Protein AF-A0A7T5E808-F1 (afdb_monomer)

Solvent-accessible surface area (backbone atoms only — not comparable to full-atom values): 53190 Å² total; per-residue (Å²): 128,90,38,62,65,48,68,71,53,53,55,59,55,55,70,43,50,83,54,50,70,68,56,53,50,50,35,25,73,70,58,35,32,24,46,40,63,23,59,43,74,46,88,93,51,64,72,50,43,72,31,28,31,64,84,29,23,30,52,68,62,69,35,42,29,35,49,25,24,27,88,87,67,47,79,54,44,43,39,34,50,39,94,92,62,68,68,47,63,38,38,25,56,96,50,70,17,33,63,58,52,55,97,85,23,62,58,54,21,48,28,76,54,60,57,93,26,35,36,36,37,24,61,24,54,63,41,14,50,51,40,22,71,74,73,51,39,21,17,39,11,24,64,84,46,44,55,60,69,23,52,67,65,53,47,52,47,34,68,76,57,62,46,52,33,38,37,34,47,64,50,28,20,32,60,73,33,71,69,55,44,56,31,49,50,48,33,49,56,53,33,51,77,68,73,29,50,56,29,31,54,42,77,76,37,60,42,58,90,62,35,39,81,56,45,45,51,70,69,53,63,75,66,34,44,76,33,48,52,65,64,55,56,69,70,32,72,88,68,88,60,78,75,78,66,48,72,66,50,50,46,45,53,55,64,65,59,51,58,44,77,64,46,46,47,48,50,44,38,65,68,68,45,75,52,72,73,90,48,51,74,39,58,85,90,40,62,68,57,54,55,28,52,41,47,74,72,66,44,39,36,33,39,38,40,32,52,63,81,74,42,67,58,38,54,59,34,69,60,57,28,71,67,67,75,27,67,25,34,40,39,29,21,82,57,46,67,50,61,86,26,76,50,36,60,72,41,52,67,44,68,65,85,32,77,14,27,18,78,42,79,42,83,67,73,50,73,32,51,42,80,42,59,94,89,52,70,62,76,36,66,17,32,25,33,54,50,63,34,35,52,41,32,50,71,29,46,42,86,57,37,85,36,56,79,66,54,44,71,44,35,87,54,39,71,54,13,53,77,42,72,50,81,31,30,13,41,55,26,51,39,56,58,39,68,68,46,49,46,30,29,23,36,56,91,65,53,76,65,88,92,46,70,30,67,42,20,37,40,35,33,45,42,45,91,80,57,59,57,52,49,44,76,49,79,42,38,65,67,44,52,53,42,44,52,53,49,29,62,74,74,37,57,70,62,33,65,62,45,43,66,51,54,52,37,54,56,49,57,64,71,48,91,63,54,100,82,24,43,52,43,66,63,50,56,74,61,45,66,84,83,69,93,70,65,59,66,64,52,44,61,68,52,65,56,82,55,65,78,64,48,36,70,50,53,58,97,87,38,49,50,77,72,48,72,79,55,88,75,82,78,78,79,92,66,85,92,70,79,95,75,90,73,82,79,59,64,80,69,57,77,44,63,42,68,64,49,28,49,50,50,64,75,71,53,49,51,50,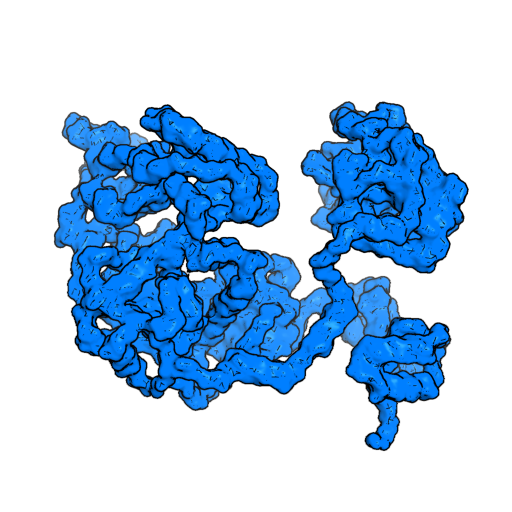52,63,63,57,47,57,46,26,73,75,54,48,34,40,48,37,38,44,82,69,38,37,36,39,33,32,59,31,61,68,57,43,53,49,54,64,46,21,52,22,30,42,36,44,32,55,58,65,49,64,62,60,50,16,51,68,61,72,52,60,54,85,58,48,47,41,31,30,52,55,80,72,91,61,45,26,53,72,46,42,35,31,27,56,74,69,40,52,50,48,100,71,72,54,74,67,46,51,53,24,48,51,42,44,51,52,49,39,35,72,76,59,62,36,44,32,34,22,53,68,94,50,48,94,80,28,79,34,24,60,75,68,45,32,37,94,47,68,53,42,49,88,48,50,27,40,36,40,50,25,55,71,69,74,63,61,71,57,54,51,39,46,47,22,29,64,68,63,47,58,61,94,80,34,87,62,44,62,58,53,54,49,50,56,35,50,31,51,51,53,39,38,63,33,30,40,29,46,78,80,34,57,79,39,73,32,39,38,40,36,38,24,51,69,89,66,99,61,91,58,49,78,46,50,53,37,81,79,34,69,74,23,37,52,74,66,55,51,49,52,50,32,39,54,50,26,46,52,52,25,59,75,68,72,43,82,85,38,66,63,57,30,14,64,67,40,73,46,56,47,72,52,46,51,74,77,37,42,68,60,50,51,59,68,45,67,82,74,59,98,80,83,86,88,76,97,71,86,75,81,60,77,67,57,59,54,53,51,52,55,44,59,78,71,35,92,43,76,64,54,32,51,51,52,51,53,66,75,41,72,88,77,68,66,76,80,58,55,57,57,60,71,70,65,58,84,80,93,69,93,128

Structure (mmCIF, N/CA/C/O backbone):
data_AF-A0A7T5E808-F1
#
_entry.id   AF-A0A7T5E808-F1
#
loop_
_atom_site.group_PDB
_atom_site.id
_atom_site.type_symbol
_atom_site.label_atom_id
_atom_site.label_alt_id
_atom_site.label_comp_id
_atom_site.label_asym_id
_atom_site.label_entity_id
_atom_site.label_seq_id
_atom_site.pdbx_PDB_ins_code
_atom_site.Cartn_x
_atom_site.Cartn_y
_atom_site.Cartn_z
_atom_site.occupancy
_atom_site.B_iso_or_equiv
_atom_site.auth_seq_id
_atom_site.auth_comp_id
_atom_site.auth_asym_id
_atom_site.auth_atom_id
_atom_site.pdbx_PDB_model_num
ATOM 1 N N . MET A 1 1 ? 12.758 42.820 34.401 1.00 36.62 1 MET A N 1
ATOM 2 C CA . MET A 1 1 ? 13.654 43.143 33.270 1.00 36.62 1 MET A CA 1
ATOM 3 C C . MET A 1 1 ? 12.849 43.964 32.279 1.00 36.62 1 MET A C 1
ATOM 5 O O . MET A 1 1 ? 11.942 43.401 31.688 1.00 36.62 1 MET A O 1
ATOM 9 N N . ALA A 1 2 ? 13.115 45.265 32.131 1.00 34.31 2 ALA A N 1
ATOM 10 C CA . ALA A 1 2 ? 12.576 46.026 31.000 1.00 34.31 2 ALA A CA 1
ATOM 11 C C . ALA A 1 2 ? 13.166 45.409 29.719 1.00 34.31 2 ALA A C 1
ATOM 13 O O . ALA A 1 2 ? 14.388 45.409 29.536 1.00 34.31 2 ALA A O 1
ATOM 14 N N . GLY A 1 3 ? 12.326 44.727 28.940 1.00 54.50 3 GLY A N 1
ATOM 15 C CA . GLY A 1 3 ? 12.750 43.812 27.885 1.00 54.50 3 GLY A CA 1
ATOM 16 C C . GLY A 1 3 ? 13.364 44.566 26.715 1.00 54.50 3 GLY A C 1
ATOM 17 O O . GLY A 1 3 ? 12.663 45.222 25.964 1.00 54.50 3 GLY A O 1
ATOM 18 N N . LYS A 1 4 ? 14.682 44.471 26.528 1.00 79.19 4 LYS A N 1
ATOM 19 C CA . LYS A 1 4 ? 15.322 45.008 25.323 1.00 79.19 4 LYS A CA 1
ATOM 20 C C . LYS A 1 4 ? 14.908 44.166 24.112 1.00 79.19 4 LYS A C 1
ATOM 22 O O . LYS A 1 4 ? 14.900 42.935 24.180 1.00 79.19 4 LYS A O 1
ATOM 27 N N . LEU A 1 5 ? 14.606 44.817 22.993 1.00 90.25 5 LEU A N 1
ATOM 28 C CA . LEU A 1 5 ? 14.452 44.156 21.699 1.00 90.25 5 LEU A CA 1
ATOM 29 C C . LEU A 1 5 ? 15.797 44.179 20.961 1.00 90.25 5 LEU A C 1
ATOM 31 O O . LEU A 1 5 ? 16.353 45.249 20.717 1.00 90.25 5 LEU A O 1
ATOM 35 N N . ALA A 1 6 ? 16.345 43.010 20.626 1.00 89.00 6 ALA A N 1
ATOM 36 C CA . ALA A 1 6 ? 17.591 42.905 19.878 1.00 89.00 6 ALA A CA 1
ATOM 37 C C . ALA A 1 6 ? 17.448 43.512 18.471 1.00 89.00 6 ALA A C 1
ATOM 39 O O . ALA A 1 6 ? 16.391 43.404 17.844 1.00 89.00 6 ALA A O 1
ATOM 40 N N . LEU A 1 7 ? 18.532 44.094 17.945 1.00 86.81 7 LEU A N 1
ATOM 41 C CA . LEU A 1 7 ? 18.531 44.766 16.640 1.00 86.81 7 LEU A CA 1
ATOM 42 C C . LEU A 1 7 ? 18.045 43.848 15.506 1.00 86.81 7 LEU A C 1
ATOM 44 O O . LEU A 1 7 ? 17.235 44.269 14.688 1.00 86.81 7 LEU A O 1
ATOM 48 N N . ALA A 1 8 ? 18.469 42.580 15.494 1.00 86.88 8 ALA A N 1
ATOM 49 C CA . ALA A 1 8 ? 18.034 41.603 14.494 1.00 86.88 8 ALA A CA 1
ATOM 50 C C . ALA A 1 8 ? 16.511 41.361 14.520 1.00 86.88 8 ALA A C 1
ATOM 52 O O . ALA A 1 8 ? 15.880 41.258 13.471 1.00 86.88 8 ALA A O 1
ATOM 53 N N . HIS A 1 9 ? 15.901 41.335 15.709 1.00 91.44 9 HIS A N 1
ATOM 54 C CA . HIS A 1 9 ? 14.453 41.175 15.857 1.00 91.44 9 HIS A CA 1
ATOM 55 C C . HIS A 1 9 ? 13.693 42.433 15.429 1.00 91.44 9 HIS A C 1
ATOM 57 O O . HIS A 1 9 ? 12.656 42.326 14.779 1.00 91.44 9 HIS A O 1
ATOM 63 N N . ARG A 1 10 ? 14.239 43.623 15.715 1.00 91.06 10 ARG A N 1
ATOM 64 C CA . ARG A 1 10 ? 13.693 44.885 15.195 1.00 91.06 10 ARG A CA 1
ATOM 65 C C . ARG A 1 10 ? 13.716 44.912 13.665 1.00 91.06 10 ARG A C 1
ATOM 67 O O . ARG A 1 10 ? 12.719 45.280 13.056 1.00 91.06 10 ARG A O 1
ATOM 74 N N . LEU A 1 11 ? 14.819 44.492 13.044 1.00 86.94 11 LEU A N 1
ATOM 75 C CA . LEU A 1 11 ? 14.922 44.413 11.583 1.00 86.94 11 LEU A CA 1
ATOM 76 C C . LEU A 1 11 ? 13.916 43.419 10.989 1.00 86.94 11 LEU A C 1
ATOM 78 O O . LEU A 1 11 ? 13.325 43.719 9.959 1.00 86.94 11 LEU A O 1
ATOM 82 N N . ASN A 1 12 ? 13.671 42.280 11.647 1.00 88.81 12 ASN A N 1
ATOM 83 C CA . ASN A 1 12 ? 12.642 41.331 11.217 1.00 88.81 12 ASN A CA 1
ATOM 84 C C . ASN A 1 12 ? 11.226 41.929 11.275 1.00 88.81 12 ASN A C 1
ATOM 86 O O . ASN A 1 12 ? 10.453 41.741 10.344 1.00 88.81 12 ASN A O 1
ATOM 90 N N . LEU A 1 13 ? 10.889 42.677 12.328 1.00 89.12 13 LEU A N 1
ATOM 91 C CA . LEU A 1 13 ? 9.583 43.338 12.439 1.00 89.12 13 LEU A CA 1
ATOM 92 C C . LEU A 1 13 ? 9.395 44.450 11.401 1.00 89.12 13 LEU A C 1
ATOM 94 O O . LEU A 1 13 ? 8.304 44.590 10.860 1.00 89.12 13 LEU A O 1
ATOM 98 N N . ARG A 1 14 ? 10.467 45.175 11.059 1.00 85.50 14 ARG A N 1
ATOM 99 C CA . ARG A 1 14 ? 10.471 46.205 10.004 1.00 85.50 14 ARG A CA 1
ATOM 100 C C . ARG A 1 14 ? 10.237 45.678 8.590 1.00 85.50 14 ARG A C 1
ATOM 102 O O . ARG A 1 14 ? 9.987 46.472 7.693 1.00 85.50 14 ARG A O 1
ATOM 109 N N . GLN A 1 15 ? 10.342 44.368 8.373 1.00 85.94 15 GLN A N 1
ATOM 110 C CA . GLN A 1 15 ? 9.991 43.770 7.084 1.00 85.94 15 GLN A CA 1
ATOM 111 C C . GLN A 1 15 ? 8.474 43.777 6.842 1.00 85.94 15 GLN A C 1
ATOM 113 O O . GLN A 1 15 ? 8.056 43.614 5.700 1.00 85.94 15 GLN A O 1
ATOM 118 N N . ARG A 1 16 ? 7.653 43.961 7.889 1.00 85.25 16 ARG A N 1
ATOM 119 C CA . ARG A 1 16 ? 6.200 44.094 7.751 1.00 85.25 16 ARG A CA 1
ATOM 120 C C . ARG A 1 16 ? 5.839 45.470 7.171 1.00 85.25 16 ARG A C 1
ATOM 122 O O . ARG A 1 16 ? 6.374 46.474 7.654 1.00 85.25 16 ARG A O 1
ATOM 129 N N . PRO A 1 17 ? 4.932 45.545 6.181 1.00 84.69 17 PRO A N 1
ATOM 130 C CA . PRO A 1 17 ? 4.474 46.816 5.630 1.00 84.69 17 PRO A CA 1
ATOM 131 C C . PRO A 1 17 ? 3.919 47.752 6.712 1.00 84.69 17 PRO A C 1
ATOM 133 O O . PRO A 1 17 ? 3.258 47.314 7.647 1.00 84.69 17 PRO A O 1
ATOM 136 N N . HIS A 1 18 ? 4.190 49.052 6.576 1.00 85.94 18 HIS A N 1
ATOM 137 C CA . HIS A 1 18 ? 3.649 50.132 7.417 1.00 85.94 18 HIS A CA 1
ATOM 138 C C . HIS A 1 18 ? 3.986 50.101 8.923 1.00 85.94 18 HIS A C 1
ATOM 140 O O . HIS A 1 18 ? 3.555 50.998 9.641 1.00 85.94 18 HIS A O 1
ATOM 146 N N . VAL A 1 19 ? 4.795 49.153 9.413 1.00 89.31 19 VAL A N 1
ATOM 147 C CA . VAL A 1 19 ? 5.253 49.128 10.815 1.00 89.31 19 VAL A CA 1
ATOM 148 C C . VAL A 1 19 ? 6.364 50.154 11.052 1.00 89.31 19 VAL A C 1
ATOM 150 O O . VAL A 1 19 ? 7.408 50.127 10.393 1.00 89.31 19 VAL A O 1
ATOM 153 N N . THR A 1 20 ? 6.169 51.047 12.024 1.00 90.00 20 THR A N 1
ATOM 154 C CA . THR A 1 20 ? 7.122 52.122 12.349 1.00 90.00 20 THR A CA 1
ATOM 155 C C . THR A 1 20 ? 7.992 51.797 13.567 1.00 90.00 20 THR A C 1
ATOM 157 O O . THR A 1 20 ? 7.629 51.003 14.433 1.00 90.00 20 THR A O 1
ATOM 160 N N . ASP A 1 21 ? 9.160 52.445 13.668 1.00 88.88 21 ASP A N 1
ATOM 161 C CA . ASP A 1 21 ? 10.013 52.321 14.862 1.00 88.88 21 ASP A CA 1
ATOM 162 C C . ASP A 1 21 ? 9.300 52.818 16.123 1.00 88.88 21 ASP A C 1
ATOM 164 O O . ASP A 1 21 ? 9.438 52.192 17.166 1.00 88.88 21 ASP A O 1
ATOM 168 N N . ALA A 1 22 ? 8.507 53.889 16.016 1.00 91.00 22 ALA A N 1
ATOM 169 C CA . ALA A 1 22 ? 7.772 54.456 17.142 1.00 91.00 22 ALA A CA 1
ATOM 170 C C . ALA A 1 22 ? 6.754 53.463 17.729 1.00 91.00 22 ALA A C 1
ATOM 172 O O . ALA A 1 22 ? 6.642 53.352 18.947 1.00 91.00 22 ALA A O 1
ATOM 173 N N . GLU A 1 23 ? 6.064 52.696 16.879 1.00 92.69 23 GLU A N 1
ATOM 174 C CA . GLU A 1 23 ? 5.142 51.636 17.309 1.00 92.69 23 GLU A CA 1
ATOM 175 C C . GLU A 1 23 ? 5.884 50.488 18.003 1.00 92.69 23 GLU A C 1
ATOM 177 O O . GLU A 1 23 ? 5.478 50.028 19.071 1.00 92.69 23 GLU A O 1
ATOM 182 N N . ILE A 1 24 ? 7.014 50.052 17.435 1.00 93.19 24 ILE A N 1
ATOM 183 C CA . ILE A 1 24 ? 7.871 49.031 18.054 1.00 93.19 24 ILE A CA 1
ATOM 184 C C . ILE A 1 24 ? 8.372 49.525 19.418 1.00 93.19 24 ILE A C 1
ATOM 186 O O . ILE A 1 24 ? 8.341 48.774 20.392 1.00 93.19 24 ILE A O 1
ATOM 190 N N . ASP A 1 25 ? 8.817 50.778 19.505 1.00 92.06 25 ASP A N 1
ATOM 191 C CA . ASP A 1 25 ? 9.308 51.396 20.735 1.00 92.06 25 ASP A CA 1
ATOM 192 C C . ASP A 1 25 ? 8.217 51.518 21.800 1.00 92.06 25 ASP A C 1
ATOM 194 O O . ASP A 1 25 ? 8.480 51.233 22.972 1.00 92.06 25 ASP A O 1
ATOM 198 N N . ALA A 1 26 ? 6.989 51.857 21.409 1.00 91.94 26 ALA A N 1
ATOM 199 C CA . ALA A 1 26 ? 5.842 51.880 22.310 1.00 91.94 26 ALA A CA 1
ATOM 200 C C . ALA A 1 26 ? 5.548 50.482 22.882 1.00 91.94 26 ALA A C 1
ATOM 202 O O . ALA A 1 26 ? 5.461 50.325 24.101 1.00 91.94 26 ALA A O 1
ATOM 203 N N . LEU A 1 27 ? 5.500 49.450 22.032 1.00 93.38 27 LEU A N 1
ATOM 204 C CA . LEU A 1 27 ? 5.259 48.064 22.457 1.00 93.38 27 LEU A CA 1
ATOM 205 C C . LEU A 1 27 ? 6.371 47.507 23.355 1.00 93.38 27 LEU A C 1
ATOM 207 O O . LEU A 1 27 ? 6.099 46.761 24.301 1.00 93.38 27 LEU A O 1
ATOM 211 N N . VAL A 1 28 ? 7.625 47.866 23.072 1.00 92.94 28 VAL A N 1
ATOM 212 C CA . VAL A 1 28 ? 8.781 47.499 23.901 1.00 92.94 28 VAL A CA 1
ATOM 213 C C . VAL A 1 28 ? 8.727 48.209 25.251 1.00 92.94 28 VAL A C 1
ATOM 215 O O . VAL A 1 28 ? 8.935 47.578 26.289 1.00 92.94 28 VAL A O 1
ATOM 218 N N . THR A 1 29 ? 8.398 49.502 25.257 1.00 90.44 29 THR A N 1
ATOM 219 C CA . THR A 1 29 ? 8.257 50.305 26.483 1.00 90.44 29 THR A CA 1
ATOM 220 C C . THR A 1 29 ? 7.118 49.788 27.362 1.00 90.44 29 THR A C 1
ATOM 222 O O . THR A 1 29 ? 7.276 49.701 28.578 1.00 90.44 29 THR A O 1
ATOM 225 N N . ALA A 1 30 ? 6.011 49.363 26.749 1.00 86.88 30 ALA A N 1
ATOM 226 C CA . ALA A 1 30 ? 4.873 48.744 27.425 1.00 86.88 30 ALA A CA 1
ATOM 227 C C . ALA A 1 30 ? 5.157 47.316 27.937 1.00 86.88 30 ALA A C 1
ATOM 229 O O . ALA A 1 30 ? 4.326 46.729 28.623 1.00 86.88 30 ALA A O 1
ATOM 230 N N . GLY A 1 31 ? 6.313 46.730 27.605 1.00 89.19 31 GLY A N 1
ATOM 231 C CA . GLY A 1 31 ? 6.663 45.358 27.983 1.00 89.19 31 GLY A CA 1
ATOM 232 C C . GLY A 1 31 ? 5.870 44.278 27.239 1.00 89.19 31 GLY A C 1
ATOM 233 O O . GLY A 1 31 ? 5.968 43.103 27.588 1.00 89.19 31 GLY A O 1
ATOM 234 N N . VAL A 1 32 ? 5.114 44.655 26.204 1.00 91.81 32 VAL A N 1
ATOM 235 C CA . VAL A 1 32 ? 4.327 43.736 25.372 1.00 91.81 32 VAL A CA 1
ATOM 236 C C . VAL A 1 32 ? 5.220 43.023 24.362 1.00 91.81 32 VAL A C 1
ATOM 238 O O . VAL A 1 32 ? 5.015 41.845 24.088 1.00 91.81 32 VAL A O 1
ATOM 241 N N . LEU A 1 33 ? 6.243 43.700 23.838 1.00 94.38 33 LEU A N 1
ATOM 242 C CA . LEU A 1 33 ? 7.172 43.151 22.852 1.00 94.38 33 LEU A CA 1
ATOM 243 C C . LEU A 1 33 ? 8.598 43.122 23.407 1.00 94.38 33 LEU A C 1
ATOM 245 O O . LEU A 1 33 ? 9.119 44.134 23.865 1.00 94.38 33 LEU A O 1
ATOM 249 N N . PHE A 1 34 ? 9.268 41.974 23.343 1.00 94.06 34 PHE A N 1
ATOM 250 C CA . PHE A 1 34 ? 10.625 41.845 23.882 1.00 94.06 34 PHE A CA 1
ATOM 251 C C . PHE A 1 34 ? 11.406 40.695 23.239 1.00 94.06 34 PHE A C 1
ATOM 253 O O . PHE A 1 34 ? 10.854 39.838 22.550 1.00 94.06 34 PHE A O 1
ATOM 260 N N . THR A 1 35 ? 12.725 40.667 23.455 1.00 93.06 35 THR A N 1
ATOM 261 C CA . THR A 1 35 ? 13.546 39.505 23.084 1.00 93.06 35 THR A CA 1
ATOM 262 C C . THR A 1 35 ? 13.448 38.419 24.144 1.00 93.06 35 THR A C 1
ATOM 264 O O . THR A 1 35 ? 13.801 38.636 25.301 1.00 93.06 35 THR A O 1
ATOM 267 N N . TRP A 1 36 ? 12.997 37.244 23.721 1.00 91.88 36 TRP A N 1
ATOM 268 C CA . TRP A 1 36 ? 12.980 36.017 24.494 1.00 91.88 36 TRP A CA 1
ATOM 269 C C . TRP A 1 36 ? 14.371 35.367 24.488 1.00 91.88 36 TRP A C 1
ATOM 271 O O . TRP A 1 36 ? 14.845 34.970 23.421 1.00 91.88 36 TRP A O 1
ATOM 281 N N . PRO A 1 37 ? 15.045 35.220 25.641 1.00 89.12 37 PRO A N 1
ATOM 282 C CA . PRO A 1 37 ? 16.377 34.629 25.718 1.00 89.12 37 PRO A CA 1
ATOM 283 C C . PRO A 1 37 ? 16.303 33.098 25.864 1.00 89.12 37 PRO A C 1
ATOM 285 O O . PRO A 1 37 ? 16.783 32.524 26.843 1.00 89.12 37 PRO A O 1
ATOM 288 N N . GLY A 1 38 ? 15.665 32.431 24.897 1.00 88.56 38 GLY A N 1
ATOM 289 C CA . GLY A 1 38 ? 15.468 30.977 24.911 1.00 88.56 38 GLY A CA 1
ATOM 290 C C . GLY A 1 38 ? 16.778 30.206 25.113 1.00 88.56 38 GLY A C 1
ATOM 291 O O . GLY A 1 38 ? 17.818 30.572 24.566 1.00 88.56 38 GLY A O 1
ATOM 292 N N . GLY A 1 39 ? 16.739 29.161 25.938 1.00 86.06 39 GLY A N 1
ATOM 293 C CA . GLY A 1 39 ? 17.894 28.327 26.276 1.00 86.06 39 GLY A CA 1
ATOM 294 C C . GLY A 1 39 ? 18.776 28.843 27.419 1.00 86.06 39 GLY A C 1
ATOM 295 O O . GLY A 1 39 ? 19.624 28.084 27.891 1.00 86.06 39 GLY A O 1
ATOM 296 N N . GLN A 1 40 ? 18.584 30.075 27.908 1.00 88.19 40 GLN A N 1
ATOM 297 C CA . GLN A 1 40 ? 19.328 30.584 29.068 1.00 88.19 40 GLN A CA 1
ATOM 298 C C . GLN A 1 40 ? 18.822 29.986 30.388 1.00 88.19 40 GLN A C 1
ATOM 300 O O . GLN A 1 40 ? 17.623 29.762 30.564 1.00 88.19 40 GLN A O 1
ATOM 305 N N . THR A 1 41 ? 19.742 29.742 31.324 1.00 84.81 41 THR A N 1
ATOM 306 C CA . THR A 1 41 ? 19.439 29.242 32.672 1.00 84.81 41 THR A CA 1
ATOM 307 C C . THR A 1 41 ? 18.865 30.353 33.545 1.00 84.81 41 THR A C 1
ATOM 309 O O . THR A 1 41 ? 19.443 31.438 33.631 1.00 84.81 41 THR A O 1
ATOM 312 N N . VAL A 1 42 ? 17.762 30.073 34.240 1.00 80.19 42 VAL A N 1
ATOM 313 C CA . VAL A 1 42 ? 17.143 31.010 35.183 1.00 80.19 42 VAL A CA 1
ATOM 314 C C . VAL A 1 42 ? 17.586 30.664 36.604 1.00 80.19 42 VAL A C 1
ATOM 316 O O . VAL A 1 42 ? 17.235 29.616 37.144 1.00 80.19 42 VAL A O 1
ATOM 319 N N . ALA A 1 43 ? 18.376 31.543 37.222 1.00 72.00 43 ALA A N 1
ATOM 320 C CA . ALA A 1 43 ? 18.851 31.349 38.590 1.00 72.00 43 ALA A CA 1
ATOM 321 C C . ALA A 1 43 ? 17.674 31.328 39.585 1.00 72.00 43 ALA A C 1
ATOM 323 O O . ALA A 1 43 ? 16.872 32.258 39.621 1.00 72.00 43 ALA A O 1
ATOM 324 N N . GLY A 1 44 ? 17.578 30.270 40.397 1.00 66.31 44 GLY A N 1
ATOM 325 C CA . GLY A 1 44 ? 16.546 30.127 41.434 1.00 66.31 44 GLY A CA 1
ATOM 326 C C . GLY A 1 44 ? 15.167 29.663 40.944 1.00 66.31 44 GLY A C 1
ATOM 327 O O . GLY A 1 44 ? 14.244 29.584 41.752 1.00 66.31 44 GLY A O 1
ATOM 328 N N . ALA A 1 45 ? 15.004 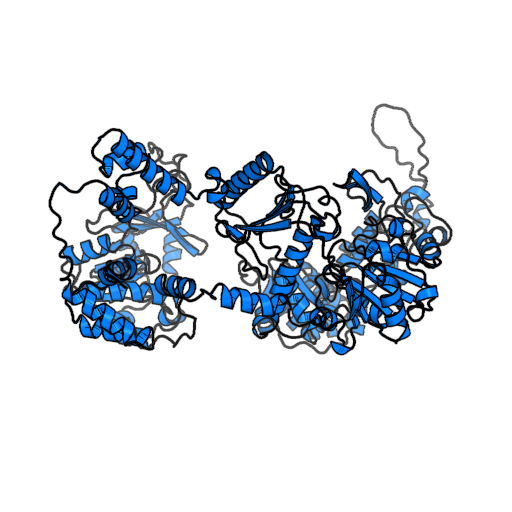29.333 39.659 1.00 62.84 45 ALA A N 1
ATOM 329 C CA . ALA A 1 45 ? 13.747 28.814 39.121 1.00 62.84 45 ALA A CA 1
ATOM 330 C C . ALA A 1 45 ? 13.630 27.293 39.326 1.00 62.84 45 ALA A C 1
ATOM 332 O O . ALA A 1 45 ? 14.400 26.517 38.761 1.00 62.84 45 ALA A O 1
ATOM 333 N N . GLY A 1 46 ? 12.654 26.865 40.132 1.00 57.06 46 GLY A N 1
ATOM 334 C CA . GLY A 1 46 ? 12.262 25.459 40.261 1.00 57.06 46 GLY A CA 1
ATOM 335 C C . GLY A 1 46 ? 11.407 24.970 39.084 1.00 57.06 46 GLY A C 1
ATOM 336 O O . GLY A 1 46 ? 10.822 25.761 38.341 1.00 57.06 46 GLY A O 1
ATOM 337 N N . VAL A 1 47 ? 11.315 23.647 38.934 1.00 59.00 47 VAL A N 1
ATOM 338 C CA . VAL A 1 47 ? 10.429 22.973 37.971 1.00 59.00 47 VAL A CA 1
ATOM 339 C C . VAL A 1 47 ? 8.982 23.422 38.213 1.00 59.00 47 VAL A C 1
ATOM 341 O O . VAL A 1 47 ? 8.471 23.253 39.317 1.00 59.00 47 VAL A O 1
ATOM 344 N N . GLY A 1 48 ? 8.325 23.994 37.197 1.00 62.81 48 GLY A N 1
ATOM 345 C CA . GLY A 1 48 ? 6.899 24.354 37.251 1.00 62.81 48 GLY A CA 1
ATOM 346 C C . GLY A 1 48 ? 6.544 25.795 36.867 1.00 62.81 48 GLY A C 1
ATOM 347 O O . GLY A 1 48 ? 5.362 26.084 36.702 1.00 62.81 48 GLY A O 1
ATOM 348 N N . LEU A 1 49 ? 7.521 26.691 36.673 1.00 72.50 49 LEU A N 1
ATOM 349 C CA . LEU A 1 49 ? 7.246 28.049 36.183 1.00 72.50 49 LEU A CA 1
ATOM 350 C C . LEU A 1 49 ? 6.886 28.052 34.679 1.00 72.50 49 LEU A C 1
ATOM 352 O O . LEU A 1 49 ? 7.591 27.416 33.888 1.00 72.50 49 LEU A O 1
ATOM 356 N N . PRO A 1 50 ? 5.836 28.784 34.245 1.00 72.12 50 PRO A N 1
ATOM 357 C CA . PRO A 1 50 ? 5.547 28.989 32.824 1.00 72.12 50 PRO A CA 1
ATOM 358 C C . PRO A 1 50 ? 6.762 29.584 32.098 1.00 72.12 50 PRO A C 1
ATOM 360 O O . PRO A 1 50 ? 7.372 30.530 32.589 1.00 72.12 50 PRO A O 1
ATOM 363 N N . GLY A 1 51 ? 7.148 29.036 30.941 1.00 77.94 51 GLY A N 1
ATOM 364 C CA . GLY A 1 51 ? 8.358 29.478 30.230 1.00 77.94 51 GLY A CA 1
ATOM 365 C C . GLY A 1 51 ? 9.638 28.722 30.583 1.00 77.94 51 GLY A C 1
ATOM 366 O O . GLY A 1 51 ? 10.597 28.798 29.813 1.00 77.94 51 GLY A O 1
ATOM 367 N N . VAL A 1 52 ? 9.668 27.976 31.694 1.00 81.94 52 VAL A N 1
ATOM 368 C CA . VAL A 1 52 ? 10.862 27.274 32.193 1.00 81.94 52 VAL A CA 1
ATOM 369 C C . VAL A 1 52 ? 10.722 25.764 31.972 1.00 81.94 52 VAL A C 1
ATOM 371 O O . VAL A 1 52 ? 9.683 25.154 32.234 1.00 81.94 52 VAL A O 1
ATOM 374 N N . MET A 1 53 ? 11.766 25.146 31.427 1.00 78.12 53 MET A N 1
ATOM 375 C CA . MET A 1 53 ? 11.866 23.699 31.241 1.00 78.12 53 MET A CA 1
ATOM 376 C C . MET A 1 53 ? 12.279 23.012 32.551 1.00 78.12 53 MET A C 1
ATOM 378 O O . MET A 1 53 ? 12.808 23.647 33.461 1.00 78.12 53 MET A O 1
ATOM 382 N N . GLY A 1 54 ? 12.071 21.696 32.655 1.00 73.06 54 GLY A N 1
ATOM 383 C CA . GLY A 1 54 ? 12.406 20.930 33.866 1.00 73.06 54 GLY A CA 1
ATOM 384 C C . GLY A 1 54 ? 13.889 20.946 34.275 1.00 73.06 54 GLY A C 1
ATOM 385 O O . GLY A 1 54 ? 14.216 20.540 35.382 1.00 73.06 54 GLY A O 1
ATOM 386 N N . ASP A 1 55 ? 14.780 21.432 33.412 1.00 76.62 55 ASP A N 1
ATOM 387 C CA . ASP A 1 55 ? 16.212 21.613 33.673 1.00 76.62 55 ASP A CA 1
ATOM 388 C C . ASP A 1 55 ? 16.592 23.055 34.080 1.00 76.62 55 ASP A C 1
ATOM 390 O O . ASP A 1 55 ? 17.776 23.380 34.161 1.00 76.62 55 ASP A O 1
ATOM 394 N N . GLY A 1 56 ? 15.605 23.929 34.315 1.00 78.88 56 GLY A N 1
ATOM 395 C CA . GLY A 1 56 ? 15.813 25.318 34.739 1.00 78.88 56 GLY A CA 1
ATOM 396 C C . GLY A 1 56 ? 16.162 26.297 33.610 1.00 78.88 56 GLY A C 1
ATOM 397 O O . GLY A 1 56 ? 16.462 27.462 33.886 1.00 78.88 56 GLY A O 1
ATOM 398 N N . ARG A 1 57 ? 16.128 25.865 32.340 1.00 85.62 57 ARG A N 1
ATOM 399 C CA . ARG A 1 57 ? 16.356 26.734 31.170 1.00 85.62 57 ARG A CA 1
ATOM 400 C C . ARG A 1 57 ? 15.052 27.277 30.585 1.00 85.62 57 ARG A C 1
ATOM 402 O O . ARG A 1 57 ? 14.019 26.612 30.626 1.00 85.62 57 ARG A O 1
ATOM 409 N N . LEU A 1 58 ? 15.098 28.468 29.987 1.00 86.75 58 LEU A N 1
ATOM 410 C CA . LEU A 1 58 ? 13.965 29.032 29.245 1.00 86.75 58 LEU A CA 1
ATOM 411 C C . LEU A 1 58 ? 13.670 28.227 27.978 1.00 86.75 58 LEU A C 1
ATOM 413 O O . LEU A 1 58 ? 14.581 27.777 27.281 1.00 86.75 58 LEU A O 1
ATOM 417 N N . MET A 1 59 ? 12.388 28.063 27.665 1.00 85.25 59 MET A N 1
ATOM 418 C CA . MET A 1 59 ? 11.939 27.257 26.534 1.00 85.25 59 MET A CA 1
ATOM 419 C C . MET A 1 59 ? 12.351 27.859 25.181 1.00 85.25 59 MET A C 1
ATOM 421 O O . MET A 1 59 ? 12.291 29.066 24.984 1.00 85.25 59 MET A O 1
ATOM 425 N N . GLY A 1 60 ? 12.726 27.011 24.222 1.00 84.62 60 GLY A N 1
ATOM 426 C CA . GLY A 1 60 ? 12.966 27.426 22.838 1.00 84.62 60 GLY A CA 1
ATOM 427 C C . GLY A 1 60 ? 14.334 28.072 22.615 1.00 84.62 60 GLY A C 1
ATOM 428 O O . GLY A 1 60 ? 15.247 27.926 23.424 1.00 84.62 60 GLY A O 1
ATOM 429 N N . GLN A 1 61 ? 14.480 28.748 21.478 1.00 86.50 61 GLN A N 1
ATOM 430 C CA . GLN A 1 61 ? 15.701 29.454 21.078 1.00 86.50 61 GLN A CA 1
ATOM 431 C C . GLN A 1 61 ? 15.528 30.974 21.244 1.00 86.50 61 GLN A C 1
ATOM 433 O O . GLN A 1 61 ? 14.390 31.438 21.374 1.00 86.50 61 GLN A O 1
ATOM 438 N N . PRO A 1 62 ? 16.620 31.762 21.239 1.00 89.25 62 PRO A N 1
ATOM 439 C CA . PRO A 1 62 ? 16.524 33.214 21.231 1.00 89.25 62 PRO A CA 1
ATOM 440 C C . PRO A 1 62 ? 15.696 33.722 20.043 1.00 89.25 62 PRO A C 1
ATOM 442 O O . PRO A 1 62 ? 16.019 33.439 18.894 1.00 89.25 62 PRO A O 1
ATOM 445 N N . SER A 1 63 ? 14.619 34.452 20.325 1.00 92.25 63 SER A N 1
ATOM 446 C CA . SER A 1 63 ? 13.711 35.035 19.325 1.00 92.25 63 SER A CA 1
ATOM 447 C C . SER A 1 63 ? 12.983 36.235 19.938 1.00 92.25 63 SER A C 1
ATOM 449 O O . SER A 1 63 ? 13.232 36.578 21.093 1.00 92.25 63 SER A O 1
ATOM 451 N N . TRP A 1 64 ? 12.092 36.905 19.213 1.00 93.12 64 TRP A N 1
ATOM 452 C CA . TRP A 1 64 ? 11.182 37.879 19.820 1.00 93.12 64 TRP A CA 1
ATOM 453 C C . TRP A 1 64 ? 9.873 37.222 20.254 1.00 93.12 64 TRP A C 1
ATOM 455 O O . TRP A 1 64 ? 9.445 36.206 19.701 1.00 93.12 64 TRP A O 1
ATOM 465 N N . ALA A 1 65 ? 9.254 37.793 21.280 1.00 93.75 65 ALA A N 1
ATOM 466 C CA . ALA A 1 65 ? 8.032 37.284 21.875 1.00 93.75 65 ALA A CA 1
ATOM 467 C C . ALA A 1 65 ? 7.052 38.412 22.190 1.00 93.75 65 ALA A C 1
ATOM 469 O O . ALA A 1 65 ? 7.449 39.569 22.350 1.00 93.75 65 ALA A O 1
ATOM 470 N N . VAL A 1 66 ? 5.779 38.037 22.273 1.00 94.19 66 VAL A N 1
ATOM 471 C CA . VAL A 1 66 ? 4.653 38.919 22.574 1.00 94.19 66 VAL A CA 1
ATOM 472 C C . VAL A 1 66 ? 4.000 38.465 23.871 1.00 94.19 66 VAL A C 1
ATOM 474 O O . VAL A 1 66 ? 3.654 37.289 24.020 1.00 94.19 66 VAL A O 1
ATOM 477 N N . ALA A 1 67 ? 3.861 39.399 24.805 1.00 93.06 67 ALA A N 1
ATOM 478 C CA . ALA A 1 67 ? 3.146 39.223 26.056 1.00 93.06 67 ALA A CA 1
ATOM 479 C C . ALA A 1 67 ? 1.630 39.313 25.825 1.00 93.06 67 ALA A C 1
ATOM 481 O O . ALA A 1 67 ? 1.154 40.084 24.988 1.00 93.06 67 ALA A O 1
ATOM 482 N N . ILE A 1 68 ? 0.878 38.520 26.582 1.00 94.12 68 ILE A N 1
ATOM 483 C CA . ILE A 1 68 ? -0.574 38.390 26.461 1.00 94.12 68 ILE A CA 1
ATOM 484 C C . ILE A 1 68 ? -1.183 38.846 27.791 1.00 94.12 68 ILE A C 1
ATOM 486 O O . ILE A 1 68 ? -1.251 38.040 28.724 1.00 94.12 68 ILE A O 1
ATOM 490 N N . PRO A 1 69 ? -1.524 40.139 27.925 1.00 93.00 69 PRO A N 1
ATOM 491 C CA . PRO A 1 69 ? -2.205 40.663 29.104 1.00 93.00 69 PRO A CA 1
ATOM 492 C C . PRO A 1 69 ? -3.674 40.218 29.139 1.00 93.00 69 PRO A C 1
ATOM 494 O O . PRO A 1 69 ? -4.326 40.154 28.096 1.00 93.00 69 PRO A O 1
ATOM 497 N N . ASN A 1 70 ? -4.181 39.914 30.335 1.00 90.75 70 ASN A N 1
ATOM 498 C CA . ASN A 1 70 ? -5.600 39.680 30.593 1.00 90.75 70 ASN A CA 1
ATOM 499 C C . ASN A 1 70 ? -6.351 41.011 30.831 1.00 90.75 70 ASN A C 1
ATOM 501 O O . ASN A 1 70 ? -5.773 42.090 30.710 1.00 90.75 70 ASN A O 1
ATOM 505 N N . VAL A 1 71 ? -7.630 40.928 31.214 1.00 86.19 71 VAL A N 1
ATOM 506 C CA . VAL A 1 71 ? -8.505 42.094 31.448 1.00 86.19 71 VAL A CA 1
ATOM 507 C C . VAL A 1 71 ? -7.999 43.015 32.562 1.00 86.19 71 VAL A C 1
ATOM 509 O O . VAL A 1 71 ? -8.181 44.225 32.497 1.00 86.19 71 VAL A O 1
ATOM 512 N N . ASP A 1 72 ? -7.282 42.460 33.540 1.00 84.69 72 ASP A N 1
ATOM 513 C CA . ASP A 1 72 ? -6.684 43.205 34.652 1.00 84.69 72 ASP A CA 1
ATOM 514 C C . ASP A 1 72 ? -5.306 43.799 34.299 1.00 84.69 72 ASP A C 1
ATOM 516 O O . ASP A 1 72 ? -4.628 44.374 35.153 1.00 84.69 72 ASP A O 1
ATOM 520 N N . GLY A 1 73 ? -4.836 43.613 33.060 1.00 84.56 73 GLY A N 1
ATOM 521 C CA . GLY A 1 73 ? -3.493 43.999 32.621 1.00 84.56 73 GLY A CA 1
ATOM 522 C C . GLY A 1 73 ? -2.372 43.084 33.136 1.00 84.56 73 GLY A C 1
ATOM 523 O O . GLY A 1 73 ? -1.191 43.404 32.980 1.00 84.56 73 GLY A O 1
ATOM 524 N N . LEU A 1 74 ? -2.705 41.938 33.740 1.00 88.56 74 LEU A N 1
ATOM 525 C CA . LEU A 1 74 ? -1.743 40.937 34.202 1.00 88.56 74 LEU A CA 1
ATOM 526 C C . LEU A 1 74 ? -1.333 40.010 33.055 1.00 88.56 74 LEU A C 1
ATOM 528 O O . LEU A 1 74 ? -2.155 39.600 32.241 1.00 88.56 74 LEU A O 1
ATOM 532 N N . LEU A 1 75 ? -0.057 39.623 32.998 1.00 88.06 75 LEU A N 1
ATOM 533 C CA . LEU A 1 75 ? 0.436 38.718 31.957 1.00 88.06 75 LEU A CA 1
ATOM 534 C C . LEU A 1 75 ? -0.105 37.294 32.156 1.00 88.06 75 LEU A C 1
ATOM 536 O O . LEU A 1 75 ? 0.343 36.572 33.046 1.00 88.06 75 LEU A O 1
ATOM 540 N N . ALA A 1 76 ? -1.023 36.882 31.283 1.00 88.38 76 ALA A N 1
ATOM 541 C CA . ALA A 1 76 ? -1.626 35.550 31.257 1.00 88.38 76 ALA A CA 1
ATOM 542 C C . ALA A 1 76 ? -0.869 34.562 30.354 1.00 88.38 76 ALA A C 1
ATOM 544 O O . ALA A 1 76 ? -0.997 33.348 30.503 1.00 88.38 76 ALA A O 1
ATOM 545 N N . GLY A 1 77 ? -0.050 35.056 29.423 1.00 89.75 77 GLY A N 1
ATOM 546 C CA . GLY A 1 77 ? 0.734 34.200 28.541 1.00 89.75 77 GLY A CA 1
ATOM 547 C C . GLY A 1 77 ? 1.810 34.935 27.753 1.00 89.75 77 GLY A C 1
ATOM 548 O O . GLY A 1 77 ? 1.903 36.160 27.766 1.00 89.75 77 GLY A O 1
ATOM 549 N N . VAL A 1 78 ? 2.639 34.158 27.055 1.00 90.69 78 VAL A N 1
ATOM 550 C CA . VAL A 1 78 ? 3.654 34.659 26.121 1.00 90.69 78 VAL A CA 1
ATOM 551 C C . VAL A 1 78 ? 3.690 33.747 24.896 1.00 90.69 78 VAL A C 1
ATOM 553 O O . VAL A 1 78 ? 3.777 32.520 25.037 1.00 90.69 78 VAL A O 1
ATOM 556 N N . GLN A 1 79 ? 3.672 34.337 23.700 1.00 92.31 79 GLN A N 1
ATOM 557 C CA . GLN A 1 79 ? 3.950 33.639 22.445 1.00 92.31 79 GLN A CA 1
ATOM 558 C C . GLN A 1 79 ? 5.294 34.068 21.865 1.00 92.31 79 GLN A C 1
ATOM 560 O O . GLN A 1 79 ? 5.592 35.254 21.754 1.00 92.31 79 GLN A O 1
ATOM 565 N N . ILE A 1 80 ? 6.100 33.086 21.473 1.00 92.25 80 ILE A N 1
ATOM 566 C CA . ILE A 1 80 ? 7.448 33.269 20.937 1.00 92.25 80 ILE A CA 1
ATOM 567 C C . ILE A 1 80 ? 7.398 33.016 19.429 1.00 92.25 80 ILE A C 1
ATOM 569 O O . ILE A 1 80 ? 6.815 32.026 18.971 1.00 92.25 80 ILE A O 1
ATOM 573 N N . ARG A 1 81 ? 7.996 33.911 18.639 1.00 91.50 81 ARG A N 1
ATOM 574 C CA . ARG A 1 81 ? 8.053 33.777 17.180 1.00 91.50 81 ARG A CA 1
ATOM 575 C C . ARG A 1 81 ? 8.966 32.612 16.799 1.00 91.50 81 ARG A C 1
ATOM 577 O O . ARG A 1 81 ? 10.130 32.583 17.197 1.00 91.50 81 ARG A O 1
ATOM 584 N N . ASN A 1 82 ? 8.467 31.692 15.975 1.00 87.25 82 ASN A N 1
ATOM 585 C CA . ASN A 1 82 ? 9.295 30.654 15.363 1.00 87.25 82 ASN A CA 1
ATOM 586 C C . ASN A 1 82 ? 10.036 31.219 14.132 1.00 87.25 82 ASN A C 1
ATOM 588 O O . ASN A 1 82 ? 9.354 31.700 13.217 1.00 87.25 82 ASN A O 1
ATOM 592 N N . PRO A 1 83 ? 11.378 31.133 14.052 1.00 77.50 83 PRO A N 1
ATOM 593 C CA . PRO A 1 83 ? 12.131 31.527 12.859 1.00 77.50 83 PRO A CA 1
ATOM 594 C C . PRO A 1 83 ? 11.642 30.860 11.561 1.00 77.50 83 PRO A C 1
ATOM 596 O O . PRO A 1 83 ? 11.680 31.488 10.509 1.00 77.50 83 PRO A O 1
ATOM 599 N N . GLU A 1 84 ? 11.109 29.635 11.637 1.00 74.56 84 GLU A N 1
ATOM 600 C CA . GLU A 1 84 ? 10.612 28.867 10.480 1.00 74.56 84 GLU A CA 1
ATOM 601 C C . GLU A 1 84 ? 9.175 29.234 10.047 1.00 74.56 84 GLU A C 1
ATOM 603 O O . GLU A 1 84 ? 8.699 28.768 9.014 1.00 74.56 84 GLU A O 1
ATOM 608 N N . GLY A 1 85 ? 8.465 30.069 10.819 1.00 77.38 85 GLY A N 1
ATOM 609 C CA . GLY A 1 85 ? 7.065 30.442 10.555 1.00 77.38 85 GLY A CA 1
ATOM 610 C C . GLY A 1 85 ? 6.108 30.122 11.712 1.00 77.38 85 GLY A C 1
ATOM 611 O O . GLY A 1 85 ? 6.245 29.105 12.388 1.00 77.38 85 GLY A O 1
ATOM 612 N N . GLY A 1 86 ? 5.135 31.008 11.958 1.00 85.75 86 GLY A N 1
ATOM 613 C CA . GLY A 1 86 ? 4.180 30.915 13.071 1.00 85.75 86 GLY A CA 1
ATOM 614 C C . GLY A 1 86 ? 4.731 31.301 14.456 1.00 85.75 86 GLY A C 1
ATOM 615 O O . GLY A 1 86 ? 5.789 31.929 14.588 1.00 85.75 86 GLY A O 1
ATOM 616 N N . TYR A 1 87 ? 3.987 30.923 15.496 1.00 88.88 87 TYR A N 1
ATOM 617 C CA . TYR A 1 87 ? 4.292 31.184 16.906 1.00 88.88 87 TYR A CA 1
ATOM 618 C C . TYR A 1 87 ? 4.112 29.914 17.734 1.00 88.88 87 TYR A C 1
ATOM 620 O O . TYR A 1 87 ? 3.296 29.056 17.399 1.00 88.88 87 TYR A O 1
ATOM 628 N N . PHE A 1 88 ? 4.842 29.814 18.841 1.00 88.25 88 PHE A N 1
ATOM 629 C CA . PHE A 1 88 ? 4.625 28.781 19.849 1.00 88.25 88 PHE A CA 1
ATOM 630 C C . PHE A 1 88 ? 4.475 29.403 21.239 1.00 88.25 88 PHE A C 1
ATOM 632 O O . PHE A 1 88 ? 5.048 30.447 21.546 1.00 88.25 88 PHE A O 1
ATOM 639 N N . TRP A 1 89 ? 3.684 28.759 22.091 1.00 89.12 89 TRP A N 1
ATOM 640 C CA . TRP A 1 89 ? 3.458 29.189 23.470 1.00 89.12 89 TRP A CA 1
ATOM 641 C C . TRP A 1 89 ? 4.693 28.965 24.327 1.00 89.12 89 TRP A C 1
ATOM 643 O O . TRP A 1 89 ? 5.235 27.871 24.279 1.00 89.12 89 TRP A O 1
ATOM 653 N N . ALA A 1 90 ? 5.057 29.913 25.197 1.00 84.31 90 ALA A N 1
ATOM 654 C CA . ALA A 1 90 ? 6.127 29.739 26.189 1.00 84.31 90 ALA A CA 1
ATOM 655 C C . ALA A 1 90 ? 5.862 28.596 27.206 1.00 84.31 90 ALA A C 1
ATOM 657 O O . ALA A 1 90 ? 6.752 28.190 27.944 1.00 84.31 90 ALA A O 1
ATOM 658 N N . SER A 1 91 ? 4.654 28.031 27.241 1.00 81.06 91 SER A N 1
ATOM 659 C CA . SER A 1 91 ? 4.279 26.879 28.073 1.00 81.06 91 SER A CA 1
ATOM 660 C C . SER A 1 91 ? 5.044 25.588 27.729 1.00 81.06 91 SER A C 1
ATOM 662 O O . SER A 1 91 ? 5.377 25.345 26.568 1.00 81.06 91 SER A O 1
ATOM 664 N N . THR A 1 92 ? 5.241 24.701 28.708 1.00 65.31 92 THR A N 1
ATOM 665 C CA . THR A 1 92 ? 6.028 23.455 28.574 1.00 65.31 92 THR A CA 1
ATOM 666 C C . THR A 1 92 ? 5.265 22.180 28.998 1.00 65.31 92 THR A C 1
ATOM 668 O O . THR A 1 92 ? 5.859 21.313 29.642 1.00 65.31 92 THR A O 1
ATOM 671 N N . PRO A 1 93 ? 3.988 21.965 28.603 1.00 66.00 93 PRO A N 1
ATOM 672 C CA . PRO A 1 93 ? 3.193 20.826 29.087 1.00 66.00 93 PRO A CA 1
ATOM 673 C C . PRO A 1 93 ? 3.809 19.460 28.745 1.00 66.00 93 PRO A C 1
ATOM 675 O O . PRO A 1 93 ? 3.824 18.551 29.569 1.00 66.00 93 PRO A O 1
ATOM 678 N N . ASN A 1 94 ? 4.419 19.334 27.563 1.00 65.88 94 ASN A N 1
ATOM 679 C CA . ASN A 1 94 ? 5.100 18.108 27.124 1.00 65.88 94 ASN A CA 1
ATOM 680 C C . ASN A 1 94 ? 6.541 17.977 27.655 1.00 65.88 94 ASN A C 1
ATOM 682 O O . ASN A 1 94 ? 7.237 17.025 27.316 1.00 65.88 94 ASN A O 1
ATOM 686 N N . ARG A 1 95 ? 7.016 18.952 28.441 1.00 63.56 95 ARG A N 1
ATOM 687 C CA . ARG A 1 95 ? 8.374 19.005 29.014 1.00 63.56 95 ARG A CA 1
ATOM 688 C C . ARG A 1 95 ? 8.354 19.241 30.532 1.00 63.56 95 ARG A C 1
ATOM 690 O O . ARG A 1 95 ? 9.325 19.749 31.087 1.00 63.56 95 ARG A O 1
ATOM 697 N N . GLY A 1 96 ? 7.250 18.868 31.185 1.00 60.47 96 GLY A N 1
ATOM 698 C CA . GLY A 1 96 ? 7.108 18.866 32.643 1.00 60.47 96 GLY A CA 1
ATOM 699 C C . GLY A 1 96 ? 6.736 20.205 33.289 1.00 60.47 96 GLY A C 1
ATOM 700 O O . GLY A 1 96 ? 6.807 20.297 34.510 1.00 60.47 96 GLY A O 1
ATOM 701 N N . GLY A 1 97 ? 6.351 21.228 32.518 1.00 66.69 97 GLY A N 1
ATOM 702 C CA . GLY A 1 97 ? 5.873 22.511 33.052 1.00 66.69 97 GLY A CA 1
ATOM 703 C C . GLY A 1 97 ? 4.401 22.803 32.745 1.00 66.69 97 GLY A C 1
ATOM 704 O O . GLY A 1 97 ? 3.670 21.948 32.245 1.00 66.69 97 GLY A O 1
ATOM 705 N N . ALA A 1 98 ? 3.948 24.012 33.083 1.00 71.06 98 ALA A N 1
ATOM 706 C CA . ALA A 1 98 ? 2.539 24.400 33.001 1.00 71.06 98 ALA A CA 1
ATOM 707 C C . ALA A 1 98 ? 2.020 24.481 31.551 1.00 71.06 98 ALA A C 1
ATOM 709 O O . ALA A 1 98 ? 2.771 24.794 30.621 1.00 71.06 98 ALA A O 1
ATOM 710 N N . THR A 1 99 ? 0.722 24.209 31.365 1.00 79.75 99 THR A N 1
ATOM 711 C CA . THR A 1 99 ? 0.011 24.458 30.096 1.00 79.75 99 THR A CA 1
ATOM 712 C C . THR A 1 99 ? -0.220 25.965 29.907 1.00 79.75 99 THR A C 1
ATOM 714 O O . THR A 1 99 ? -0.152 26.694 30.894 1.00 79.75 99 THR A O 1
ATOM 717 N N . PRO A 1 100 ? -0.519 26.452 28.688 1.00 79.38 100 PRO A N 1
ATOM 718 C CA . PRO A 1 100 ? -0.807 27.870 28.488 1.00 79.38 100 PRO A CA 1
ATOM 719 C C . PRO A 1 100 ? -2.192 28.280 29.009 1.00 79.38 100 PRO A C 1
ATOM 721 O O . PRO A 1 100 ? -2.472 29.467 29.032 1.00 79.38 100 PRO A O 1
ATOM 724 N N . HIS A 1 101 ? -3.058 27.335 29.393 1.00 85.25 101 HIS A N 1
ATOM 725 C CA . HIS A 1 101 ? -4.430 27.638 29.794 1.00 85.25 101 HIS A CA 1
ATOM 726 C C . HIS A 1 101 ? -4.480 28.343 31.149 1.00 85.25 101 HIS A C 1
ATOM 728 O O . HIS A 1 101 ? -3.852 27.891 32.110 1.00 85.25 101 HIS A O 1
ATOM 734 N N . VAL A 1 102 ? -5.307 29.381 31.218 1.00 77.38 102 VAL A N 1
ATOM 735 C CA . VAL A 1 102 ? -5.699 30.077 32.444 1.00 77.38 102 VAL A CA 1
ATOM 736 C C . VAL A 1 102 ? -7.161 29.720 32.692 1.00 77.38 102 VAL A C 1
ATOM 738 O O . VAL A 1 102 ? -7.986 29.821 31.789 1.00 77.38 102 VAL A O 1
ATOM 741 N N . ASP A 1 103 ? -7.448 29.157 33.866 1.00 77.56 103 ASP A N 1
ATOM 742 C CA . ASP A 1 103 ? -8.781 28.669 34.258 1.00 77.56 103 ASP A CA 1
ATOM 743 C C . ASP A 1 103 ? -9.446 27.695 33.263 1.00 77.56 103 ASP A C 1
ATOM 745 O O . ASP A 1 103 ? -10.661 27.543 33.198 1.00 77.56 103 ASP A O 1
ATOM 749 N N . GLY A 1 104 ? -8.626 26.946 32.519 1.00 80.75 104 GLY A N 1
ATOM 750 C CA . GLY A 1 104 ? -9.082 25.939 31.555 1.00 80.75 104 GLY A CA 1
ATOM 751 C C . GLY A 1 104 ? -9.357 26.473 30.149 1.00 80.75 104 GLY A C 1
ATOM 752 O O . GLY A 1 104 ? -9.614 25.668 29.255 1.00 80.75 104 GLY A O 1
ATOM 753 N N . GLU A 1 105 ? -9.221 27.780 29.931 1.00 88.31 105 GLU A N 1
ATOM 754 C CA . GLU A 1 105 ? -9.352 28.443 28.634 1.00 88.31 105 GLU A CA 1
ATOM 755 C C . GLU A 1 105 ? -7.988 28.946 28.137 1.00 88.31 105 GLU A C 1
ATOM 757 O O . GLU A 1 105 ? -7.057 29.172 28.914 1.00 88.31 105 GLU A O 1
ATOM 762 N N . LEU A 1 106 ? -7.828 29.097 26.821 1.00 89.44 106 LEU A N 1
ATOM 763 C CA . LEU A 1 106 ? -6.616 29.712 26.278 1.00 89.44 106 LEU A CA 1
ATOM 764 C C . LEU A 1 106 ? -6.627 31.222 26.585 1.00 89.44 106 LEU A C 1
ATOM 766 O O . LEU A 1 106 ? -7.697 31.827 26.492 1.00 89.44 106 LEU A O 1
ATOM 770 N N . PRO A 1 107 ? -5.476 31.834 26.927 1.00 89.75 107 PRO A N 1
ATOM 771 C CA . PRO A 1 107 ? -5.404 33.250 27.267 1.00 89.75 107 PRO A CA 1
ATOM 772 C C . PRO A 1 107 ? -5.912 34.145 26.142 1.00 89.75 107 PRO A C 1
ATOM 774 O O . PRO A 1 107 ? -5.472 34.018 24.992 1.00 89.75 107 PRO A O 1
ATOM 777 N N . LEU A 1 108 ? -6.791 35.073 26.502 1.00 92.00 108 LEU A N 1
ATOM 778 C CA . LEU A 1 108 ? -7.254 36.142 25.632 1.00 92.00 108 LEU A CA 1
ATOM 779 C C . LEU A 1 108 ? -6.345 37.367 25.799 1.00 92.00 108 LEU A C 1
ATOM 781 O O . LEU A 1 108 ? -6.085 37.788 26.923 1.00 92.00 108 LEU A O 1
ATOM 785 N N . GLY A 1 109 ? -5.825 37.913 24.697 1.00 93.88 109 GLY A N 1
ATOM 786 C CA . GLY A 1 109 ? -4.952 39.088 24.742 1.00 93.88 109 GLY A CA 1
ATOM 787 C C . GLY A 1 109 ? -5.768 40.364 24.687 1.00 93.88 109 GLY A C 1
ATOM 788 O O . GLY A 1 109 ? -6.434 40.596 23.686 1.00 93.88 109 GLY A O 1
ATOM 789 N N . ILE A 1 110 ? -5.728 41.176 25.737 1.00 94.38 110 ILE A N 1
ATOM 790 C CA . ILE A 1 110 ? -6.585 42.358 25.865 1.00 94.38 110 ILE A CA 1
ATOM 791 C C . ILE A 1 110 ? -5.714 43.608 25.856 1.00 94.38 110 ILE A C 1
ATOM 793 O O . ILE A 1 110 ? -4.932 43.850 26.774 1.00 94.38 110 ILE A O 1
ATOM 797 N N . TYR A 1 111 ? -5.827 44.391 24.788 1.00 94.12 111 TYR A N 1
ATOM 798 C CA . TYR A 1 111 ? -4.972 45.544 24.540 1.00 94.12 111 TYR A CA 1
ATOM 799 C C . TYR A 1 111 ? -5.825 46.813 24.492 1.00 94.12 111 TYR A C 1
ATOM 801 O O . TYR A 1 111 ? -6.729 46.925 23.668 1.00 94.12 111 TYR A O 1
ATOM 809 N N . GLY A 1 112 ? -5.507 47.792 25.342 1.00 91.06 112 GLY A N 1
ATOM 810 C CA . GLY A 1 112 ? -6.184 49.093 25.373 1.00 91.06 112 GLY A CA 1
ATOM 811 C C . GLY A 1 112 ? -7.523 49.092 26.118 1.00 91.06 112 GLY A C 1
ATOM 812 O O . GLY A 1 112 ? -7.796 48.215 26.933 1.00 91.06 112 GLY A O 1
ATOM 813 N N . THR A 1 113 ? -8.337 50.118 25.877 1.00 87.50 113 THR A N 1
ATOM 814 C CA . THR A 1 113 ? -9.653 50.329 26.504 1.00 87.50 113 THR A CA 1
ATOM 815 C C . THR A 1 113 ? -10.658 50.779 25.448 1.00 87.50 113 THR A C 1
ATOM 817 O O . THR A 1 113 ? -10.265 51.423 24.473 1.00 87.50 113 THR A O 1
ATOM 820 N N . PRO A 1 114 ? -11.950 50.432 25.576 1.00 88.19 114 PRO A N 1
ATOM 821 C CA . PRO A 1 114 ? -12.891 50.636 24.482 1.00 88.19 114 PRO A CA 1
ATOM 822 C C . PRO A 1 114 ? -13.228 52.113 24.296 1.00 88.19 114 PRO A C 1
ATOM 824 O O . PRO A 1 114 ? -13.223 52.912 25.237 1.00 88.19 114 PRO A O 1
ATOM 827 N N . HIS A 1 115 ? -13.624 52.454 23.075 1.00 81.31 115 HIS A N 1
ATOM 828 C CA . HIS A 1 115 ? -14.255 53.729 22.763 1.00 81.31 115 HIS A CA 1
ATOM 829 C C . HIS A 1 115 ? -15.702 53.466 22.343 1.00 81.31 115 HIS A C 1
ATOM 831 O O . HIS A 1 115 ? -15.950 52.709 21.411 1.00 81.31 115 HIS A O 1
ATOM 837 N N . GLY A 1 116 ? -16.663 54.063 23.055 1.00 81.06 116 GLY A N 1
ATOM 838 C CA . GLY A 1 116 ? -18.086 53.966 22.705 1.00 81.06 116 GLY A CA 1
ATOM 839 C C . GLY A 1 116 ? -18.696 52.562 22.815 1.00 81.06 116 GLY A C 1
ATOM 840 O O . GLY A 1 116 ? -19.638 52.276 22.088 1.00 81.06 116 GLY A O 1
ATOM 841 N N . GLY A 1 117 ? -18.167 51.689 23.682 1.00 88.94 117 GLY A N 1
ATOM 842 C CA . GLY A 1 117 ? -18.678 50.320 23.861 1.00 88.94 117 GLY A CA 1
ATOM 843 C C . GLY A 1 117 ? -18.335 49.359 22.715 1.00 88.94 117 GLY A C 1
ATOM 844 O O . GLY A 1 117 ? -18.985 48.322 22.582 1.00 88.94 117 GLY A O 1
ATOM 845 N N . VAL A 1 118 ? -17.337 49.700 21.889 1.00 93.25 118 VAL A N 1
ATOM 846 C CA . VAL A 1 118 ? -16.874 48.883 20.759 1.00 93.25 118 VAL A CA 1
ATOM 847 C C . VAL A 1 118 ? -15.578 48.150 21.112 1.00 93.25 118 VAL A C 1
ATOM 849 O O . VAL A 1 118 ? -14.634 48.765 21.619 1.00 93.25 118 VAL A O 1
ATOM 852 N N . ALA A 1 119 ? -15.524 46.852 20.804 1.00 95.88 119 ALA A N 1
ATOM 853 C CA . ALA A 1 119 ? -14.315 46.030 20.864 1.00 95.88 119 ALA A CA 1
ATOM 854 C C . ALA A 1 119 ? -13.906 45.536 19.467 1.00 95.88 119 ALA A C 1
ATOM 856 O O . ALA A 1 119 ? -14.734 45.030 18.712 1.00 95.88 119 ALA A O 1
ATOM 857 N N . GLU A 1 120 ? -12.624 45.635 19.135 1.00 95.75 120 GLU A N 1
ATOM 858 C CA . GLU A 1 120 ? -12.042 45.143 17.883 1.00 95.75 120 GLU A CA 1
ATOM 859 C C . GLU A 1 120 ? -11.438 43.747 18.111 1.00 95.75 120 GLU A C 1
ATOM 861 O O . GLU A 1 120 ? -10.761 43.510 19.112 1.00 95.75 120 GLU A O 1
ATOM 866 N N . LEU A 1 121 ? -11.679 42.800 17.205 1.00 96.31 121 LEU A N 1
ATOM 867 C CA . LEU A 1 121 ? -11.216 41.414 17.301 1.00 96.31 121 LEU A CA 1
ATOM 868 C C . LEU A 1 121 ? -10.195 41.134 16.192 1.00 96.31 121 LEU A C 1
ATOM 870 O O . LEU A 1 121 ? -10.555 41.122 15.014 1.00 96.31 121 LEU A O 1
ATOM 874 N N . ASP A 1 122 ? -8.944 40.858 16.575 1.00 94.25 122 ASP A N 1
ATOM 875 C CA . ASP A 1 122 ? -7.827 40.624 15.646 1.00 94.25 122 ASP A CA 1
ATOM 876 C C . ASP A 1 122 ? -7.197 39.236 15.851 1.00 94.25 122 ASP A C 1
ATOM 878 O O . ASP A 1 122 ? -6.892 38.827 16.975 1.00 94.25 122 ASP A O 1
ATOM 882 N N . GLU A 1 123 ? -6.949 38.493 14.771 1.00 91.69 123 GLU A N 1
ATOM 883 C CA . GLU A 1 123 ? -6.389 37.143 14.880 1.00 91.69 123 GLU A CA 1
ATOM 884 C C . GLU A 1 123 ? -4.912 37.146 15.335 1.00 91.69 123 GLU A C 1
ATOM 886 O O . GLU A 1 123 ? -4.038 37.798 14.764 1.00 91.69 123 GLU A O 1
ATOM 891 N N . GLY A 1 124 ? -4.600 36.350 16.359 1.00 91.44 124 GLY A N 1
ATOM 892 C CA . GLY A 1 124 ? -3.282 36.299 16.995 1.00 91.44 124 GLY A CA 1
ATOM 893 C C . GLY A 1 124 ? -3.132 37.304 18.140 1.00 91.44 124 GLY A C 1
ATOM 894 O O . GLY A 1 124 ? -4.109 37.785 18.693 1.00 91.44 124 GLY A O 1
ATOM 895 N N . TYR A 1 125 ? -1.888 37.579 18.542 1.00 93.50 125 TYR A N 1
ATOM 896 C CA . TYR A 1 125 ? -1.588 38.460 19.687 1.00 93.50 125 TYR A CA 1
ATOM 897 C C . TYR A 1 125 ? -0.681 39.639 19.320 1.00 93.50 125 TYR A C 1
ATOM 899 O O . TYR A 1 125 ? -0.760 40.700 19.925 1.00 93.50 125 TYR A O 1
ATOM 907 N N . PHE A 1 126 ? 0.169 39.483 18.299 1.00 93.06 126 PHE A N 1
ATOM 908 C CA . PHE A 1 126 ? 0.998 40.586 17.811 1.00 93.06 126 PHE A CA 1
ATOM 909 C C . PHE A 1 126 ? 0.169 41.645 17.076 1.00 93.06 126 PHE A C 1
ATOM 911 O O . PHE A 1 126 ? 0.346 42.831 17.334 1.00 93.06 126 PHE A O 1
ATOM 918 N N . LYS A 1 127 ? -0.742 41.204 16.194 1.00 92.62 127 LYS A N 1
ATOM 919 C CA . LYS A 1 127 ? -1.631 42.087 15.429 1.00 92.62 127 LYS A CA 1
ATOM 920 C C . LYS A 1 127 ? -2.423 43.032 16.345 1.00 92.62 127 LYS A C 1
ATOM 922 O O . LYS A 1 127 ? -2.199 44.226 16.208 1.00 92.62 127 LYS A O 1
ATOM 927 N N . PRO A 1 128 ? -3.206 42.542 17.331 1.00 94.06 128 PRO A N 1
ATOM 928 C CA . PRO A 1 128 ? -3.989 43.402 18.225 1.00 94.06 128 PRO A CA 1
ATOM 929 C C . PRO A 1 128 ? -3.149 44.361 19.066 1.00 94.06 128 PRO A C 1
ATOM 931 O O . PRO A 1 128 ? -3.561 45.486 19.321 1.00 94.06 128 PRO A O 1
ATOM 934 N N . ALA A 1 129 ? -1.945 43.958 19.481 1.00 94.12 129 ALA A N 1
ATOM 935 C CA . ALA A 1 129 ? -1.044 44.860 20.192 1.00 94.12 129 ALA A CA 1
ATOM 936 C C . ALA A 1 129 ? -0.597 46.034 19.299 1.00 94.12 129 ALA A C 1
ATOM 938 O O . ALA A 1 129 ? -0.574 47.192 19.724 1.00 94.12 129 ALA A O 1
ATOM 939 N N . LEU A 1 130 ? -0.238 45.733 18.048 1.00 94.00 130 LEU A N 1
ATOM 940 C CA . LEU A 1 130 ? 0.222 46.722 17.081 1.00 94.00 130 LEU A CA 1
ATOM 941 C C . LEU A 1 130 ? -0.919 47.624 16.594 1.00 94.00 130 LEU A C 1
ATOM 943 O O . LEU A 1 130 ? -0.749 48.841 16.557 1.00 94.00 130 LEU A O 1
ATOM 947 N N . THR A 1 131 ? -2.079 47.055 16.262 1.00 93.00 131 THR A N 1
ATOM 948 C CA . THR A 1 131 ? -3.267 47.812 15.841 1.00 93.00 131 THR A CA 1
ATOM 949 C C . THR A 1 131 ? -3.773 48.711 16.957 1.00 93.00 131 THR A C 1
ATOM 951 O O . THR A 1 131 ? -4.031 49.878 16.688 1.00 93.00 131 THR A O 1
ATOM 954 N N . GLN A 1 132 ? -3.787 48.254 18.213 1.00 94.25 132 GLN A N 1
ATOM 955 C CA . GLN A 1 132 ? -4.117 49.112 19.354 1.00 94.25 132 GLN A CA 1
ATOM 956 C C . GLN A 1 132 ? -3.145 50.285 19.496 1.00 94.25 132 GLN A C 1
ATOM 958 O O . GLN A 1 132 ? -3.570 51.415 19.732 1.00 94.25 132 GLN A O 1
ATOM 963 N N . THR A 1 133 ? -1.842 50.041 19.326 1.00 93.19 133 THR A N 1
ATOM 964 C CA . THR A 1 133 ? -0.826 51.104 19.383 1.00 93.19 133 THR A CA 1
ATOM 965 C C . THR A 1 133 ? -1.029 52.130 18.264 1.00 93.19 133 THR A C 1
ATOM 967 O O . THR A 1 133 ? -0.813 53.323 18.472 1.00 93.19 133 THR A O 1
ATOM 970 N N . ARG A 1 134 ? -1.449 51.670 17.081 1.00 92.44 134 ARG A N 1
ATOM 971 C CA . ARG A 1 134 ? -1.628 52.497 15.882 1.00 92.44 134 ARG A CA 1
ATOM 972 C C . ARG A 1 134 ? -2.954 53.263 15.868 1.00 92.44 134 ARG A C 1
ATOM 974 O O . ARG A 1 134 ? -2.973 54.427 15.478 1.00 92.44 134 ARG A O 1
ATOM 981 N N . TYR A 1 135 ? -4.048 52.617 16.262 1.00 91.38 135 TYR A N 1
ATOM 982 C CA . TYR A 1 135 ? -5.416 53.103 16.060 1.00 91.38 135 TYR A CA 1
ATOM 983 C C . TYR A 1 135 ? -6.151 53.457 17.363 1.00 91.38 135 TYR A C 1
ATOM 985 O O . TYR A 1 135 ? -7.177 54.134 17.309 1.00 91.38 135 TYR A O 1
ATOM 993 N N . GLY A 1 136 ? -5.626 53.062 18.528 1.00 90.44 136 GLY A N 1
ATOM 994 C CA . GLY A 1 136 ? -6.302 53.225 19.818 1.00 90.44 136 GLY A CA 1
ATOM 995 C C . GLY A 1 136 ? -7.473 52.252 20.008 1.00 90.44 136 GLY A C 1
ATOM 996 O O . GLY A 1 136 ? -7.653 51.328 19.226 1.00 90.44 136 GLY A O 1
ATOM 997 N N . GLY A 1 137 ? -8.278 52.445 21.057 1.00 92.81 137 GLY A N 1
ATOM 998 C CA . GLY A 1 137 ? -9.406 51.559 21.371 1.00 92.81 137 GLY A CA 1
ATOM 999 C C . GLY A 1 137 ? -9.023 50.241 22.054 1.00 92.81 137 GLY A C 1
ATOM 1000 O O . GLY A 1 137 ? -7.897 50.070 22.531 1.00 92.81 137 GLY A O 1
ATOM 1001 N N . LEU A 1 138 ? -9.999 49.329 22.134 1.00 95.25 138 LEU A N 1
ATOM 1002 C CA . LEU A 1 138 ? -9.858 47.996 22.721 1.00 95.25 138 LEU A CA 1
ATOM 1003 C C . LEU A 1 138 ? -9.709 46.963 21.611 1.00 95.25 138 LEU A C 1
ATOM 1005 O O . LEU A 1 138 ? -10.657 46.738 20.862 1.00 95.25 138 LEU A O 1
ATOM 1009 N N . HIS A 1 139 ? -8.558 46.300 21.564 1.00 95.94 139 HIS A N 1
ATOM 1010 C CA . HIS A 1 139 ? -8.286 45.198 20.649 1.00 95.94 139 HIS A CA 1
ATOM 1011 C C . HIS A 1 139 ? -8.120 43.891 21.423 1.00 95.94 139 HIS A C 1
ATOM 1013 O O . HIS A 1 139 ? -7.355 43.807 22.388 1.00 95.94 139 HIS A O 1
ATOM 1019 N N . ILE A 1 140 ? -8.831 42.858 20.984 1.00 96.50 140 ILE A N 1
ATOM 1020 C CA . ILE A 1 140 ? -8.893 41.556 21.637 1.00 96.50 140 ILE A CA 1
ATOM 1021 C C . ILE A 1 140 ? -8.320 40.493 20.701 1.00 96.50 140 ILE A C 1
ATOM 1023 O O . ILE A 1 140 ? -8.898 40.135 19.673 1.00 96.50 140 ILE A O 1
ATOM 1027 N N . GLY A 1 141 ? -7.182 39.951 21.111 1.00 94.31 141 GLY A N 1
ATOM 1028 C CA . GLY A 1 141 ? -6.408 38.959 20.390 1.00 94.31 141 GLY A CA 1
ATOM 1029 C C . GLY A 1 141 ? -6.689 37.524 20.773 1.00 94.31 141 GLY A C 1
ATOM 1030 O O . GLY A 1 141 ? -6.684 37.179 21.958 1.00 94.31 141 GLY A O 1
ATOM 1031 N N . MET A 1 142 ? -6.825 36.664 19.764 1.00 91.19 142 MET A N 1
ATOM 1032 C CA . MET A 1 142 ? -6.861 35.217 19.958 1.00 91.19 142 MET A CA 1
ATOM 1033 C C . MET A 1 142 ? -6.209 34.467 18.800 1.00 91.19 142 MET A C 1
ATOM 1035 O O . MET A 1 142 ? -6.514 34.698 17.631 1.00 91.19 142 MET A O 1
ATOM 1039 N N . ALA A 1 143 ? -5.331 33.510 19.107 1.00 85.94 143 ALA A N 1
ATOM 1040 C CA . ALA A 1 143 ? -4.699 32.692 18.074 1.00 85.94 143 ALA A CA 1
ATOM 1041 C C . ALA A 1 143 ? -5.720 31.831 17.305 1.00 85.94 143 ALA A C 1
ATOM 1043 O O . ALA A 1 143 ? -6.537 31.132 17.907 1.00 85.94 143 ALA A O 1
ATOM 1044 N N . GLY A 1 144 ? -5.631 31.839 15.970 1.00 81.44 144 GLY A N 1
ATOM 1045 C CA . GLY A 1 144 ? -6.439 30.981 15.095 1.00 81.44 144 GLY A CA 1
ATOM 1046 C C . GLY A 1 144 ? -7.932 31.322 15.062 1.00 81.44 144 GLY A C 1
ATOM 1047 O O . GLY A 1 144 ? -8.745 30.429 14.810 1.00 81.44 144 GLY A O 1
ATOM 1048 N N . GLY A 1 145 ? -8.310 32.545 15.446 1.00 83.00 145 GLY A N 1
ATOM 1049 C CA . GLY A 1 145 ? -9.702 32.992 15.509 1.00 83.00 145 GLY A CA 1
ATOM 1050 C C . GLY A 1 145 ? -10.562 32.252 16.540 1.00 83.00 145 GLY A C 1
ATOM 1051 O O . GLY A 1 145 ? -11.780 32.172 16.403 1.00 83.00 145 GLY A O 1
ATOM 1052 N N . GLN A 1 146 ? -9.946 31.651 17.563 1.00 86.00 146 GLN A N 1
ATOM 1053 C CA . GLN A 1 146 ? -10.609 30.727 18.494 1.00 86.00 146 GLN A CA 1
ATOM 1054 C C . GLN A 1 146 ? -11.321 31.418 19.675 1.00 86.00 146 GLN A C 1
ATOM 1056 O O . GLN A 1 146 ? -11.428 30.819 20.743 1.00 86.00 146 GLN A O 1
ATOM 1061 N N . TRP A 1 147 ? -11.822 32.649 19.521 1.00 93.38 147 TRP A N 1
ATOM 1062 C CA . TRP A 1 147 ? -12.508 33.384 20.602 1.00 93.38 147 TRP A CA 1
ATOM 1063 C C . TRP A 1 147 ? -13.660 32.586 21.228 1.00 93.38 147 TRP A C 1
ATOM 1065 O O . TRP A 1 147 ? -13.800 32.551 22.446 1.00 93.38 147 TRP A O 1
ATOM 1075 N N . ALA A 1 148 ? -14.420 31.852 20.409 1.00 89.62 148 ALA A N 1
ATOM 1076 C CA . ALA A 1 148 ? -15.529 31.018 20.872 1.00 89.62 148 ALA A CA 1
ATOM 1077 C C . ALA A 1 148 ? -15.110 29.827 21.763 1.00 89.62 148 ALA A C 1
ATOM 1079 O O . ALA A 1 148 ? -15.968 29.200 22.380 1.00 89.62 148 ALA A O 1
ATOM 1080 N N . ASN A 1 149 ? -13.812 29.508 21.846 1.00 85.94 149 ASN A N 1
ATOM 1081 C CA . ASN A 1 149 ? -13.281 28.492 22.762 1.00 85.94 149 ASN A CA 1
ATOM 1082 C C . ASN A 1 149 ? -12.793 29.075 24.101 1.00 85.94 149 ASN A C 1
ATOM 1084 O O . ASN A 1 149 ? -12.407 28.295 24.970 1.00 85.94 149 ASN A O 1
ATOM 1088 N N . SER A 1 150 ? -12.809 30.402 24.264 1.00 90.00 150 SER A N 1
ATOM 1089 C CA . SER A 1 150 ? -12.573 31.080 25.546 1.00 90.00 150 SER A CA 1
ATOM 1090 C C . SER A 1 150 ? -13.766 31.980 25.926 1.00 90.00 150 SER A C 1
ATOM 1092 O O . SER A 1 150 ? -13.590 33.189 26.115 1.00 90.00 150 SER A O 1
ATOM 1094 N N . PRO A 1 151 ? -15.007 31.442 25.964 1.00 92.25 151 PRO A N 1
ATOM 1095 C CA . PRO A 1 151 ? -16.210 32.242 26.171 1.00 92.25 151 PRO A CA 1
ATOM 1096 C C . PRO A 1 151 ? -16.261 32.908 27.548 1.00 92.25 151 PRO A C 1
ATOM 1098 O O . PRO A 1 151 ? -16.837 33.985 27.652 1.00 92.25 151 PRO A O 1
ATOM 1101 N N . GLN A 1 152 ? -15.672 32.319 28.595 1.00 90.88 152 GLN A N 1
ATOM 1102 C CA . GLN A 1 152 ? -15.701 32.903 29.941 1.00 90.88 152 GLN A CA 1
ATOM 1103 C C . GLN A 1 152 ? -14.807 34.139 30.007 1.00 90.88 152 GLN A C 1
ATOM 1105 O O . GLN A 1 152 ? -15.254 35.188 30.467 1.00 90.88 152 GLN A O 1
ATOM 1110 N N . GLN A 1 153 ? -13.579 34.048 29.485 1.00 91.56 153 GLN A N 1
ATOM 1111 C CA . GLN A 1 153 ? -12.684 35.202 29.386 1.00 91.56 153 GLN A CA 1
ATOM 1112 C C . GLN A 1 153 ? -13.262 36.288 28.478 1.00 91.56 153 GLN A C 1
ATOM 1114 O O . GLN A 1 153 ? -13.232 37.461 28.840 1.00 91.56 153 GLN A O 1
ATOM 1119 N N . LEU A 1 154 ? -13.821 35.917 27.321 1.00 93.81 154 LEU A N 1
ATOM 1120 C CA . LEU A 1 154 ? -14.417 36.887 26.402 1.00 93.81 154 LEU A CA 1
ATOM 1121 C C . LEU A 1 154 ? -15.616 37.600 27.040 1.00 93.81 154 LEU A C 1
ATOM 1123 O O . LEU A 1 154 ? -15.712 38.822 26.966 1.00 93.81 154 LEU A O 1
ATOM 1127 N N . ARG A 1 155 ? -16.494 36.850 27.715 1.00 92.69 155 ARG A N 1
ATOM 1128 C CA . ARG A 1 155 ? -17.651 37.413 28.412 1.00 92.69 155 ARG A CA 1
ATOM 1129 C C . ARG A 1 155 ? -17.230 38.353 29.536 1.00 92.69 155 ARG A C 1
ATOM 1131 O O . ARG A 1 155 ? -17.769 39.448 29.628 1.00 92.69 155 ARG A O 1
ATOM 1138 N N . ALA A 1 156 ? -16.233 37.960 30.330 1.00 90.44 156 ALA A N 1
ATOM 1139 C CA . ALA A 1 156 ? -15.709 38.787 31.412 1.00 90.44 156 ALA A CA 1
ATOM 1140 C C . ALA A 1 156 ? -15.215 40.152 30.911 1.00 90.44 156 ALA A C 1
ATOM 1142 O O . ALA A 1 156 ? -15.506 41.161 31.542 1.00 90.44 156 ALA A O 1
ATOM 1143 N N . VAL A 1 157 ? -14.534 40.192 29.760 1.00 91.69 157 VAL A N 1
ATOM 1144 C CA . VAL A 1 157 ? -14.084 41.446 29.128 1.00 91.69 157 VAL A CA 1
ATOM 1145 C C . VAL A 1 157 ? -15.258 42.290 28.654 1.00 91.69 157 VAL A C 1
ATOM 1147 O O . VAL A 1 157 ? -15.250 43.504 28.826 1.00 91.69 157 VAL A O 1
ATOM 1150 N N . PHE A 1 158 ? -16.259 41.667 28.033 1.00 93.94 158 PHE A N 1
ATOM 1151 C CA . PHE A 1 158 ? -17.400 42.396 27.484 1.00 93.94 158 PHE A CA 1
ATOM 1152 C C . PHE A 1 158 ? -18.243 43.007 28.605 1.00 93.94 158 PHE A C 1
ATOM 1154 O O . PHE A 1 158 ? -18.618 44.173 28.511 1.00 93.94 158 PHE A O 1
ATOM 1161 N N . ASP A 1 159 ? -18.452 42.256 29.688 1.00 89.75 159 ASP A N 1
ATOM 1162 C CA . ASP A 1 159 ? -19.165 42.730 30.872 1.00 89.75 159 ASP A CA 1
ATOM 1163 C C . ASP A 1 159 ? -18.346 43.785 31.648 1.00 89.75 159 ASP A C 1
ATOM 1165 O O . ASP A 1 159 ? -18.914 44.759 32.131 1.00 89.75 159 ASP A O 1
ATOM 1169 N N . SER A 1 160 ? -17.014 43.653 31.757 1.00 87.44 160 SER A N 1
ATOM 1170 C CA . SER A 1 160 ? -16.176 44.620 32.495 1.00 87.44 160 SER A CA 1
ATOM 1171 C C . SER A 1 160 ? -16.016 45.970 31.797 1.00 87.44 160 SER A C 1
ATOM 1173 O O . SER A 1 160 ? -15.589 46.946 32.416 1.00 87.44 160 SER A O 1
ATOM 1175 N N . HIS A 1 161 ? -16.279 46.012 30.494 1.00 88.19 161 HIS A N 1
ATOM 1176 C CA . HIS A 1 161 ? -16.058 47.171 29.638 1.00 88.19 161 HIS A CA 1
ATOM 1177 C C . HIS A 1 161 ? -17.335 47.677 28.956 1.00 88.19 161 HIS A C 1
ATOM 1179 O O . HIS A 1 161 ? -17.237 48.520 28.062 1.00 88.19 161 HIS A O 1
ATOM 1185 N N . ASP A 1 162 ? -18.507 47.182 29.374 1.00 89.25 162 ASP A N 1
ATOM 1186 C CA . ASP A 1 162 ? -19.823 47.533 28.825 1.00 89.25 162 ASP A CA 1
ATOM 1187 C C . ASP A 1 162 ? -19.854 47.475 27.283 1.00 89.25 162 ASP A C 1
ATOM 1189 O O . ASP A 1 162 ? -20.355 48.373 26.596 1.00 89.25 162 ASP A O 1
ATOM 1193 N N . ILE A 1 163 ? -19.258 46.422 26.718 1.00 93.62 163 ILE A N 1
ATOM 1194 C CA . ILE A 1 163 ? -19.173 46.238 25.269 1.00 93.62 163 ILE A CA 1
ATOM 1195 C C . ILE A 1 163 ? -20.553 45.872 24.736 1.00 93.62 163 ILE A C 1
ATOM 1197 O O . ILE A 1 163 ? -21.180 44.928 25.203 1.00 93.62 163 ILE A O 1
ATOM 1201 N N . THR A 1 164 ? -21.006 46.607 23.724 1.00 90.50 164 THR A N 1
ATOM 1202 C CA . THR A 1 164 ? -22.302 46.403 23.051 1.00 90.50 164 THR A CA 1
ATOM 1203 C C . THR A 1 164 ? -22.138 46.049 21.573 1.00 90.50 164 THR A C 1
ATOM 1205 O O . THR A 1 164 ? -23.064 45.528 20.945 1.00 90.50 164 THR A O 1
ATOM 1208 N N . GLN A 1 165 ? -20.941 46.268 21.022 1.00 94.75 165 GLN A N 1
ATOM 1209 C CA . GLN A 1 165 ? -20.611 46.013 19.626 1.00 94.75 165 GLN A CA 1
ATOM 1210 C C . GLN A 1 165 ? -19.195 45.444 19.495 1.00 94.75 165 GLN A C 1
ATOM 1212 O O . GLN A 1 165 ? -18.254 45.919 20.130 1.00 94.75 165 GLN A O 1
ATOM 1217 N N . ALA A 1 166 ? -19.039 44.443 18.634 1.00 96.44 166 ALA A N 1
ATOM 1218 C CA . ALA A 1 166 ? -17.755 43.866 18.270 1.00 96.44 166 ALA A CA 1
ATOM 1219 C C . ALA A 1 166 ? -17.490 44.050 16.770 1.00 96.44 166 ALA A C 1
ATOM 1221 O O . ALA A 1 166 ? -18.384 43.852 15.944 1.00 96.44 166 ALA A O 1
ATOM 1222 N N . VAL A 1 167 ? -16.254 44.392 16.415 1.00 96.44 167 VAL A N 1
ATOM 1223 C CA . VAL A 1 167 ? -15.798 44.531 15.029 1.00 96.44 167 VAL A CA 1
ATOM 1224 C C . VAL A 1 167 ? -14.687 43.519 14.779 1.00 96.44 167 VAL A C 1
ATOM 1226 O O . VAL A 1 167 ? -13.634 43.568 15.401 1.00 96.44 167 VAL A O 1
ATOM 1229 N N . LEU A 1 168 ? -14.926 42.567 13.884 1.00 96.12 168 LEU A N 1
ATOM 1230 C CA . LEU A 1 168 ? -13.946 41.571 13.471 1.00 96.12 168 LEU A CA 1
ATOM 1231 C C . LEU A 1 168 ? -13.078 42.128 12.343 1.00 96.12 168 LEU A C 1
ATOM 1233 O O . LEU A 1 168 ? -13.568 42.389 11.241 1.00 96.12 168 LEU A O 1
ATOM 1237 N N . ASN A 1 169 ? -11.773 42.228 12.581 1.00 94.75 169 ASN A N 1
ATOM 1238 C CA . ASN A 1 169 ? -10.794 42.499 11.534 1.00 94.75 169 ASN A CA 1
ATOM 1239 C C . ASN A 1 169 ? -10.331 41.163 10.945 1.00 94.75 169 ASN A C 1
ATOM 1241 O O . ASN A 1 169 ? -9.297 40.610 11.318 1.00 94.75 169 ASN A O 1
ATOM 1245 N N . ALA A 1 170 ? -11.159 40.610 10.055 1.00 89.62 170 ALA A N 1
ATOM 1246 C CA . ALA A 1 170 ? -10.911 39.316 9.431 1.00 89.62 170 ALA A CA 1
ATOM 1247 C C . ALA A 1 170 ? -9.592 39.311 8.639 1.00 89.62 170 ALA A C 1
ATOM 1249 O O . ALA A 1 170 ? -9.312 40.247 7.885 1.00 89.62 170 ALA A O 1
ATOM 1250 N N . ASP A 1 171 ? -8.827 38.225 8.773 1.00 87.81 171 ASP A N 1
ATOM 1251 C CA . ASP A 1 171 ? -7.574 38.014 8.044 1.00 87.81 171 ASP A CA 1
ATOM 1252 C C . ASP A 1 171 ? -7.781 38.083 6.522 1.00 87.81 171 ASP A C 1
ATOM 1254 O O . ASP A 1 171 ? -8.805 37.632 5.990 1.00 87.81 171 ASP A O 1
ATOM 1258 N N . GLY A 1 172 ? -6.771 38.562 5.789 1.00 85.56 172 GLY A N 1
ATOM 1259 C CA . GLY A 1 172 ? -6.820 38.574 4.328 1.00 85.56 172 GLY A CA 1
ATOM 1260 C C . GLY A 1 172 ? -7.023 37.157 3.790 1.00 85.56 172 GLY A C 1
ATOM 1261 O O . GLY A 1 172 ? -6.357 36.217 4.229 1.00 85.56 172 GLY A O 1
ATOM 1262 N N . GLY A 1 173 ? -7.974 36.953 2.879 1.00 84.62 173 GLY A N 1
ATOM 1263 C CA . GLY A 1 173 ? -8.302 35.620 2.362 1.00 84.62 173 GLY A CA 1
ATOM 1264 C C . GLY A 1 173 ? -9.123 34.724 3.296 1.00 84.62 173 GLY A C 1
ATOM 1265 O O . GLY A 1 173 ? -9.359 33.564 2.953 1.00 84.62 173 GLY A O 1
ATOM 1266 N N . ALA A 1 174 ? -9.578 35.214 4.458 1.00 84.25 174 ALA A N 1
ATOM 1267 C CA . ALA A 1 174 ? -10.394 34.425 5.388 1.00 84.25 174 ALA A CA 1
ATOM 1268 C C . ALA A 1 174 ? -11.683 33.899 4.742 1.00 84.25 174 ALA A C 1
ATOM 1270 O O . ALA A 1 174 ? -12.101 32.774 5.013 1.00 84.25 174 ALA A O 1
ATOM 1271 N N . ILE A 1 175 ? -12.268 34.684 3.838 1.00 83.62 175 ILE A N 1
ATOM 1272 C CA . ILE A 1 175 ? -13.519 34.354 3.157 1.00 83.62 175 ILE A CA 1
ATOM 1273 C C . ILE A 1 175 ? -13.408 33.132 2.230 1.00 83.62 175 ILE A C 1
ATOM 1275 O O . ILE A 1 175 ? -14.376 32.403 2.030 1.00 83.62 175 ILE A O 1
ATOM 1279 N N . GLN A 1 176 ? -12.204 32.857 1.718 1.00 80.69 176 GLN A N 1
ATOM 1280 C CA . GLN A 1 176 ? -11.904 31.685 0.893 1.00 80.69 176 GLN A CA 1
ATOM 1281 C C . GLN A 1 176 ? -11.477 30.465 1.728 1.00 80.69 176 GLN A C 1
ATOM 1283 O O . GLN A 1 176 ? -11.335 29.373 1.182 1.00 80.69 176 GLN A O 1
ATOM 1288 N N . ASN A 1 177 ? -11.253 30.619 3.042 1.00 80.50 177 ASN A N 1
ATOM 1289 C CA . ASN A 1 177 ? -10.759 29.557 3.918 1.00 80.50 177 ASN A CA 1
ATOM 1290 C C . ASN A 1 177 ? -11.884 28.994 4.815 1.00 80.50 177 ASN A C 1
ATOM 1292 O O . ASN A 1 177 ? -12.216 29.600 5.840 1.00 80.50 177 ASN A O 1
ATOM 1296 N N . PRO A 1 178 ? -12.419 27.787 4.528 1.00 77.19 178 PRO A N 1
ATOM 1297 C CA . PRO A 1 178 ? -13.561 27.233 5.260 1.00 77.19 178 PRO A CA 1
ATOM 1298 C C . PRO A 1 178 ? -13.311 27.014 6.757 1.00 77.19 178 PRO A C 1
ATOM 1300 O O . PRO A 1 178 ? -14.249 27.055 7.552 1.00 77.19 178 PRO A O 1
ATOM 1303 N N . ASN A 1 179 ? -12.059 26.765 7.161 1.00 74.12 179 ASN A N 1
ATOM 1304 C CA . ASN A 1 179 ? -11.726 26.535 8.568 1.00 74.12 179 ASN A CA 1
ATOM 1305 C C . ASN A 1 179 ? -11.744 27.840 9.372 1.00 74.12 179 ASN A C 1
ATOM 1307 O O . ASN A 1 179 ? -12.254 27.848 10.491 1.00 74.12 179 ASN A O 1
ATOM 1311 N N . VAL A 1 180 ? -11.214 28.925 8.796 1.00 80.94 180 VAL A N 1
ATOM 1312 C CA . VAL A 1 180 ? -11.203 30.260 9.417 1.00 80.94 180 VAL A CA 1
ATOM 1313 C C . VAL A 1 180 ? -12.629 30.801 9.490 1.00 80.94 180 VAL A C 1
ATOM 1315 O O . VAL A 1 180 ? -13.097 31.163 10.568 1.00 80.94 180 VAL A O 1
ATOM 1318 N N . LEU A 1 181 ? -13.378 30.709 8.386 1.00 85.69 181 LEU A N 1
ATOM 1319 C CA . LEU A 1 181 ? -14.786 31.105 8.351 1.00 85.69 181 LEU A CA 1
ATOM 1320 C C . LEU A 1 181 ? -15.638 30.291 9.341 1.00 85.69 181 LEU A C 1
ATOM 1322 O O . LEU A 1 181 ? -16.514 30.832 10.009 1.00 85.69 181 LEU A O 1
ATOM 1326 N N . GLY A 1 182 ? -15.346 28.996 9.503 1.00 82.56 182 GLY A N 1
ATOM 1327 C CA . GLY A 1 182 ? -15.992 28.147 10.506 1.00 82.56 182 GLY A CA 1
ATOM 1328 C C . GLY A 1 182 ? -15.731 28.575 11.956 1.00 82.56 182 GLY A C 1
ATOM 1329 O O . GLY A 1 182 ? -16.598 28.375 12.805 1.00 82.56 182 GLY A O 1
ATOM 1330 N N . ALA A 1 183 ? -14.570 29.161 12.259 1.00 84.88 183 ALA A N 1
ATOM 1331 C CA . ALA A 1 183 ? -14.286 29.727 13.578 1.00 84.88 183 ALA A CA 1
ATOM 1332 C C . ALA A 1 183 ? -15.048 31.044 13.794 1.00 84.88 183 ALA A C 1
ATOM 1334 O O . ALA A 1 183 ? -15.665 31.226 14.843 1.00 84.88 183 ALA A O 1
ATOM 1335 N N . TYR A 1 184 ? -15.086 31.911 12.778 1.00 92.00 184 TYR A N 1
ATOM 1336 C CA . TYR A 1 184 ? -15.815 33.179 12.833 1.00 92.00 184 TYR A CA 1
ATOM 1337 C C . TYR A 1 184 ? -17.333 32.978 12.959 1.00 92.00 184 TYR A C 1
ATOM 1339 O O . TYR A 1 184 ? -17.961 33.661 13.758 1.00 92.00 184 TYR A O 1
ATOM 1347 N N . ARG A 1 185 ? -17.910 31.960 12.301 1.00 90.81 185 ARG A N 1
ATOM 1348 C CA . ARG A 1 185 ? -19.319 31.557 12.499 1.00 90.81 185 ARG A CA 1
ATOM 1349 C C . ARG A 1 185 ? -19.646 31.246 13.955 1.00 90.81 185 ARG A C 1
ATOM 1351 O O . ARG A 1 185 ? -20.661 31.688 14.471 1.00 90.81 185 ARG A O 1
ATOM 1358 N N . LYS A 1 186 ? -18.773 30.497 14.638 1.00 91.00 186 LYS A N 1
ATOM 1359 C CA . LYS A 1 186 ? -18.971 30.168 16.059 1.00 91.00 186 LYS A CA 1
ATOM 1360 C C . LYS A 1 186 ? -18.916 31.408 16.943 1.00 91.00 186 LYS A C 1
ATOM 1362 O O . LYS A 1 186 ? -19.663 31.485 17.909 1.00 91.00 186 LYS A O 1
ATOM 1367 N N . LEU A 1 187 ? -18.029 32.349 16.622 1.00 93.12 187 LEU A N 1
ATOM 1368 C CA . LEU A 1 187 ? -17.962 33.638 17.301 1.00 93.12 187 LEU A CA 1
ATOM 1369 C C . LEU A 1 187 ? -19.242 34.451 17.060 1.00 93.12 187 LEU A C 1
ATOM 1371 O O . LEU A 1 187 ? -19.806 34.958 18.022 1.00 93.12 187 LEU A O 1
ATOM 1375 N N . ALA A 1 188 ? -19.725 34.522 15.817 1.00 91.75 188 ALA A N 1
ATOM 1376 C CA . ALA A 1 188 ? -20.963 35.215 15.472 1.00 91.75 188 ALA A CA 1
ATOM 1377 C C . ALA A 1 188 ? -22.156 34.671 16.268 1.00 91.75 188 ALA A C 1
ATOM 1379 O O . ALA A 1 188 ? -22.815 35.439 16.962 1.00 91.75 188 ALA A O 1
ATOM 1380 N N . SER A 1 189 ? -22.358 33.347 16.277 1.00 90.06 189 SER A N 1
ATOM 1381 C CA . SER A 1 189 ? -23.428 32.715 17.064 1.00 90.06 189 SER A CA 1
ATOM 1382 C C . SER A 1 189 ? -23.274 32.937 18.572 1.00 90.06 189 SER A C 1
ATOM 1384 O O . SER A 1 189 ? -24.267 33.086 19.280 1.00 90.06 189 SER A O 1
ATOM 1386 N N . LEU A 1 190 ? -22.039 32.958 19.087 1.00 93.38 190 LEU A N 1
ATOM 1387 C CA . LEU A 1 190 ? -21.785 33.214 20.506 1.00 93.38 190 LEU A CA 1
ATOM 1388 C C . LEU A 1 190 ? -22.173 34.646 20.899 1.00 93.38 190 LEU A C 1
ATOM 1390 O O . LEU A 1 190 ? -22.835 34.838 21.915 1.00 93.38 190 LEU A O 1
ATOM 1394 N N . LEU A 1 191 ? -21.773 35.636 20.097 1.00 93.62 191 LEU A N 1
ATOM 1395 C CA . LEU A 1 191 ? -22.069 37.048 20.346 1.00 93.62 191 LEU A CA 1
ATOM 1396 C C . LEU A 1 191 ? -23.551 37.371 20.140 1.00 93.62 191 LEU A C 1
ATOM 1398 O O . LEU A 1 191 ? -24.125 38.109 20.939 1.00 93.62 191 LEU A O 1
ATOM 1402 N N . GLU A 1 192 ? -24.184 36.760 19.138 1.00 90.50 192 GLU A N 1
ATOM 1403 C CA . GLU A 1 192 ? -25.631 36.834 18.925 1.00 90.50 192 GLU A CA 1
ATOM 1404 C C . GLU A 1 192 ? -26.393 36.327 20.156 1.00 90.50 192 GLU A C 1
ATOM 1406 O O . GLU A 1 192 ? -27.274 37.020 20.666 1.00 90.50 192 GLU A O 1
ATOM 1411 N N . GLY A 1 193 ? -25.979 35.184 20.720 1.00 87.38 193 GLY A N 1
ATOM 1412 C CA . GLY A 1 193 ? -26.535 34.653 21.969 1.00 87.38 193 GLY A CA 1
ATOM 1413 C C . GLY A 1 193 ? -26.340 35.565 23.189 1.00 87.38 193 GLY A C 1
ATOM 1414 O O . GLY A 1 193 ? -27.019 35.394 24.201 1.00 87.38 193 GLY A O 1
ATOM 1415 N N . TRP A 1 194 ? -25.436 36.543 23.116 1.00 91.62 194 TRP A N 1
ATOM 1416 C CA . TRP A 1 194 ? -25.216 37.556 24.153 1.00 91.62 194 TRP A CA 1
ATOM 1417 C C . TRP A 1 194 ? -25.890 38.898 23.853 1.00 91.62 194 TRP A C 1
ATOM 1419 O O . TRP A 1 194 ? -25.794 39.805 24.678 1.00 91.62 194 TRP A O 1
ATOM 1429 N N . GLY A 1 195 ? -26.563 39.036 22.707 1.00 89.50 195 GLY A N 1
ATOM 1430 C CA . GLY A 1 195 ? -27.139 40.302 22.254 1.00 89.50 195 GLY A CA 1
ATOM 1431 C C . GLY A 1 195 ? -26.094 41.334 21.816 1.00 89.50 195 GLY A C 1
ATOM 1432 O O . GLY A 1 195 ? -26.390 42.527 21.803 1.00 89.50 195 GLY A O 1
ATOM 1433 N N . ILE A 1 196 ? -24.877 40.898 21.475 1.00 92.50 196 ILE A N 1
ATOM 1434 C CA . ILE A 1 196 ? -23.793 41.772 21.021 1.00 92.50 196 ILE A CA 1
ATOM 1435 C C . ILE A 1 196 ? -23.761 41.805 19.498 1.00 92.50 196 ILE A C 1
ATOM 1437 O O . ILE A 1 196 ? -23.694 40.768 18.840 1.00 92.50 196 ILE A O 1
ATOM 1441 N N . THR A 1 197 ? -23.760 43.009 18.927 1.00 92.25 197 THR A N 1
ATOM 1442 C CA . THR A 1 197 ? -23.732 43.168 17.468 1.00 92.25 197 THR A CA 1
ATOM 1443 C C . THR A 1 197 ? -22.329 42.895 16.932 1.00 92.25 197 THR A C 1
ATOM 1445 O O . THR A 1 197 ? -21.391 43.600 17.301 1.00 92.25 197 THR A O 1
ATOM 1448 N N . LEU A 1 198 ? -22.185 41.911 16.038 1.00 96.12 198 LEU A N 1
ATOM 1449 C CA . LEU A 1 198 ? -20.935 41.633 15.324 1.00 96.12 198 LEU A CA 1
ATOM 1450 C C . LEU A 1 198 ? -20.952 42.251 13.919 1.00 96.12 198 LEU A C 1
ATOM 1452 O O . LEU A 1 198 ? -21.832 41.960 13.105 1.00 96.12 198 LEU A O 1
ATOM 1456 N N . GLN A 1 199 ? -19.933 43.050 13.620 1.00 96.19 199 GLN A N 1
ATOM 1457 C CA . GLN A 1 199 ? -19.633 43.548 12.279 1.00 96.19 199 GLN A CA 1
ATOM 1458 C C . GLN A 1 199 ? -18.237 43.112 11.837 1.00 96.19 199 GLN A C 1
ATOM 1460 O O . GLN A 1 199 ? -17.412 42.720 12.657 1.00 96.19 199 GLN A O 1
ATOM 1465 N N . VAL A 1 200 ? -17.965 43.174 10.537 1.00 95.06 200 VAL A N 1
ATOM 1466 C CA . VAL A 1 200 ? -16.671 42.823 9.949 1.00 95.06 200 VAL A CA 1
ATOM 1467 C C . VAL A 1 200 ? -16.098 44.037 9.234 1.00 95.06 200 VAL A C 1
ATOM 1469 O O . VAL A 1 200 ? -16.753 44.626 8.371 1.00 95.06 200 VAL A O 1
ATOM 1472 N N . ARG A 1 201 ? -14.861 44.411 9.572 1.00 94.62 201 ARG A N 1
ATOM 1473 C CA . ARG A 1 201 ? -14.145 45.473 8.863 1.00 94.62 201 ARG A CA 1
ATOM 1474 C C . ARG A 1 201 ? -13.663 44.941 7.516 1.00 94.62 201 ARG A C 1
ATOM 1476 O O . ARG A 1 201 ? -12.906 43.975 7.451 1.00 94.62 201 ARG A O 1
ATOM 1483 N N . TRP A 1 202 ? -14.085 45.588 6.437 1.00 93.25 202 TRP A N 1
ATOM 1484 C CA . TRP A 1 202 ? -13.838 45.151 5.070 1.00 93.25 202 TRP A CA 1
ATOM 1485 C C . TRP A 1 202 ? -13.179 46.249 4.234 1.00 93.25 202 TRP A C 1
ATOM 1487 O O . TRP A 1 202 ? -13.771 47.298 3.964 1.00 93.25 202 TRP A O 1
ATOM 1497 N N . TRP A 1 203 ? -11.957 45.978 3.782 1.00 92.88 203 TRP A N 1
ATOM 1498 C CA . TRP A 1 203 ? -11.193 46.806 2.841 1.00 92.88 203 TRP A CA 1
ATOM 1499 C C . TRP A 1 203 ? -10.965 46.102 1.493 1.00 92.88 203 TRP A C 1
ATOM 1501 O O . TRP A 1 203 ? -10.142 46.545 0.695 1.00 92.88 203 TRP A O 1
ATOM 1511 N N . GLY A 1 204 ? -11.711 45.025 1.213 1.00 87.12 204 GLY A N 1
ATOM 1512 C CA . GLY A 1 204 ? -11.601 44.250 -0.029 1.00 87.12 204 GLY A CA 1
ATOM 1513 C C . GLY A 1 204 ? -10.738 42.992 0.088 1.00 87.12 204 GLY A C 1
ATOM 1514 O O . GLY A 1 204 ? -10.334 42.438 -0.931 1.00 87.12 204 GLY A O 1
ATOM 1515 N N . GLN A 1 205 ? -10.460 42.523 1.306 1.00 90.25 205 GLN A N 1
ATOM 1516 C CA . GLN A 1 205 ? -9.475 41.481 1.602 1.00 90.25 205 GLN A CA 1
ATOM 1517 C C . GLN A 1 205 ? -9.921 40.038 1.285 1.00 90.25 205 GLN A C 1
ATOM 1519 O O . GLN A 1 205 ? -9.745 39.114 2.080 1.00 90.25 205 GLN A O 1
ATOM 1524 N N . ALA A 1 206 ? -10.472 39.811 0.089 1.00 83.75 206 ALA A N 1
ATOM 1525 C CA . ALA A 1 206 ? -10.946 38.497 -0.358 1.00 83.75 206 ALA A CA 1
ATOM 1526 C C . ALA A 1 206 ? -9.823 37.466 -0.559 1.00 83.75 206 ALA A C 1
ATOM 1528 O O . ALA A 1 206 ? -10.062 36.268 -0.440 1.00 83.75 206 ALA A O 1
ATOM 1529 N N . GLU A 1 207 ? -8.600 37.927 -0.819 1.00 82.69 207 GLU A N 1
ATOM 1530 C CA . GLU A 1 207 ? -7.397 37.110 -1.010 1.00 82.69 207 GLU A CA 1
ATOM 1531 C C . GLU A 1 207 ? -6.273 37.557 -0.072 1.00 82.69 207 GLU A C 1
ATOM 1533 O O . GLU A 1 207 ? -6.213 38.726 0.318 1.00 82.69 207 GLU A O 1
ATOM 1538 N N . LYS A 1 208 ? -5.329 36.651 0.225 1.00 80.75 208 LYS A N 1
ATOM 1539 C CA . LYS A 1 208 ? -4.173 36.907 1.108 1.00 80.75 208 LYS A CA 1
ATOM 1540 C C . LYS A 1 208 ? -3.273 38.065 0.650 1.00 80.75 208 LYS A C 1
ATOM 1542 O O . LYS A 1 208 ? -2.570 38.631 1.476 1.00 80.75 208 LYS A O 1
ATOM 1547 N N . VAL A 1 209 ? -3.303 38.439 -0.633 1.00 81.94 209 VAL A N 1
ATOM 1548 C CA . VAL A 1 209 ? -2.485 39.532 -1.197 1.00 81.94 209 VAL A CA 1
ATOM 1549 C C . VAL A 1 209 ? -2.855 40.923 -0.671 1.00 81.94 209 VAL A C 1
ATOM 1551 O O . VAL A 1 209 ? -2.045 41.837 -0.767 1.00 81.94 209 VAL A O 1
ATOM 1554 N N . HIS A 1 210 ? -4.052 41.086 -0.100 1.00 82.12 210 HIS A N 1
ATOM 1555 C CA . HIS A 1 210 ? -4.533 42.366 0.432 1.00 82.12 210 HIS A CA 1
ATOM 1556 C C . HIS A 1 210 ? -4.034 42.667 1.856 1.00 82.12 210 HIS A C 1
ATOM 1558 O O . HIS A 1 210 ? -4.369 43.718 2.403 1.00 82.12 210 HIS A O 1
ATOM 1564 N N . GLY A 1 211 ? -3.240 41.759 2.437 1.00 84.44 211 GLY A N 1
ATOM 1565 C CA . GLY A 1 211 ? -2.653 41.901 3.767 1.00 84.44 211 GLY A CA 1
ATOM 1566 C C . GLY A 1 211 ? -3.650 41.715 4.912 1.00 84.44 211 GLY A C 1
ATOM 1567 O O . GLY A 1 211 ? -4.867 41.654 4.719 1.00 84.44 211 GLY A O 1
ATOM 1568 N N . ASP A 1 212 ? -3.101 41.613 6.119 1.00 89.75 212 ASP A N 1
ATOM 1569 C CA . ASP A 1 212 ? -3.861 41.592 7.370 1.00 89.75 212 ASP A CA 1
ATOM 1570 C C . ASP A 1 212 ? -3.955 43.012 7.975 1.00 89.75 212 ASP A C 1
ATOM 1572 O O . ASP A 1 212 ? -3.304 43.948 7.509 1.00 89.75 212 ASP A O 1
ATOM 1576 N N . VAL A 1 213 ? -4.759 43.202 9.028 1.00 90.94 213 VAL A N 1
ATOM 1577 C CA . VAL A 1 213 ? -5.030 44.531 9.624 1.00 90.94 213 VAL A CA 1
ATOM 1578 C C . VAL A 1 213 ? -3.775 45.276 10.118 1.00 90.94 213 VAL A C 1
ATOM 1580 O O . VAL A 1 213 ? -3.744 46.509 10.140 1.00 90.94 213 VAL A O 1
ATOM 1583 N N . ASP A 1 214 ? -2.712 44.555 10.482 1.00 89.25 214 ASP A N 1
ATOM 1584 C CA . ASP A 1 214 ? -1.435 45.147 10.889 1.00 89.25 214 ASP A CA 1
ATOM 1585 C C . ASP A 1 214 ? -0.561 45.603 9.705 1.00 89.25 214 ASP A C 1
ATOM 1587 O O . ASP A 1 214 ? 0.349 46.418 9.886 1.00 89.25 214 ASP A O 1
ATOM 1591 N N . GLU A 1 215 ? -0.870 45.129 8.497 1.00 88.69 215 GLU A N 1
ATOM 1592 C CA . GLU A 1 215 ? -0.097 45.326 7.265 1.00 88.69 215 GLU A CA 1
ATOM 1593 C C . GLU A 1 215 ? -0.732 46.347 6.306 1.00 88.69 215 GLU A C 1
ATOM 1595 O O . GLU A 1 215 ? -0.190 46.588 5.229 1.00 88.69 215 GLU A O 1
ATOM 1600 N N . ILE A 1 216 ? -1.855 46.971 6.679 1.00 89.88 216 ILE A N 1
ATOM 1601 C CA . ILE A 1 216 ? -2.524 48.013 5.883 1.00 89.88 216 ILE A CA 1
ATOM 1602 C C . ILE A 1 216 ? -2.186 49.431 6.362 1.00 89.88 216 ILE A C 1
ATOM 1604 O O . ILE A 1 216 ? -1.803 49.654 7.514 1.00 89.88 216 ILE A O 1
ATOM 1608 N N . SER A 1 217 ? -2.343 50.414 5.468 1.00 89.12 217 SER A N 1
ATOM 1609 C CA . SER A 1 217 ? -2.145 51.828 5.799 1.00 89.12 217 SER A CA 1
ATOM 1610 C C . SER A 1 217 ? -3.278 52.381 6.682 1.00 89.12 217 SER A C 1
ATOM 1612 O O . SER A 1 217 ? -4.417 51.913 6.571 1.00 89.12 217 SER A O 1
ATOM 1614 N N . PRO A 1 218 ? -3.022 53.428 7.495 1.00 88.00 218 PRO A N 1
ATOM 1615 C CA . PRO A 1 218 ? -4.071 54.088 8.275 1.00 88.00 218 PRO A CA 1
ATOM 1616 C C . PRO A 1 218 ? -5.249 54.584 7.431 1.00 88.00 218 PRO A C 1
ATOM 1618 O O . PRO A 1 218 ? -6.399 54.419 7.830 1.00 88.00 218 PRO A O 1
ATOM 1621 N N . ASP A 1 219 ? -4.985 55.106 6.230 1.00 89.25 219 ASP A N 1
ATOM 1622 C CA . ASP A 1 219 ? -6.037 55.546 5.305 1.00 89.25 219 ASP A CA 1
ATOM 1623 C C . ASP A 1 219 ? -6.942 54.381 4.874 1.00 89.25 219 ASP A C 1
ATOM 1625 O O . ASP A 1 219 ? -8.161 54.532 4.805 1.00 89.25 219 ASP A O 1
ATOM 1629 N N . THR A 1 220 ? -6.362 53.197 4.643 1.00 90.75 220 THR A N 1
ATOM 1630 C CA . THR A 1 220 ? -7.120 51.981 4.305 1.00 90.75 220 THR A CA 1
ATOM 1631 C C . THR A 1 220 ? -7.953 51.511 5.494 1.00 90.75 220 THR A C 1
ATOM 1633 O O . THR A 1 220 ? -9.117 51.158 5.326 1.00 90.75 220 THR A O 1
ATOM 1636 N N . TYR A 1 221 ? -7.388 51.551 6.703 1.00 92.50 221 TYR A N 1
ATOM 1637 C CA . TYR A 1 221 ? -8.089 51.164 7.927 1.00 92.50 221 TYR A CA 1
ATOM 1638 C C . TYR A 1 221 ? -9.293 52.067 8.216 1.00 92.50 221 TYR A C 1
ATOM 1640 O O . TYR A 1 221 ? -10.384 51.562 8.485 1.00 92.50 221 TYR A O 1
ATOM 1648 N N . HIS A 1 222 ? -9.116 53.390 8.134 1.00 89.75 222 HIS A N 1
ATOM 1649 C CA . HIS A 1 222 ? -10.186 54.364 8.367 1.00 89.75 222 HIS A CA 1
ATOM 1650 C C . HIS A 1 222 ? -11.195 54.443 7.210 1.00 89.75 222 HIS A C 1
ATOM 1652 O O . HIS A 1 222 ? -12.351 54.789 7.441 1.00 89.75 222 HIS A O 1
ATOM 1658 N N . GLY A 1 223 ? -10.781 54.104 5.986 1.00 88.38 223 GLY A N 1
ATOM 1659 C CA . GLY A 1 223 ? -11.653 54.022 4.811 1.00 88.38 223 GLY A CA 1
ATOM 1660 C C . GLY A 1 223 ? -12.405 52.693 4.654 1.00 88.38 223 GLY A C 1
ATOM 1661 O O . GLY A 1 223 ? -13.255 52.582 3.766 1.00 88.38 223 GLY A O 1
ATOM 1662 N N . ALA A 1 224 ? -12.106 51.685 5.479 1.00 92.44 224 ALA A N 1
ATOM 1663 C CA . ALA A 1 224 ? -12.746 50.375 5.423 1.00 92.44 224 ALA A CA 1
ATOM 1664 C C . ALA A 1 224 ? -14.230 50.446 5.817 1.00 92.44 224 ALA A C 1
ATOM 1666 O O . ALA A 1 224 ? -14.622 51.168 6.734 1.00 92.44 224 ALA A O 1
ATOM 1667 N N . LYS A 1 225 ? -15.065 49.650 5.145 1.00 92.81 225 LYS A N 1
ATOM 1668 C CA . LYS A 1 225 ? -16.496 49.549 5.459 1.00 92.81 225 LYS A CA 1
ATOM 1669 C C . LYS A 1 225 ? -16.721 48.570 6.605 1.00 92.81 225 LYS A C 1
ATOM 1671 O O . LYS A 1 225 ? -15.985 47.597 6.736 1.00 92.81 225 LYS A O 1
ATOM 1676 N N . TRP A 1 226 ? -17.758 48.795 7.402 1.00 92.94 226 TRP A N 1
ATOM 1677 C CA . TRP A 1 226 ? -18.236 47.816 8.376 1.00 92.94 226 TRP A CA 1
ATOM 1678 C C . TRP A 1 226 ? -19.419 47.071 7.774 1.00 92.94 226 TRP A C 1
ATOM 1680 O O . TRP A 1 226 ? -20.469 47.663 7.532 1.00 92.94 226 TRP A O 1
ATOM 1690 N N . LEU A 1 227 ? -19.214 45.792 7.485 1.00 93.38 227 LEU A N 1
ATOM 1691 C CA . LEU A 1 227 ? -20.254 44.892 7.006 1.00 93.38 227 LEU A CA 1
ATOM 1692 C C . LEU A 1 227 ? -20.940 44.243 8.203 1.00 93.38 227 LEU A C 1
ATOM 1694 O O . LEU A 1 227 ? -20.297 43.945 9.211 1.00 93.38 227 LEU A O 1
ATOM 1698 N N . THR A 1 228 ? -22.235 43.985 8.098 1.00 92.62 228 THR A N 1
ATOM 1699 C CA . THR A 1 228 ? -22.894 43.044 9.008 1.00 92.62 228 THR A CA 1
ATOM 1700 C C . THR A 1 228 ? -22.307 41.645 8.824 1.00 92.62 228 THR A C 1
ATOM 1702 O O . THR A 1 228 ? -21.761 41.316 7.767 1.00 92.62 228 THR A O 1
ATOM 1705 N N . TRP A 1 229 ? -22.424 40.798 9.851 1.00 91.06 229 TRP A N 1
ATOM 1706 C CA . TRP A 1 229 ? -22.005 39.402 9.734 1.00 91.06 229 TRP A CA 1
ATOM 1707 C C . TRP A 1 229 ? -22.652 38.699 8.525 1.00 91.06 229 TRP A C 1
ATOM 1709 O O . TRP A 1 229 ? -21.952 38.023 7.778 1.00 91.06 229 TRP A O 1
ATOM 1719 N N . ALA A 1 230 ? -23.951 38.919 8.293 1.00 86.75 230 ALA A N 1
ATOM 1720 C CA . ALA A 1 230 ? -24.680 38.335 7.166 1.00 86.75 230 ALA A CA 1
ATOM 1721 C C . ALA A 1 230 ? -24.121 38.786 5.805 1.00 86.75 230 ALA A C 1
ATOM 1723 O O . ALA A 1 230 ? -23.836 37.946 4.959 1.00 86.75 230 ALA A O 1
ATOM 1724 N N . GLU A 1 231 ? -23.871 40.087 5.618 1.00 88.88 231 GLU A N 1
ATOM 1725 C CA . GLU A 1 231 ? -23.277 40.609 4.375 1.00 88.88 231 GLU A CA 1
ATOM 1726 C C . GLU A 1 231 ? -21.881 40.032 4.111 1.00 88.88 231 GLU A C 1
ATOM 1728 O O . GLU A 1 231 ? -21.542 39.725 2.971 1.00 88.88 231 GLU A O 1
ATOM 1733 N N . PHE A 1 232 ? -21.063 39.871 5.154 1.00 88.44 232 PHE A N 1
ATOM 1734 C CA . PHE A 1 232 ? -19.742 39.257 5.028 1.00 88.44 232 PHE A CA 1
ATOM 1735 C C . PHE A 1 232 ? -19.825 37.754 4.723 1.00 88.44 232 PHE A C 1
ATOM 1737 O O . PHE A 1 232 ? -19.040 37.239 3.927 1.00 88.44 232 PHE A O 1
ATOM 1744 N N . GLU A 1 233 ? -20.766 37.041 5.343 1.00 84.56 233 GLU A N 1
ATOM 1745 C CA . GLU A 1 233 ? -20.970 35.611 5.113 1.00 84.56 233 GLU A CA 1
ATOM 1746 C C . GLU A 1 233 ? -21.499 35.320 3.701 1.00 84.56 233 GLU A C 1
ATOM 1748 O O . GLU A 1 233 ? -21.024 34.375 3.067 1.00 84.56 233 GLU A O 1
ATOM 1753 N N . ASP A 1 234 ? -22.389 36.163 3.173 1.00 85.12 234 ASP A N 1
ATOM 1754 C CA . ASP A 1 234 ? -22.922 36.063 1.806 1.00 85.12 234 ASP A CA 1
ATOM 1755 C C . ASP A 1 234 ? -21.844 36.247 0.727 1.00 85.12 234 ASP A C 1
ATOM 1757 O O . ASP A 1 234 ? -21.974 35.747 -0.392 1.00 85.12 234 ASP A O 1
ATOM 1761 N N . MET A 1 235 ? -20.749 36.940 1.051 1.00 83.31 235 MET A N 1
ATOM 1762 C CA . MET A 1 235 ? -19.608 37.095 0.148 1.00 83.31 235 MET A CA 1
ATOM 1763 C C . MET A 1 235 ? -18.745 35.822 0.054 1.00 83.31 235 MET A C 1
ATOM 1765 O O . MET A 1 235 ? -17.868 35.742 -0.814 1.00 83.31 235 MET A O 1
ATOM 1769 N N . ALA A 1 236 ? -18.948 34.829 0.929 1.00 76.25 236 ALA A N 1
ATOM 1770 C CA . ALA A 1 236 ? -18.214 33.575 0.863 1.00 76.25 236 ALA A CA 1
ATOM 1771 C C . ALA A 1 236 ? -18.650 32.748 -0.350 1.00 76.25 236 ALA A C 1
ATOM 1773 O O . ALA A 1 236 ? -19.849 32.585 -0.582 1.00 76.25 236 ALA A O 1
ATOM 1774 N N . PRO A 1 237 ? -17.704 32.187 -1.133 1.00 65.69 237 PRO A N 1
ATOM 1775 C CA . PRO A 1 237 ? -18.069 31.301 -2.227 1.00 65.69 237 PRO A CA 1
ATOM 1776 C C . PRO A 1 237 ? -18.949 30.181 -1.673 1.00 65.69 237 PRO A C 1
ATOM 1778 O O . PRO A 1 237 ? -18.662 29.646 -0.600 1.00 65.69 237 PRO A O 1
ATOM 1781 N N . VAL A 1 238 ? -20.018 29.829 -2.397 1.00 47.38 238 VAL A N 1
ATOM 1782 C CA . VAL A 1 238 ? -20.871 28.679 -2.072 1.00 47.38 238 VAL A CA 1
ATOM 1783 C C . VAL A 1 238 ? -20.004 27.433 -2.188 1.00 47.38 238 VAL A C 1
ATOM 1785 O O . VAL A 1 238 ? -19.889 26.816 -3.245 1.00 47.38 238 VAL A O 1
ATOM 1788 N N . VAL A 1 239 ? -19.310 27.097 -1.106 1.00 40.78 239 VAL A N 1
ATOM 1789 C CA . VAL A 1 239 ? -18.454 25.930 -1.080 1.00 40.78 239 VAL A CA 1
ATOM 1790 C C . VAL A 1 239 ? -19.386 24.731 -0.989 1.00 40.78 239 VAL A C 1
ATOM 1792 O O . VAL A 1 239 ? -19.904 24.408 0.080 1.00 40.78 239 VAL A O 1
ATOM 1795 N N . THR A 1 240 ? -19.550 24.018 -2.102 1.00 33.75 240 THR A N 1
ATOM 1796 C CA . THR A 1 240 ? -20.023 22.626 -2.146 1.00 33.75 240 THR A CA 1
ATOM 1797 C C . THR A 1 240 ? -18.971 21.678 -1.555 1.00 33.75 240 THR A C 1
ATOM 1799 O O . THR A 1 240 ? -18.701 20.595 -2.060 1.00 33.75 240 THR A O 1
ATOM 1802 N N . THR A 1 241 ? -18.351 22.070 -0.443 1.00 30.11 241 THR A N 1
ATOM 1803 C CA . THR A 1 241 ? -17.677 21.130 0.444 1.00 30.11 241 THR A CA 1
ATOM 1804 C C . THR A 1 241 ? -18.748 20.467 1.292 1.00 30.11 241 THR A C 1
ATOM 1806 O O . THR A 1 241 ? -19.605 21.176 1.828 1.00 30.11 241 THR A O 1
ATOM 1809 N N . PRO A 1 242 ? -18.705 19.137 1.475 1.00 28.30 242 PRO A N 1
ATOM 1810 C CA . PRO A 1 242 ? -19.655 18.455 2.334 1.00 28.30 242 PRO A CA 1
ATOM 1811 C C . PRO A 1 242 ? -19.600 19.116 3.710 1.00 28.30 242 PRO A C 1
ATOM 1813 O O . PRO A 1 242 ? -18.516 19.222 4.299 1.00 28.30 242 PRO A O 1
ATOM 1816 N N . ARG A 1 243 ? -20.750 19.578 4.220 1.00 31.31 243 ARG A N 1
ATOM 1817 C CA . ARG A 1 243 ? -20.882 19.942 5.633 1.00 31.31 243 ARG A CA 1
ATOM 1818 C C . ARG A 1 243 ? -20.226 18.818 6.432 1.00 31.31 243 ARG A C 1
ATOM 1820 O O . ARG A 1 243 ? -20.576 17.653 6.272 1.00 31.31 243 ARG A O 1
ATOM 1827 N N . ARG A 1 244 ? -19.223 19.133 7.258 1.00 35.94 244 ARG A N 1
ATOM 1828 C CA . ARG A 1 244 ? -18.721 18.165 8.238 1.00 35.94 244 ARG A CA 1
ATOM 1829 C C . ARG A 1 244 ? -19.895 17.856 9.154 1.00 35.94 244 ARG A C 1
ATOM 1831 O O . ARG A 1 244 ? -20.196 18.676 10.013 1.00 35.94 244 ARG A O 1
ATOM 1838 N N . ASN A 1 245 ? -20.511 16.693 8.939 1.00 36.53 245 ASN A N 1
ATOM 1839 C CA . ASN A 1 245 ? -21.673 16.196 9.670 1.00 36.53 245 ASN A CA 1
ATOM 1840 C C . ASN A 1 245 ? -21.545 16.561 11.152 1.00 36.53 245 ASN A C 1
ATOM 1842 O O . ASN A 1 245 ? -20.556 16.165 11.797 1.00 36.53 245 ASN A O 1
ATOM 1846 N N . SER A 1 246 ? -22.513 17.325 11.661 1.00 42.00 246 SER A N 1
ATOM 1847 C CA . SER A 1 246 ? -22.678 17.597 13.086 1.00 42.00 246 SER A CA 1
ATOM 1848 C C . SER A 1 246 ? -22.676 16.276 13.858 1.00 42.00 246 SER A C 1
ATOM 1850 O O . SER A 1 246 ? -22.957 15.211 13.306 1.00 42.00 246 SER A O 1
ATOM 1852 N N . TRP A 1 247 ? -22.324 16.295 15.144 1.00 34.59 247 TRP A N 1
ATOM 1853 C CA . TRP A 1 247 ? -22.410 15.080 15.965 1.00 34.59 247 TRP A CA 1
ATOM 1854 C C . TRP A 1 247 ? -23.819 14.461 15.898 1.00 34.59 247 TRP A C 1
ATOM 1856 O O . TRP A 1 247 ? -23.928 13.242 15.787 1.00 34.59 247 TRP A O 1
ATOM 1866 N N . ALA A 1 248 ? -24.858 15.299 15.829 1.00 33.12 248 ALA A N 1
ATOM 1867 C CA . ALA A 1 248 ? -26.242 14.896 15.620 1.00 33.12 248 ALA A CA 1
ATOM 1868 C C . ALA A 1 248 ? -26.489 14.290 14.227 1.00 33.12 248 ALA A C 1
ATOM 1870 O O . ALA A 1 248 ? -27.161 13.275 14.143 1.00 33.12 248 ALA A O 1
ATOM 1871 N N . GLU A 1 249 ? -25.887 14.799 13.147 1.00 38.50 249 GLU A N 1
ATOM 1872 C CA . GLU A 1 249 ? -25.961 14.186 11.805 1.00 38.50 249 GLU A CA 1
ATOM 1873 C C . GLU A 1 249 ? -25.126 12.903 11.691 1.00 38.50 249 GLU A C 1
ATOM 1875 O O . GLU A 1 249 ? -25.489 12.002 10.945 1.00 38.50 249 GLU A O 1
ATOM 1880 N N . ARG A 1 250 ? -24.024 12.766 12.442 1.00 38.22 250 ARG A N 1
ATOM 1881 C CA . ARG A 1 250 ? -23.253 11.510 12.537 1.00 38.22 250 ARG A CA 1
ATOM 1882 C C . ARG A 1 250 ? -23.991 10.461 13.351 1.00 38.22 250 ARG A C 1
ATOM 1884 O O . ARG A 1 250 ? -23.865 9.275 13.059 1.00 38.22 250 ARG A O 1
ATOM 1891 N N . LEU A 1 251 ? -24.719 10.894 14.376 1.00 36.06 251 LEU A N 1
ATOM 1892 C CA . LEU A 1 251 ? -25.583 10.044 15.177 1.00 36.06 251 LEU A CA 1
ATOM 1893 C C . LEU A 1 251 ? -26.831 9.672 14.375 1.00 36.06 251 LEU A C 1
ATOM 1895 O O . LEU A 1 251 ? -27.141 8.496 14.310 1.00 36.06 251 LEU A O 1
ATOM 1899 N N . ALA A 1 252 ? -27.449 10.613 13.660 1.00 38.09 252 ALA A N 1
ATOM 1900 C CA . ALA A 1 252 ? -28.543 10.366 12.730 1.00 38.09 252 ALA A CA 1
ATOM 1901 C C . ALA A 1 252 ? -28.097 9.429 11.609 1.00 38.09 252 ALA A C 1
ATOM 1903 O O . ALA A 1 252 ? -28.748 8.424 11.426 1.00 38.09 252 ALA A O 1
ATOM 1904 N N . GLN A 1 253 ? -26.947 9.631 10.958 1.00 40.72 253 GLN A N 1
ATOM 1905 C CA . GLN A 1 253 ? -26.397 8.677 9.981 1.00 40.72 253 GLN A CA 1
ATOM 1906 C C . GLN A 1 253 ? -26.034 7.320 10.598 1.00 40.72 253 GLN A C 1
ATOM 1908 O O . GLN A 1 253 ? -26.145 6.307 9.921 1.00 40.72 253 GLN A O 1
ATOM 1913 N N . ARG A 1 254 ? -25.616 7.250 11.870 1.00 36.16 254 ARG A N 1
ATOM 1914 C CA . ARG A 1 254 ? -25.396 5.970 12.577 1.00 36.16 254 ARG A CA 1
ATOM 1915 C C . ARG A 1 254 ? -26.693 5.280 12.997 1.00 36.16 254 ARG A C 1
ATOM 1917 O O . ARG A 1 254 ? -26.709 4.057 13.080 1.00 36.16 254 ARG A O 1
ATOM 1924 N N . LEU A 1 255 ? -27.745 6.042 13.278 1.00 36.09 255 LEU A N 1
ATOM 1925 C CA . LEU A 1 255 ? -29.054 5.552 13.710 1.00 36.09 255 LEU A CA 1
ATOM 1926 C C . LEU A 1 255 ? -29.963 5.227 12.512 1.00 36.09 255 LEU A C 1
ATOM 1928 O O . LEU A 1 255 ? -30.718 4.262 12.586 1.00 36.09 255 LEU A O 1
ATOM 1932 N N . THR A 1 256 ? -29.845 5.957 11.397 1.00 37.59 256 THR A N 1
ATOM 1933 C CA . THR A 1 256 ? -30.511 5.687 10.109 1.00 37.59 256 THR A CA 1
ATOM 1934 C C . THR A 1 256 ? -29.759 4.659 9.279 1.00 37.59 256 THR A C 1
ATOM 1936 O O . THR A 1 256 ? -30.379 3.934 8.511 1.00 37.59 256 THR A O 1
ATOM 1939 N N . ARG A 1 257 ? -28.451 4.468 9.505 1.00 35.91 257 ARG A N 1
ATOM 1940 C CA . ARG A 1 257 ? -27.731 3.267 9.058 1.00 35.91 257 ARG A CA 1
ATOM 1941 C C . ARG A 1 257 ? -27.922 2.115 10.044 1.00 35.91 257 ARG A C 1
ATOM 1943 O O . ARG A 1 257 ? -26.986 1.414 10.409 1.00 35.91 257 ARG A O 1
ATOM 1950 N N . LYS A 1 258 ? -29.173 1.866 10.416 1.00 34.00 258 LYS A N 1
ATOM 1951 C CA . LYS A 1 258 ? -29.648 0.492 10.477 1.00 34.00 258 LYS A CA 1
ATOM 1952 C C . LYS A 1 258 ? -30.139 0.165 9.075 1.00 34.00 258 LYS A C 1
ATOM 1954 O O . LYS A 1 258 ? -31.313 0.329 8.771 1.00 34.00 258 LYS A O 1
ATOM 1959 N N . LEU A 1 259 ? -29.254 -0.390 8.247 1.00 35.56 259 LEU A N 1
ATOM 1960 C CA . LEU A 1 259 ? -29.748 -1.501 7.446 1.00 35.56 259 LEU A CA 1
ATOM 1961 C C . LEU A 1 259 ? -30.335 -2.444 8.492 1.00 35.56 259 LEU A C 1
ATOM 1963 O O . LEU A 1 259 ? -29.606 -2.910 9.378 1.00 35.56 259 LEU A O 1
ATOM 1967 N N . THR A 1 260 ? -31.656 -2.612 8.487 1.00 39.00 260 THR A N 1
ATOM 1968 C CA . THR A 1 260 ? -32.307 -3.539 9.410 1.00 39.00 260 THR A CA 1
ATOM 1969 C C . THR A 1 260 ? -31.554 -4.875 9.343 1.00 39.00 260 THR A C 1
ATOM 1971 O O . THR A 1 260 ? -30.907 -5.154 8.333 1.00 39.00 260 THR A O 1
ATOM 1974 N N . PRO A 1 261 ? -31.574 -5.745 10.363 1.00 44.06 261 PRO A N 1
ATOM 1975 C CA . PRO A 1 261 ? -31.017 -7.090 10.209 1.00 44.06 261 PRO A CA 1
ATOM 1976 C C . PRO A 1 261 ? -31.500 -7.767 8.915 1.00 44.06 261 PRO A C 1
ATOM 1978 O O . PRO A 1 261 ? -30.749 -8.521 8.312 1.00 44.06 261 PRO A O 1
ATOM 1981 N N . GLN A 1 262 ? -32.695 -7.395 8.437 1.00 36.94 262 GLN A N 1
ATOM 1982 C CA . GLN A 1 262 ? -33.245 -7.736 7.132 1.00 36.94 262 GLN A CA 1
ATOM 1983 C C . GLN A 1 262 ? -32.506 -7.093 5.947 1.00 36.94 262 GLN A C 1
ATOM 1985 O O . GLN A 1 262 ? -32.146 -7.814 5.029 1.00 36.94 262 GLN A O 1
ATOM 1990 N N . ASP A 1 263 ? -32.239 -5.786 5.945 1.00 35.41 263 ASP A N 1
ATOM 1991 C CA . ASP A 1 263 ? -31.535 -5.106 4.848 1.00 35.41 263 ASP A CA 1
ATOM 1992 C C . ASP A 1 263 ? -30.030 -5.371 4.859 1.00 35.41 263 ASP A C 1
ATOM 1994 O O . ASP A 1 263 ? -29.422 -5.454 3.801 1.00 35.41 263 ASP A O 1
ATOM 1998 N N . SER A 1 264 ? -29.435 -5.587 6.034 1.00 39.19 264 SER A N 1
ATOM 1999 C CA . SER A 1 264 ? -28.068 -6.089 6.178 1.00 39.19 264 SER A CA 1
ATOM 2000 C C . SER A 1 264 ? -28.016 -7.533 5.706 1.00 39.19 264 SER A C 1
ATOM 2002 O O . SER A 1 264 ? -27.090 -7.878 4.997 1.00 39.19 264 SER A O 1
ATOM 2004 N N . ALA A 1 265 ? -29.025 -8.365 5.998 1.00 38.03 265 ALA A N 1
ATOM 2005 C CA . ALA A 1 265 ? -29.140 -9.710 5.434 1.00 38.03 265 ALA A CA 1
ATOM 2006 C C . ALA A 1 265 ? -29.482 -9.712 3.935 1.00 38.03 265 ALA A C 1
ATOM 2008 O O . ALA A 1 265 ? -29.105 -10.653 3.250 1.00 38.03 265 ALA A O 1
ATOM 2009 N N . ASN A 1 266 ? -30.172 -8.701 3.403 1.00 39.16 266 ASN A N 1
ATOM 2010 C CA . ASN A 1 266 ? -30.497 -8.576 1.979 1.00 39.16 266 ASN A CA 1
ATOM 2011 C C . ASN A 1 266 ? -29.307 -8.022 1.189 1.00 39.16 266 ASN A C 1
ATOM 2013 O O . ASN A 1 266 ? -29.014 -8.533 0.114 1.00 39.16 266 ASN A O 1
ATOM 2017 N N . ALA A 1 267 ? -28.576 -7.053 1.743 1.00 37.81 267 ALA A N 1
ATOM 2018 C CA . ALA A 1 267 ? -27.282 -6.600 1.249 1.00 37.81 267 ALA A CA 1
ATOM 2019 C C . ALA A 1 267 ? -26.253 -7.729 1.345 1.00 37.81 267 ALA A C 1
ATOM 2021 O O . ALA A 1 267 ? -25.579 -7.992 0.366 1.00 37.81 267 ALA A O 1
ATOM 2022 N N . LEU A 1 268 ? -26.232 -8.488 2.444 1.00 37.91 268 LEU A N 1
ATOM 2023 C CA . LEU A 1 268 ? -25.428 -9.697 2.608 1.00 37.91 268 LEU A CA 1
ATOM 2024 C C . LEU A 1 268 ? -25.899 -10.828 1.678 1.00 37.91 268 LEU A C 1
ATOM 2026 O O . LEU A 1 268 ? -25.067 -11.562 1.195 1.00 37.91 268 LEU A O 1
ATOM 2030 N N . LYS A 1 269 ? -27.183 -10.985 1.334 1.00 36.78 269 LYS A N 1
ATOM 2031 C CA . LYS A 1 269 ? -27.633 -11.936 0.288 1.00 36.78 269 LYS A CA 1
ATOM 2032 C C . LYS A 1 269 ? -27.209 -11.490 -1.113 1.00 36.78 269 LYS A C 1
ATOM 2034 O O . LYS A 1 269 ? -26.877 -12.335 -1.943 1.00 36.78 269 LYS A O 1
ATOM 2039 N N . LYS A 1 270 ? -27.216 -10.178 -1.354 1.00 33.47 270 LYS A N 1
ATOM 2040 C CA . LYS A 1 270 ? -26.764 -9.539 -2.595 1.00 33.47 270 LYS A CA 1
ATOM 2041 C C . LYS A 1 270 ? -25.234 -9.572 -2.727 1.00 33.47 270 LYS A C 1
ATOM 2043 O O . LYS A 1 270 ? -24.737 -9.699 -3.836 1.00 33.47 270 LYS A O 1
ATOM 2048 N N . ALA A 1 271 ? -24.507 -9.528 -1.612 1.00 34.22 271 ALA A N 1
ATOM 2049 C CA . ALA A 1 271 ? -23.050 -9.473 -1.549 1.00 34.22 271 ALA A CA 1
ATOM 2050 C C . ALA A 1 271 ? -22.377 -10.840 -1.297 1.00 34.22 271 ALA A C 1
ATOM 2052 O O . ALA A 1 271 ? -21.330 -11.128 -1.864 1.00 34.22 271 ALA A O 1
ATOM 2053 N N . LEU A 1 272 ? -23.031 -11.762 -0.575 1.00 33.09 272 LEU A N 1
ATOM 2054 C CA . LEU A 1 272 ? -22.643 -13.181 -0.486 1.00 33.09 272 LEU A CA 1
ATOM 2055 C C . LEU A 1 272 ? -22.898 -13.956 -1.781 1.00 33.09 272 LEU A C 1
ATOM 2057 O O . LEU A 1 272 ? -22.594 -15.148 -1.818 1.00 33.09 272 LEU A O 1
ATOM 2061 N N . GLY A 1 273 ? -23.475 -13.344 -2.818 1.00 33.19 273 GLY A N 1
ATOM 2062 C CA . GLY A 1 273 ? -23.812 -14.074 -4.032 1.00 33.19 273 GLY A CA 1
ATOM 2063 C C . GLY A 1 273 ? -24.738 -15.254 -3.724 1.00 33.19 273 GLY A C 1
ATOM 2064 O O . GLY A 1 273 ? -24.374 -16.416 -3.889 1.00 33.19 273 GLY A O 1
ATOM 2065 N N . HIS A 1 274 ? -25.962 -14.958 -3.280 1.00 33.22 274 HIS A N 1
ATOM 2066 C CA . HIS A 1 274 ? -27.088 -15.765 -3.757 1.00 33.22 274 HIS A CA 1
ATOM 2067 C C . HIS A 1 274 ? -27.519 -15.340 -5.174 1.00 33.22 274 HIS A C 1
ATOM 2069 O O . HIS A 1 274 ? -28.509 -15.844 -5.689 1.00 33.22 274 HIS A O 1
ATOM 2075 N N . GLU A 1 275 ? -26.755 -14.467 -5.835 1.00 38.81 275 GLU A N 1
ATOM 2076 C CA . GLU A 1 275 ? -26.498 -14.650 -7.261 1.00 38.81 275 GLU A CA 1
ATOM 2077 C C . GLU A 1 275 ? -25.842 -16.035 -7.419 1.00 38.81 275 GLU A C 1
ATOM 2079 O O . GLU A 1 275 ? -24.814 -16.287 -6.780 1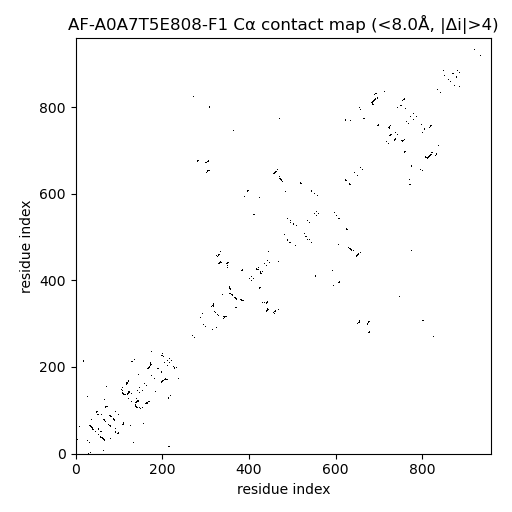.00 38.81 275 GLU A O 1
ATOM 2084 N N . PRO A 1 276 ? -26.423 -16.973 -8.185 1.00 49.38 276 PRO A N 1
ATOM 2085 C CA . PRO A 1 276 ? -25.733 -18.213 -8.499 1.00 49.38 276 PRO A CA 1
ATOM 2086 C C . PRO A 1 276 ? -24.353 -17.854 -9.044 1.00 49.38 276 PRO A C 1
ATOM 2088 O O . PRO A 1 276 ? -24.218 -16.923 -9.834 1.00 49.38 276 PRO A O 1
ATOM 2091 N N . TYR A 1 277 ? -23.322 -18.557 -8.578 1.00 63.38 277 TYR A N 1
ATOM 2092 C CA . TYR A 1 277 ? -21.982 -18.378 -9.115 1.00 63.38 277 TYR A CA 1
ATOM 2093 C C . TYR A 1 277 ? -22.041 -18.384 -10.633 1.00 63.38 277 TYR A C 1
ATOM 2095 O O . TYR A 1 277 ? -22.458 -19.376 -11.221 1.00 63.38 277 TYR A O 1
ATOM 2103 N N . ALA A 1 278 ? -21.659 -17.261 -11.238 1.00 69.06 278 ALA A N 1
ATOM 2104 C CA . ALA A 1 278 ? -21.801 -17.065 -12.673 1.00 69.06 278 ALA A CA 1
ATOM 2105 C C . ALA A 1 278 ? -20.856 -17.969 -13.491 1.00 69.06 278 ALA A C 1
ATOM 2107 O O . ALA A 1 278 ? -21.000 -18.070 -14.704 1.00 69.06 278 ALA A O 1
ATOM 2108 N N . GLY A 1 279 ? -19.888 -18.620 -12.835 1.00 84.00 279 GLY A N 1
ATOM 2109 C CA . GLY A 1 279 ? -18.978 -19.584 -13.448 1.00 84.00 279 GLY A CA 1
ATOM 2110 C C . GLY A 1 279 ? -19.411 -21.044 -13.280 1.00 84.00 279 GLY A C 1
ATOM 2111 O O . GLY A 1 279 ? -20.473 -21.373 -12.756 1.00 84.00 279 GLY A O 1
ATOM 2112 N N . HIS A 1 280 ? -18.533 -21.955 -13.689 1.00 92.19 280 HIS A N 1
ATOM 2113 C CA . HIS A 1 280 ? -18.757 -23.393 -13.589 1.00 92.19 280 HIS A CA 1
ATOM 2114 C C . HIS A 1 280 ? -18.397 -23.946 -12.198 1.00 92.19 280 HIS A C 1
ATOM 2116 O O . HIS A 1 280 ? -17.237 -23.880 -11.775 1.00 92.19 280 HIS A O 1
ATOM 2122 N N . GLU A 1 281 ? -19.362 -24.542 -11.496 1.00 93.06 281 GLU A N 1
ATOM 2123 C CA . GLU A 1 281 ? -19.102 -25.301 -10.266 1.00 93.06 281 GLU A CA 1
ATOM 2124 C C . GLU A 1 281 ? -18.830 -26.783 -10.545 1.00 93.06 281 GLU A C 1
ATOM 2126 O O . GLU A 1 281 ? -19.557 -27.411 -11.312 1.00 93.06 281 GLU A O 1
ATOM 2131 N N . TYR A 1 282 ? -17.849 -27.357 -9.845 1.00 92.94 282 TYR A N 1
ATOM 2132 C CA . TYR A 1 282 ? -17.538 -28.791 -9.886 1.00 92.94 282 TYR A CA 1
ATOM 2133 C C . TYR A 1 282 ? -17.464 -29.416 -8.486 1.00 92.94 282 TYR A C 1
ATOM 2135 O O . TYR A 1 282 ? -17.222 -28.726 -7.489 1.00 92.94 282 TYR A O 1
ATOM 2143 N N . GLU A 1 283 ? -17.639 -30.736 -8.396 1.00 91.50 283 GLU A N 1
ATOM 2144 C CA . GLU A 1 283 ? -17.575 -31.469 -7.126 1.00 91.50 283 GLU A CA 1
ATOM 2145 C C . GLU A 1 283 ? -16.120 -31.768 -6.700 1.00 91.50 283 GLU A C 1
ATOM 2147 O O . GLU A 1 283 ? -15.220 -31.873 -7.543 1.00 91.50 283 GLU A O 1
ATOM 2152 N N . PRO A 1 284 ? -15.834 -31.924 -5.390 1.00 88.31 284 PRO A N 1
ATOM 2153 C CA . PRO A 1 284 ? -14.501 -32.295 -4.917 1.00 88.31 284 PRO A CA 1
ATOM 2154 C C . PRO A 1 284 ? -13.928 -33.517 -5.656 1.00 88.31 284 PRO A C 1
ATOM 2156 O O . PRO A 1 284 ? -14.579 -34.550 -5.771 1.00 88.31 284 PRO A O 1
ATOM 2159 N N . GLY A 1 285 ? -12.689 -33.400 -6.146 1.00 89.88 285 GLY A N 1
ATOM 2160 C CA . GLY A 1 285 ? -12.016 -34.442 -6.934 1.00 89.88 285 GLY A CA 1
ATOM 2161 C C . GLY A 1 285 ? -12.150 -34.302 -8.457 1.00 89.88 285 GLY A C 1
ATOM 2162 O O . GLY A 1 285 ? -11.433 -34.986 -9.178 1.00 89.88 285 GLY A O 1
ATOM 2163 N N . GLN A 1 286 ? -12.991 -33.391 -8.961 1.00 94.94 286 GLN A N 1
ATOM 2164 C CA . GLN A 1 286 ? -13.182 -33.178 -10.407 1.00 94.94 286 GLN A CA 1
ATOM 2165 C C . GLN A 1 286 ? -12.316 -32.052 -11.005 1.00 94.94 286 GLN A C 1
ATOM 2167 O O . GLN A 1 286 ? -12.307 -31.879 -12.219 1.00 94.94 286 GLN A O 1
ATOM 2172 N N . ARG A 1 287 ? -11.539 -31.322 -10.187 1.00 95.31 287 ARG A N 1
ATOM 2173 C CA . ARG A 1 287 ? -10.768 -30.126 -10.595 1.00 95.31 287 ARG A CA 1
ATOM 2174 C C . ARG A 1 287 ? -9.934 -30.322 -11.864 1.00 95.31 287 ARG A C 1
ATOM 2176 O O . ARG A 1 287 ? -10.017 -29.511 -12.779 1.00 95.31 287 ARG A O 1
ATOM 2183 N N . LEU A 1 288 ? -9.131 -31.388 -11.917 1.00 96.62 288 LEU A N 1
ATOM 2184 C CA . LEU A 1 288 ? -8.256 -31.658 -13.063 1.00 96.62 288 LEU A CA 1
ATOM 2185 C C . LEU A 1 288 ? -9.049 -31.912 -14.347 1.00 96.62 288 LEU A C 1
ATOM 2187 O O . LEU A 1 288 ? -8.665 -31.409 -15.398 1.00 96.62 288 LEU A O 1
ATOM 2191 N N . ALA A 1 289 ? -10.164 -32.641 -14.251 1.00 96.88 289 ALA A N 1
ATOM 2192 C CA . ALA A 1 289 ? -11.054 -32.870 -15.385 1.00 96.88 289 ALA A CA 1
ATOM 2193 C C . ALA A 1 289 ? -11.663 -31.547 -15.869 1.00 96.88 289 ALA A C 1
ATOM 2195 O O . ALA A 1 289 ? -11.604 -31.253 -17.055 1.00 96.88 289 ALA A O 1
ATOM 2196 N N . THR A 1 290 ? -12.124 -30.692 -14.953 1.00 97.31 290 THR A N 1
ATOM 2197 C CA . THR A 1 290 ? -12.647 -29.363 -15.297 1.00 97.31 290 THR A CA 1
ATOM 2198 C C . THR A 1 290 ? -11.614 -28.491 -16.012 1.00 97.31 290 THR A C 1
ATOM 2200 O O . THR A 1 290 ? -11.941 -27.847 -17.007 1.00 97.31 290 THR A O 1
ATOM 2203 N N . TRP A 1 291 ? -10.363 -28.455 -15.537 1.00 97.81 291 TRP A N 1
ATOM 2204 C CA . TRP A 1 291 ? -9.301 -27.696 -16.208 1.00 97.81 291 TRP A CA 1
ATOM 2205 C C . TRP A 1 291 ? -8.989 -28.259 -17.596 1.00 97.81 291 TRP A C 1
ATOM 2207 O O . TRP A 1 291 ? -8.838 -27.495 -18.548 1.00 97.81 291 TRP A O 1
ATOM 2217 N N . LYS A 1 292 ? -8.913 -29.588 -17.713 1.00 97.19 292 LYS A N 1
ATOM 2218 C CA . LYS A 1 292 ? -8.698 -30.295 -18.978 1.00 97.19 292 LYS A CA 1
ATOM 2219 C C . LYS A 1 292 ? -9.794 -29.985 -19.990 1.00 97.19 292 LYS A C 1
ATOM 2221 O O . LYS A 1 292 ? -9.487 -29.588 -21.111 1.00 97.19 292 LYS A O 1
ATOM 2226 N N . ASP A 1 293 ? -11.051 -30.105 -19.580 1.00 97.12 293 ASP A N 1
ATOM 2227 C CA . ASP A 1 293 ? -12.205 -29.837 -20.432 1.00 97.12 293 ASP A CA 1
ATOM 2228 C C . ASP A 1 293 ? -12.236 -28.367 -20.861 1.00 97.12 293 ASP A C 1
ATOM 2230 O O . ASP A 1 293 ? -12.506 -28.074 -22.023 1.00 97.12 293 ASP A O 1
ATOM 2234 N N . ALA A 1 294 ? -11.897 -27.428 -19.972 1.00 96.56 294 ALA A N 1
ATOM 2235 C CA . ALA A 1 294 ? -11.831 -26.013 -20.326 1.00 96.56 294 ALA A CA 1
ATOM 2236 C C . ALA A 1 294 ? -10.780 -25.741 -21.420 1.00 96.56 294 ALA A C 1
ATOM 2238 O O . ALA A 1 294 ? -11.086 -25.114 -22.435 1.00 96.56 294 ALA A O 1
ATOM 2239 N N . VAL A 1 295 ? -9.563 -26.274 -21.268 1.00 97.31 295 VAL A N 1
ATOM 2240 C CA . VAL A 1 295 ? -8.511 -26.122 -22.289 1.00 97.31 295 VAL A CA 1
ATOM 2241 C C . VAL A 1 295 ? -8.898 -26.825 -23.596 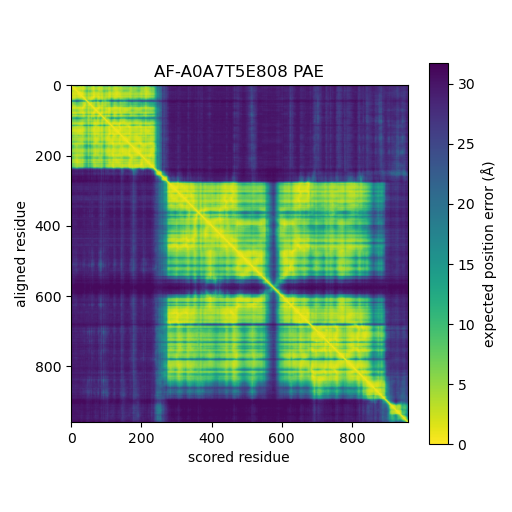1.00 97.31 295 VAL A C 1
ATOM 2243 O O . VAL A 1 295 ? -8.677 -26.275 -24.674 1.00 97.31 295 VAL A O 1
ATOM 2246 N N . ALA A 1 296 ? -9.517 -28.007 -23.527 1.00 96.44 296 ALA A N 1
ATOM 2247 C CA . ALA A 1 296 ? -9.985 -28.740 -24.705 1.00 96.44 296 ALA A CA 1
ATOM 2248 C C . ALA A 1 296 ? -11.096 -27.997 -25.471 1.00 96.44 296 ALA A C 1
ATOM 2250 O O . ALA A 1 296 ? -11.146 -28.076 -26.697 1.00 96.44 296 ALA A O 1
ATOM 2251 N N . ASN A 1 297 ? -11.939 -27.234 -24.769 1.00 95.62 297 ASN A N 1
ATOM 2252 C CA . ASN A 1 297 ? -12.959 -26.362 -25.361 1.00 95.62 297 ASN A CA 1
ATOM 2253 C C . ASN A 1 297 ? -12.400 -25.019 -25.877 1.00 95.62 297 ASN A C 1
ATOM 2255 O O . ASN A 1 297 ? -13.163 -24.179 -26.347 1.00 95.62 297 ASN A O 1
ATOM 2259 N N . GLY A 1 298 ? -11.081 -24.809 -25.819 1.00 94.69 298 GLY A N 1
ATOM 2260 C CA . GLY A 1 298 ? -10.420 -23.627 -26.372 1.00 94.69 298 GLY A CA 1
ATOM 2261 C C . GLY A 1 298 ? -10.362 -22.421 -25.433 1.00 94.69 298 GLY A C 1
ATOM 2262 O O . GLY A 1 298 ? -9.958 -21.343 -25.870 1.00 94.69 298 GLY A O 1
ATOM 2263 N N . TYR A 1 299 ? -10.718 -22.570 -24.152 1.00 95.75 299 TYR A N 1
ATOM 2264 C CA . TYR A 1 299 ? -10.554 -21.486 -23.184 1.00 95.75 299 TYR A CA 1
ATOM 2265 C C . TYR A 1 299 ? -9.070 -21.240 -22.896 1.00 95.75 299 TYR A C 1
ATOM 2267 O O . TYR A 1 299 ? -8.354 -22.117 -22.407 1.00 95.75 299 TYR A O 1
ATOM 2275 N N . ARG A 1 300 ? -8.616 -20.014 -23.169 1.00 95.94 300 ARG A N 1
ATOM 2276 C CA . ARG A 1 300 ? -7.225 -19.592 -22.950 1.00 95.94 300 ARG A CA 1
ATOM 2277 C C . ARG A 1 300 ? -6.978 -19.081 -21.537 1.00 95.94 300 ARG A C 1
ATOM 2279 O O . ARG A 1 300 ? -5.890 -19.291 -21.010 1.00 95.94 300 ARG A O 1
ATOM 2286 N N . TYR A 1 301 ? -7.960 -18.429 -20.915 1.00 98.00 301 TYR A N 1
ATOM 2287 C CA . TYR A 1 301 ? -7.842 -17.886 -19.561 1.00 98.00 301 TYR A CA 1
ATOM 2288 C C . TYR A 1 301 ? -8.832 -18.590 -18.642 1.00 98.00 301 TYR A C 1
ATOM 2290 O O . TYR A 1 301 ? -10.043 -18.496 -18.832 1.00 98.00 301 TYR A O 1
ATOM 2298 N N . ILE A 1 302 ? -8.317 -19.314 -17.652 1.00 98.19 302 ILE A N 1
ATOM 2299 C CA . ILE A 1 302 ? -9.130 -20.111 -16.733 1.00 98.19 302 ILE A CA 1
ATOM 2300 C C . ILE A 1 302 ? -8.837 -19.644 -15.315 1.00 98.19 302 ILE A C 1
ATOM 2302 O O . ILE A 1 302 ? -7.706 -19.758 -14.853 1.00 98.19 302 ILE A O 1
ATOM 2306 N N . LEU A 1 303 ? -9.841 -19.126 -14.614 1.00 97.69 303 LEU A N 1
ATOM 2307 C CA . LEU A 1 303 ? -9.717 -18.648 -13.240 1.00 97.69 303 LEU A CA 1
ATOM 2308 C C . LEU A 1 303 ? -10.376 -19.638 -12.273 1.00 97.69 303 LEU A C 1
ATOM 2310 O O . LEU A 1 303 ? -11.601 -19.751 -12.232 1.00 97.69 303 LEU A O 1
ATOM 2314 N N . ASP A 1 304 ? -9.563 -20.336 -11.475 1.00 96.44 304 ASP A N 1
ATOM 2315 C CA . ASP A 1 304 ? -10.028 -21.239 -10.419 1.00 96.44 304 ASP A CA 1
ATOM 2316 C C . ASP A 1 304 ? -10.148 -20.507 -9.068 1.00 96.44 304 ASP A C 1
ATOM 2318 O O . ASP A 1 304 ? -9.175 -20.328 -8.319 1.00 96.44 304 ASP A O 1
ATOM 2322 N N . GLN A 1 305 ? -11.390 -20.154 -8.734 1.00 93.19 305 GLN A N 1
ATOM 2323 C CA . GLN A 1 305 ? -11.785 -19.458 -7.506 1.00 93.19 305 GLN A CA 1
ATOM 2324 C C . GLN A 1 305 ? -12.146 -20.412 -6.365 1.00 93.19 305 GLN A C 1
ATOM 2326 O O . GLN A 1 305 ? -12.819 -20.028 -5.405 1.00 93.19 305 GLN A O 1
ATOM 2331 N N . SER A 1 306 ? -11.699 -21.671 -6.420 1.00 90.44 306 SER A N 1
ATOM 2332 C CA . SER A 1 306 ? -11.892 -22.603 -5.306 1.00 90.44 306 SER A CA 1
ATOM 2333 C C . SER A 1 306 ? -11.331 -22.030 -4.012 1.00 90.44 306 SER A C 1
ATOM 2335 O O . SER A 1 306 ? -10.214 -21.496 -3.981 1.00 90.44 306 SER A O 1
ATOM 2337 N N . GLY A 1 307 ? -12.085 -22.213 -2.926 1.00 83.88 307 GLY A N 1
ATOM 2338 C CA . GLY A 1 307 ? -11.766 -21.658 -1.615 1.00 83.88 307 GLY A CA 1
ATOM 2339 C C . GLY A 1 307 ? -10.349 -21.976 -1.127 1.00 83.88 307 GLY A C 1
ATOM 2340 O O . GLY A 1 307 ? -9.714 -22.965 -1.510 1.00 83.88 307 GLY A O 1
ATOM 2341 N N . THR A 1 308 ? -9.833 -21.126 -0.243 1.00 81.81 308 THR A N 1
ATOM 2342 C CA . THR A 1 308 ? -8.492 -21.294 0.326 1.00 81.81 308 THR A CA 1
ATOM 2343 C C . THR A 1 308 ? -8.332 -22.676 0.973 1.00 81.81 308 THR A C 1
ATOM 2345 O O . THR A 1 308 ? -9.193 -23.177 1.697 1.00 81.81 308 THR A O 1
ATOM 2348 N N . GLY A 1 309 ? -7.227 -23.355 0.659 1.00 78.12 309 GLY A N 1
ATOM 2349 C CA . GLY A 1 309 ? -6.982 -24.711 1.149 1.00 78.12 309 GLY A CA 1
ATOM 2350 C C . GLY A 1 309 ? -7.784 -25.829 0.471 1.00 78.12 309 GLY A C 1
ATOM 2351 O O . GLY A 1 309 ? -7.648 -26.967 0.906 1.00 78.12 309 GLY A O 1
ATOM 2352 N N . ALA A 1 310 ? -8.553 -25.562 -0.593 1.00 84.81 310 ALA A N 1
ATOM 2353 C CA . ALA A 1 310 ? -9.290 -26.590 -1.348 1.00 84.81 310 ALA A CA 1
ATOM 2354 C C . ALA A 1 310 ? -8.400 -27.566 -2.154 1.00 84.81 310 ALA A C 1
ATOM 2356 O O . ALA A 1 310 ? -8.916 -28.453 -2.828 1.00 84.81 310 ALA A O 1
ATOM 2357 N N . GLY A 1 311 ? -7.072 -27.417 -2.096 1.00 87.44 311 GLY A N 1
ATOM 2358 C CA . GLY A 1 311 ? -6.124 -28.339 -2.729 1.00 87.44 311 GLY A CA 1
ATOM 2359 C C . GLY A 1 311 ? -5.613 -27.919 -4.109 1.00 87.44 311 GLY A C 1
ATOM 2360 O O . GLY A 1 311 ? -5.023 -28.751 -4.780 1.00 87.44 311 GLY A O 1
ATOM 2361 N N . LYS A 1 312 ? -5.768 -26.652 -4.526 1.00 91.62 312 LYS A N 1
ATOM 2362 C CA . LYS A 1 312 ? -5.316 -26.176 -5.852 1.00 91.62 312 LYS A CA 1
ATOM 2363 C C . LYS A 1 312 ? -3.865 -26.563 -6.166 1.00 91.62 312 LYS A C 1
ATOM 2365 O O . LYS A 1 312 ? -3.633 -27.309 -7.105 1.00 91.62 312 LYS A O 1
ATOM 2370 N N . SER A 1 313 ? -2.911 -26.178 -5.312 1.00 91.50 313 SER A N 1
ATOM 2371 C CA . SER A 1 313 ? -1.492 -26.530 -5.491 1.00 91.50 313 SER A CA 1
ATOM 2372 C C . SER A 1 313 ? -1.223 -28.040 -5.411 1.00 91.50 313 SER A C 1
ATOM 2374 O O . SER A 1 313 ? -0.238 -28.516 -5.968 1.00 91.50 313 SER A O 1
ATOM 2376 N N . HIS A 1 314 ? -2.074 -28.802 -4.710 1.00 92.81 314 HIS A N 1
ATOM 2377 C CA . HIS A 1 314 ? -1.960 -30.259 -4.665 1.00 92.81 314 HIS A CA 1
ATOM 2378 C C . HIS A 1 314 ? -2.298 -30.867 -6.028 1.00 92.81 314 HIS A C 1
ATOM 2380 O O . HIS A 1 314 ? -1.498 -31.637 -6.559 1.00 92.81 314 HIS A O 1
ATOM 2386 N N . ASP A 1 315 ? -3.430 -30.469 -6.605 1.00 94.94 315 ASP A N 1
ATOM 2387 C CA . ASP A 1 315 ? -3.897 -30.981 -7.892 1.00 94.94 315 ASP A CA 1
ATOM 2388 C C . ASP A 1 315 ? -3.014 -30.490 -9.037 1.00 94.94 315 ASP A C 1
ATOM 2390 O O . ASP A 1 315 ? -2.678 -31.272 -9.919 1.00 94.94 315 ASP A O 1
ATOM 2394 N N . THR A 1 316 ? -2.504 -29.257 -8.965 1.00 95.38 316 THR A N 1
ATOM 2395 C CA . THR A 1 316 ? -1.447 -28.794 -9.870 1.00 95.38 316 THR A CA 1
ATOM 2396 C C . THR A 1 316 ? -0.257 -29.750 -9.894 1.00 95.38 316 THR A C 1
ATOM 2398 O O . THR A 1 316 ? 0.218 -30.087 -10.969 1.00 95.38 316 THR A O 1
ATOM 2401 N N . GLY A 1 317 ? 0.208 -30.235 -8.738 1.00 95.19 317 GLY A N 1
ATOM 2402 C CA . GLY A 1 317 ? 1.322 -31.187 -8.684 1.00 95.19 317 GLY A CA 1
ATOM 2403 C C . GLY A 1 317 ? 1.028 -32.544 -9.342 1.00 95.19 317 GLY A C 1
ATOM 2404 O O . GLY A 1 317 ? 1.966 -33.233 -9.746 1.00 95.19 317 GLY A O 1
ATOM 2405 N N . LEU A 1 318 ? -0.252 -32.915 -9.467 1.00 95.69 318 LEU A N 1
ATOM 2406 C CA . LEU A 1 318 ? -0.714 -34.141 -10.127 1.00 95.69 318 LEU A CA 1
ATOM 2407 C C . LEU A 1 318 ? -0.933 -33.970 -11.637 1.00 95.69 318 LEU A C 1
ATOM 2409 O O . LEU A 1 318 ? -0.965 -34.968 -12.350 1.00 95.69 318 LEU A O 1
ATOM 2413 N N . ALA A 1 319 ? -1.062 -32.734 -12.119 1.00 95.94 319 ALA A N 1
ATOM 2414 C CA . ALA A 1 319 ? -1.268 -32.434 -13.528 1.00 95.94 319 ALA A CA 1
ATOM 2415 C C . ALA A 1 319 ? -0.098 -32.928 -14.403 1.00 95.94 319 ALA A C 1
ATOM 2417 O O . ALA A 1 319 ? 1.078 -32.874 -14.007 1.00 95.94 319 ALA A O 1
ATOM 2418 N N . ILE A 1 320 ? -0.425 -33.382 -15.615 1.00 96.12 320 ILE A N 1
ATOM 2419 C CA . ILE A 1 320 ? 0.538 -33.823 -16.631 1.00 96.12 320 ILE A CA 1
ATOM 2420 C C . ILE A 1 320 ? 0.287 -33.098 -17.967 1.00 96.12 320 ILE A C 1
ATOM 2422 O O . ILE A 1 320 ? -0.863 -32.764 -18.254 1.00 96.12 320 ILE A O 1
ATOM 2426 N N . PRO A 1 321 ? 1.325 -32.802 -18.773 1.00 97.38 321 PRO A N 1
ATOM 2427 C CA . PRO A 1 321 ? 1.161 -32.062 -20.031 1.00 97.38 321 PRO A CA 1
ATOM 2428 C C . PRO A 1 321 ? 0.173 -32.704 -21.017 1.00 97.38 321 PRO A C 1
ATOM 2430 O O . PRO A 1 321 ? -0.586 -32.001 -21.689 1.00 97.38 321 PRO A O 1
ATOM 2433 N N . GLU A 1 322 ? 0.129 -34.038 -21.054 1.00 96.88 322 GLU A N 1
ATOM 2434 C CA . GLU A 1 322 ? -0.721 -34.819 -21.953 1.00 96.88 322 GLU A CA 1
ATOM 2435 C C . GLU A 1 322 ? -2.209 -34.525 -21.737 1.00 96.88 322 GLU A C 1
ATOM 2437 O O . GLU A 1 322 ? -2.976 -34.517 -22.699 1.00 96.88 322 GLU A O 1
ATOM 2442 N N . ASP A 1 323 ? -2.616 -34.217 -20.500 1.00 92.81 323 ASP A N 1
ATOM 2443 C CA . ASP A 1 323 ? -4.004 -33.874 -20.187 1.00 92.81 323 ASP A CA 1
ATOM 2444 C C . ASP A 1 323 ? -4.466 -32.589 -20.874 1.00 92.81 323 ASP A C 1
ATOM 2446 O O . ASP A 1 323 ? -5.649 -32.455 -21.167 1.00 92.81 323 ASP A O 1
ATOM 2450 N N . PHE A 1 324 ? -3.546 -31.680 -21.187 1.00 97.19 324 PHE A N 1
ATOM 2451 C CA . PHE A 1 324 ? -3.843 -30.405 -21.843 1.00 97.19 324 PHE A CA 1
ATOM 2452 C C . PHE A 1 324 ? -3.411 -30.391 -23.316 1.00 97.19 324 PHE A C 1
ATOM 2454 O O . PHE A 1 324 ? -3.511 -29.358 -23.988 1.00 97.19 324 PHE A O 1
ATOM 2461 N N . GLY A 1 325 ? -2.916 -31.523 -23.831 1.00 96.06 325 GLY A N 1
ATOM 2462 C CA . GLY A 1 325 ? -2.366 -31.643 -25.180 1.00 96.06 325 GLY A CA 1
ATOM 2463 C C . GLY A 1 325 ? -1.224 -30.657 -25.430 1.00 96.06 325 GLY A C 1
ATOM 2464 O O . GLY A 1 325 ? -1.249 -29.963 -26.447 1.00 96.06 325 GLY A O 1
ATOM 2465 N N . VAL A 1 326 ? -0.308 -30.524 -24.467 1.00 97.50 326 VAL A N 1
ATOM 2466 C CA . VAL A 1 326 ? 0.888 -29.672 -24.556 1.00 97.50 326 VAL A CA 1
ATOM 2467 C C . VAL A 1 326 ? 2.150 -30.452 -24.233 1.00 97.50 326 VAL A C 1
ATOM 2469 O O . VAL A 1 326 ? 2.082 -31.484 -23.568 1.00 97.50 326 VAL A O 1
ATOM 2472 N N . ALA A 1 327 ? 3.312 -29.936 -24.627 1.00 96.94 327 ALA A N 1
ATOM 2473 C CA . ALA A 1 327 ? 4.592 -30.502 -24.209 1.00 96.94 327 ALA A CA 1
ATOM 2474 C C . ALA A 1 327 ? 4.980 -30.139 -22.766 1.00 96.94 327 ALA A C 1
ATOM 2476 O O . ALA A 1 327 ? 5.743 -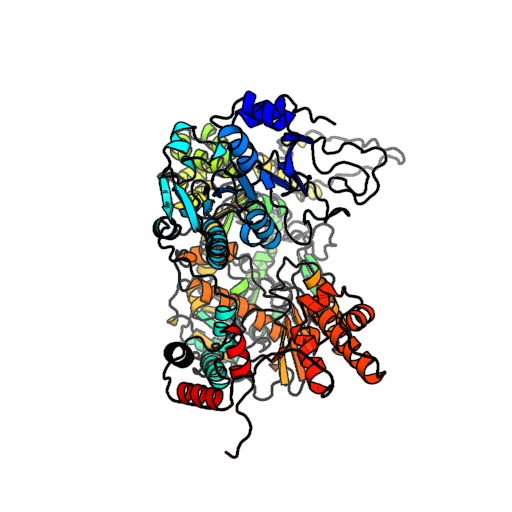30.882 -22.137 1.00 96.94 327 ALA A O 1
ATOM 2477 N N . LYS A 1 328 ? 4.528 -28.985 -22.241 1.00 96.94 328 LYS A N 1
ATOM 2478 C CA . LYS A 1 328 ? 5.022 -28.451 -20.957 1.00 96.94 328 LYS A CA 1
ATOM 2479 C C . LYS A 1 328 ? 3.956 -27.829 -20.055 1.00 96.94 328 LYS A C 1
ATOM 2481 O O . LYS A 1 328 ? 3.048 -27.145 -20.521 1.00 96.94 328 LYS A O 1
ATOM 2486 N N . LEU A 1 329 ? 4.151 -27.997 -18.743 1.00 98.06 329 LEU A N 1
ATOM 2487 C CA . LEU A 1 329 ? 3.444 -27.280 -17.676 1.00 98.06 329 LEU A CA 1
ATOM 2488 C C . LEU A 1 329 ? 4.420 -26.444 -16.839 1.00 98.06 329 LEU A C 1
ATOM 2490 O O . LEU A 1 329 ? 5.393 -26.972 -16.291 1.00 98.06 329 LEU A O 1
ATOM 2494 N N . LEU A 1 330 ? 4.140 -25.148 -16.700 1.00 97.38 330 LEU A N 1
ATOM 2495 C CA . LEU A 1 330 ? 4.957 -24.214 -15.917 1.00 97.38 330 LEU A CA 1
ATOM 2496 C C . LEU A 1 330 ? 4.150 -23.668 -14.739 1.00 97.38 330 LEU A C 1
ATOM 2498 O O . LEU A 1 330 ? 3.198 -22.922 -14.939 1.00 97.38 330 LEU A O 1
ATOM 2502 N N . TYR A 1 331 ? 4.554 -23.992 -13.511 1.00 97.12 331 TYR A N 1
ATOM 2503 C CA . TYR A 1 331 ? 3.976 -23.411 -12.299 1.00 97.12 331 TYR A CA 1
ATOM 2504 C C . TYR A 1 331 ? 4.700 -22.121 -11.909 1.00 97.12 331 TYR A C 1
ATOM 2506 O O . TYR A 1 331 ? 5.833 -22.151 -11.416 1.00 97.12 331 TYR A O 1
ATOM 2514 N N . LEU A 1 332 ? 4.031 -20.993 -12.120 1.00 95.94 332 LEU A N 1
ATOM 2515 C CA . LEU A 1 332 ? 4.520 -19.644 -11.873 1.00 95.94 332 LEU A CA 1
ATOM 2516 C C . LEU A 1 332 ? 4.086 -19.200 -10.473 1.00 95.94 332 LEU A C 1
ATOM 2518 O O . LEU A 1 332 ? 2.898 -19.029 -10.207 1.00 95.94 332 LEU A O 1
ATOM 2522 N N . SER A 1 333 ? 5.046 -19.025 -9.564 1.00 92.25 333 SER A N 1
ATOM 2523 C CA . SER A 1 333 ? 4.774 -18.590 -8.189 1.00 92.25 333 SER A CA 1
ATOM 2524 C C . SER A 1 333 ? 5.934 -17.784 -7.614 1.00 92.25 333 SER A C 1
ATOM 2526 O O . SER A 1 333 ? 7.098 -18.177 -7.720 1.00 92.25 333 SER A O 1
ATOM 2528 N N . ALA A 1 334 ? 5.630 -16.679 -6.928 1.00 88.06 334 ALA A N 1
ATOM 2529 C CA . ALA A 1 334 ? 6.638 -15.917 -6.186 1.00 88.06 334 ALA A CA 1
ATOM 2530 C C . ALA A 1 334 ? 7.312 -16.771 -5.088 1.00 88.06 334 ALA A C 1
ATOM 2532 O O . ALA A 1 334 ? 8.499 -16.615 -4.801 1.00 88.06 334 ALA A O 1
ATOM 2533 N N . GLY A 1 335 ? 6.571 -17.730 -4.520 1.00 83.44 335 GLY A N 1
ATOM 2534 C CA . GLY A 1 335 ? 7.030 -18.668 -3.493 1.00 83.44 335 GLY A CA 1
ATOM 2535 C C . GLY A 1 335 ? 7.586 -19.988 -4.035 1.00 83.44 335 GLY A C 1
ATOM 2536 O O . GLY A 1 335 ? 7.566 -20.983 -3.312 1.00 83.44 335 GLY A O 1
ATOM 2537 N N . HIS A 1 336 ? 8.057 -20.042 -5.287 1.00 88.50 336 HIS A N 1
ATOM 2538 C CA . HIS A 1 336 ? 8.443 -21.297 -5.946 1.00 88.50 336 HIS A CA 1
ATOM 2539 C C . HIS A 1 336 ? 9.523 -22.111 -5.198 1.00 88.50 336 HIS A C 1
ATOM 2541 O O . HIS A 1 336 ? 9.438 -23.333 -5.174 1.00 88.50 336 HIS A O 1
ATOM 2547 N N . TYR A 1 337 ? 10.465 -21.499 -4.473 1.00 84.44 337 TYR A N 1
ATOM 2548 C CA . TYR A 1 337 ? 11.425 -22.254 -3.642 1.00 84.44 337 TYR A CA 1
ATOM 2549 C C . TYR A 1 337 ? 10.791 -22.987 -2.444 1.00 84.44 337 TYR A C 1
ATOM 2551 O O . TYR A 1 337 ? 11.401 -23.883 -1.856 1.00 84.44 337 TYR A O 1
ATOM 2559 N N . ALA A 1 338 ? 9.565 -22.613 -2.078 1.00 79.12 338 ALA A N 1
ATOM 2560 C CA . ALA A 1 338 ? 8.879 -23.041 -0.871 1.00 79.12 338 ALA A CA 1
ATOM 2561 C C . ALA A 1 338 ? 7.459 -23.568 -1.174 1.00 79.12 338 ALA A C 1
ATOM 2563 O O . ALA A 1 338 ? 6.490 -23.048 -0.613 1.00 79.12 338 ALA A O 1
ATOM 2564 N N . PRO A 1 339 ? 7.303 -24.617 -2.008 1.00 82.88 339 PRO A N 1
ATOM 2565 C CA . PRO A 1 339 ? 5.990 -25.138 -2.384 1.00 82.88 339 PRO A CA 1
ATOM 2566 C C . PRO A 1 339 ? 5.213 -25.614 -1.152 1.00 82.88 339 PRO A C 1
ATOM 2568 O O . PRO A 1 339 ? 5.762 -26.235 -0.242 1.00 82.88 339 PRO A O 1
ATOM 2571 N N . THR A 1 340 ? 3.912 -25.331 -1.121 1.00 77.88 340 THR A N 1
ATOM 2572 C CA . THR A 1 340 ? 3.034 -25.665 0.014 1.00 77.88 340 THR A CA 1
ATOM 2573 C C . THR A 1 340 ? 2.452 -27.075 -0.055 1.00 77.88 340 THR A C 1
ATOM 2575 O O . THR A 1 340 ? 1.960 -27.572 0.960 1.00 77.88 340 THR A O 1
ATOM 2578 N N . ALA A 1 341 ? 2.500 -27.714 -1.228 1.00 86.12 341 ALA A N 1
ATOM 2579 C CA . ALA A 1 341 ? 1.963 -29.045 -1.483 1.00 86.12 341 ALA A CA 1
ATOM 2580 C C . ALA A 1 341 ? 3.086 -30.056 -1.798 1.00 86.12 341 ALA A C 1
ATOM 2582 O O . ALA A 1 341 ? 3.923 -29.775 -2.661 1.00 86.12 341 ALA A O 1
ATOM 2583 N N . PRO A 1 342 ? 3.094 -31.249 -1.166 1.00 87.25 342 PRO A N 1
ATOM 2584 C CA . PRO A 1 342 ? 4.094 -32.284 -1.438 1.00 87.25 342 PRO A CA 1
ATOM 2585 C C . PRO A 1 342 ? 4.121 -32.780 -2.890 1.00 87.25 342 PRO A C 1
ATOM 2587 O O . PRO A 1 342 ? 5.197 -33.050 -3.409 1.00 87.25 342 PRO A O 1
ATOM 2590 N N . THR A 1 343 ? 2.965 -32.873 -3.558 1.00 92.38 343 THR A N 1
ATOM 2591 C CA . THR A 1 343 ? 2.872 -33.278 -4.975 1.00 92.38 343 THR A CA 1
ATOM 2592 C C . THR A 1 343 ? 3.625 -32.309 -5.884 1.00 92.38 343 THR A C 1
ATOM 2594 O O . THR A 1 343 ? 4.367 -32.721 -6.768 1.00 92.38 343 THR A O 1
ATOM 2597 N N . LEU A 1 344 ? 3.503 -31.012 -5.609 1.00 90.38 344 LEU A N 1
ATOM 2598 C CA . LEU A 1 344 ? 4.170 -29.957 -6.357 1.00 90.38 344 LEU A CA 1
ATOM 2599 C C . LEU A 1 344 ? 5.673 -29.885 -6.053 1.00 90.38 344 LEU A C 1
ATOM 2601 O O . LEU A 1 344 ? 6.463 -29.560 -6.933 1.00 90.38 344 LEU A O 1
ATOM 2605 N N . ALA A 1 345 ? 6.099 -30.233 -4.835 1.00 87.31 345 ALA A N 1
ATOM 2606 C CA . ALA A 1 345 ? 7.516 -30.256 -4.463 1.00 87.31 345 ALA A CA 1
ATOM 2607 C C . ALA A 1 345 ? 8.362 -31.233 -5.304 1.00 87.31 345 ALA A C 1
ATOM 2609 O O . ALA A 1 345 ? 9.578 -31.074 -5.371 1.00 87.31 345 ALA A O 1
ATOM 2610 N N . GLN A 1 346 ? 7.725 -32.208 -5.961 1.00 87.12 346 GLN A N 1
ATOM 2611 C CA . GLN A 1 346 ? 8.377 -33.158 -6.867 1.00 87.12 346 GLN A CA 1
ATOM 2612 C C . GLN A 1 346 ? 8.745 -32.541 -8.224 1.00 87.12 346 GLN A C 1
ATOM 2614 O O . GLN A 1 346 ? 9.561 -33.106 -8.949 1.00 87.12 346 GLN A O 1
ATOM 2619 N N . TRP A 1 347 ? 8.147 -31.405 -8.593 1.00 93.06 347 TRP A N 1
ATOM 2620 C CA . TRP A 1 347 ? 8.472 -30.728 -9.844 1.00 93.06 347 TRP A CA 1
ATOM 2621 C C . TRP A 1 347 ? 9.815 -29.992 -9.703 1.00 93.06 347 TRP A C 1
ATOM 2623 O O . TRP A 1 347 ? 10.012 -29.285 -8.700 1.00 93.06 347 TRP A O 1
ATOM 2633 N N . PRO A 1 348 ? 10.723 -30.107 -10.690 1.00 92.44 348 PRO A N 1
ATOM 2634 C CA . PRO A 1 348 ? 12.002 -29.410 -10.669 1.00 92.44 348 PRO A CA 1
ATOM 2635 C C . PRO A 1 348 ? 11.801 -27.893 -10.624 1.00 92.44 348 PRO A C 1
ATOM 2637 O O . PRO A 1 348 ? 10.866 -27.347 -11.216 1.00 92.44 348 PRO A O 1
ATOM 2640 N N . ASP A 1 349 ? 12.682 -27.217 -9.893 1.00 91.06 349 ASP A N 1
ATOM 2641 C CA . ASP A 1 349 ? 12.698 -25.761 -9.790 1.00 91.06 349 ASP A CA 1
ATOM 2642 C C . ASP A 1 349 ? 13.635 -25.178 -10.851 1.00 91.06 349 ASP A C 1
ATOM 2644 O O . ASP A 1 349 ? 14.778 -25.615 -10.985 1.00 91.06 349 ASP A O 1
ATOM 2648 N N . LEU A 1 350 ? 13.165 -24.188 -11.606 1.00 91.88 350 LEU A N 1
ATOM 2649 C CA . LEU A 1 350 ? 14.011 -23.421 -12.507 1.00 91.88 350 LEU A CA 1
ATOM 2650 C C . LEU A 1 350 ? 14.595 -22.234 -11.746 1.00 91.88 350 LEU A C 1
ATOM 2652 O O . LEU A 1 350 ? 13.953 -21.197 -11.551 1.00 91.88 350 LEU A O 1
ATOM 2656 N N . HIS A 1 351 ? 15.849 -22.383 -11.345 1.00 86.81 351 HIS A N 1
ATOM 2657 C CA . HIS A 1 351 ? 16.547 -21.362 -10.587 1.00 86.81 351 HIS A CA 1
ATOM 2658 C C . HIS A 1 351 ? 16.818 -20.109 -11.430 1.00 86.81 351 HIS A C 1
ATOM 2660 O O . HIS A 1 351 ? 17.418 -20.146 -12.507 1.00 86.81 351 HIS A O 1
ATOM 2666 N N . GLY A 1 352 ? 16.411 -18.953 -10.905 1.00 88.94 352 GLY A N 1
ATOM 2667 C CA . GLY A 1 352 ? 16.942 -17.667 -11.352 1.00 88.94 352 GLY A CA 1
ATOM 2668 C C . GLY A 1 352 ? 18.415 -17.499 -10.953 1.00 88.94 352 GLY A C 1
ATOM 2669 O O . GLY A 1 352 ? 18.960 -18.281 -10.174 1.00 88.94 352 GLY A O 1
ATOM 2670 N N . ARG A 1 353 ? 19.062 -16.432 -11.432 1.00 88.81 353 ARG A N 1
ATOM 2671 C CA . ARG A 1 353 ? 20.403 -16.057 -10.954 1.00 88.81 353 ARG A CA 1
ATOM 2672 C C . ARG A 1 353 ? 20.349 -15.724 -9.455 1.00 88.81 353 ARG A C 1
ATOM 2674 O O . ARG A 1 353 ? 19.509 -14.919 -9.028 1.00 88.81 353 ARG A O 1
ATOM 2681 N N . HIS A 1 354 ? 21.229 -16.332 -8.660 1.00 89.62 354 HIS A N 1
ATOM 2682 C CA . HIS A 1 354 ? 21.317 -16.138 -7.214 1.00 89.62 354 HIS A CA 1
ATOM 2683 C C . HIS A 1 354 ? 22.760 -16.183 -6.695 1.00 89.62 354 HIS A C 1
ATOM 2685 O O . HIS A 1 354 ? 23.590 -16.974 -7.141 1.00 89.62 354 HIS A O 1
ATOM 2691 N N . ASN A 1 355 ? 23.018 -15.398 -5.645 1.00 88.69 355 ASN A N 1
ATOM 2692 C CA . ASN A 1 355 ? 24.292 -15.388 -4.919 1.00 88.69 355 ASN A CA 1
ATOM 2693 C C . ASN A 1 355 ? 24.339 -16.450 -3.794 1.00 88.69 355 ASN A C 1
ATOM 2695 O O . ASN A 1 355 ? 25.081 -16.330 -2.822 1.00 88.69 355 ASN A O 1
ATOM 2699 N N . GLY A 1 356 ? 23.509 -17.486 -3.910 1.00 90.50 356 GLY A N 1
ATOM 2700 C CA . GLY A 1 356 ? 23.412 -18.613 -2.983 1.00 90.50 356 GLY A CA 1
ATOM 2701 C C . GLY A 1 356 ? 22.039 -18.706 -2.329 1.00 90.50 356 GLY A C 1
ATOM 2702 O O . GLY A 1 356 ? 21.288 -17.726 -2.285 1.00 90.50 356 GLY A O 1
ATOM 2703 N N . LEU A 1 357 ? 21.710 -19.899 -1.840 1.00 90.50 357 LEU A N 1
ATOM 2704 C CA . LEU A 1 357 ? 20.460 -20.172 -1.134 1.00 90.50 357 LEU A CA 1
ATOM 2705 C C . LEU A 1 357 ? 20.760 -20.640 0.285 1.00 90.50 357 LEU A C 1
ATOM 2707 O O . LEU A 1 357 ? 21.744 -21.338 0.531 1.00 90.50 357 LEU A O 1
ATOM 2711 N N . THR A 1 358 ? 19.888 -20.272 1.212 1.00 90.88 358 THR A N 1
ATOM 2712 C CA . THR A 1 358 ? 19.931 -20.717 2.602 1.00 90.88 358 THR A CA 1
ATOM 2713 C C . THR A 1 358 ? 18.641 -21.441 2.970 1.00 90.88 358 THR A C 1
ATOM 2715 O O . THR A 1 358 ? 17.667 -21.456 2.212 1.00 90.88 358 THR A O 1
ATOM 2718 N N . ARG A 1 359 ? 18.655 -22.077 4.136 1.00 86.44 359 ARG A N 1
ATOM 2719 C CA . ARG A 1 359 ? 17.535 -22.812 4.708 1.00 86.44 359 ARG A CA 1
ATOM 2720 C C . ARG A 1 359 ? 16.792 -21.908 5.686 1.00 86.44 359 ARG A C 1
ATOM 2722 O O . ARG A 1 359 ? 17.377 -21.402 6.634 1.00 86.44 359 ARG A O 1
ATOM 2729 N N . GLU A 1 360 ? 15.497 -21.727 5.470 1.00 78.75 360 GLU A N 1
ATOM 2730 C CA . GLU A 1 360 ? 14.620 -21.011 6.392 1.00 78.75 360 GLU A CA 1
ATOM 2731 C C . GLU A 1 360 ? 13.663 -21.985 7.069 1.00 78.75 360 GLU A C 1
ATOM 2733 O O . GLU A 1 360 ? 12.906 -22.696 6.397 1.00 78.75 360 GLU A O 1
ATOM 2738 N N . ALA A 1 361 ? 13.694 -22.000 8.402 1.00 74.94 361 ALA A N 1
ATOM 2739 C CA . ALA A 1 361 ? 12.682 -22.670 9.199 1.00 74.94 361 ALA A CA 1
ATOM 2740 C C . ALA A 1 361 ? 11.350 -21.932 9.034 1.00 74.94 361 ALA A C 1
ATOM 2742 O O . ALA A 1 361 ? 11.250 -20.730 9.278 1.00 74.94 361 ALA A O 1
ATOM 2743 N N . GLN A 1 362 ? 10.333 -22.660 8.598 1.00 64.88 362 GLN A N 1
ATOM 2744 C CA . GLN A 1 362 ? 8.971 -22.169 8.490 1.00 64.88 362 GLN A CA 1
ATOM 2745 C C . GLN A 1 362 ? 8.225 -22.455 9.795 1.00 64.88 362 GLN A C 1
ATOM 2747 O O . GLN A 1 362 ? 8.573 -23.359 10.557 1.00 64.88 362 GLN A O 1
ATOM 2752 N N . ALA A 1 363 ? 7.148 -21.713 10.044 1.00 55.59 363 ALA A N 1
ATOM 2753 C CA . ALA A 1 363 ? 6.322 -21.913 11.233 1.00 55.59 363 ALA A CA 1
ATOM 2754 C C . ALA A 1 363 ? 5.551 -23.256 11.238 1.00 55.59 363 ALA A C 1
ATOM 2756 O O . ALA A 1 363 ? 5.004 -23.637 12.267 1.00 55.59 363 ALA A O 1
ATOM 2757 N N . ASP A 1 364 ? 5.547 -24.004 10.125 1.00 58.06 364 ASP A N 1
ATOM 2758 C CA . ASP A 1 364 ? 5.061 -25.393 10.054 1.00 58.06 364 ASP A CA 1
ATOM 2759 C C . ASP A 1 364 ? 6.119 -26.442 10.473 1.00 58.06 364 ASP A C 1
ATOM 2761 O O . ASP A 1 364 ? 5.846 -27.641 10.430 1.00 58.06 364 ASP A O 1
ATOM 2765 N N . GLY A 1 365 ? 7.317 -26.004 10.884 1.00 63.50 365 GLY A N 1
ATOM 2766 C CA . GLY A 1 365 ? 8.433 -26.860 11.295 1.00 63.50 365 GLY A CA 1
ATOM 2767 C C . GLY A 1 365 ? 9.267 -27.416 10.136 1.00 63.50 365 GLY A C 1
ATOM 2768 O O . GLY A 1 365 ? 10.308 -28.028 10.375 1.00 63.50 365 GLY A O 1
ATOM 2769 N N . LEU A 1 366 ? 8.859 -27.194 8.881 1.00 67.50 366 LEU A N 1
ATOM 2770 C CA . LEU A 1 366 ? 9.643 -27.578 7.712 1.00 67.50 366 LEU A CA 1
ATOM 2771 C C . LEU A 1 366 ? 10.732 -26.542 7.434 1.00 67.50 366 LEU A C 1
ATOM 2773 O O . LEU A 1 366 ? 10.612 -25.362 7.751 1.00 67.50 366 LEU A O 1
ATOM 2777 N N . THR A 1 367 ? 11.810 -26.982 6.793 1.00 73.50 367 THR A N 1
ATOM 2778 C CA . THR A 1 367 ? 12.868 -26.088 6.321 1.00 73.50 367 THR A CA 1
ATOM 2779 C C . THR A 1 367 ? 12.807 -25.982 4.807 1.00 73.50 367 THR A C 1
ATOM 2781 O O . THR A 1 367 ? 12.862 -27.002 4.118 1.00 73.50 367 THR A O 1
ATOM 2784 N N . ARG A 1 368 ? 12.702 -24.761 4.279 1.00 76.50 368 ARG A N 1
ATOM 2785 C CA . ARG A 1 368 ? 12.588 -24.503 2.835 1.00 76.50 368 ARG A CA 1
ATOM 2786 C C . ARG A 1 368 ? 13.731 -23.617 2.352 1.00 76.50 368 ARG A C 1
ATOM 2788 O O . ARG A 1 368 ? 14.357 -22.923 3.152 1.00 76.50 368 ARG A O 1
ATOM 2795 N N . LEU A 1 369 ? 14.042 -23.683 1.059 1.00 83.12 369 LEU A N 1
ATOM 2796 C CA . LEU A 1 369 ? 15.085 -22.842 0.479 1.00 83.12 369 LEU A CA 1
ATOM 2797 C C . LEU A 1 369 ? 14.579 -21.406 0.326 1.00 83.12 369 LEU A C 1
ATOM 2799 O O . LEU A 1 369 ? 13.428 -21.174 -0.038 1.00 83.12 369 LEU A O 1
ATOM 2803 N N . LYS A 1 370 ? 15.466 -20.446 0.567 1.00 85.38 370 LYS A N 1
ATOM 2804 C CA . LYS A 1 370 ? 15.284 -19.039 0.202 1.00 85.38 370 LYS A CA 1
ATOM 2805 C C . LYS A 1 370 ? 16.597 -18.459 -0.304 1.00 85.38 370 LYS A C 1
ATOM 2807 O O . LYS A 1 370 ? 17.664 -19.025 -0.068 1.00 85.38 370 LYS A O 1
ATOM 2812 N N . ARG A 1 371 ? 16.538 -17.302 -0.963 1.00 86.94 371 ARG A N 1
ATOM 2813 C CA . ARG A 1 371 ? 17.748 -16.547 -1.323 1.00 86.94 371 ARG A CA 1
ATOM 2814 C C . ARG A 1 371 ? 18.506 -16.146 -0.052 1.00 86.94 371 ARG A C 1
ATOM 2816 O O . ARG A 1 371 ? 17.890 -15.642 0.885 1.00 86.94 371 ARG A O 1
ATOM 2823 N N . ALA A 1 372 ? 19.816 -16.381 -0.028 1.00 86.62 372 ALA A N 1
ATOM 2824 C CA . ALA A 1 372 ? 20.669 -16.017 1.100 1.00 86.62 372 ALA A CA 1
ATOM 2825 C C . ALA A 1 372 ? 20.861 -14.491 1.177 1.00 86.62 372 ALA A C 1
ATOM 2827 O O . ALA A 1 372 ? 21.144 -13.844 0.165 1.00 86.62 372 ALA A O 1
ATOM 2828 N N . GLY A 1 373 ? 20.706 -13.926 2.373 1.00 83.06 373 GLY A N 1
ATOM 2829 C CA . GLY A 1 373 ? 21.025 -12.539 2.693 1.00 83.06 373 GLY A CA 1
ATOM 2830 C C . GLY A 1 373 ? 22.504 -12.326 3.027 1.00 83.06 373 GLY A C 1
ATOM 2831 O O . GLY A 1 373 ? 23.328 -13.244 3.006 1.00 83.06 373 GLY A O 1
ATOM 2832 N N . ARG A 1 374 ? 22.863 -11.078 3.350 1.00 78.00 374 ARG A N 1
ATOM 2833 C CA . ARG A 1 374 ? 24.231 -10.728 3.755 1.00 78.00 374 ARG A CA 1
ATOM 2834 C C . ARG A 1 374 ? 24.537 -11.338 5.126 1.00 78.00 374 ARG A C 1
ATOM 2836 O O . ARG A 1 374 ? 23.927 -10.948 6.112 1.00 78.00 374 ARG A O 1
ATOM 2843 N N . GLY A 1 375 ? 25.520 -12.235 5.173 1.00 78.50 375 GLY A N 1
ATOM 2844 C CA . GLY A 1 375 ? 25.939 -12.922 6.399 1.00 78.50 375 GLY A CA 1
ATOM 2845 C C . GLY A 1 375 ? 25.241 -14.262 6.649 1.00 78.50 375 GLY A C 1
ATOM 2846 O O . GLY A 1 375 ? 25.633 -14.957 7.581 1.00 78.50 375 GLY A O 1
ATOM 2847 N N . ASP A 1 376 ? 24.272 -14.651 5.815 1.00 84.06 376 ASP A N 1
ATOM 2848 C CA . ASP A 1 376 ? 23.627 -15.962 5.916 1.00 84.06 376 ASP A CA 1
ATOM 2849 C C . ASP A 1 376 ? 24.589 -17.084 5.494 1.00 84.06 376 ASP A C 1
ATOM 2851 O O . ASP A 1 376 ? 25.340 -16.957 4.519 1.00 84.06 376 ASP A O 1
ATOM 2855 N N . GLU A 1 377 ? 24.512 -18.225 6.180 1.00 87.12 377 GLU A N 1
ATOM 2856 C CA . GLU A 1 377 ? 25.185 -19.446 5.744 1.00 87.12 377 GLU A CA 1
ATOM 2857 C C . GLU A 1 377 ? 24.530 -19.970 4.456 1.00 87.12 377 GLU A C 1
ATOM 2859 O O . GLU A 1 377 ? 23.315 -20.198 4.388 1.00 87.12 377 GLU A O 1
ATOM 2864 N N . LYS A 1 378 ? 25.340 -20.145 3.407 1.00 89.12 378 LYS A N 1
ATOM 2865 C CA . LYS A 1 378 ? 24.883 -20.601 2.090 1.00 89.12 378 LYS A CA 1
ATOM 2866 C C . LYS A 1 378 ? 24.892 -22.127 2.049 1.00 89.12 378 LYS A C 1
ATOM 2868 O O . LYS A 1 378 ? 25.952 -22.741 2.003 1.00 89.12 378 LYS A O 1
ATOM 2873 N N . VAL A 1 379 ? 23.705 -22.724 2.014 1.00 89.75 379 VAL A N 1
ATOM 2874 C CA . VAL A 1 379 ? 23.512 -24.175 1.859 1.00 89.75 379 VAL A CA 1
ATOM 2875 C C . VAL A 1 379 ? 23.662 -24.592 0.397 1.00 89.75 379 VAL A C 1
ATOM 2877 O O . VAL A 1 379 ? 24.174 -25.669 0.108 1.00 89.75 379 VAL A O 1
ATOM 2880 N N . VAL A 1 380 ? 23.226 -23.734 -0.528 1.00 88.38 380 VAL A N 1
ATOM 2881 C CA . VAL A 1 380 ? 23.465 -23.889 -1.967 1.00 88.38 380 VAL A CA 1
ATOM 2882 C C . VAL A 1 380 ? 24.418 -22.776 -2.403 1.00 88.38 380 VAL A C 1
ATOM 2884 O O . VAL A 1 380 ? 24.139 -21.606 -2.104 1.00 88.38 380 VAL A O 1
ATOM 2887 N N . PRO A 1 381 ? 25.530 -23.099 -3.091 1.00 88.69 381 PRO A N 1
ATOM 2888 C CA . PRO A 1 381 ? 26.470 -22.094 -3.577 1.00 88.69 381 PRO A CA 1
ATOM 2889 C C . PRO A 1 381 ? 25.814 -21.155 -4.599 1.00 88.69 381 PRO A C 1
ATOM 2891 O O . PRO A 1 381 ? 24.722 -21.407 -5.108 1.00 88.69 381 PRO A O 1
ATOM 2894 N N . ALA A 1 382 ? 26.462 -20.027 -4.890 1.00 89.88 382 ALA A N 1
ATOM 2895 C CA . ALA A 1 382 ? 25.970 -19.110 -5.914 1.00 89.88 382 ALA A CA 1
ATOM 2896 C C . ALA A 1 382 ? 25.988 -19.790 -7.291 1.00 89.88 382 ALA A C 1
ATOM 2898 O O . ALA A 1 382 ? 27.002 -20.379 -7.647 1.00 89.88 382 ALA A O 1
ATOM 2899 N N . ASN A 1 383 ? 24.921 -19.668 -8.087 1.00 91.44 383 ASN A N 1
ATOM 2900 C CA . ASN A 1 383 ? 24.920 -20.143 -9.481 1.00 91.44 383 ASN A CA 1
ATOM 2901 C C . ASN A 1 383 ? 25.349 -19.048 -10.478 1.00 91.44 383 ASN A C 1
ATOM 2903 O O . ASN A 1 383 ? 25.514 -19.304 -11.673 1.00 91.44 383 ASN A O 1
ATOM 2907 N N . CYS A 1 384 ? 25.520 -17.811 -9.997 1.00 89.44 384 CYS A N 1
ATOM 2908 C CA . CYS A 1 384 ? 25.997 -16.675 -10.773 1.00 89.44 384 CYS A CA 1
ATOM 2909 C C . CYS A 1 384 ? 26.722 -15.668 -9.863 1.00 89.44 384 CYS A C 1
ATOM 2911 O O . CYS A 1 384 ? 26.120 -15.127 -8.940 1.00 89.44 384 CYS A O 1
ATOM 2913 N N . GLY A 1 385 ? 27.996 -15.382 -10.144 1.00 82.06 385 GLY A N 1
ATOM 2914 C CA . GLY A 1 385 ? 28.807 -14.383 -9.432 1.00 82.06 385 GLY A CA 1
ATOM 2915 C C . GLY A 1 385 ? 28.557 -12.937 -9.880 1.00 82.06 385 GLY A C 1
ATOM 2916 O O . GLY A 1 385 ? 29.062 -12.001 -9.271 1.00 82.06 385 GLY A O 1
ATOM 2917 N N . ARG A 1 386 ? 27.750 -12.737 -10.931 1.00 80.88 386 ARG A N 1
ATOM 2918 C CA . ARG A 1 386 ? 27.424 -11.418 -11.506 1.00 80.88 386 ARG A CA 1
ATOM 2919 C C . ARG A 1 386 ? 26.123 -10.812 -10.979 1.00 80.88 386 ARG A C 1
ATOM 2921 O O . ARG A 1 386 ? 25.609 -9.866 -11.566 1.00 80.88 386 ARG A O 1
ATOM 2928 N N . THR A 1 387 ? 25.567 -11.335 -9.887 1.00 85.00 387 THR A N 1
ATOM 2929 C CA . THR A 1 387 ? 24.326 -10.794 -9.307 1.00 85.00 387 THR A CA 1
ATOM 2930 C C . THR A 1 387 ? 24.459 -9.331 -8.912 1.00 85.00 387 THR A C 1
ATOM 2932 O O . THR A 1 387 ? 23.533 -8.565 -9.148 1.00 85.00 387 THR A O 1
ATOM 2935 N N . ASP A 1 388 ? 25.608 -8.924 -8.373 1.00 79.69 388 ASP A N 1
ATOM 2936 C CA . ASP A 1 388 ? 25.825 -7.543 -7.930 1.00 79.69 388 ASP A CA 1
ATOM 2937 C C . ASP A 1 388 ? 25.867 -6.582 -9.125 1.00 79.69 388 ASP A C 1
ATOM 2939 O O . ASP A 1 388 ? 25.194 -5.555 -9.108 1.00 79.69 388 ASP A O 1
ATOM 2943 N N . LEU A 1 389 ? 26.552 -6.963 -10.210 1.00 81.62 389 LEU A N 1
ATOM 2944 C CA . LEU A 1 389 ? 26.532 -6.227 -11.477 1.00 81.62 389 LEU A CA 1
ATOM 2945 C C . LEU A 1 389 ? 25.106 -6.081 -12.025 1.00 81.62 389 LEU A C 1
ATOM 2947 O O . LEU A 1 389 ? 24.695 -4.978 -12.369 1.00 81.62 389 LEU A O 1
ATOM 2951 N N . ILE A 1 390 ? 24.328 -7.169 -12.054 1.00 85.38 390 ILE A N 1
ATOM 2952 C CA . ILE A 1 390 ? 22.920 -7.141 -12.483 1.00 85.38 390 ILE A CA 1
ATOM 2953 C C . ILE A 1 390 ? 22.106 -6.166 -11.627 1.00 85.38 390 ILE A C 1
ATOM 2955 O O . ILE A 1 390 ? 21.303 -5.398 -12.155 1.00 85.38 390 ILE A O 1
ATOM 2959 N N . HIS A 1 391 ? 22.306 -6.173 -10.306 1.00 85.81 391 HIS A N 1
ATOM 2960 C CA . HIS A 1 391 ? 21.629 -5.242 -9.408 1.00 85.81 391 HIS A CA 1
ATOM 2961 C C . HIS A 1 391 ? 21.960 -3.784 -9.739 1.00 85.81 391 HIS A C 1
ATOM 2963 O O . HIS A 1 391 ? 21.048 -2.958 -9.757 1.00 85.81 391 HIS A O 1
ATOM 2969 N N . VAL A 1 392 ? 23.221 -3.472 -10.057 1.00 84.31 392 VAL A N 1
ATOM 2970 C CA . VAL A 1 392 ? 23.618 -2.123 -10.488 1.00 84.31 392 VAL A CA 1
ATOM 2971 C C . VAL A 1 392 ? 23.004 -1.768 -11.845 1.00 84.31 392 VAL A C 1
ATOM 2973 O O . VAL A 1 392 ? 22.433 -0.687 -11.972 1.00 84.31 392 VAL A O 1
ATOM 2976 N N . LEU A 1 393 ? 23.047 -2.667 -12.835 1.00 86.19 393 LEU A N 1
ATOM 2977 C CA . LEU A 1 393 ? 22.435 -2.447 -14.155 1.00 86.19 393 LEU A CA 1
ATOM 2978 C C . LEU A 1 393 ? 20.932 -2.147 -14.031 1.00 86.19 393 LEU A C 1
ATOM 2980 O O . LEU A 1 393 ? 20.437 -1.184 -14.614 1.00 86.19 393 LEU A O 1
ATOM 2984 N N . ARG A 1 394 ? 20.208 -2.913 -13.203 1.00 88.06 394 ARG A N 1
ATOM 2985 C CA . ARG A 1 394 ? 18.794 -2.649 -12.889 1.00 88.06 394 ARG A CA 1
ATOM 2986 C C . ARG A 1 394 ? 18.604 -1.298 -12.202 1.00 88.06 394 ARG A C 1
ATOM 2988 O O . ARG A 1 394 ? 17.699 -0.557 -12.566 1.00 88.06 394 ARG A O 1
ATOM 2995 N N . ALA A 1 395 ? 19.457 -0.955 -11.234 1.00 88.06 395 ALA A N 1
ATOM 2996 C CA . ALA A 1 395 ? 19.388 0.329 -10.536 1.00 88.06 395 ALA A CA 1
ATOM 2997 C C . ALA A 1 395 ? 19.650 1.522 -11.471 1.00 88.06 395 ALA A C 1
ATOM 2999 O O . ALA A 1 395 ? 19.077 2.591 -11.273 1.00 88.06 395 ALA A O 1
ATOM 3000 N N . LYS A 1 396 ? 20.474 1.338 -12.508 1.00 87.94 396 LYS A N 1
ATOM 3001 C CA . LYS A 1 396 ? 20.707 2.310 -13.585 1.00 87.94 396 LYS A CA 1
ATOM 3002 C C . LYS A 1 396 ? 19.644 2.262 -14.691 1.00 87.94 396 LYS A C 1
ATOM 3004 O O . LYS A 1 396 ? 19.743 3.034 -15.637 1.00 87.94 396 LYS A O 1
ATOM 3009 N N . ASN A 1 397 ? 18.613 1.426 -14.547 1.00 90.31 397 ASN A N 1
ATOM 3010 C CA . ASN A 1 397 ? 17.537 1.225 -15.521 1.00 90.31 397 ASN A CA 1
ATOM 3011 C C . ASN A 1 397 ? 18.047 0.847 -16.925 1.00 90.31 397 ASN A C 1
ATOM 3013 O O . ASN A 1 397 ? 17.445 1.234 -17.920 1.00 90.31 397 ASN A O 1
ATOM 3017 N N . ILE A 1 398 ? 19.166 0.117 -17.009 1.00 85.75 398 ILE A N 1
ATOM 3018 C CA . ILE A 1 398 ? 19.748 -0.291 -18.293 1.00 85.75 398 ILE A CA 1
ATOM 3019 C C . ILE A 1 398 ? 18.794 -1.258 -18.999 1.00 85.75 398 ILE A C 1
ATOM 3021 O O . ILE A 1 398 ? 18.382 -2.274 -18.421 1.00 85.75 398 ILE A O 1
ATOM 3025 N N . HIS A 1 399 ? 18.460 -0.969 -20.256 1.00 79.38 399 HIS A N 1
ATOM 3026 C CA . HIS A 1 399 ? 17.618 -1.854 -21.051 1.00 79.38 399 HIS A CA 1
ATOM 3027 C C . HIS A 1 399 ? 18.248 -3.254 -21.168 1.00 79.38 399 HIS A C 1
ATOM 3029 O O . HIS A 1 399 ? 19.432 -3.414 -21.451 1.00 79.38 399 HIS A O 1
ATOM 3035 N N . GLY A 1 400 ? 17.461 -4.301 -20.903 1.00 77.88 400 GLY A N 1
ATOM 3036 C CA . GLY A 1 400 ? 17.958 -5.676 -20.963 1.00 77.88 400 GLY A CA 1
ATOM 3037 C C . GLY A 1 400 ? 18.973 -6.052 -19.871 1.00 77.88 400 GLY A C 1
ATOM 3038 O O . GLY A 1 400 ? 19.693 -7.030 -20.054 1.00 77.88 400 GLY A O 1
ATOM 3039 N N . ALA A 1 401 ? 19.006 -5.356 -18.724 1.00 79.75 401 ALA A N 1
ATOM 3040 C CA . ALA A 1 401 ? 19.923 -5.614 -17.596 1.00 79.75 401 ALA A CA 1
ATOM 3041 C C . ALA A 1 401 ? 20.027 -7.086 -17.134 1.00 79.75 401 ALA A C 1
ATOM 3043 O O . ALA A 1 401 ? 21.017 -7.478 -16.522 1.00 79.75 401 ALA A O 1
ATOM 3044 N N . ASP A 1 402 ? 19.013 -7.909 -17.410 1.00 75.00 402 ASP A N 1
ATOM 3045 C CA . ASP A 1 402 ? 18.959 -9.336 -17.068 1.00 75.00 402 ASP A CA 1
ATOM 3046 C C . ASP A 1 402 ? 19.176 -10.290 -18.248 1.00 75.00 402 ASP A C 1
ATOM 3048 O O . ASP A 1 402 ? 19.210 -11.518 -18.073 1.00 75.00 402 ASP A O 1
ATOM 3052 N N . GLN A 1 403 ? 19.290 -9.755 -19.459 1.00 80.50 403 GLN A N 1
ATOM 3053 C CA . GLN A 1 403 ? 19.415 -10.543 -20.672 1.00 80.50 403 GLN A CA 1
ATOM 3054 C C . GLN A 1 403 ? 20.819 -11.132 -20.802 1.00 80.50 403 GLN A C 1
ATOM 3056 O O . GLN A 1 403 ? 21.822 -10.601 -20.315 1.00 80.50 403 GLN A O 1
ATOM 3061 N N . ALA A 1 404 ? 20.890 -12.281 -21.475 1.00 78.62 404 ALA A N 1
ATOM 3062 C CA . ALA A 1 404 ? 22.157 -12.949 -21.733 1.00 78.62 404 ALA A CA 1
ATOM 3063 C C . ALA A 1 404 ? 23.101 -12.087 -22.592 1.00 78.62 404 ALA A C 1
ATOM 3065 O O . ALA A 1 404 ? 24.311 -12.137 -22.375 1.00 78.62 404 ALA A O 1
ATOM 3066 N N . SER A 1 405 ? 22.547 -11.271 -23.494 1.00 77.44 405 SER A N 1
ATOM 3067 C CA . SER A 1 405 ? 23.271 -10.333 -24.359 1.00 77.44 405 SER A CA 1
ATOM 3068 C C . SER A 1 405 ? 24.148 -9.353 -23.582 1.00 77.44 405 SER A C 1
ATOM 3070 O O . SER A 1 405 ? 25.297 -9.154 -23.956 1.00 77.44 405 SER A O 1
ATOM 3072 N N . VAL A 1 406 ? 23.640 -8.805 -22.476 1.00 77.94 406 VAL A N 1
ATOM 3073 C CA . VAL A 1 406 ? 24.344 -7.802 -21.661 1.00 77.94 406 VAL A CA 1
ATOM 3074 C C . VAL A 1 406 ? 25.268 -8.465 -20.637 1.00 77.94 406 VAL A C 1
ATOM 3076 O O . VAL A 1 406 ? 26.434 -8.104 -20.495 1.00 77.94 406 VAL A O 1
ATOM 3079 N N . VAL A 1 407 ? 24.765 -9.472 -19.915 1.00 81.56 407 VAL A N 1
ATOM 3080 C CA . VAL A 1 407 ? 25.457 -9.989 -18.719 1.00 81.56 407 VAL A CA 1
ATOM 3081 C C . VAL A 1 407 ? 26.243 -11.265 -18.983 1.00 81.56 407 VAL A C 1
ATOM 3083 O O . VAL A 1 407 ? 27.306 -11.474 -18.395 1.00 81.56 407 VAL A O 1
ATOM 3086 N N . CYS A 1 408 ? 25.705 -12.173 -19.797 1.00 82.94 408 CYS A N 1
ATOM 3087 C CA . CYS A 1 408 ? 26.310 -13.491 -19.986 1.00 82.94 408 CYS A CA 1
ATOM 3088 C C . CYS A 1 408 ? 27.382 -13.484 -21.074 1.00 82.94 408 CYS A C 1
ATOM 3090 O O . CYS A 1 408 ? 28.374 -14.183 -20.909 1.00 82.94 408 CYS A O 1
ATOM 3092 N N . ASN A 1 409 ? 27.203 -12.715 -22.149 1.00 80.31 409 ASN A N 1
ATOM 3093 C CA . ASN A 1 409 ? 28.161 -12.652 -23.260 1.00 80.31 409 ASN A CA 1
ATOM 3094 C C . ASN A 1 409 ? 29.479 -11.975 -22.883 1.00 80.31 409 ASN A C 1
ATOM 3096 O O . ASN A 1 409 ? 30.507 -12.261 -23.478 1.00 80.31 409 ASN A O 1
ATOM 3100 N N . THR A 1 410 ? 29.463 -11.128 -21.860 1.00 75.00 410 THR A N 1
ATOM 3101 C CA . THR A 1 410 ? 30.655 -10.449 -21.343 1.00 75.00 410 THR A CA 1
ATOM 3102 C C . THR A 1 410 ? 31.324 -11.240 -20.211 1.00 75.00 410 THR A C 1
ATOM 3104 O O . THR A 1 410 ? 32.207 -10.726 -19.532 1.00 75.00 410 THR A O 1
ATOM 3107 N N . CYS A 1 411 ? 30.859 -12.463 -19.911 1.00 77.88 411 CYS A N 1
ATOM 3108 C CA . CYS A 1 411 ? 31.280 -13.229 -18.736 1.00 77.88 411 CYS A CA 1
ATOM 3109 C C . CYS A 1 411 ? 32.461 -14.156 -19.035 1.00 77.88 411 CYS A C 1
ATOM 3111 O O . CYS A 1 411 ? 32.316 -15.036 -19.879 1.00 77.88 411 CYS A O 1
ATOM 3113 N N . PRO A 1 412 ? 33.573 -14.087 -18.270 1.00 75.38 412 PRO A N 1
ATOM 3114 C CA . PRO A 1 412 ? 34.721 -14.970 -18.501 1.00 75.38 412 PRO A CA 1
ATOM 3115 C C . PRO A 1 412 ? 34.394 -16.437 -18.194 1.00 75.38 412 PRO A C 1
ATOM 3117 O O . PRO A 1 412 ? 35.063 -17.351 -18.662 1.00 75.38 412 PRO A O 1
ATOM 3120 N N . LEU A 1 413 ? 33.343 -16.676 -17.405 1.00 80.88 413 LEU A N 1
ATOM 3121 C CA . LEU A 1 413 ? 32.855 -18.007 -17.064 1.00 80.88 413 LEU A CA 1
ATOM 3122 C C . LEU A 1 413 ? 31.707 -18.461 -17.977 1.00 80.88 413 LEU A C 1
ATOM 3124 O O . LEU A 1 413 ? 31.058 -19.446 -17.640 1.00 80.88 413 LEU A O 1
ATOM 3128 N N . GLN A 1 414 ? 31.409 -17.775 -19.091 1.00 83.81 414 GLN A N 1
ATOM 3129 C CA . GLN A 1 414 ? 30.262 -18.110 -19.948 1.00 83.81 414 GLN A CA 1
ATOM 3130 C C . GLN A 1 414 ? 30.314 -19.562 -20.437 1.00 83.81 414 GLN A C 1
ATOM 3132 O O . GLN A 1 414 ? 29.332 -20.288 -20.270 1.00 83.81 414 GLN A O 1
ATOM 3137 N N . ASP A 1 415 ? 31.447 -19.993 -20.991 1.00 83.06 415 ASP A N 1
ATOM 3138 C CA . ASP A 1 415 ? 31.597 -21.349 -21.525 1.00 83.06 415 ASP A CA 1
ATOM 3139 C C . ASP A 1 415 ? 31.483 -22.408 -20.431 1.00 83.06 415 ASP A C 1
ATOM 3141 O O . ASP A 1 415 ? 30.749 -23.384 -20.590 1.00 83.06 415 ASP A O 1
ATOM 3145 N N . ALA A 1 416 ? 32.123 -22.189 -19.280 1.00 84.31 416 ALA A N 1
ATOM 3146 C CA . ALA A 1 416 ? 31.973 -23.069 -18.123 1.00 84.31 416 ALA A CA 1
ATOM 3147 C C . ALA A 1 416 ? 30.513 -23.105 -17.639 1.00 84.31 416 ALA A C 1
ATOM 3149 O O . ALA A 1 416 ? 29.958 -24.172 -17.413 1.00 84.31 416 ALA A O 1
ATOM 3150 N N . CYS A 1 417 ? 29.851 -21.950 -17.566 1.00 87.38 417 CYS A N 1
ATOM 3151 C CA . CYS A 1 417 ? 28.464 -21.796 -17.131 1.00 87.38 417 CYS A CA 1
ATOM 3152 C C . CYS A 1 417 ? 27.455 -22.491 -18.051 1.00 87.38 417 CYS A C 1
ATOM 3154 O O . CYS A 1 417 ? 26.378 -22.836 -17.575 1.00 87.38 417 CYS A O 1
ATOM 3156 N N . ARG A 1 418 ? 27.767 -22.695 -19.340 1.00 91.00 418 ARG A N 1
ATOM 3157 C CA . ARG A 1 418 ? 26.923 -23.456 -20.281 1.00 91.00 418 ARG A CA 1
ATOM 3158 C C . ARG A 1 418 ? 27.020 -24.970 -20.069 1.00 91.00 418 ARG A C 1
ATOM 3160 O O . ARG A 1 418 ? 26.031 -25.670 -20.266 1.00 91.00 418 ARG A O 1
ATOM 3167 N N . HIS A 1 419 ? 28.187 -25.470 -19.667 1.00 90.62 419 HIS A N 1
ATOM 3168 C CA . HIS A 1 419 ? 28.479 -26.908 -19.666 1.00 90.62 419 HIS A CA 1
ATOM 3169 C C . HIS A 1 419 ? 28.568 -27.535 -18.270 1.00 90.62 419 HIS A C 1
ATOM 3171 O O . HIS A 1 419 ? 28.448 -28.753 -18.157 1.00 90.62 419 HIS A O 1
ATOM 3177 N N . SER A 1 420 ? 28.782 -26.741 -17.220 1.00 88.56 420 SER A N 1
ATOM 3178 C CA . SER A 1 420 ? 28.919 -27.223 -15.846 1.00 88.56 420 SER A CA 1
ATOM 3179 C C . SER A 1 420 ? 28.472 -26.182 -14.815 1.00 88.56 420 SER A C 1
ATOM 3181 O O . SER A 1 420 ? 28.124 -25.046 -15.142 1.00 88.56 420 SER A O 1
ATOM 3183 N N . GLU A 1 421 ? 28.488 -26.573 -13.542 1.00 88.94 421 GLU A N 1
ATOM 3184 C CA . GLU A 1 421 ? 28.136 -25.722 -12.405 1.00 88.94 421 GLU A CA 1
ATOM 3185 C C . GLU A 1 421 ? 29.235 -25.698 -11.334 1.00 88.94 421 GLU A C 1
ATOM 3187 O O . GLU A 1 421 ? 30.020 -26.638 -11.192 1.00 88.94 421 GLU A O 1
ATOM 3192 N N . GLY A 1 422 ? 29.301 -24.601 -10.580 1.00 83.38 422 GLY A N 1
ATOM 3193 C CA . GLY A 1 422 ? 30.232 -24.416 -9.470 1.00 83.38 422 GLY A CA 1
ATOM 3194 C C . GLY A 1 422 ? 29.936 -23.134 -8.691 1.00 83.38 422 GLY A C 1
ATOM 3195 O O . GLY A 1 422 ? 28.981 -22.420 -8.975 1.00 83.38 422 GLY A O 1
ATOM 3196 N N . ASN A 1 423 ? 30.741 -22.808 -7.678 1.00 83.81 423 ASN A N 1
ATOM 3197 C CA . ASN A 1 423 ? 30.491 -21.596 -6.895 1.00 83.81 423 ASN A CA 1
ATOM 3198 C C . ASN A 1 423 ? 30.725 -20.333 -7.745 1.00 83.81 423 ASN A C 1
ATOM 3200 O O . ASN A 1 423 ? 31.855 -20.037 -8.126 1.00 83.81 423 ASN A O 1
ATOM 3204 N N . GLY A 1 424 ? 29.651 -19.598 -8.032 1.00 82.06 424 GLY A N 1
ATOM 3205 C CA . GLY A 1 424 ? 29.656 -18.379 -8.840 1.00 82.06 424 GLY A CA 1
ATOM 3206 C C . GLY A 1 424 ? 29.345 -18.584 -10.328 1.00 82.06 424 GLY A C 1
ATOM 3207 O O . GLY A 1 424 ? 29.336 -17.599 -11.068 1.00 82.06 424 GLY A O 1
ATOM 3208 N N . TYR A 1 425 ? 29.054 -19.804 -10.794 1.00 85.81 425 TYR A N 1
ATOM 3209 C CA . TYR A 1 425 ? 28.684 -20.066 -12.193 1.00 85.81 425 TYR A CA 1
ATOM 3210 C C . TYR A 1 425 ? 27.837 -21.344 -12.347 1.00 85.81 425 TYR A C 1
ATOM 3212 O O . TYR A 1 425 ? 27.805 -22.190 -11.463 1.00 85.81 425 TYR A O 1
ATOM 3220 N N . GLY A 1 426 ? 27.142 -21.497 -13.474 1.00 89.75 426 GLY A N 1
ATOM 3221 C CA . GLY A 1 426 ? 26.276 -22.655 -13.749 1.00 89.75 426 GLY A CA 1
ATOM 3222 C C . GLY A 1 426 ? 24.817 -22.309 -14.027 1.00 89.75 426 GLY A C 1
ATOM 3223 O O . GLY A 1 426 ? 24.049 -23.177 -14.424 1.00 89.75 426 GLY A O 1
ATOM 3224 N N . TYR A 1 427 ? 24.425 -21.038 -13.894 1.00 92.31 427 TYR A N 1
ATOM 3225 C CA . TYR A 1 427 ? 23.077 -20.575 -14.233 1.00 92.31 427 TYR A CA 1
ATOM 3226 C C . TYR A 1 427 ? 22.601 -21.001 -15.636 1.00 92.31 427 TYR A C 1
ATOM 3228 O O . TYR A 1 427 ? 21.459 -21.430 -15.774 1.00 92.31 427 TYR A O 1
ATOM 3236 N N . LEU A 1 428 ? 23.436 -20.888 -16.680 1.00 91.00 428 LEU A N 1
ATOM 3237 C CA . LEU A 1 428 ? 23.024 -21.236 -18.049 1.00 91.00 428 LEU A CA 1
ATOM 3238 C C . LEU A 1 428 ? 22.792 -22.745 -18.197 1.00 91.00 428 LEU A C 1
ATOM 3240 O O . LEU A 1 428 ? 21.778 -23.143 -18.765 1.00 91.00 428 LEU A O 1
ATOM 3244 N N . HIS A 1 429 ? 23.683 -23.562 -17.634 1.00 91.69 429 HIS A N 1
ATOM 3245 C CA . HIS A 1 429 ? 23.573 -25.016 -17.591 1.00 91.69 429 HIS A CA 1
ATOM 3246 C C . HIS A 1 429 ? 22.310 -25.464 -16.845 1.00 91.69 429 HIS A C 1
ATOM 3248 O O . HIS A 1 429 ? 21.485 -26.191 -17.397 1.00 91.69 429 HIS A O 1
ATOM 3254 N N . GLN A 1 430 ? 22.101 -24.945 -15.630 1.00 91.44 430 GLN A N 1
ATOM 3255 C CA . GLN A 1 430 ? 20.911 -25.216 -14.816 1.00 91.44 430 GLN A CA 1
ATOM 3256 C C . GLN A 1 430 ? 19.629 -24.783 -15.532 1.00 91.44 430 GLN A C 1
ATOM 3258 O O . GLN A 1 430 ? 18.637 -25.511 -15.524 1.00 91.44 430 GLN A O 1
ATOM 3263 N N . ARG A 1 431 ? 19.639 -23.613 -16.189 1.00 91.62 431 ARG A N 1
ATOM 3264 C CA . ARG A 1 431 ? 18.488 -23.123 -16.954 1.00 91.62 431 ARG A CA 1
ATOM 3265 C C . ARG A 1 431 ? 18.187 -24.021 -18.149 1.00 91.62 431 ARG A C 1
ATOM 3267 O O . ARG A 1 431 ? 17.025 -24.349 -18.364 1.00 91.62 431 ARG A O 1
ATOM 3274 N N . GLN A 1 432 ? 19.207 -24.432 -18.903 1.00 90.06 432 GLN A N 1
ATOM 3275 C CA . GLN A 1 432 ? 19.047 -25.346 -20.033 1.00 90.06 432 GLN A CA 1
ATOM 3276 C C . GLN A 1 432 ? 18.452 -26.677 -19.567 1.00 90.06 432 GLN A C 1
ATOM 3278 O O . GLN A 1 432 ? 17.439 -27.106 -20.111 1.00 90.06 432 GLN A O 1
ATOM 3283 N N . GLN A 1 433 ? 19.029 -27.289 -18.529 1.00 89.75 433 GLN A N 1
ATOM 3284 C CA . GLN A 1 433 ? 18.541 -28.547 -17.962 1.00 89.75 433 GLN A CA 1
ATOM 3285 C C . GLN A 1 433 ? 17.110 -28.420 -17.438 1.00 89.75 433 GLN A C 1
ATOM 3287 O O . GLN A 1 433 ? 16.253 -29.224 -17.801 1.00 89.75 433 GLN A O 1
ATOM 3292 N N . GLY A 1 434 ? 16.819 -27.388 -16.644 1.00 89.19 434 GLY A N 1
ATOM 3293 C CA . GLY A 1 434 ? 15.492 -27.176 -16.068 1.00 89.19 434 GLY A CA 1
ATOM 3294 C C . GLY A 1 434 ? 14.405 -26.992 -17.129 1.00 89.19 434 GLY A C 1
ATOM 3295 O O . GLY A 1 434 ? 13.321 -27.556 -17.000 1.00 89.19 434 GLY A O 1
ATOM 3296 N N . LEU A 1 435 ? 14.704 -26.278 -18.221 1.00 91.81 435 LEU A N 1
ATOM 3297 C CA . LEU A 1 435 ? 13.757 -26.075 -19.320 1.00 91.81 435 LEU A CA 1
ATOM 3298 C C . LEU A 1 435 ? 13.503 -27.335 -20.156 1.00 91.81 435 LEU A C 1
ATOM 3300 O O . LEU A 1 435 ? 12.507 -27.372 -20.877 1.00 91.81 435 LEU A O 1
ATOM 3304 N N . THR A 1 436 ? 14.325 -28.388 -20.052 1.00 91.19 436 THR A N 1
ATOM 3305 C CA . THR A 1 436 ? 14.016 -29.676 -20.703 1.00 91.19 436 THR A CA 1
ATOM 3306 C C . THR A 1 436 ? 12.865 -30.415 -20.024 1.00 91.19 436 THR A C 1
ATOM 3308 O O . THR A 1 436 ? 12.141 -31.145 -20.701 1.00 91.19 436 THR A O 1
ATOM 3311 N N . ALA A 1 437 ? 12.625 -30.175 -18.731 1.00 94.06 437 ALA A N 1
ATOM 3312 C CA . ALA A 1 437 ? 11.601 -30.881 -17.974 1.00 94.06 437 ALA A CA 1
ATOM 3313 C C . ALA A 1 437 ? 10.186 -30.648 -18.552 1.00 94.06 437 ALA A C 1
ATOM 3315 O O . ALA A 1 437 ? 9.869 -29.536 -18.990 1.00 94.06 437 ALA A O 1
ATOM 3316 N N . PRO A 1 438 ? 9.309 -31.669 -18.550 1.00 95.94 438 PRO A N 1
ATOM 3317 C CA . PRO A 1 438 ? 7.914 -31.521 -18.981 1.00 95.94 438 PRO A CA 1
ATOM 3318 C C . PRO A 1 438 ? 7.082 -30.703 -17.982 1.00 95.94 438 PRO A C 1
ATOM 3320 O O . PRO A 1 438 ? 6.044 -30.148 -18.321 1.00 95.94 438 PRO A O 1
ATOM 3323 N N . ARG A 1 439 ? 7.529 -30.631 -16.727 1.00 96.56 439 ARG A N 1
ATOM 3324 C CA . ARG A 1 439 ? 6.862 -29.923 -15.634 1.00 96.56 439 ARG A CA 1
ATOM 3325 C C . ARG A 1 439 ? 7.921 -29.184 -14.836 1.00 96.56 439 ARG A C 1
ATOM 3327 O O . ARG A 1 439 ? 8.920 -29.806 -14.480 1.00 96.56 439 ARG A O 1
ATOM 3334 N N . LEU A 1 440 ? 7.728 -27.899 -14.560 1.00 95.38 440 LEU A N 1
ATOM 3335 C CA . LEU A 1 440 ? 8.679 -27.112 -13.771 1.00 95.38 440 LEU A CA 1
ATOM 3336 C C . LEU A 1 440 ? 8.002 -26.009 -12.959 1.00 95.38 440 LEU A C 1
ATOM 3338 O O . LEU A 1 440 ? 6.889 -25.582 -13.262 1.00 95.38 440 LEU A O 1
ATOM 3342 N N . ARG A 1 441 ? 8.698 -25.544 -11.924 1.00 95.19 441 ARG A N 1
ATOM 3343 C CA . ARG A 1 441 ? 8.279 -24.441 -11.050 1.00 95.19 441 ARG A CA 1
ATOM 3344 C C . ARG A 1 441 ? 9.264 -23.297 -11.179 1.00 95.19 441 ARG A C 1
ATOM 3346 O O . ARG A 1 441 ? 10.463 -23.539 -11.276 1.00 95.19 441 ARG A O 1
ATOM 3353 N N . LEU A 1 442 ? 8.776 -22.064 -11.189 1.00 94.50 442 LEU A N 1
ATOM 3354 C CA . LEU A 1 442 ? 9.627 -20.890 -11.348 1.00 94.50 442 LEU A CA 1
ATOM 3355 C C . LEU A 1 442 ? 8.950 -19.615 -10.848 1.00 94.50 442 LEU A C 1
ATOM 3357 O O . LEU A 1 442 ? 7.728 -19.536 -10.734 1.00 94.50 442 LEU A O 1
ATOM 3361 N N . HIS A 1 443 ? 9.762 -18.596 -10.583 1.00 93.62 443 HIS A N 1
ATOM 3362 C CA . HIS A 1 443 ? 9.265 -17.240 -10.372 1.00 93.62 443 HIS A CA 1
ATOM 3363 C C . HIS A 1 443 ? 8.698 -16.670 -11.686 1.00 93.62 443 HIS A C 1
ATOM 3365 O O . HIS A 1 443 ? 9.356 -16.852 -12.716 1.00 93.62 443 HIS A O 1
ATOM 3371 N N . PRO A 1 444 ? 7.578 -15.919 -11.672 1.00 93.56 444 PRO A N 1
ATOM 3372 C CA . PRO A 1 444 ? 7.056 -15.228 -12.855 1.00 93.56 444 PRO A CA 1
ATOM 3373 C C . PRO A 1 444 ? 8.111 -14.432 -13.636 1.00 93.56 444 PRO A C 1
ATOM 3375 O O . PRO A 1 444 ? 8.342 -14.695 -14.811 1.00 93.56 444 PRO A O 1
ATOM 3378 N N . ASP A 1 445 ? 8.873 -13.567 -12.958 1.00 90.06 445 ASP A N 1
ATOM 3379 C CA . ASP A 1 445 ? 9.946 -12.795 -13.606 1.00 90.06 445 ASP A CA 1
ATOM 3380 C C . ASP A 1 445 ? 11.047 -13.653 -14.260 1.00 90.06 445 ASP A C 1
ATOM 3382 O O . ASP A 1 445 ? 11.722 -13.192 -15.181 1.00 90.06 445 ASP A O 1
ATOM 3386 N N . ALA A 1 446 ? 11.242 -14.900 -13.812 1.00 89.75 446 ALA A N 1
ATOM 3387 C CA . ALA A 1 446 ? 12.243 -15.820 -14.361 1.00 89.75 446 ALA A CA 1
ATOM 3388 C C . ALA A 1 446 ? 11.743 -16.615 -15.583 1.00 89.75 446 ALA A C 1
ATOM 3390 O O . ALA A 1 446 ? 12.528 -17.374 -16.179 1.00 89.75 446 ALA A O 1
ATOM 3391 N N . ALA A 1 447 ? 10.469 -16.438 -15.951 1.00 91.31 447 ALA A N 1
ATOM 3392 C CA . ALA A 1 447 ? 9.847 -17.082 -17.095 1.00 91.31 447 ALA A CA 1
ATOM 3393 C C . ALA A 1 447 ? 10.619 -16.810 -18.402 1.00 91.31 447 ALA A C 1
ATOM 3395 O O . ALA A 1 447 ? 11.194 -15.724 -18.578 1.00 91.31 447 ALA A O 1
ATOM 3396 N N . PRO A 1 448 ? 10.703 -17.808 -19.302 1.00 90.19 448 PRO A N 1
ATOM 3397 C CA . PRO A 1 448 ? 11.261 -17.624 -20.640 1.00 90.19 448 PRO A CA 1
ATOM 3398 C C . PRO A 1 448 ? 10.565 -16.509 -21.431 1.00 90.19 448 PRO A C 1
ATOM 3400 O O . PRO A 1 448 ? 9.406 -16.199 -21.166 1.00 90.19 448 PRO A O 1
ATOM 3403 N N . GLY A 1 449 ? 11.295 -15.895 -22.366 1.00 85.44 449 GLY A N 1
ATOM 3404 C CA . GLY A 1 449 ? 10.754 -14.868 -23.256 1.00 85.44 449 GLY A CA 1
ATOM 3405 C C . GLY A 1 449 ? 10.052 -15.472 -24.472 1.00 85.44 449 GLY A C 1
ATOM 3406 O O . GLY A 1 449 ? 9.624 -16.626 -24.442 1.00 85.44 449 GLY A O 1
ATOM 3407 N N . ASP A 1 450 ? 9.965 -14.681 -25.536 1.00 81.25 450 ASP A N 1
ATOM 3408 C CA . ASP A 1 450 ? 9.195 -14.987 -26.751 1.00 81.25 450 ASP A CA 1
ATOM 3409 C C . ASP A 1 450 ? 9.810 -16.111 -27.601 1.00 81.25 450 ASP A C 1
ATOM 3411 O O . ASP A 1 450 ? 9.136 -16.718 -28.428 1.00 81.25 450 ASP A O 1
ATOM 3415 N N . ASP A 1 451 ? 11.091 -16.416 -27.385 1.00 83.12 451 ASP A N 1
ATOM 3416 C CA . ASP A 1 451 ? 11.824 -17.509 -28.031 1.00 83.12 451 ASP A CA 1
ATOM 3417 C C . ASP A 1 451 ? 11.440 -18.899 -27.494 1.00 83.12 451 ASP A C 1
ATOM 3419 O O . ASP A 1 451 ? 11.858 -19.928 -28.029 1.00 83.12 451 ASP A O 1
ATOM 3423 N N . PHE A 1 452 ? 10.637 -18.946 -26.431 1.00 91.19 452 PHE A N 1
ATOM 3424 C CA . PHE A 1 452 ? 10.134 -20.176 -25.844 1.00 91.19 452 PHE A CA 1
ATOM 3425 C C . PHE A 1 452 ? 8.822 -20.626 -26.493 1.00 91.19 452 PHE A C 1
ATOM 3427 O O . PHE A 1 452 ? 7.967 -19.816 -26.841 1.00 91.19 452 PHE A O 1
ATOM 3434 N N . GLY A 1 453 ? 8.630 -21.945 -26.606 1.00 93.56 453 GLY A N 1
ATOM 3435 C CA . GLY A 1 453 ? 7.442 -22.577 -27.191 1.00 93.56 453 GLY A CA 1
ATOM 3436 C C . GLY A 1 453 ? 6.178 -22.456 -26.332 1.00 93.56 453 GLY A C 1
ATOM 3437 O O . GLY A 1 453 ? 5.590 -23.466 -25.944 1.00 93.56 453 GLY A O 1
ATOM 3438 N N . TRP A 1 454 ? 5.750 -21.230 -26.024 1.00 96.12 454 TRP A N 1
ATOM 3439 C CA . TRP A 1 454 ? 4.574 -20.949 -25.201 1.00 96.12 454 TRP A CA 1
ATOM 3440 C C . TRP A 1 454 ? 3.271 -21.471 -25.825 1.00 96.12 454 TRP A C 1
ATOM 3442 O O . TRP A 1 454 ? 2.414 -21.978 -25.104 1.00 96.12 454 TRP A O 1
ATOM 3452 N N . ALA A 1 455 ? 3.164 -21.471 -27.156 1.00 95.81 455 ALA A N 1
ATOM 3453 C CA . ALA A 1 455 ? 2.013 -22.025 -27.877 1.00 95.81 455 ALA A CA 1
ATOM 3454 C C . ALA A 1 455 ? 1.786 -23.533 -27.624 1.00 95.81 455 ALA A C 1
ATOM 3456 O O . ALA A 1 455 ? 0.689 -24.037 -27.852 1.00 95.81 455 ALA A O 1
ATOM 3457 N N . ASP A 1 456 ? 2.805 -24.242 -27.127 1.00 96.62 456 ASP A N 1
ATOM 3458 C CA . ASP A 1 456 ? 2.760 -25.654 -26.727 1.00 96.62 456 ASP A CA 1
ATOM 3459 C C . ASP A 1 456 ? 3.026 -25.825 -25.215 1.00 96.62 456 ASP A C 1
ATOM 3461 O O . ASP A 1 456 ? 3.645 -26.785 -24.750 1.00 96.62 456 ASP A O 1
ATOM 3465 N N . THR A 1 457 ? 2.601 -24.836 -24.425 1.00 97.81 457 THR A N 1
ATOM 3466 C CA . THR A 1 457 ? 2.780 -24.788 -22.970 1.00 97.81 457 THR A CA 1
ATOM 3467 C C . THR A 1 457 ? 1.511 -24.289 -22.285 1.00 97.81 457 THR A C 1
ATOM 3469 O O . THR A 1 457 ? 0.899 -23.314 -22.725 1.00 97.81 457 THR A O 1
ATOM 3472 N N . VAL A 1 458 ? 1.148 -24.911 -21.159 1.00 98.31 458 VAL A N 1
ATOM 3473 C CA . VAL A 1 458 ? 0.172 -24.345 -20.216 1.00 98.31 458 VAL A CA 1
ATOM 3474 C C . VAL A 1 458 ? 0.903 -23.710 -19.036 1.00 98.31 458 VAL A C 1
ATOM 3476 O O . VAL A 1 458 ? 1.714 -24.353 -18.358 1.00 98.31 458 VAL A O 1
ATOM 3479 N N . ALA A 1 459 ? 0.598 -22.440 -18.780 1.00 97.81 459 ALA A N 1
ATOM 3480 C CA . ALA A 1 459 ? 1.056 -21.727 -17.596 1.00 97.81 459 ALA A CA 1
ATOM 3481 C C . ALA A 1 459 ? 0.056 -21.925 -16.449 1.00 97.81 459 ALA A C 1
ATOM 3483 O O . ALA A 1 459 ? -1.154 -21.857 -16.639 1.00 97.81 459 ALA A O 1
ATOM 3484 N N . ILE A 1 460 ? 0.550 -22.159 -15.240 1.00 97.94 460 ILE A N 1
ATOM 3485 C CA . ILE A 1 460 ? -0.262 -22.288 -14.030 1.00 97.94 460 ILE A CA 1
ATOM 3486 C C . ILE A 1 460 ? 0.216 -21.216 -13.062 1.00 97.94 460 ILE A C 1
ATOM 3488 O O . ILE A 1 460 ? 1.290 -21.339 -12.477 1.00 97.94 460 ILE A O 1
ATOM 3492 N N . TRP A 1 461 ? -0.559 -20.147 -12.932 1.00 96.88 461 TRP A N 1
ATOM 3493 C CA . TRP A 1 461 ? -0.197 -18.957 -12.179 1.00 96.88 461 TRP A CA 1
ATOM 3494 C C . TRP A 1 461 ? -0.828 -18.973 -10.791 1.00 96.88 461 TRP A C 1
ATOM 3496 O O . TRP A 1 461 ? -2.048 -18.913 -10.644 1.00 96.88 461 TRP A O 1
ATOM 3506 N N . ASP A 1 462 ? 0.010 -19.037 -9.764 1.00 94.19 462 ASP A N 1
ATOM 3507 C CA . ASP A 1 462 ? -0.411 -19.089 -8.367 1.00 94.19 462 ASP A CA 1
ATOM 3508 C C . ASP A 1 462 ? -0.474 -17.689 -7.751 1.00 94.19 462 ASP A C 1
ATOM 3510 O O . ASP A 1 462 ? 0.497 -16.932 -7.820 1.00 94.19 462 ASP A O 1
ATOM 3514 N N . GLU A 1 463 ? -1.616 -17.353 -7.145 1.00 90.56 463 GLU A N 1
ATOM 3515 C CA . GLU A 1 463 ? -1.879 -16.046 -6.520 1.00 90.56 463 GLU A CA 1
ATOM 3516 C C . GLU A 1 463 ? -1.491 -14.858 -7.446 1.00 90.56 463 GLU A C 1
ATOM 3518 O O . GLU A 1 463 ? -0.669 -14.005 -7.078 1.00 90.56 463 GLU A O 1
ATOM 3523 N N . PRO A 1 464 ? -2.032 -14.791 -8.684 1.00 92.19 464 PRO A N 1
ATOM 3524 C CA . PRO A 1 464 ? -1.766 -13.707 -9.633 1.00 92.19 464 PRO A CA 1
ATOM 3525 C C . PRO A 1 464 ? -2.091 -12.317 -9.080 1.00 92.19 464 PRO A C 1
ATOM 3527 O O . PRO A 1 464 ? -1.417 -11.368 -9.461 1.00 92.19 464 PRO A O 1
ATOM 3530 N N . ALA A 1 465 ? -3.046 -12.174 -8.152 1.00 87.81 465 ALA A N 1
ATOM 3531 C CA . ALA A 1 465 ? -3.377 -10.875 -7.558 1.00 87.81 465 ALA A CA 1
ATOM 3532 C C . ALA A 1 465 ? -2.181 -10.183 -6.869 1.00 87.81 465 ALA A C 1
ATOM 3534 O O . ALA A 1 465 ? -2.181 -8.954 -6.759 1.00 87.81 465 ALA A O 1
ATOM 3535 N N . GLU A 1 466 ? -1.188 -10.967 -6.430 1.00 85.25 466 GLU A N 1
ATOM 3536 C CA . GLU A 1 466 ? 0.045 -10.503 -5.782 1.00 85.25 466 GLU A CA 1
ATOM 3537 C C . GLU A 1 466 ? 1.273 -10.598 -6.698 1.00 85.25 466 GLU A C 1
ATOM 3539 O O . GLU A 1 466 ? 2.172 -9.765 -6.628 1.00 85.25 466 GLU A O 1
ATOM 3544 N N . SER A 1 467 ? 1.354 -11.646 -7.524 1.00 89.50 467 SER A N 1
ATOM 3545 C CA . SER A 1 467 ? 2.577 -11.981 -8.266 1.00 89.50 467 SER A CA 1
ATOM 3546 C C . SER A 1 467 ? 2.579 -11.515 -9.725 1.00 89.50 467 SER A C 1
ATOM 3548 O O . SER A 1 467 ? 3.632 -11.503 -10.368 1.00 89.50 467 SER A O 1
ATOM 3550 N N . PHE A 1 468 ? 1.426 -11.118 -10.265 1.00 92.50 468 PHE A N 1
ATOM 3551 C CA . PHE A 1 468 ? 1.307 -10.624 -11.630 1.00 92.50 468 PHE A CA 1
ATOM 3552 C C . PHE A 1 468 ? 1.558 -9.109 -11.679 1.00 92.50 468 PHE A C 1
ATOM 3554 O O . PHE A 1 468 ? 0.679 -8.296 -11.405 1.00 92.50 468 PHE A O 1
ATOM 3561 N N . SER A 1 469 ? 2.782 -8.722 -12.041 1.00 90.75 469 SER A N 1
ATOM 3562 C CA . SER A 1 469 ? 3.136 -7.322 -12.329 1.00 90.75 469 SER A CA 1
ATOM 3563 C C . SER A 1 469 ? 2.450 -6.809 -13.605 1.00 90.75 469 SER A C 1
ATOM 3565 O O . SER A 1 469 ? 2.588 -7.414 -14.667 1.00 90.75 469 SER A O 1
ATOM 3567 N N . THR A 1 470 ? 1.743 -5.679 -13.493 1.00 90.75 470 THR A N 1
ATOM 3568 C CA . THR A 1 470 ? 1.158 -4.915 -14.616 1.00 90.75 470 THR A CA 1
ATOM 3569 C C . THR A 1 470 ? 1.884 -3.594 -14.878 1.00 90.75 470 THR A C 1
ATOM 3571 O O . THR A 1 470 ? 1.657 -2.951 -15.904 1.00 90.75 470 THR A O 1
ATOM 3574 N N . SER A 1 471 ? 2.769 -3.189 -13.967 1.00 91.12 471 SER A N 1
ATOM 3575 C CA . SER A 1 471 ? 3.512 -1.935 -14.015 1.00 91.12 471 SER A CA 1
ATOM 3576 C C . SER A 1 471 ? 4.994 -2.146 -13.676 1.00 91.12 471 SER A C 1
ATOM 3578 O O . SER A 1 471 ? 5.376 -3.114 -13.010 1.00 91.12 471 SER A O 1
ATOM 3580 N N . LYS A 1 472 ? 5.848 -1.237 -14.154 1.00 90.50 472 LYS A N 1
ATOM 3581 C CA . LYS A 1 472 ? 7.253 -1.092 -13.757 1.00 90.50 472 LYS A CA 1
ATOM 3582 C C . LYS A 1 472 ? 7.463 0.287 -13.142 1.00 90.50 472 LYS A C 1
ATOM 3584 O O . LYS A 1 472 ? 6.818 1.252 -13.548 1.00 90.50 472 LYS A O 1
ATOM 3589 N N . THR A 1 473 ? 8.394 0.388 -12.198 1.00 92.12 473 THR A N 1
ATOM 3590 C CA . THR A 1 473 ? 8.732 1.653 -11.537 1.00 92.12 473 THR A CA 1
ATOM 3591 C C . THR A 1 473 ? 10.197 2.016 -11.721 1.00 92.12 473 THR A C 1
ATOM 3593 O O . THR A 1 473 ? 11.064 1.165 -11.517 1.00 92.12 473 THR A O 1
ATOM 3596 N N . VAL A 1 474 ? 10.477 3.287 -12.002 1.00 93.19 474 VAL A N 1
ATOM 3597 C CA . VAL A 1 474 ? 11.828 3.854 -12.075 1.00 93.19 474 VAL A CA 1
ATOM 3598 C C . VAL A 1 474 ? 11.939 4.987 -11.060 1.00 93.19 474 VAL A C 1
ATOM 3600 O O . VAL A 1 474 ? 11.151 5.927 -11.087 1.00 93.19 474 VAL A O 1
ATOM 3603 N N . ALA A 1 475 ? 12.913 4.899 -10.156 1.00 94.31 475 ALA A N 1
ATOM 3604 C CA . ALA A 1 475 ? 13.201 5.947 -9.179 1.00 94.31 475 ALA A CA 1
ATOM 3605 C C . ALA A 1 475 ? 14.317 6.861 -9.700 1.00 94.31 475 ALA A C 1
ATOM 3607 O O . ALA A 1 475 ? 15.389 6.377 -10.074 1.00 94.31 475 ALA A O 1
ATOM 3608 N N . VAL A 1 476 ? 14.082 8.168 -9.699 1.00 95.38 476 VAL A N 1
ATOM 3609 C CA . VAL A 1 476 ? 14.961 9.206 -10.252 1.00 95.38 476 VAL A CA 1
ATOM 3610 C C . VAL A 1 476 ? 15.246 10.247 -9.177 1.00 95.38 476 VAL A C 1
ATOM 3612 O O . VAL A 1 476 ? 14.330 10.736 -8.524 1.00 95.38 476 VAL A O 1
ATOM 3615 N N . THR A 1 477 ? 16.512 10.598 -8.994 1.00 95.12 477 THR A N 1
ATOM 3616 C CA . THR A 1 477 ? 16.958 11.623 -8.039 1.00 95.12 477 THR A CA 1
ATOM 3617 C C . THR A 1 477 ? 17.414 12.886 -8.764 1.00 95.12 477 THR A C 1
ATOM 3619 O O . THR A 1 477 ? 17.680 12.857 -9.966 1.00 95.12 477 THR A O 1
ATOM 3622 N N . ALA A 1 478 ? 17.583 13.992 -8.037 1.00 93.00 478 ALA A N 1
ATOM 3623 C CA . ALA A 1 478 ? 18.164 15.213 -8.603 1.00 93.00 478 ALA A CA 1
ATOM 3624 C C . ALA A 1 478 ? 19.562 14.969 -9.212 1.00 93.00 478 ALA A C 1
ATOM 3626 O O . ALA A 1 478 ? 19.862 15.479 -10.290 1.00 93.00 478 ALA A O 1
ATOM 3627 N N . ALA A 1 479 ? 20.377 14.115 -8.580 1.00 91.88 479 ALA A N 1
ATOM 3628 C CA . ALA A 1 479 ? 21.691 13.733 -9.095 1.00 91.88 479 ALA A CA 1
ATOM 3629 C C . ALA A 1 479 ? 21.599 12.968 -10.429 1.00 91.88 479 ALA A C 1
ATOM 3631 O O . ALA A 1 479 ? 22.438 13.155 -11.309 1.00 91.88 479 ALA A O 1
ATOM 3632 N N . ASP A 1 480 ? 20.562 12.144 -10.620 1.00 93.31 480 ASP A N 1
ATOM 3633 C CA . ASP A 1 480 ? 20.329 11.464 -11.900 1.00 93.31 480 ASP A CA 1
ATOM 3634 C C . ASP A 1 480 ? 19.981 12.467 -13.016 1.00 93.31 480 ASP A C 1
ATOM 3636 O O . ASP A 1 480 ? 20.408 12.289 -14.161 1.00 93.31 480 ASP A O 1
ATOM 3640 N N . VAL A 1 481 ? 19.243 13.539 -12.695 1.00 93.81 481 VAL A N 1
ATOM 3641 C CA . VAL A 1 481 ? 18.930 14.625 -13.643 1.00 93.81 481 VAL A CA 1
ATOM 3642 C C . VAL A 1 481 ? 20.200 15.368 -14.055 1.00 93.81 481 VAL A C 1
ATOM 3644 O O . VAL A 1 481 ? 20.439 15.566 -15.246 1.00 93.81 481 VAL A O 1
ATOM 3647 N N . GLU A 1 482 ? 21.043 15.728 -13.089 1.00 91.19 482 GLU A N 1
ATOM 3648 C CA . GLU A 1 482 ? 22.320 16.415 -13.327 1.00 91.19 482 GLU A CA 1
ATOM 3649 C C . GLU A 1 482 ? 23.284 15.556 -14.159 1.00 91.19 482 GLU A C 1
ATOM 3651 O O . GLU A 1 482 ? 23.867 16.042 -15.131 1.00 91.19 482 GLU A O 1
ATOM 3656 N N . ALA A 1 483 ? 23.384 14.257 -13.858 1.00 89.75 483 ALA A N 1
ATOM 3657 C CA . ALA A 1 483 ? 24.183 13.316 -14.643 1.00 89.75 483 ALA A CA 1
ATOM 3658 C C . ALA A 1 483 ? 23.673 13.180 -16.089 1.00 89.75 483 ALA A C 1
ATOM 3660 O O . ALA A 1 483 ? 24.466 13.098 -17.028 1.00 89.75 483 ALA A O 1
ATOM 3661 N N . THR A 1 484 ? 22.351 13.197 -16.283 1.00 91.81 484 THR A N 1
ATOM 3662 C CA . THR A 1 484 ? 21.735 13.147 -17.619 1.00 91.81 484 THR A CA 1
ATOM 3663 C C . THR A 1 484 ? 22.055 14.411 -18.413 1.00 91.81 484 THR A C 1
ATOM 3665 O O . THR A 1 484 ? 22.491 14.317 -19.557 1.00 91.81 484 THR A O 1
ATOM 3668 N N . LEU A 1 485 ? 21.926 15.592 -17.797 1.00 91.31 485 LEU A N 1
ATOM 3669 C CA . LEU A 1 485 ? 22.303 16.870 -18.411 1.00 91.31 485 LEU A CA 1
ATOM 3670 C C . LEU A 1 485 ? 23.773 16.882 -18.846 1.00 91.31 485 LEU A C 1
ATOM 3672 O O . LEU A 1 485 ? 24.072 17.266 -19.977 1.00 91.31 485 LEU A O 1
ATOM 3676 N N . ALA A 1 486 ? 24.680 16.428 -17.975 1.00 89.12 486 ALA A N 1
ATOM 3677 C CA . ALA A 1 486 ? 26.105 16.346 -18.283 1.00 89.12 486 ALA A CA 1
ATOM 3678 C C . ALA A 1 486 ? 26.383 15.403 -19.465 1.00 89.12 486 ALA A C 1
ATOM 3680 O O . ALA A 1 486 ? 27.136 15.759 -20.372 1.00 89.12 486 ALA A O 1
ATOM 3681 N N . ARG A 1 487 ? 25.734 14.229 -19.503 1.00 88.12 487 ARG A N 1
ATOM 3682 C CA . ARG A 1 487 ? 25.889 13.272 -20.608 1.00 88.12 487 ARG A CA 1
ATOM 3683 C C . ARG A 1 487 ? 25.417 13.851 -21.938 1.00 88.12 487 ARG A C 1
ATOM 3685 O O . ARG A 1 487 ? 26.142 13.742 -22.924 1.00 88.12 487 ARG A O 1
ATOM 3692 N N . LEU A 1 488 ? 24.240 14.476 -21.959 1.00 89.94 488 LEU A N 1
ATOM 3693 C CA . LEU A 1 488 ? 23.695 15.099 -23.165 1.00 89.94 488 LEU A CA 1
ATOM 3694 C C . LEU A 1 488 ? 24.596 16.236 -23.659 1.00 89.94 488 LEU A C 1
ATOM 3696 O O . LEU A 1 488 ? 24.907 16.292 -24.842 1.00 89.94 488 LEU A O 1
ATOM 3700 N N . ALA A 1 489 ? 25.108 17.073 -22.751 1.00 89.38 489 ALA A N 1
ATOM 3701 C CA . ALA A 1 489 ? 26.030 18.155 -23.102 1.00 89.38 489 ALA A CA 1
ATOM 3702 C C . ALA A 1 489 ? 27.317 17.661 -23.783 1.00 89.38 489 ALA A C 1
ATOM 3704 O O . ALA A 1 489 ? 27.862 18.359 -24.636 1.00 89.38 489 ALA A O 1
ATOM 3705 N N . MET A 1 490 ? 27.804 16.474 -23.408 1.00 85.81 490 MET A N 1
ATOM 3706 C CA . MET A 1 490 ? 29.015 15.884 -23.983 1.00 85.81 490 MET A CA 1
ATOM 3707 C C . MET A 1 490 ? 28.771 15.121 -25.288 1.00 85.81 490 MET A C 1
ATOM 3709 O O . MET A 1 490 ? 29.685 15.032 -26.104 1.00 85.81 490 MET A O 1
ATOM 3713 N N . ALA A 1 491 ? 27.592 14.522 -25.458 1.00 85.62 491 ALA A N 1
ATOM 3714 C CA . ALA A 1 491 ? 27.324 13.577 -26.540 1.00 85.62 491 ALA A CA 1
ATOM 3715 C C . ALA A 1 491 ? 26.500 14.171 -27.690 1.00 85.62 491 ALA A C 1
ATOM 3717 O O . ALA A 1 491 ? 26.799 13.889 -28.846 1.00 85.62 491 ALA A O 1
ATOM 3718 N N . ASP A 1 492 ? 25.480 14.978 -27.384 1.00 86.81 492 ASP A N 1
ATOM 3719 C CA . ASP A 1 492 ? 24.568 15.543 -28.381 1.00 86.81 492 ASP A CA 1
ATOM 3720 C C . ASP A 1 492 ? 23.965 16.868 -27.884 1.00 86.81 492 ASP A C 1
ATOM 3722 O O . ASP A 1 492 ? 22.993 16.913 -27.119 1.00 86.81 492 ASP A O 1
ATOM 3726 N N . SER A 1 493 ? 24.553 17.977 -28.338 1.00 86.38 493 SER A N 1
ATOM 3727 C CA . SER A 1 493 ? 24.118 19.322 -27.959 1.00 86.38 493 SER A CA 1
ATOM 3728 C C . SER A 1 493 ? 22.758 1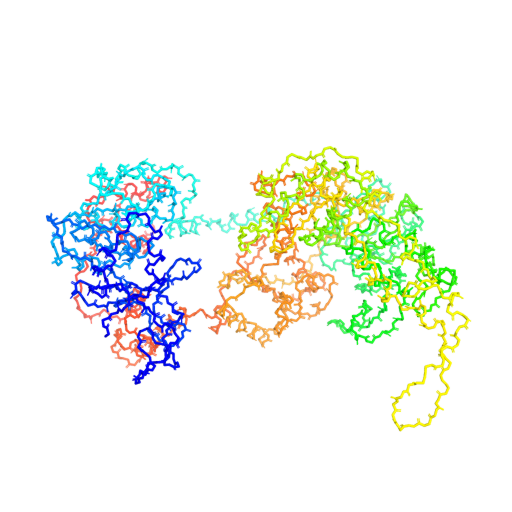9.705 -28.548 1.00 86.38 493 SER A C 1
ATOM 3730 O O . SER A 1 493 ? 22.034 20.474 -27.919 1.00 86.38 493 SER A O 1
ATOM 3732 N N . ALA A 1 494 ? 22.368 19.163 -29.705 1.00 88.44 494 ALA A N 1
ATOM 3733 C CA . ALA A 1 494 ? 21.077 19.461 -30.326 1.00 88.44 494 ALA A CA 1
ATOM 3734 C C . ALA A 1 494 ? 19.927 18.807 -29.546 1.00 88.44 494 ALA A C 1
ATOM 3736 O O . ALA A 1 494 ? 18.888 19.428 -29.285 1.00 88.44 494 ALA A O 1
ATOM 3737 N N . LEU A 1 495 ? 20.143 17.565 -29.114 1.00 88.88 495 LEU A N 1
ATOM 3738 C CA . LEU A 1 495 ? 19.202 16.839 -28.276 1.00 88.88 495 LEU A CA 1
ATOM 3739 C C . LEU A 1 495 ? 19.115 17.461 -26.869 1.00 88.88 495 LEU A C 1
ATOM 3741 O O . LEU A 1 495 ? 18.012 17.589 -26.330 1.00 88.88 495 LEU A O 1
ATOM 3745 N N . LEU A 1 496 ? 20.233 17.954 -26.313 1.00 91.44 496 LEU A N 1
ATOM 3746 C CA . LEU A 1 496 ? 20.213 18.758 -25.085 1.00 91.44 496 LEU A CA 1
ATOM 3747 C C . LEU A 1 496 ? 19.348 20.014 -25.235 1.00 91.44 496 LEU A C 1
ATOM 3749 O O . LEU A 1 496 ? 18.510 20.249 -24.370 1.00 91.44 496 LEU A O 1
ATOM 3753 N N . GLU A 1 497 ? 19.526 20.816 -26.291 1.00 91.44 497 GLU A N 1
ATOM 3754 C CA . GLU A 1 497 ? 18.734 22.045 -26.472 1.00 91.44 497 GLU A CA 1
ATOM 3755 C C . GLU A 1 497 ? 17.228 21.761 -26.514 1.00 91.44 497 GLU A C 1
ATOM 3757 O O . GLU A 1 497 ? 16.441 22.490 -25.908 1.00 91.44 497 GLU A O 1
ATOM 3762 N N . SER A 1 498 ? 16.830 20.652 -27.140 1.00 91.06 498 SER A N 1
ATOM 3763 C CA . SER A 1 498 ? 15.425 20.233 -27.218 1.00 91.06 498 SER A CA 1
ATOM 3764 C C . SER A 1 498 ? 14.855 19.797 -25.859 1.00 91.06 498 SER A C 1
ATOM 3766 O O . SER A 1 498 ? 13.690 20.053 -25.557 1.00 91.06 498 SER A O 1
ATOM 3768 N N . LEU A 1 499 ? 15.668 19.153 -25.015 1.00 93.44 499 LEU A N 1
ATOM 3769 C CA . LEU A 1 499 ? 15.248 18.602 -23.718 1.00 93.44 499 LEU A CA 1
ATOM 3770 C C . LEU A 1 499 ? 15.480 19.550 -22.534 1.00 93.44 499 LEU A C 1
ATOM 3772 O O . LEU A 1 499 ? 14.910 19.342 -21.459 1.00 93.44 499 LEU A O 1
ATOM 3776 N N . ARG A 1 500 ? 16.295 20.596 -22.714 1.00 91.94 500 ARG A N 1
ATOM 3777 C CA . ARG A 1 500 ? 16.693 21.554 -21.674 1.00 91.94 500 ARG A CA 1
ATOM 3778 C C . ARG A 1 500 ? 15.493 22.135 -20.912 1.00 91.94 500 ARG A C 1
ATOM 3780 O O . ARG A 1 500 ? 15.542 22.080 -19.683 1.00 91.94 500 ARG A O 1
ATOM 3787 N N . PRO A 1 501 ? 14.400 22.610 -21.552 1.00 93.94 501 PRO A N 1
ATOM 3788 C CA . PRO A 1 501 ? 13.260 23.166 -20.818 1.00 93.94 501 PRO A CA 1
ATOM 3789 C C . PRO A 1 501 ? 12.628 22.162 -19.845 1.00 93.94 501 PRO A C 1
ATOM 3791 O O . PRO A 1 501 ? 12.345 22.501 -18.696 1.00 93.94 501 PRO A O 1
ATOM 3794 N N . LEU A 1 502 ? 12.456 20.911 -20.287 1.00 94.88 502 LEU A N 1
ATOM 3795 C CA . LEU A 1 502 ? 11.869 19.840 -19.482 1.00 94.88 502 LEU A CA 1
ATOM 3796 C C . LEU A 1 502 ? 12.776 19.464 -18.302 1.00 94.88 502 LEU A C 1
ATOM 3798 O O . LEU A 1 502 ? 12.313 19.386 -17.165 1.00 94.88 502 LEU A O 1
ATOM 3802 N N . LEU A 1 503 ? 14.074 19.266 -18.555 1.00 93.75 503 LEU A N 1
ATOM 3803 C CA . LEU A 1 503 ? 15.044 18.881 -17.524 1.00 93.75 503 LEU A CA 1
ATOM 3804 C C . LEU A 1 503 ? 15.249 19.984 -16.476 1.00 93.75 503 LEU A C 1
ATOM 3806 O O . LEU A 1 503 ? 15.368 19.684 -15.287 1.00 93.75 503 LEU A O 1
ATOM 3810 N N . THR A 1 504 ? 15.236 21.255 -16.886 1.00 92.38 504 THR A N 1
ATOM 3811 C CA . THR A 1 504 ? 15.288 22.389 -15.954 1.00 92.38 504 THR A CA 1
ATOM 3812 C C . THR A 1 504 ? 14.034 22.452 -15.082 1.00 92.38 504 THR A C 1
ATOM 3814 O O . THR A 1 504 ? 14.163 22.580 -13.865 1.00 92.38 504 THR A O 1
ATOM 3817 N N . ALA A 1 505 ? 12.837 22.300 -15.659 1.00 94.00 505 ALA A N 1
ATOM 3818 C CA . ALA A 1 505 ? 11.592 22.279 -14.887 1.00 94.00 505 ALA A CA 1
ATOM 3819 C C . ALA A 1 505 ? 11.573 21.134 -13.859 1.00 94.00 505 ALA A C 1
ATOM 3821 O O . ALA A 1 505 ? 11.255 21.348 -12.690 1.00 94.00 505 ALA A O 1
ATOM 3822 N N . LEU A 1 506 ? 12.013 19.935 -14.257 1.00 93.69 506 LEU A N 1
ATOM 3823 C CA . LEU A 1 506 ? 12.157 18.797 -13.345 1.00 93.69 506 LEU A CA 1
ATOM 3824 C C . LEU A 1 506 ? 13.138 19.082 -12.210 1.00 93.69 506 LEU A C 1
ATOM 3826 O O . LEU A 1 506 ? 12.850 18.765 -11.059 1.00 93.69 506 LEU A O 1
ATOM 3830 N N . ARG A 1 507 ? 14.288 19.698 -12.504 1.00 93.31 507 ARG A N 1
ATOM 3831 C CA . ARG A 1 507 ? 15.285 20.024 -11.477 1.00 93.31 507 ARG A CA 1
ATOM 3832 C C . ARG A 1 507 ? 14.749 21.017 -10.442 1.00 93.31 507 ARG A C 1
ATOM 3834 O O . ARG A 1 507 ? 15.088 20.878 -9.267 1.00 93.31 507 ARG A O 1
ATOM 3841 N N . LEU A 1 508 ? 13.908 21.965 -10.863 1.00 92.56 508 LEU A N 1
ATOM 3842 C CA . LEU A 1 508 ? 13.231 22.917 -9.975 1.00 92.56 508 LEU A CA 1
ATOM 3843 C C . LEU A 1 508 ? 12.157 22.246 -9.108 1.00 92.56 508 LEU A C 1
ATOM 3845 O O . LEU A 1 508 ? 11.973 22.635 -7.957 1.00 92.56 508 LEU A O 1
ATOM 3849 N N . LEU A 1 509 ? 11.487 21.200 -9.606 1.00 93.44 509 LEU A N 1
ATOM 3850 C CA . LEU A 1 509 ? 10.513 20.442 -8.811 1.00 93.44 509 LEU A CA 1
ATOM 3851 C C . LEU A 1 509 ? 11.139 19.776 -7.579 1.00 93.44 509 LEU A C 1
ATOM 3853 O O . LEU A 1 509 ? 10.501 19.736 -6.529 1.00 93.44 509 LEU A O 1
ATOM 3857 N N . PHE A 1 510 ? 12.390 19.312 -7.666 1.00 92.88 510 PHE A N 1
ATOM 3858 C CA . PHE A 1 510 ? 13.113 18.771 -6.504 1.00 92.88 510 PHE A CA 1
ATOM 3859 C C . PHE A 1 510 ? 13.372 19.819 -5.407 1.00 92.88 510 PHE A C 1
ATOM 3861 O O . PHE A 1 510 ? 13.542 19.448 -4.248 1.00 92.88 510 PHE A O 1
ATOM 3868 N N . GLU A 1 511 ? 13.371 21.112 -5.743 1.00 90.00 511 GLU A N 1
ATOM 3869 C CA . GLU A 1 511 ? 13.556 22.224 -4.795 1.00 90.00 511 GLU A CA 1
ATOM 3870 C C . GLU A 1 511 ? 12.230 22.819 -4.304 1.00 90.00 511 GLU A C 1
ATOM 3872 O O . GLU A 1 511 ? 12.206 23.596 -3.346 1.00 90.00 511 GLU A O 1
ATOM 3877 N N . ALA A 1 512 ? 11.117 22.462 -4.947 1.00 88.25 512 ALA A N 1
ATOM 3878 C CA . ALA A 1 512 ? 9.803 22.961 -4.586 1.00 88.25 512 ALA A CA 1
ATOM 3879 C C . ALA A 1 512 ? 9.410 22.515 -3.171 1.00 88.25 512 ALA A C 1
ATOM 3881 O O . ALA A 1 512 ? 9.760 21.432 -2.699 1.00 88.25 512 ALA A O 1
ATOM 3882 N N . LYS A 1 513 ? 8.625 23.348 -2.479 1.00 86.94 513 LYS A N 1
ATOM 3883 C CA . LYS A 1 513 ? 8.094 23.002 -1.159 1.00 86.94 513 LYS A CA 1
ATOM 3884 C C . LYS A 1 513 ? 7.112 21.838 -1.291 1.00 86.94 513 LYS A C 1
ATOM 3886 O O . LYS A 1 513 ? 6.054 21.982 -1.896 1.00 86.94 513 LYS A O 1
ATOM 3891 N N . GLN A 1 514 ? 7.442 20.713 -0.671 1.00 85.25 514 GLN A N 1
ATOM 3892 C CA . GLN A 1 514 ? 6.620 19.506 -0.713 1.00 85.25 514 GLN A CA 1
ATOM 3893 C C . GLN A 1 514 ? 5.739 19.381 0.536 1.00 85.25 514 GLN A C 1
ATOM 3895 O O . GLN A 1 514 ? 6.116 19.794 1.637 1.00 85.25 514 GLN A O 1
ATOM 3900 N N . GLY A 1 515 ? 4.553 18.792 0.370 1.00 83.69 515 GLY A N 1
ATOM 3901 C CA . GLY A 1 515 ? 3.713 18.375 1.490 1.00 83.69 515 GLY A CA 1
ATOM 3902 C C . GLY A 1 515 ? 4.249 17.111 2.170 1.00 83.69 515 GLY A C 1
ATOM 3903 O O . GLY A 1 515 ? 5.205 16.489 1.714 1.00 83.69 515 GLY A O 1
ATOM 3904 N N . LYS A 1 516 ? 3.579 16.664 3.242 1.00 79.25 516 LYS A N 1
ATOM 3905 C CA . LYS A 1 516 ? 3.915 15.412 3.957 1.00 79.25 516 LYS A CA 1
ATOM 3906 C C . LYS A 1 516 ? 3.988 14.184 3.034 1.00 79.25 516 LYS A C 1
ATOM 3908 O O . LYS A 1 516 ? 4.701 13.237 3.349 1.00 79.25 516 LYS A O 1
ATOM 3913 N N . TYR A 1 517 ? 3.220 14.192 1.948 1.00 80.31 517 TYR A N 1
ATOM 3914 C CA . TYR A 1 517 ? 3.118 13.094 0.990 1.00 80.31 517 TYR A CA 1
ATOM 3915 C C . TYR A 1 517 ? 3.795 13.405 -0.349 1.00 80.31 517 TYR A C 1
ATOM 3917 O O . TYR A 1 517 ? 3.544 12.685 -1.300 1.00 80.31 517 TYR A O 1
ATOM 3925 N N . GLY A 1 518 ? 4.624 14.449 -0.447 1.00 89.19 518 GLY A N 1
ATOM 3926 C CA . GLY A 1 518 ? 5.250 14.825 -1.716 1.00 89.19 518 GLY A CA 1
ATOM 3927 C C . GLY A 1 518 ? 4.330 15.620 -2.653 1.00 89.19 518 GLY A C 1
ATOM 3928 O O . GLY A 1 518 ? 3.351 16.220 -2.202 1.00 89.19 518 GLY A O 1
ATOM 3929 N N . LEU A 1 519 ? 4.675 15.642 -3.942 1.00 90.38 519 LEU A N 1
ATOM 3930 C CA . LEU A 1 519 ? 3.875 16.176 -5.046 1.00 90.38 519 LEU A CA 1
ATOM 3931 C C . LEU A 1 519 ? 3.192 15.028 -5.798 1.00 90.38 519 LEU A C 1
ATOM 3933 O O . LEU A 1 519 ? 3.815 14.014 -6.138 1.00 90.38 519 LEU A O 1
ATOM 3937 N N . ASP A 1 520 ? 1.900 15.195 -6.057 1.00 87.19 520 ASP A N 1
ATOM 3938 C CA . ASP A 1 520 ? 1.117 14.263 -6.861 1.00 87.19 520 ASP A CA 1
ATOM 3939 C C . ASP A 1 520 ? 1.349 14.454 -8.369 1.00 87.19 520 ASP A C 1
ATOM 3941 O O . ASP A 1 520 ? 2.032 15.374 -8.827 1.00 87.19 520 ASP A O 1
ATOM 3945 N N . HIS A 1 521 ? 0.781 13.539 -9.149 1.00 87.50 521 HIS A N 1
ATOM 3946 C CA . HIS A 1 521 ? 0.935 13.512 -10.596 1.00 87.50 521 HIS A CA 1
ATOM 3947 C C . HIS A 1 521 ? 0.391 14.776 -11.277 1.00 87.50 521 HIS A C 1
ATOM 3949 O O . HIS A 1 521 ? 1.057 15.318 -12.157 1.00 87.50 521 HIS A O 1
ATOM 3955 N N . ALA A 1 522 ? -0.779 15.270 -10.860 1.00 85.62 522 ALA A N 1
ATOM 3956 C CA . ALA A 1 522 ? -1.409 16.443 -11.463 1.00 85.62 522 ALA A CA 1
ATOM 3957 C C . ALA A 1 522 ? -0.584 17.716 -11.221 1.00 85.62 522 ALA A C 1
ATOM 3959 O O . ALA A 1 522 ? -0.350 18.491 -12.149 1.00 85.62 522 ALA A O 1
ATOM 3960 N N . THR A 1 523 ? -0.078 17.888 -9.999 1.00 89.69 523 THR A N 1
ATOM 3961 C CA . THR A 1 523 ? 0.789 19.008 -9.615 1.00 89.69 523 THR A CA 1
ATOM 3962 C C . THR A 1 523 ? 2.099 18.989 -10.398 1.00 89.69 523 THR A C 1
ATOM 3964 O O . THR A 1 523 ? 2.558 20.035 -10.852 1.00 89.69 523 THR A O 1
ATOM 3967 N N . ILE A 1 524 ? 2.693 17.805 -10.592 1.00 92.44 524 ILE A N 1
ATOM 3968 C CA . ILE A 1 524 ? 3.906 17.654 -11.406 1.00 92.44 524 ILE A CA 1
ATOM 3969 C C . ILE A 1 524 ? 3.617 18.044 -12.855 1.00 92.44 524 ILE A C 1
ATOM 3971 O O . ILE A 1 524 ? 4.324 18.888 -13.394 1.00 92.44 524 ILE A O 1
ATOM 3975 N N . LEU A 1 525 ? 2.572 17.487 -13.477 1.00 90.44 525 LEU A N 1
ATOM 3976 C CA . LEU A 1 525 ? 2.235 17.792 -14.871 1.00 90.44 525 LEU A CA 1
ATOM 3977 C C . LEU A 1 525 ? 1.962 19.283 -15.098 1.00 90.44 525 LEU A C 1
ATOM 3979 O O . LEU A 1 525 ? 2.428 19.832 -16.090 1.00 90.44 525 LEU A O 1
ATOM 3983 N N . ALA A 1 526 ? 1.270 19.949 -14.170 1.00 91.12 526 ALA A N 1
ATOM 3984 C CA . ALA A 1 526 ? 0.986 21.382 -14.259 1.00 91.12 526 ALA A CA 1
ATOM 3985 C C . ALA A 1 526 ? 2.251 22.261 -14.217 1.00 91.12 526 ALA A C 1
ATOM 3987 O O . ALA A 1 526 ? 2.233 23.392 -14.701 1.00 91.12 526 ALA A O 1
ATOM 3988 N N . ALA A 1 527 ? 3.339 21.755 -13.636 1.00 92.38 527 ALA A N 1
ATOM 3989 C CA . ALA A 1 527 ? 4.615 22.454 -13.531 1.00 92.38 527 ALA A CA 1
ATOM 3990 C C . ALA A 1 527 ? 5.600 22.112 -14.663 1.00 92.38 527 ALA A C 1
ATOM 3992 O O . ALA A 1 527 ? 6.626 22.784 -14.800 1.00 92.38 527 ALA A O 1
ATOM 3993 N N . LEU A 1 528 ? 5.327 21.073 -15.458 1.00 93.69 528 LEU A N 1
ATOM 3994 C CA . LEU A 1 528 ? 6.175 20.681 -16.579 1.00 93.69 528 LEU A CA 1
ATOM 3995 C C . LEU A 1 528 ? 5.765 21.415 -17.867 1.00 93.69 528 LEU A C 1
ATOM 3997 O O . LEU A 1 528 ? 4.580 21.642 -18.106 1.00 93.69 528 LEU A O 1
ATOM 4001 N N . PRO A 1 529 ? 6.732 21.782 -18.728 1.00 93.44 529 PRO A N 1
ATOM 4002 C CA . PRO A 1 529 ? 6.427 22.310 -20.051 1.00 93.44 529 PRO A CA 1
ATOM 4003 C C . PRO A 1 529 ? 5.846 21.216 -20.960 1.00 93.44 529 PRO A C 1
ATOM 4005 O O . PRO A 1 529 ? 5.843 20.030 -20.622 1.00 93.44 529 PRO A O 1
ATOM 4008 N N . ALA A 1 530 ? 5.402 21.614 -22.155 1.00 88.88 530 ALA A N 1
ATOM 4009 C CA . ALA A 1 530 ? 5.002 20.670 -23.193 1.00 88.88 530 ALA A CA 1
ATOM 4010 C C . ALA A 1 530 ? 6.113 19.642 -23.477 1.00 88.88 530 ALA A C 1
ATOM 4012 O O . ALA A 1 530 ? 7.301 19.978 -23.496 1.00 88.88 530 ALA A O 1
ATOM 4013 N N . VAL A 1 531 ? 5.712 18.388 -23.702 1.00 89.19 531 VAL A N 1
ATOM 4014 C CA . VAL A 1 531 ? 6.645 17.287 -23.960 1.00 89.19 531 VAL A CA 1
ATOM 4015 C C . VAL A 1 531 ? 7.345 17.527 -25.302 1.00 89.19 531 VAL A C 1
ATOM 4017 O O . VAL A 1 531 ? 6.657 17.669 -26.314 1.00 89.19 531 VAL A O 1
ATOM 4020 N N . PRO A 1 532 ? 8.687 17.576 -25.344 1.00 88.31 532 PRO A N 1
ATOM 4021 C CA . PRO A 1 532 ? 9.407 17.767 -26.594 1.00 88.31 532 PRO A CA 1
ATOM 4022 C C . PRO A 1 532 ? 9.289 16.527 -27.489 1.00 88.31 532 PRO A C 1
ATOM 4024 O O . PRO A 1 532 ? 9.298 15.388 -27.012 1.00 88.31 532 PRO A O 1
ATOM 4027 N N . GLU A 1 533 ? 9.216 16.749 -28.800 1.00 87.50 533 GLU A N 1
ATOM 4028 C CA . GLU A 1 533 ? 9.304 15.675 -29.787 1.00 87.50 533 GLU A CA 1
ATOM 4029 C C . GLU A 1 533 ? 10.768 15.300 -30.014 1.00 87.50 533 GLU A C 1
ATOM 4031 O O . GLU A 1 533 ? 11.558 16.097 -30.516 1.00 87.50 533 GLU A O 1
ATOM 4036 N N . VAL A 1 534 ? 11.132 14.086 -29.602 1.00 87.88 534 VAL A N 1
ATOM 4037 C CA . VAL A 1 534 ? 12.496 13.552 -29.673 1.00 87.88 534 VAL A CA 1
ATOM 4038 C C . VAL A 1 534 ? 12.430 12.098 -30.122 1.00 87.88 534 VAL A C 1
ATOM 4040 O O . VAL A 1 534 ? 11.546 11.353 -29.691 1.00 87.88 534 VAL A O 1
ATOM 4043 N N . ASP A 1 535 ? 13.380 11.690 -30.962 1.00 86.31 535 ASP A N 1
ATOM 4044 C CA . ASP A 1 535 ? 13.576 10.286 -31.310 1.00 86.31 535 ASP A CA 1
ATOM 4045 C C . ASP A 1 535 ? 14.064 9.505 -30.079 1.00 86.31 535 ASP A C 1
ATOM 4047 O O . ASP A 1 535 ? 15.186 9.684 -29.595 1.00 86.31 535 ASP A O 1
ATOM 4051 N N . LEU A 1 536 ? 13.195 8.639 -29.553 1.00 86.25 536 LEU A N 1
ATOM 4052 C CA . LEU A 1 536 ? 13.487 7.831 -28.373 1.00 86.25 536 LEU A CA 1
ATOM 4053 C C . LEU A 1 536 ? 14.596 6.802 -28.621 1.00 86.25 536 LEU A C 1
ATOM 4055 O O . LEU A 1 536 ? 15.263 6.426 -27.658 1.00 86.25 536 LEU A O 1
ATOM 4059 N N . ALA A 1 537 ? 14.796 6.342 -29.860 1.00 84.38 537 ALA A N 1
ATOM 4060 C CA . ALA A 1 537 ? 15.870 5.407 -30.187 1.00 84.38 537 ALA A CA 1
ATOM 4061 C C . ALA A 1 537 ? 17.227 6.118 -30.126 1.00 84.38 537 ALA A C 1
ATOM 4063 O O . ALA A 1 537 ? 18.097 5.701 -29.367 1.00 84.38 537 ALA A O 1
ATOM 4064 N N . ALA A 1 538 ? 17.352 7.266 -30.798 1.00 83.56 538 ALA A N 1
ATOM 4065 C CA . ALA A 1 538 ? 18.561 8.089 -30.733 1.00 83.56 538 ALA A CA 1
ATOM 4066 C C . ALA A 1 538 ? 18.886 8.531 -29.293 1.00 83.56 538 ALA A C 1
ATOM 4068 O O . ALA A 1 538 ? 20.039 8.492 -28.862 1.00 83.56 538 ALA A O 1
ATOM 4069 N N . LEU A 1 539 ? 17.865 8.900 -28.508 1.00 87.00 539 LEU A N 1
ATOM 4070 C CA . LEU A 1 539 ? 18.041 9.235 -27.095 1.00 87.00 539 LEU A CA 1
ATOM 4071 C C . LEU A 1 539 ? 18.586 8.053 -26.278 1.00 87.00 539 LEU A C 1
ATOM 4073 O O . LEU A 1 539 ? 19.435 8.254 -25.408 1.00 87.00 539 LEU A O 1
ATOM 4077 N N . ARG A 1 540 ? 18.086 6.835 -26.521 1.00 85.38 540 ARG A N 1
ATOM 4078 C CA . ARG A 1 540 ? 18.586 5.628 -25.850 1.00 85.38 540 ARG A CA 1
ATOM 4079 C C . ARG A 1 540 ? 20.047 5.390 -26.195 1.00 85.38 540 ARG A C 1
ATOM 4081 O O . ARG A 1 540 ? 20.832 5.268 -25.265 1.00 85.38 540 ARG A O 1
ATOM 4088 N N . ASP A 1 541 ? 20.423 5.463 -27.468 1.00 82.31 541 ASP A N 1
ATOM 4089 C CA . ASP A 1 541 ? 21.812 5.272 -27.908 1.00 82.31 541 ASP A CA 1
ATOM 4090 C C . ASP A 1 541 ? 22.775 6.262 -27.223 1.00 82.31 541 ASP A C 1
ATOM 4092 O O . ASP A 1 541 ? 23.856 5.892 -26.755 1.00 82.31 541 ASP A O 1
ATOM 4096 N N . VAL A 1 542 ? 22.365 7.528 -27.078 1.00 83.94 542 VAL A N 1
ATOM 4097 C CA . VAL A 1 542 ? 23.161 8.553 -26.379 1.00 83.94 542 VAL A CA 1
ATOM 4098 C C . VAL A 1 542 ? 23.353 8.215 -24.893 1.00 83.94 542 VAL A C 1
ATOM 4100 O O . VAL A 1 542 ? 24.453 8.394 -24.345 1.00 83.94 542 VAL A O 1
ATOM 4103 N N . LEU A 1 543 ? 22.297 7.744 -24.227 1.00 82.56 543 LEU A N 1
ATOM 4104 C CA . LEU A 1 543 ? 22.293 7.452 -22.790 1.00 82.56 543 LEU A CA 1
ATOM 4105 C C . LEU A 1 543 ? 22.858 6.069 -22.438 1.00 82.56 543 LEU A C 1
ATOM 4107 O O . LEU A 1 543 ? 23.327 5.895 -21.313 1.00 82.56 543 LEU A O 1
ATOM 4111 N N . GLU A 1 544 ? 22.821 5.108 -23.362 1.00 73.69 544 GLU A N 1
ATOM 4112 C CA . GLU A 1 544 ? 23.285 3.736 -23.143 1.00 73.69 544 GLU A CA 1
ATOM 4113 C C . GLU A 1 544 ? 24.794 3.666 -22.910 1.00 73.69 544 GLU A C 1
ATOM 4115 O O . GLU A 1 544 ? 25.232 2.938 -22.016 1.00 73.69 544 GLU A O 1
ATOM 4120 N N . GLY A 1 545 ? 25.564 4.517 -23.599 1.00 65.19 545 GLY A N 1
ATOM 4121 C CA . GLY A 1 545 ? 27.024 4.528 -23.507 1.00 65.19 545 GLY A CA 1
ATOM 4122 C C . GLY A 1 545 ? 27.649 3.222 -24.012 1.00 65.19 545 GLY A C 1
ATOM 4123 O O . GLY A 1 545 ? 26.966 2.228 -24.244 1.00 65.19 545 GLY A O 1
ATOM 4124 N N . ASP A 1 546 ? 28.968 3.207 -24.206 1.00 64.56 546 ASP A N 1
ATOM 4125 C CA . ASP A 1 546 ? 29.649 1.967 -24.580 1.00 64.56 546 ASP A CA 1
ATOM 4126 C C . ASP A 1 546 ? 29.852 1.088 -23.337 1.00 64.56 546 ASP A C 1
ATOM 4128 O O . ASP A 1 546 ? 30.655 1.392 -22.451 1.00 64.56 546 ASP A O 1
ATOM 4132 N N . LEU A 1 547 ? 29.083 0.001 -23.252 1.00 70.00 547 LEU A N 1
ATOM 4133 C CA . LEU A 1 547 ? 29.200 -0.991 -22.182 1.00 70.00 547 LEU A CA 1
ATOM 4134 C C . LEU A 1 547 ? 30.388 -1.940 -22.387 1.00 70.00 547 LEU A C 1
ATOM 4136 O O . LEU A 1 547 ? 30.737 -2.666 -21.454 1.00 70.00 547 LEU A O 1
ATOM 4140 N N . THR A 1 548 ? 30.995 -1.956 -23.576 1.00 64.19 548 THR A N 1
ATOM 4141 C CA . THR A 1 548 ? 32.026 -2.929 -23.965 1.00 64.19 548 THR A CA 1
ATOM 4142 C C . THR A 1 548 ? 33.255 -2.817 -23.071 1.00 64.19 548 THR A C 1
ATOM 4144 O O . THR A 1 548 ? 33.696 -3.828 -22.532 1.00 64.19 548 THR A O 1
ATOM 4147 N N . ASP A 1 549 ? 33.729 -1.596 -22.814 1.00 58.75 549 ASP A N 1
ATOM 4148 C CA . ASP A 1 549 ? 34.903 -1.342 -21.967 1.00 58.75 549 ASP A CA 1
ATOM 4149 C C . ASP A 1 549 ? 34.618 -1.559 -20.469 1.00 58.75 549 ASP A C 1
ATOM 4151 O O . ASP A 1 549 ? 35.502 -1.928 -19.701 1.00 58.75 549 ASP A O 1
ATOM 4155 N N . ILE A 1 550 ? 33.374 -1.345 -20.025 1.00 62.69 550 ILE A N 1
ATOM 4156 C CA . ILE A 1 550 ? 32.991 -1.459 -18.604 1.00 62.69 550 ILE A CA 1
ATOM 4157 C C . ILE A 1 550 ? 32.733 -2.921 -18.214 1.00 62.69 550 ILE A C 1
ATOM 4159 O O . ILE A 1 550 ? 32.959 -3.327 -17.071 1.00 62.69 550 ILE A O 1
ATOM 4163 N N . LEU A 1 551 ? 32.230 -3.712 -19.163 1.00 67.00 551 LEU A N 1
ATOM 4164 C CA . LEU A 1 551 ? 31.909 -5.124 -18.978 1.00 67.00 551 LEU A CA 1
ATOM 4165 C C . LEU A 1 551 ? 33.039 -6.060 -19.437 1.00 67.00 551 LEU A C 1
ATOM 4167 O O . LEU A 1 551 ? 32.880 -7.278 -19.300 1.00 67.00 551 LEU A O 1
ATOM 4171 N N . ASP A 1 552 ? 34.151 -5.515 -19.946 1.00 60.38 552 ASP A N 1
ATOM 4172 C CA . ASP A 1 552 ? 35.315 -6.275 -20.406 1.00 60.38 552 ASP A CA 1
ATOM 4173 C C . ASP A 1 552 ? 35.845 -7.176 -19.270 1.00 60.38 552 ASP A C 1
ATOM 4175 O O . ASP A 1 552 ? 36.220 -6.691 -18.193 1.00 60.38 552 ASP A O 1
ATOM 4179 N N . PRO A 1 553 ? 35.853 -8.50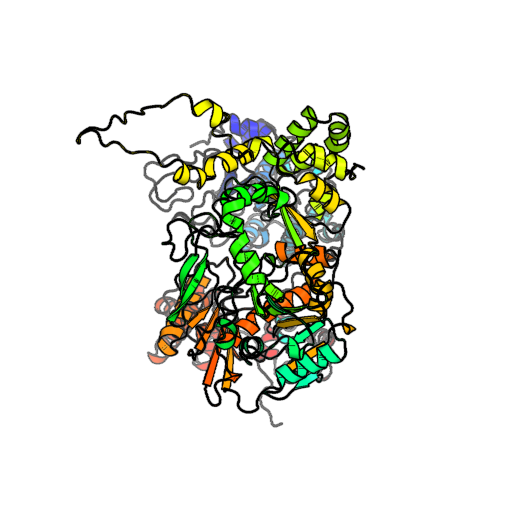6 -19.464 1.00 53.25 553 PRO A N 1
ATOM 4180 C CA . PRO A 1 553 ? 36.341 -9.449 -18.467 1.00 53.25 553 PRO A CA 1
ATOM 4181 C C . PRO A 1 553 ? 37.854 -9.365 -18.209 1.00 53.25 553 PRO A C 1
ATOM 4183 O O . PRO A 1 553 ? 38.308 -9.925 -17.210 1.00 53.25 553 PRO A O 1
ATOM 4186 N N . GLU A 1 554 ? 38.627 -8.710 -19.080 1.00 49.88 554 GLU A N 1
ATOM 4187 C CA . GLU A 1 554 ? 40.074 -8.534 -18.932 1.00 49.88 554 GLU A CA 1
ATOM 4188 C C . GLU A 1 554 ? 40.461 -7.232 -18.220 1.00 49.88 554 GLU A C 1
ATOM 4190 O O . GLU A 1 554 ? 41.646 -7.026 -17.992 1.00 49.88 554 GLU A O 1
ATOM 4195 N N . LEU A 1 555 ? 39.521 -6.360 -17.845 1.00 49.81 555 LEU A N 1
ATOM 4196 C CA . LEU A 1 555 ? 39.813 -5.079 -17.190 1.00 49.81 555 LEU A CA 1
ATOM 4197 C C . LEU A 1 555 ? 39.651 -5.169 -15.658 1.00 49.81 555 LEU A C 1
ATOM 4199 O O . LEU A 1 555 ? 38.543 -5.321 -15.142 1.00 49.81 555 LEU A O 1
ATOM 4203 N N . GLU A 1 556 ? 40.757 -5.024 -14.917 1.00 48.97 556 GLU A N 1
ATOM 4204 C CA . GLU A 1 556 ? 40.776 -4.842 -13.454 1.00 48.97 556 GLU A CA 1
ATOM 4205 C C . GLU A 1 556 ? 41.362 -3.454 -13.139 1.00 48.97 556 GLU A C 1
ATOM 4207 O O . GLU A 1 556 ? 42.480 -3.139 -13.541 1.00 48.97 556 GLU A O 1
ATOM 4212 N N . ASP A 1 557 ? 40.578 -2.587 -12.488 1.00 45.06 557 ASP A N 1
ATOM 4213 C CA . ASP A 1 557 ? 40.936 -1.190 -12.177 1.00 45.06 557 ASP A CA 1
ATOM 4214 C C . ASP A 1 557 ? 41.482 -0.382 -13.382 1.00 45.06 557 ASP A C 1
ATOM 4216 O O . ASP A 1 557 ? 42.379 0.452 -13.248 1.00 45.06 557 ASP A O 1
ATOM 4220 N N . GLY A 1 558 ? 40.938 -0.616 -14.582 1.00 41.19 558 GLY A N 1
ATOM 4221 C CA . GLY A 1 558 ? 41.320 0.115 -15.799 1.00 41.19 558 GLY A CA 1
ATOM 4222 C C . GLY A 1 558 ? 42.606 -0.378 -16.476 1.00 41.19 558 GLY A C 1
ATOM 4223 O O . GLY A 1 558 ? 43.078 0.262 -17.415 1.00 41.19 558 GLY A O 1
ATOM 4224 N N . LEU A 1 559 ? 43.174 -1.502 -16.029 1.00 38.38 559 LEU A N 1
ATOM 4225 C CA . LEU A 1 559 ? 44.324 -2.166 -16.647 1.00 38.38 559 LEU A CA 1
ATOM 4226 C C . LEU A 1 559 ? 43.901 -3.521 -17.218 1.00 38.38 559 LEU A C 1
ATOM 4228 O O . LEU A 1 559 ? 43.181 -4.272 -16.557 1.00 38.38 559 LEU A O 1
ATOM 4232 N N . ARG A 1 560 ? 44.371 -3.862 -18.426 1.00 44.91 560 ARG A N 1
ATOM 4233 C CA . ARG A 1 560 ? 44.151 -5.209 -18.958 1.00 44.91 560 ARG A CA 1
ATOM 4234 C C . ARG A 1 560 ? 44.973 -6.219 -18.162 1.00 44.91 560 ARG A C 1
ATOM 4236 O O . ARG A 1 560 ? 46.167 -6.030 -17.936 1.00 44.91 560 ARG A O 1
ATOM 4243 N N . VAL A 1 561 ? 44.363 -7.329 -17.764 1.00 49.12 561 VAL A N 1
ATOM 4244 C CA . VAL A 1 561 ? 45.007 -8.433 -17.036 1.00 49.12 561 VAL A CA 1
ATOM 4245 C C . VAL A 1 561 ? 46.178 -9.011 -17.843 1.00 49.12 561 VAL A C 1
ATOM 4247 O O . VAL A 1 561 ? 47.191 -9.409 -17.266 1.00 49.12 561 VAL A O 1
ATOM 4250 N N . SER A 1 562 ? 46.105 -8.973 -19.178 1.00 48.09 562 SER A N 1
ATOM 4251 C CA . SER A 1 562 ? 47.228 -9.284 -20.073 1.00 48.09 562 SER A CA 1
ATOM 4252 C C . SER A 1 562 ? 48.445 -8.374 -19.860 1.00 48.09 562 SER A C 1
ATOM 4254 O O . SER A 1 562 ? 49.581 -8.832 -19.970 1.00 48.09 562 SER A O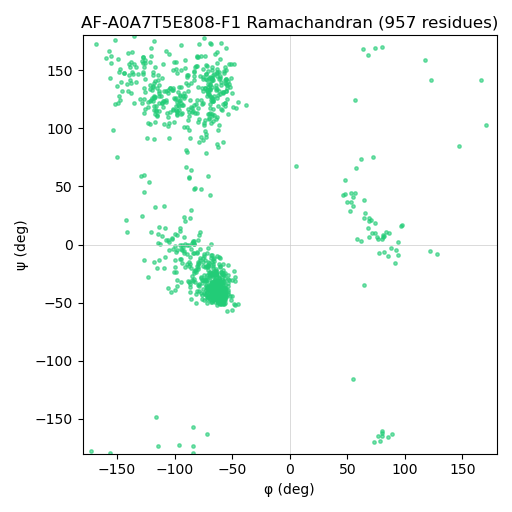 1
ATOM 4256 N N . ASP A 1 563 ? 48.225 -7.112 -19.493 1.00 43.56 563 ASP A N 1
ATOM 4257 C CA . ASP A 1 563 ? 49.273 -6.115 -19.242 1.00 43.56 563 ASP A CA 1
ATOM 4258 C C . ASP A 1 563 ? 49.853 -6.258 -17.821 1.00 43.56 563 ASP A C 1
ATOM 4260 O O . ASP A 1 563 ? 50.998 -5.881 -17.554 1.00 43.56 563 ASP A O 1
ATOM 4264 N N . LEU A 1 564 ? 49.089 -6.872 -16.910 1.00 45.38 564 LEU A N 1
ATOM 4265 C CA . LEU A 1 564 ? 49.521 -7.279 -15.569 1.00 45.38 564 LEU A CA 1
ATOM 4266 C C . LEU A 1 564 ? 50.295 -8.610 -15.572 1.00 45.38 564 LEU A C 1
ATOM 4268 O O . LEU A 1 564 ? 51.120 -8.835 -14.683 1.00 45.38 564 LEU A O 1
ATOM 4272 N N . ALA A 1 565 ? 50.119 -9.457 -16.595 1.00 41.97 565 ALA A N 1
ATOM 4273 C CA . ALA A 1 565 ? 50.783 -10.761 -16.730 1.00 41.97 565 ALA A CA 1
ATOM 4274 C C . ALA A 1 565 ? 52.323 -10.687 -16.855 1.00 41.97 565 ALA A C 1
ATOM 4276 O O . ALA A 1 565 ? 53.004 -11.705 -16.742 1.00 41.97 565 ALA A O 1
ATOM 4277 N N . GLY A 1 566 ? 52.892 -9.488 -17.035 1.00 40.00 566 GLY A N 1
ATOM 4278 C CA . GLY A 1 566 ? 54.338 -9.241 -17.009 1.00 40.00 566 GLY A CA 1
ATOM 4279 C C . GLY A 1 566 ? 54.913 -8.847 -15.641 1.00 40.00 566 GLY A C 1
ATOM 4280 O O . GLY A 1 566 ? 56.131 -8.711 -15.510 1.00 40.00 566 GLY A O 1
ATOM 4281 N N . ARG A 1 567 ? 54.082 -8.638 -14.612 1.00 36.16 567 ARG A N 1
ATOM 4282 C CA . ARG A 1 567 ? 54.531 -8.235 -13.271 1.00 36.16 567 ARG A CA 1
ATOM 4283 C C . ARG A 1 567 ? 54.033 -9.232 -12.231 1.00 36.16 567 ARG A C 1
ATOM 4285 O O . ARG A 1 567 ? 52.980 -9.041 -11.639 1.00 36.16 567 ARG A O 1
ATOM 4292 N N . SER A 1 568 ? 54.843 -10.251 -11.940 1.00 33.34 568 SER A N 1
ATOM 4293 C CA . SER A 1 568 ? 54.763 -10.973 -10.663 1.00 33.34 568 SER A CA 1
ATOM 4294 C C . SER A 1 568 ? 54.968 -9.979 -9.517 1.00 33.34 568 SER A C 1
ATOM 4296 O O . SER A 1 568 ? 56.091 -9.731 -9.075 1.00 33.34 568 SER A O 1
ATOM 4298 N N . THR A 1 569 ? 53.896 -9.354 -9.040 1.00 33.66 569 THR A N 1
ATOM 4299 C CA . THR A 1 569 ? 53.928 -8.530 -7.837 1.00 33.66 569 THR A CA 1
ATOM 4300 C C . THR A 1 569 ? 53.950 -9.460 -6.633 1.00 33.66 569 THR A C 1
ATOM 4302 O O . THR A 1 569 ? 52.934 -9.899 -6.104 1.00 33.66 569 THR A O 1
ATOM 4305 N N . HIS A 1 570 ? 55.164 -9.767 -6.177 1.00 33.56 570 HIS A N 1
ATOM 4306 C CA . HIS A 1 570 ? 55.409 -10.281 -4.836 1.00 33.56 570 HIS A CA 1
ATOM 4307 C C . HIS A 1 570 ? 54.982 -9.220 -3.809 1.00 33.56 570 HIS A C 1
ATOM 4309 O O . HIS A 1 570 ? 55.801 -8.429 -3.338 1.00 33.56 570 HIS A O 1
ATOM 4315 N N . ILE A 1 571 ? 53.695 -9.166 -3.463 1.00 34.53 571 ILE A N 1
ATOM 4316 C CA . ILE A 1 571 ? 53.220 -8.323 -2.365 1.00 34.53 571 ILE A CA 1
ATOM 4317 C C . ILE A 1 571 ? 53.645 -8.996 -1.056 1.00 34.53 571 ILE A C 1
ATOM 4319 O O . ILE A 1 571 ? 53.064 -9.985 -0.616 1.00 34.53 571 ILE A O 1
ATOM 4323 N N . ARG A 1 572 ? 54.701 -8.464 -0.434 1.00 31.02 572 ARG A N 1
ATOM 4324 C CA . ARG A 1 572 ? 55.081 -8.801 0.942 1.00 31.02 572 ARG A CA 1
ATOM 4325 C C . ARG A 1 572 ? 54.088 -8.121 1.885 1.00 31.02 572 ARG A C 1
ATOM 4327 O O . ARG A 1 572 ? 54.158 -6.908 2.065 1.00 31.02 572 ARG A O 1
ATOM 4334 N N . SER A 1 573 ? 53.180 -8.872 2.503 1.00 35.66 573 SER A N 1
ATOM 4335 C CA . SER A 1 573 ? 52.374 -8.340 3.605 1.00 35.66 573 SER A CA 1
ATOM 4336 C C . SER A 1 573 ? 53.260 -8.162 4.840 1.00 35.66 573 SER A C 1
ATOM 4338 O O . SER A 1 573 ? 53.727 -9.138 5.429 1.00 35.66 573 SER A O 1
ATOM 4340 N N . ALA A 1 574 ? 53.504 -6.916 5.240 1.00 35.72 574 ALA A N 1
ATOM 4341 C CA . ALA A 1 574 ? 54.126 -6.600 6.518 1.00 35.72 574 ALA A CA 1
ATOM 4342 C C . ALA A 1 574 ? 53.074 -6.699 7.635 1.00 35.72 574 ALA A C 1
ATOM 4344 O O . ALA A 1 574 ? 52.424 -5.719 7.986 1.00 35.72 574 ALA A O 1
ATOM 4345 N N . SER A 1 575 ? 52.909 -7.890 8.202 1.00 34.59 575 SER A N 1
ATOM 4346 C CA . SER A 1 575 ? 52.272 -8.075 9.508 1.00 34.59 575 SER A CA 1
ATOM 4347 C C . SER A 1 575 ? 53.110 -9.060 10.312 1.00 34.59 575 SER A C 1
ATOM 4349 O O . SER A 1 575 ? 53.389 -10.168 9.855 1.00 34.59 575 SER A O 1
ATOM 4351 N N . GLY A 1 576 ? 53.579 -8.606 11.473 1.00 42.00 576 GLY A N 1
ATOM 4352 C CA . GLY A 1 576 ? 54.480 -9.343 12.348 1.00 42.00 576 GLY A CA 1
ATOM 4353 C C . GLY A 1 576 ? 53.909 -10.666 12.862 1.00 42.00 576 GLY A C 1
ATOM 4354 O O . GLY A 1 576 ? 52.702 -10.874 12.907 1.00 42.00 576 GLY A O 1
ATOM 4355 N N . LEU A 1 577 ? 54.842 -11.520 13.291 1.00 37.38 577 LEU A N 1
ATOM 4356 C CA . LEU A 1 577 ? 54.645 -12.827 13.920 1.00 37.38 577 LEU A CA 1
ATOM 4357 C C . LEU A 1 577 ? 53.925 -13.873 13.055 1.00 37.38 577 LEU A C 1
ATOM 4359 O O . LEU A 1 577 ? 52.798 -14.255 13.328 1.00 37.38 577 LEU A O 1
ATOM 4363 N N . HIS A 1 578 ? 54.640 -14.393 12.058 1.00 37.44 578 HIS A N 1
ATOM 4364 C CA . HIS A 1 578 ? 54.855 -15.816 11.729 1.00 37.44 578 HIS A CA 1
ATOM 4365 C C . HIS A 1 578 ? 55.447 -15.875 10.308 1.00 37.44 578 HIS A C 1
ATOM 4367 O O . HIS A 1 578 ? 55.141 -15.024 9.480 1.00 37.44 578 HIS A O 1
ATOM 4373 N N . GLY A 1 579 ? 56.391 -16.792 10.068 1.00 34.66 579 GLY A N 1
ATOM 4374 C CA . GLY A 1 579 ? 57.270 -16.804 8.886 1.00 34.66 579 GLY A CA 1
ATOM 4375 C C . GLY A 1 579 ? 56.564 -16.803 7.516 1.00 34.66 579 GLY A C 1
ATOM 4376 O O . GLY A 1 579 ? 55.351 -16.997 7.437 1.00 34.66 579 GLY A O 1
ATOM 4377 N N . PRO A 1 580 ? 57.320 -16.593 6.420 1.00 29.31 580 PRO A N 1
ATOM 4378 C CA . PRO A 1 580 ? 56.762 -16.429 5.080 1.00 29.31 580 PRO A CA 1
ATOM 4379 C C . PRO A 1 580 ? 55.966 -17.672 4.659 1.00 29.31 580 PRO A C 1
ATOM 4381 O O . PRO A 1 580 ? 56.522 -18.759 4.529 1.00 29.31 580 PRO A O 1
ATOM 4384 N N . ARG A 1 581 ? 54.656 -17.510 4.442 1.00 34.22 581 ARG A N 1
ATOM 4385 C CA . ARG A 1 581 ? 53.821 -18.488 3.738 1.00 34.22 581 ARG A CA 1
ATOM 4386 C C . ARG A 1 581 ? 53.708 -18.060 2.281 1.00 34.22 581 ARG A C 1
ATOM 4388 O O . ARG A 1 581 ? 53.205 -16.978 1.995 1.00 34.22 581 ARG A O 1
ATOM 4395 N N . GLU A 1 582 ? 54.171 -18.910 1.372 1.00 30.56 582 GLU A N 1
ATOM 4396 C CA . GLU A 1 582 ? 53.853 -18.806 -0.050 1.00 30.56 582 GLU A CA 1
ATOM 4397 C C . GLU A 1 582 ? 52.362 -19.091 -0.239 1.00 30.56 582 GLU A C 1
ATOM 4399 O O . GLU A 1 582 ? 51.907 -20.227 -0.129 1.00 30.56 582 GLU A O 1
ATOM 4404 N N . THR A 1 583 ? 51.576 -18.054 -0.501 1.00 29.98 583 THR A N 1
ATOM 4405 C CA . THR A 1 583 ? 50.216 -18.203 -1.018 1.00 29.98 583 THR A CA 1
ATOM 4406 C C . THR A 1 583 ? 50.237 -17.950 -2.513 1.00 29.98 583 THR A C 1
ATOM 4408 O O . THR A 1 583 ? 50.341 -16.810 -2.962 1.00 29.98 583 THR A O 1
ATOM 4411 N N . THR A 1 584 ? 50.124 -19.024 -3.288 1.00 28.81 584 THR A N 1
ATOM 4412 C CA . THR A 1 584 ? 49.751 -18.969 -4.698 1.00 28.81 584 THR A CA 1
ATOM 4413 C C . THR A 1 584 ? 48.325 -18.417 -4.779 1.00 28.81 584 THR A C 1
ATOM 4415 O O . THR A 1 584 ? 47.373 -19.086 -4.375 1.00 28.81 584 THR A O 1
ATOM 4418 N N . ILE A 1 585 ? 48.158 -17.179 -5.246 1.00 33.62 585 ILE A N 1
ATOM 4419 C CA . ILE A 1 585 ? 46.831 -16.625 -5.538 1.00 33.62 585 ILE A CA 1
ATOM 4420 C C . ILE A 1 585 ? 46.304 -17.394 -6.752 1.00 33.62 585 ILE A C 1
ATOM 4422 O O . ILE A 1 585 ? 46.770 -17.208 -7.874 1.00 33.62 585 ILE A O 1
ATOM 4426 N N . ASN A 1 586 ? 45.362 -18.311 -6.524 1.00 33.03 586 ASN A N 1
ATOM 4427 C CA . ASN A 1 586 ? 44.607 -18.948 -7.596 1.00 33.03 586 ASN A CA 1
ATOM 4428 C C . ASN A 1 586 ? 43.809 -17.860 -8.324 1.00 33.03 586 ASN A C 1
ATOM 4430 O O . ASN A 1 586 ? 42.727 -17.493 -7.874 1.00 33.03 586 ASN A O 1
ATOM 4434 N N . LEU A 1 587 ? 44.320 -17.381 -9.461 1.00 36.59 587 LEU A N 1
ATOM 4435 C CA . LEU A 1 587 ? 43.666 -16.399 -10.338 1.00 36.59 587 LEU A CA 1
ATOM 4436 C C . LEU A 1 587 ? 42.191 -16.759 -10.630 1.00 36.59 587 LEU A C 1
ATOM 4438 O O . LEU A 1 587 ? 41.345 -15.879 -10.694 1.00 36.59 587 LEU A O 1
ATOM 4442 N N . ARG A 1 588 ? 41.833 -18.054 -10.675 1.00 37.19 588 ARG A N 1
ATOM 4443 C CA . ARG A 1 588 ? 40.441 -18.535 -10.833 1.00 37.19 588 ARG A CA 1
ATOM 4444 C C . ARG A 1 588 ? 39.476 -18.159 -9.698 1.00 37.19 588 ARG A C 1
ATOM 4446 O O . ARG A 1 588 ? 38.279 -18.100 -9.951 1.00 37.19 588 ARG A O 1
ATOM 4453 N N . ALA A 1 589 ? 39.958 -17.921 -8.478 1.00 35.00 589 ALA A N 1
ATOM 4454 C CA . ALA A 1 589 ? 39.119 -17.496 -7.353 1.00 35.00 589 ALA A CA 1
ATOM 4455 C C . ALA A 1 589 ? 38.832 -15.983 -7.380 1.00 35.00 589 ALA A C 1
ATOM 4457 O O . ALA A 1 589 ? 37.810 -15.545 -6.855 1.00 35.00 589 ALA A O 1
ATOM 4458 N N . THR A 1 590 ? 39.695 -15.196 -8.028 1.00 39.03 590 THR A N 1
ATOM 4459 C CA . THR A 1 590 ? 39.577 -13.735 -8.125 1.00 39.03 590 THR A CA 1
ATOM 4460 C C . THR A 1 590 ? 38.551 -13.304 -9.182 1.00 39.03 590 THR A C 1
ATOM 4462 O O . THR A 1 590 ? 37.790 -12.372 -8.946 1.00 39.03 590 THR A O 1
ATOM 4465 N N . PHE A 1 591 ? 38.408 -14.050 -10.287 1.00 42.50 591 PHE A N 1
ATOM 4466 C CA . PHE A 1 591 ? 37.436 -13.748 -11.359 1.00 42.50 591 PHE A CA 1
ATOM 4467 C C . PHE A 1 591 ? 35.951 -13.919 -10.969 1.00 42.50 591 PHE A C 1
ATOM 4469 O O . PHE A 1 591 ? 35.061 -13.571 -11.744 1.00 42.50 591 PHE A O 1
ATOM 4476 N N . GLY A 1 592 ? 35.659 -14.484 -9.791 1.00 39.28 592 GLY A N 1
ATOM 4477 C CA . GLY A 1 592 ? 34.293 -14.704 -9.298 1.00 39.28 592 GLY A CA 1
ATOM 4478 C C . GLY A 1 592 ? 33.687 -13.516 -8.543 1.00 39.28 592 GLY A C 1
ATOM 4479 O O . GLY A 1 592 ? 32.487 -13.527 -8.261 1.00 39.28 592 GLY A O 1
ATOM 4480 N N . HIS A 1 593 ? 34.488 -12.499 -8.214 1.00 45.22 593 HIS A N 1
ATOM 4481 C CA . HIS A 1 593 ? 34.046 -11.343 -7.445 1.00 45.22 593 HIS A CA 1
ATOM 4482 C C . HIS A 1 593 ? 33.976 -10.102 -8.345 1.00 45.22 593 HIS A C 1
ATOM 4484 O O . HIS A 1 593 ? 34.967 -9.450 -8.639 1.00 45.22 593 HIS A O 1
ATOM 4490 N N . SER A 1 594 ? 32.742 -9.750 -8.714 1.00 50.22 594 SER A N 1
ATOM 4491 C CA . SER A 1 594 ? 32.337 -8.567 -9.484 1.00 50.22 594 SER A CA 1
ATOM 4492 C C . SER A 1 594 ? 32.264 -7.192 -8.745 1.00 50.22 594 SER A C 1
ATOM 4494 O O . SER A 1 594 ? 31.705 -6.274 -9.358 1.00 50.22 594 SER A O 1
ATOM 4496 N N . PRO A 1 595 ? 32.742 -6.952 -7.492 1.00 49.50 595 PRO A N 1
ATOM 4497 C CA . PRO A 1 595 ? 32.533 -5.658 -6.825 1.00 49.50 595 PRO A CA 1
ATOM 4498 C C . PRO A 1 595 ? 33.038 -4.439 -7.607 1.00 49.50 595 PRO A C 1
ATOM 4500 O O . PRO A 1 595 ? 32.365 -3.410 -7.617 1.00 49.50 595 PRO A O 1
ATOM 4503 N N . ASN A 1 596 ? 34.186 -4.553 -8.283 1.00 55.47 596 ASN A N 1
ATOM 4504 C CA . ASN A 1 596 ? 34.834 -3.403 -8.920 1.00 55.47 596 ASN A CA 1
ATOM 4505 C C . ASN A 1 596 ? 34.126 -2.982 -10.218 1.00 55.47 596 ASN A C 1
ATOM 4507 O O . ASN A 1 596 ? 33.927 -1.790 -10.425 1.00 55.47 596 ASN A O 1
ATOM 4511 N N . GLN A 1 597 ? 33.641 -3.930 -11.032 1.00 62.25 597 GLN A N 1
ATOM 4512 C CA . GLN A 1 597 ? 32.873 -3.629 -12.254 1.00 62.25 597 GLN A CA 1
ATOM 4513 C C . GLN A 1 597 ? 31.524 -2.969 -11.936 1.00 62.25 597 GLN A C 1
ATOM 4515 O O . GLN A 1 597 ? 31.158 -1.969 -12.546 1.00 62.25 597 GLN A O 1
ATOM 4520 N N . GLY A 1 598 ? 30.798 -3.487 -10.935 1.00 58.38 598 GLY A N 1
ATOM 4521 C CA . GLY A 1 598 ? 29.535 -2.889 -10.494 1.00 58.38 598 GLY A CA 1
ATOM 4522 C C . GLY A 1 598 ? 29.728 -1.478 -9.932 1.00 58.38 598 GLY A C 1
ATOM 4523 O O . GLY A 1 598 ? 28.916 -0.595 -10.195 1.00 58.38 598 GLY A O 1
ATOM 4524 N N . ARG A 1 599 ? 30.825 -1.239 -9.204 1.00 62.75 599 ARG A N 1
ATOM 4525 C CA . ARG A 1 599 ? 31.174 0.090 -8.693 1.00 62.75 599 ARG A CA 1
ATOM 4526 C C . ARG A 1 599 ? 31.575 1.058 -9.807 1.00 62.75 599 ARG A C 1
ATOM 4528 O O . ARG A 1 599 ? 31.038 2.159 -9.843 1.00 62.75 599 ARG A O 1
ATOM 4535 N N . ALA A 1 600 ? 32.450 0.642 -10.723 1.00 63.88 600 ALA A N 1
ATOM 4536 C CA . ALA A 1 600 ? 32.846 1.452 -11.872 1.00 63.88 600 ALA A CA 1
ATOM 4537 C C . ALA A 1 600 ? 31.618 1.847 -12.705 1.00 63.88 600 ALA A C 1
ATOM 4539 O O . ALA A 1 600 ? 31.416 3.026 -12.964 1.00 63.88 600 ALA A O 1
ATOM 4540 N N . LEU A 1 601 ? 30.730 0.894 -13.012 1.00 67.62 601 LEU A N 1
ATOM 4541 C CA . LEU A 1 601 ? 29.482 1.155 -13.734 1.00 67.62 601 LEU A CA 1
ATOM 4542 C C . LEU A 1 601 ? 28.533 2.092 -12.966 1.00 67.62 601 LEU A C 1
ATOM 4544 O O . LEU A 1 601 ? 27.860 2.933 -13.563 1.00 67.62 601 LEU A O 1
ATOM 4548 N N . ALA A 1 602 ? 28.475 1.973 -11.636 1.00 65.19 602 ALA A N 1
ATOM 4549 C CA . ALA A 1 602 ? 27.686 2.875 -10.803 1.00 65.19 602 ALA A CA 1
ATOM 4550 C C . ALA A 1 602 ? 28.199 4.327 -10.855 1.00 65.19 602 ALA A C 1
ATOM 4552 O O . ALA A 1 602 ? 27.382 5.252 -10.800 1.00 65.19 602 ALA A O 1
ATOM 4553 N N . GLU A 1 603 ? 29.515 4.514 -10.972 1.00 69.56 603 GLU A N 1
ATOM 4554 C CA . GLU A 1 603 ? 30.194 5.815 -10.999 1.00 69.56 603 GLU A CA 1
ATOM 4555 C C . GLU A 1 603 ? 30.234 6.444 -12.408 1.00 69.56 603 GLU A C 1
ATOM 4557 O O . GLU A 1 603 ? 30.187 7.668 -12.517 1.00 69.56 603 GLU A O 1
ATOM 4562 N N . THR A 1 604 ? 30.272 5.646 -13.484 1.00 69.56 604 THR A N 1
ATOM 4563 C CA . THR A 1 604 ? 30.490 6.147 -14.857 1.00 69.56 604 THR A CA 1
ATOM 4564 C C . THR A 1 604 ? 29.223 6.344 -15.684 1.00 69.56 604 THR A C 1
ATOM 4566 O O . THR A 1 604 ? 29.167 7.282 -16.480 1.00 69.56 604 THR A O 1
ATOM 4569 N N . LEU A 1 605 ? 28.204 5.490 -15.531 1.00 74.94 605 LEU A N 1
ATOM 4570 C CA . LEU A 1 605 ? 27.026 5.527 -16.401 1.00 74.94 605 LEU A CA 1
ATOM 4571 C C . LEU A 1 605 ? 25.859 6.303 -15.778 1.00 74.94 605 LEU A C 1
ATOM 4573 O O . LEU A 1 605 ? 25.488 6.046 -14.623 1.00 74.94 605 LEU A O 1
ATOM 4577 N N . PRO A 1 606 ? 25.226 7.234 -16.518 1.00 84.06 606 PRO A N 1
ATOM 4578 C CA . PRO A 1 606 ? 23.991 7.859 -16.070 1.00 84.06 606 PRO A CA 1
ATOM 4579 C C . PRO A 1 606 ? 22.857 6.828 -16.046 1.00 84.06 606 PRO A C 1
ATOM 4581 O O . PRO A 1 606 ? 22.855 5.838 -16.777 1.00 84.06 606 PRO A O 1
ATOM 4584 N N . LYS A 1 607 ? 21.869 7.055 -15.181 1.00 90.75 607 LYS A N 1
ATOM 4585 C CA . LYS A 1 607 ? 20.656 6.234 -15.147 1.00 90.75 607 LYS A CA 1
ATOM 4586 C C . LYS A 1 607 ? 19.827 6.491 -16.414 1.00 90.75 607 LYS A C 1
ATOM 4588 O O . LYS A 1 607 ? 19.577 7.643 -16.758 1.00 90.75 607 LYS A O 1
ATOM 4593 N N . GLN A 1 608 ? 19.342 5.443 -17.072 1.00 90.00 608 GLN A N 1
ATOM 4594 C CA . GLN A 1 608 ? 18.535 5.536 -18.295 1.00 90.00 608 GLN A CA 1
ATOM 4595 C C . GLN A 1 608 ? 17.048 5.736 -17.979 1.00 90.00 608 GLN A C 1
ATOM 4597 O O . GLN A 1 608 ? 16.211 4.878 -18.238 1.00 90.00 608 GLN A O 1
ATOM 4602 N N . TRP A 1 609 ? 16.696 6.861 -17.363 1.00 93.19 609 TRP A N 1
ATOM 4603 C CA . TRP A 1 609 ? 15.316 7.138 -16.941 1.00 93.19 609 TRP A CA 1
ATOM 4604 C C . TRP A 1 609 ? 14.555 8.065 -17.901 1.00 93.19 609 TRP A C 1
ATOM 4606 O O . TRP A 1 609 ? 13.328 8.036 -17.934 1.00 93.19 609 TRP A O 1
ATOM 4616 N N . LEU A 1 610 ? 15.260 8.886 -18.687 1.00 93.75 610 LEU A N 1
ATOM 4617 C CA . LEU A 1 610 ? 14.641 9.924 -19.516 1.00 93.75 610 LEU A CA 1
ATOM 4618 C C . LEU A 1 610 ? 13.731 9.379 -20.639 1.00 93.75 610 LEU A C 1
ATOM 4620 O O . LEU A 1 610 ? 12.642 9.926 -20.805 1.00 93.75 610 LEU A O 1
ATOM 4624 N N . PRO A 1 611 ? 14.072 8.293 -21.366 1.00 91.69 611 PRO A N 1
ATOM 4625 C CA . PRO A 1 611 ? 13.147 7.699 -22.336 1.00 91.69 611 PRO A CA 1
ATOM 4626 C C . PRO A 1 611 ? 11.849 7.201 -21.685 1.00 91.69 611 PRO A C 1
ATOM 4628 O O . PRO A 1 611 ? 10.762 7.376 -22.236 1.00 91.69 611 PRO A O 1
ATOM 4631 N N . ASP A 1 612 ? 11.960 6.618 -20.489 1.00 91.88 612 ASP A N 1
ATOM 4632 C CA . ASP A 1 612 ? 10.815 6.164 -19.699 1.00 91.88 612 ASP A CA 1
ATOM 4633 C C . ASP A 1 612 ? 9.982 7.357 -19.204 1.00 91.88 612 ASP A C 1
ATOM 4635 O O . ASP A 1 612 ? 8.759 7.295 -19.252 1.00 91.88 612 ASP A O 1
ATOM 4639 N N . LEU A 1 613 ? 10.600 8.482 -18.819 1.00 94.00 613 LEU A N 1
ATOM 4640 C CA . LEU A 1 613 ? 9.860 9.711 -18.514 1.00 94.00 613 LEU A CA 1
ATOM 4641 C C . LEU A 1 613 ? 9.058 10.199 -19.728 1.00 94.00 613 LEU A C 1
ATOM 4643 O O . LEU A 1 613 ? 7.871 10.482 -19.596 1.00 94.00 613 LEU A O 1
ATOM 4647 N N . LEU A 1 614 ? 9.693 10.330 -20.895 1.00 92.56 614 LEU A N 1
ATOM 4648 C CA . LEU A 1 614 ? 9.018 10.835 -22.096 1.00 92.56 614 LEU A CA 1
ATOM 4649 C C . LEU A 1 614 ? 7.856 9.922 -22.502 1.00 92.56 614 LEU A C 1
ATOM 4651 O O . LEU A 1 614 ? 6.788 10.413 -22.860 1.00 92.56 614 LEU A O 1
ATOM 4655 N N . THR A 1 615 ? 8.037 8.607 -22.370 1.00 88.69 615 THR A N 1
ATOM 4656 C CA . THR A 1 615 ? 6.967 7.620 -22.574 1.00 88.69 615 THR A CA 1
ATOM 4657 C C . THR A 1 615 ? 5.848 7.813 -21.549 1.00 88.69 615 THR A C 1
ATOM 4659 O O . THR A 1 615 ? 4.684 7.890 -21.921 1.00 88.69 615 THR A O 1
ATOM 4662 N N . ALA A 1 616 ? 6.183 7.980 -20.265 1.00 88.94 616 ALA A N 1
ATOM 4663 C CA . ALA A 1 616 ? 5.208 8.200 -19.198 1.00 88.94 616 ALA A CA 1
ATOM 4664 C C . ALA A 1 616 ? 4.388 9.486 -19.392 1.00 88.94 616 ALA A C 1
ATOM 4666 O O . ALA A 1 616 ? 3.214 9.509 -19.035 1.00 88.94 616 ALA A O 1
ATOM 4667 N N . LEU A 1 617 ? 4.998 10.539 -19.945 1.00 88.88 617 LEU A N 1
ATOM 4668 C CA . LEU A 1 617 ? 4.336 11.813 -20.231 1.00 88.88 617 LEU A CA 1
ATOM 4669 C C . LEU A 1 617 ? 3.448 11.763 -21.487 1.00 88.88 617 LEU A C 1
ATOM 4671 O O . LEU A 1 617 ? 2.487 12.524 -21.568 1.00 88.88 617 LEU A O 1
ATOM 4675 N N . LYS A 1 618 ? 3.771 10.906 -22.466 1.00 85.19 618 LYS A N 1
ATOM 4676 C CA . LYS A 1 618 ? 2.991 10.728 -23.706 1.00 85.19 618 LYS A CA 1
ATOM 4677 C C . LYS A 1 618 ? 1.878 9.682 -23.573 1.00 85.19 618 LYS A C 1
ATOM 4679 O O . LYS A 1 618 ? 0.853 9.793 -24.241 1.00 85.19 618 LYS A O 1
ATOM 4684 N N . GLU A 1 619 ? 2.087 8.662 -22.747 1.00 80.81 619 GLU A N 1
ATOM 4685 C CA . GLU A 1 619 ? 1.205 7.501 -22.603 1.00 80.81 619 GLU A CA 1
ATOM 4686 C C . GLU A 1 619 ? 0.577 7.410 -21.192 1.00 80.81 619 GLU A C 1
ATOM 4688 O O . GLU A 1 619 ? 0.290 8.416 -20.548 1.00 80.81 619 GLU A O 1
ATOM 4693 N N . ARG A 1 620 ? 0.316 6.187 -20.700 1.00 78.12 620 ARG A N 1
ATOM 4694 C CA . ARG A 1 620 ? -0.340 5.894 -19.411 1.00 78.12 620 ARG A CA 1
ATOM 4695 C C . ARG A 1 620 ? 0.665 5.819 -18.255 1.00 78.12 620 ARG A C 1
ATOM 4697 O O . ARG A 1 620 ? 0.768 4.785 -17.596 1.00 78.12 620 ARG A O 1
ATOM 4704 N N . GLY A 1 621 ? 1.438 6.880 -18.034 1.00 84.75 621 GLY A N 1
ATOM 4705 C CA . GLY A 1 621 ? 2.421 6.944 -16.951 1.00 84.75 621 GLY A CA 1
ATOM 4706 C C . GLY A 1 621 ? 1.932 7.685 -15.705 1.00 84.75 621 GLY A C 1
ATOM 4707 O O . GLY A 1 621 ? 1.147 8.626 -15.800 1.00 84.75 621 GLY A O 1
ATOM 4708 N N . ARG A 1 622 ? 2.439 7.309 -14.523 1.00 88.56 622 ARG A N 1
ATOM 4709 C CA . ARG A 1 622 ? 2.289 8.098 -13.285 1.00 88.56 622 ARG A CA 1
ATOM 4710 C C . ARG A 1 622 ? 3.620 8.692 -12.855 1.00 88.56 622 ARG A C 1
ATOM 4712 O O . ARG A 1 622 ? 4.660 8.045 -12.936 1.00 88.56 622 ARG A O 1
ATOM 4719 N N . LEU A 1 623 ? 3.546 9.906 -12.327 1.00 91.69 623 LEU A N 1
ATOM 4720 C CA . LEU A 1 623 ? 4.658 10.634 -11.727 1.00 91.69 623 LEU A CA 1
ATOM 4721 C C . LEU A 1 623 ? 4.323 10.904 -10.268 1.00 91.69 623 LEU A C 1
ATOM 4723 O O . LEU A 1 623 ? 3.203 11.306 -9.960 1.00 91.69 623 LEU A O 1
ATOM 4727 N N . HIS A 1 624 ? 5.284 10.694 -9.381 1.00 92.06 624 HIS A N 1
ATOM 4728 C CA . HIS A 1 624 ? 5.145 11.051 -7.977 1.00 92.06 624 HIS A CA 1
ATOM 4729 C C . HIS A 1 624 ? 6.495 11.470 -7.414 1.00 92.06 624 HIS A C 1
ATOM 4731 O O . HIS A 1 624 ? 7.450 10.703 -7.495 1.00 92.06 624 HIS A O 1
ATOM 4737 N N . LEU A 1 625 ? 6.587 12.664 -6.838 1.00 92.69 625 LEU A N 1
ATOM 4738 C CA . LEU A 1 625 ? 7.821 13.163 -6.241 1.00 92.69 625 LEU A CA 1
ATOM 4739 C C . LEU A 1 625 ? 7.652 13.199 -4.731 1.00 92.69 625 LEU A C 1
ATOM 4741 O O . LEU A 1 625 ? 6.807 13.930 -4.233 1.00 92.69 625 LEU A O 1
ATOM 4745 N N . SER A 1 626 ? 8.462 12.438 -4.003 1.00 91.25 626 SER A N 1
ATOM 4746 C CA . SER A 1 626 ? 8.486 12.480 -2.543 1.00 91.25 626 SER A CA 1
ATOM 4747 C C . SER A 1 626 ? 9.921 12.625 -2.064 1.00 91.25 626 SER A C 1
ATOM 4749 O O . SER A 1 626 ? 10.772 11.792 -2.375 1.00 91.25 626 SER A O 1
ATOM 4751 N N . PHE A 1 627 ? 10.169 13.652 -1.254 1.00 87.38 627 PHE A N 1
ATOM 4752 C CA . PHE A 1 627 ? 11.503 14.026 -0.791 1.00 87.38 627 PHE A CA 1
ATOM 4753 C C . PHE A 1 627 ? 12.455 14.254 -1.977 1.00 87.38 627 PHE A C 1
ATOM 4755 O O . PHE A 1 627 ? 12.234 15.165 -2.770 1.00 87.38 627 PHE A O 1
ATOM 4762 N N . ASP A 1 628 ? 13.497 13.439 -2.112 1.00 90.81 628 ASP A N 1
ATOM 4763 C CA . ASP A 1 628 ? 14.527 13.547 -3.148 1.00 90.81 628 ASP A CA 1
ATOM 4764 C C . ASP A 1 628 ? 14.319 12.578 -4.323 1.00 90.81 628 ASP A C 1
ATOM 4766 O O . ASP A 1 628 ? 15.211 12.432 -5.161 1.00 90.81 628 ASP A O 1
ATOM 4770 N N . THR A 1 629 ? 13.168 11.898 -4.379 1.00 94.50 629 THR A N 1
ATOM 4771 C CA . THR A 1 629 ? 12.930 10.796 -5.313 1.00 94.50 629 THR A CA 1
ATOM 4772 C C . THR A 1 629 ? 11.658 11.016 -6.132 1.00 94.50 629 THR A C 1
ATOM 4774 O O . THR A 1 629 ? 10.538 10.955 -5.617 1.00 94.50 629 THR A O 1
ATOM 4777 N N . LEU A 1 630 ? 11.832 11.213 -7.438 1.00 95.06 630 LEU A N 1
ATOM 4778 C CA . LEU A 1 630 ? 10.785 11.153 -8.452 1.00 95.06 630 LEU A CA 1
ATOM 4779 C C . LEU A 1 630 ? 10.584 9.696 -8.883 1.00 95.06 630 LEU A C 1
ATOM 4781 O O . LEU A 1 630 ? 11.479 9.066 -9.437 1.00 95.06 630 LEU A O 1
ATOM 4785 N N . THR A 1 631 ? 9.397 9.159 -8.643 1.00 94.06 631 THR A N 1
ATOM 4786 C CA . THR A 1 631 ? 8.990 7.820 -9.070 1.00 94.06 631 THR A CA 1
ATOM 4787 C C . THR A 1 631 ? 8.180 7.917 -10.356 1.00 94.06 631 THR A C 1
ATOM 4789 O O . THR A 1 631 ? 7.147 8.587 -10.394 1.00 94.06 631 THR A O 1
ATOM 4792 N N . LEU A 1 632 ? 8.651 7.228 -11.393 1.00 93.56 632 LEU A N 1
ATOM 4793 C CA . LEU A 1 632 ? 7.955 7.018 -12.659 1.00 93.56 632 LEU A CA 1
ATOM 4794 C C . LEU A 1 632 ? 7.324 5.630 -12.630 1.00 93.56 632 LEU A C 1
ATOM 4796 O O . LEU A 1 632 ? 8.046 4.654 -12.432 1.00 93.56 632 LEU A O 1
ATOM 4800 N N . THR A 1 633 ? 6.020 5.521 -12.852 1.00 92.50 633 THR A N 1
ATOM 4801 C CA . THR A 1 633 ? 5.340 4.230 -13.024 1.00 92.50 633 THR A CA 1
ATOM 4802 C C . THR A 1 633 ? 4.819 4.123 -14.447 1.00 92.50 633 THR A C 1
ATOM 4804 O O . THR A 1 633 ? 4.124 5.024 -14.909 1.00 92.50 633 THR A O 1
ATOM 4807 N N . LEU A 1 634 ? 5.154 3.030 -15.130 1.00 91.12 634 LEU A N 1
ATOM 4808 C CA . LEU A 1 634 ? 4.758 2.751 -16.510 1.00 91.12 634 LEU A CA 1
ATOM 4809 C C . LEU A 1 634 ? 4.111 1.369 -16.622 1.00 91.12 634 LEU A C 1
ATOM 4811 O O . LEU A 1 634 ? 4.441 0.493 -15.819 1.00 91.12 634 LEU A O 1
ATOM 4815 N N . PRO A 1 635 ? 3.276 1.118 -17.642 1.00 89.81 635 PRO A N 1
ATOM 4816 C CA . PRO A 1 635 ? 2.821 -0.227 -17.964 1.00 89.81 635 PRO A CA 1
ATOM 4817 C C . PRO A 1 635 ? 3.997 -1.187 -18.204 1.00 89.81 635 PRO A C 1
ATOM 4819 O O . PRO A 1 635 ? 5.010 -0.822 -18.804 1.00 89.81 635 PRO A O 1
ATOM 4822 N N . ASN A 1 636 ? 3.856 -2.428 -17.742 1.00 89.44 636 ASN A N 1
ATOM 4823 C CA . ASN A 1 636 ? 4.812 -3.506 -17.980 1.00 89.44 636 ASN A CA 1
ATOM 4824 C C . ASN A 1 636 ? 4.092 -4.689 -18.647 1.00 89.44 636 ASN A C 1
ATOM 4826 O O . ASN A 1 636 ? 3.359 -5.409 -17.965 1.00 89.44 636 ASN A O 1
ATOM 4830 N N . PRO A 1 637 ? 4.281 -4.911 -19.960 1.00 90.25 637 PRO A N 1
ATOM 4831 C CA . PRO A 1 637 ? 3.524 -5.921 -20.689 1.00 90.25 637 PRO A CA 1
ATOM 4832 C C . PRO A 1 637 ? 4.064 -7.343 -20.484 1.00 90.25 637 PRO A C 1
ATOM 4834 O O . PRO A 1 637 ? 3.329 -8.293 -20.706 1.00 90.25 637 PRO A O 1
ATOM 4837 N N . ARG A 1 638 ? 5.286 -7.522 -19.959 1.00 90.81 638 ARG A N 1
ATOM 4838 C CA . ARG A 1 638 ? 5.997 -8.816 -19.925 1.00 90.81 638 ARG A CA 1
ATOM 4839 C C . ARG A 1 638 ? 5.144 -10.011 -19.482 1.00 90.81 638 ARG A C 1
ATOM 4841 O O . ARG A 1 638 ? 5.153 -11.051 -20.130 1.00 90.81 638 ARG A O 1
ATOM 4848 N N . HIS A 1 639 ? 4.448 -9.903 -18.351 1.00 94.50 639 HIS A N 1
ATOM 4849 C CA . HIS A 1 639 ? 3.625 -11.008 -17.847 1.00 94.50 639 HIS A CA 1
ATOM 4850 C C . HIS A 1 639 ? 2.373 -11.239 -18.687 1.00 94.50 639 HIS A C 1
ATOM 4852 O O . HIS A 1 639 ? 1.973 -12.384 -18.891 1.00 94.50 639 HIS A O 1
ATOM 4858 N N . ARG A 1 640 ? 1.781 -10.161 -19.203 1.00 93.69 640 ARG A N 1
ATOM 4859 C CA . ARG A 1 640 ? 0.661 -10.230 -20.137 1.00 93.69 640 ARG A CA 1
ATOM 4860 C C . ARG A 1 640 ? 1.088 -10.916 -21.431 1.00 93.69 640 ARG A C 1
ATOM 4862 O O . ARG A 1 640 ? 0.387 -11.824 -21.861 1.00 93.69 640 ARG A O 1
ATOM 4869 N N . ASP A 1 641 ? 2.247 -10.565 -21.976 1.00 93.62 641 ASP A N 1
ATOM 4870 C CA . ASP A 1 641 ? 2.789 -11.151 -23.204 1.00 93.62 641 ASP A CA 1
ATOM 4871 C C . ASP A 1 641 ? 3.038 -12.655 -23.040 1.00 93.62 641 ASP A C 1
ATOM 4873 O O . ASP A 1 641 ? 2.678 -13.433 -23.916 1.00 93.62 641 ASP A O 1
ATOM 4877 N N . ILE A 1 642 ? 3.548 -13.095 -21.882 1.00 93.94 642 ILE A N 1
ATOM 4878 C CA . ILE A 1 642 ? 3.709 -14.524 -21.558 1.00 93.94 642 ILE A CA 1
ATOM 4879 C C . ILE A 1 642 ? 2.361 -15.254 -21.547 1.00 93.94 642 ILE A C 1
ATOM 4881 O O . ILE A 1 642 ? 2.213 -16.303 -22.174 1.00 93.94 642 ILE A O 1
ATOM 4885 N N . VAL A 1 643 ? 1.370 -14.715 -20.830 1.00 95.06 643 VAL A N 1
ATOM 4886 C CA . VAL A 1 643 ? 0.030 -15.319 -20.741 1.00 95.06 643 VAL A CA 1
ATOM 4887 C C . VAL A 1 643 ? -0.645 -15.350 -22.110 1.00 95.06 643 VAL A C 1
ATOM 4889 O O . VAL A 1 643 ? -1.344 -16.310 -22.435 1.00 95.06 643 VAL A O 1
ATOM 4892 N N . GLN A 1 644 ? -0.425 -14.320 -22.924 1.00 93.75 644 GLN A N 1
ATOM 4893 C CA . GLN A 1 644 ? -0.900 -14.288 -24.293 1.00 93.75 644 GLN A CA 1
ATOM 4894 C C . GLN A 1 644 ? -0.152 -15.332 -25.146 1.00 93.75 644 GLN A C 1
ATOM 4896 O O . GLN A 1 644 ? -0.778 -16.125 -25.840 1.00 93.75 644 GLN A O 1
ATOM 4901 N N . ALA A 1 645 ? 1.166 -15.435 -25.089 1.00 95.31 645 ALA A N 1
ATOM 4902 C CA . ALA A 1 645 ? 1.888 -16.417 -25.896 1.00 95.31 645 ALA A CA 1
ATOM 4903 C C . ALA A 1 645 ? 1.541 -17.877 -25.522 1.00 95.31 645 ALA A C 1
ATOM 4905 O O . ALA A 1 645 ? 1.660 -18.768 -26.365 1.00 95.31 645 ALA A O 1
ATOM 4906 N N . ALA A 1 646 ? 1.122 -18.133 -24.274 1.00 96.81 646 ALA A N 1
ATOM 4907 C CA . ALA A 1 646 ? 0.770 -19.462 -23.779 1.00 96.81 646 ALA A CA 1
ATOM 4908 C C . ALA A 1 646 ? -0.482 -20.052 -24.457 1.00 96.81 646 ALA A C 1
ATOM 4910 O O . ALA A 1 646 ? -1.448 -19.335 -24.731 1.00 96.81 646 ALA A O 1
ATOM 4911 N N . LYS A 1 647 ? -0.515 -21.384 -24.645 1.00 97.31 647 LYS A N 1
ATOM 4912 C CA . LYS A 1 647 ? -1.706 -22.096 -25.158 1.00 97.31 647 LYS A CA 1
ATOM 4913 C C . LYS A 1 647 ? -2.937 -21.819 -24.295 1.00 97.31 647 LYS A C 1
ATOM 4915 O O . LYS A 1 647 ? -4.014 -21.538 -24.809 1.00 97.31 647 LYS A O 1
ATOM 4920 N N . ALA A 1 648 ? -2.756 -21.933 -22.982 1.00 98.06 648 ALA A N 1
ATOM 4921 C CA . ALA A 1 648 ? -3.731 -21.566 -21.969 1.00 98.06 648 ALA A CA 1
ATOM 4922 C C . ALA A 1 648 ? -3.018 -21.239 -20.650 1.00 98.06 648 ALA A C 1
ATOM 4924 O O . ALA A 1 648 ? -1.909 -21.717 -20.389 1.00 98.06 648 ALA A O 1
ATOM 4925 N N . THR A 1 649 ? -3.671 -20.445 -19.805 1.00 98.31 649 THR A N 1
ATOM 4926 C CA . THR A 1 649 ? -3.202 -20.100 -18.464 1.00 98.31 649 THR A CA 1
ATOM 4927 C C . THR A 1 649 ? -4.271 -20.411 -17.421 1.00 98.31 649 THR A C 1
ATOM 4929 O O . THR A 1 649 ? -5.403 -19.931 -17.509 1.00 98.31 649 THR A O 1
ATOM 4932 N N . LEU A 1 650 ? -3.888 -21.200 -16.415 1.00 98.25 650 LEU A N 1
ATOM 4933 C CA . LEU A 1 650 ? -4.688 -21.505 -15.233 1.00 98.25 650 LEU A CA 1
ATOM 4934 C C . LEU A 1 650 ? -4.306 -20.539 -14.104 1.00 98.25 650 LEU A C 1
ATOM 4936 O O . LEU A 1 650 ? -3.202 -20.614 -13.570 1.00 98.25 650 LEU A O 1
ATOM 4940 N N . PHE A 1 651 ? -5.211 -19.652 -13.714 1.00 97.88 651 PHE A N 1
ATOM 4941 C CA . PHE A 1 651 ? -5.051 -18.717 -12.606 1.00 97.88 651 PHE A CA 1
ATOM 4942 C C . PHE A 1 651 ? -5.639 -19.311 -11.327 1.00 97.88 651 PHE A C 1
ATOM 4944 O O . PHE A 1 651 ? -6.831 -19.611 -11.255 1.00 97.88 651 PHE A O 1
ATOM 4951 N N . LEU A 1 652 ? -4.809 -19.477 -10.299 1.00 95.25 652 LEU A N 1
ATOM 4952 C CA . LEU A 1 652 ? -5.194 -20.074 -9.023 1.00 95.25 652 LEU A CA 1
ATOM 4953 C C . LEU A 1 652 ? -5.324 -18.980 -7.957 1.00 95.25 652 LEU A C 1
ATOM 4955 O O . LEU A 1 652 ? -4.362 -18.667 -7.258 1.00 95.25 652 LEU A O 1
ATOM 4959 N N . ASP A 1 653 ? -6.523 -18.420 -7.788 1.00 92.88 653 ASP A N 1
ATOM 4960 C CA . ASP A 1 653 ? -6.777 -17.375 -6.788 1.00 92.88 653 ASP A CA 1
ATOM 4961 C C . ASP A 1 653 ? -8.216 -17.456 -6.279 1.00 92.88 653 ASP A C 1
ATOM 4963 O O . ASP A 1 653 ? -9.163 -17.388 -7.049 1.00 92.88 653 ASP A O 1
ATOM 4967 N N . ALA A 1 654 ? -8.390 -17.622 -4.966 1.00 87.38 654 ALA A N 1
ATOM 4968 C CA . ALA A 1 654 ? -9.726 -17.744 -4.371 1.00 87.38 654 ALA A CA 1
ATOM 4969 C C . ALA A 1 654 ? -10.481 -16.406 -4.289 1.00 87.38 654 ALA A C 1
ATOM 4971 O O . ALA A 1 654 ? -11.670 -16.398 -3.986 1.00 87.38 654 ALA A O 1
ATOM 4972 N N . THR A 1 655 ? -9.772 -15.291 -4.455 1.00 88.50 655 THR A N 1
ATOM 4973 C CA . THR A 1 655 ? -10.240 -13.946 -4.100 1.00 88.50 655 THR A CA 1
ATOM 4974 C C . THR A 1 655 ? -10.141 -12.937 -5.239 1.00 88.50 655 THR A C 1
ATOM 4976 O O . THR A 1 655 ? -10.734 -11.868 -5.140 1.00 88.50 655 THR A O 1
ATOM 4979 N N . LEU A 1 656 ? -9.418 -13.258 -6.314 1.00 90.69 656 LEU A N 1
ATOM 4980 C CA . LEU A 1 656 ? -9.388 -12.441 -7.524 1.00 90.69 656 LEU A CA 1
ATOM 4981 C C . LEU A 1 656 ? -10.728 -12.545 -8.261 1.00 90.69 656 LEU A C 1
ATOM 4983 O O . LEU A 1 656 ? -11.220 -13.652 -8.490 1.00 90.69 656 LEU A O 1
ATOM 4987 N N . SER A 1 657 ? -11.317 -11.405 -8.620 1.00 90.12 657 SER A N 1
ATOM 4988 C CA . SER A 1 657 ? -12.547 -11.348 -9.416 1.00 90.12 657 SER A CA 1
ATOM 4989 C C . SER A 1 657 ? -12.261 -11.539 -10.911 1.00 90.12 657 SER A C 1
ATOM 4991 O O . SER A 1 657 ? -11.124 -11.375 -11.365 1.00 90.12 657 SER A O 1
ATOM 4993 N N . ARG A 1 658 ? -13.299 -11.885 -11.684 1.00 92.31 658 ARG A N 1
ATOM 4994 C CA . ARG A 1 658 ? -13.204 -12.042 -13.145 1.00 92.31 658 ARG A CA 1
ATOM 4995 C C . ARG A 1 658 ? -12.850 -10.708 -13.801 1.00 92.31 658 ARG A C 1
ATOM 4997 O O . ARG A 1 658 ? -11.989 -10.657 -14.671 1.00 92.31 658 ARG A O 1
ATOM 5004 N N . GLU A 1 659 ? -13.463 -9.633 -13.322 1.00 91.19 659 GLU A N 1
ATOM 5005 C CA . GLU A 1 659 ? -13.314 -8.264 -13.809 1.00 91.19 659 GLU A CA 1
ATOM 5006 C C . GLU A 1 659 ? -11.907 -7.723 -13.540 1.00 91.19 659 GLU A C 1
ATOM 5008 O O . GLU A 1 659 ? -11.282 -7.138 -14.424 1.00 91.19 659 GLU A O 1
ATOM 5013 N N . ASP A 1 660 ? -11.374 -7.956 -12.335 1.00 91.69 660 ASP A N 1
ATOM 5014 C CA . ASP A 1 660 ? -10.028 -7.499 -11.989 1.00 91.69 660 ASP A CA 1
ATOM 5015 C C . ASP A 1 660 ? -8.965 -8.284 -12.783 1.00 91.69 660 ASP A C 1
ATOM 5017 O O . ASP A 1 660 ? -7.980 -7.692 -13.227 1.00 91.69 660 ASP A O 1
ATOM 5021 N N . LEU A 1 661 ? -9.174 -9.586 -13.033 1.00 94.12 661 LEU A N 1
ATOM 5022 C CA . LEU A 1 661 ? -8.292 -10.367 -13.909 1.00 94.12 661 LEU A CA 1
ATOM 5023 C C . LEU A 1 661 ? -8.370 -9.891 -15.369 1.00 94.12 661 LEU A C 1
ATOM 5025 O O . LEU A 1 661 ? -7.326 -9.714 -15.996 1.00 94.12 661 LEU A O 1
ATOM 5029 N N . ALA A 1 662 ? -9.569 -9.632 -15.899 1.00 93.50 662 ALA A N 1
ATOM 5030 C CA . ALA A 1 662 ? -9.752 -9.095 -17.251 1.00 93.50 662 ALA A CA 1
ATOM 5031 C C . ALA A 1 662 ? -9.013 -7.765 -17.425 1.00 93.50 662 ALA A C 1
ATOM 5033 O O . ALA A 1 662 ? -8.298 -7.566 -18.409 1.00 93.50 662 ALA A O 1
ATOM 5034 N N . LEU A 1 663 ? -9.087 -6.895 -16.413 1.00 91.44 663 LEU A N 1
ATOM 5035 C CA . LEU A 1 663 ? -8.350 -5.637 -16.383 1.00 91.44 663 LEU A CA 1
ATOM 5036 C C . LEU A 1 663 ? -6.825 -5.848 -16.401 1.00 91.44 663 LEU A C 1
ATOM 5038 O O . LEU A 1 663 ? -6.114 -5.158 -17.135 1.00 91.44 663 LEU A O 1
ATOM 5042 N N . MET A 1 664 ? -6.310 -6.809 -15.628 1.00 92.69 664 MET A N 1
ATOM 5043 C CA . MET A 1 664 ? -4.878 -7.140 -15.609 1.00 92.69 664 MET A CA 1
ATOM 5044 C C . MET A 1 664 ? -4.396 -7.663 -16.972 1.00 92.69 664 MET A C 1
ATOM 5046 O O . MET A 1 664 ? -3.330 -7.260 -17.457 1.00 92.69 664 MET A O 1
ATOM 5050 N N . LEU A 1 665 ? -5.194 -8.514 -17.618 1.00 93.44 665 LEU A N 1
ATOM 5051 C CA . LEU A 1 665 ? -4.888 -9.117 -18.918 1.00 93.44 665 LEU A CA 1
ATOM 5052 C C . LEU A 1 665 ? -5.149 -8.183 -20.106 1.00 93.44 665 LEU A C 1
ATOM 5054 O O . LEU A 1 665 ? -4.552 -8.375 -21.164 1.00 93.44 665 LEU A O 1
ATOM 5058 N N . GLY A 1 666 ? -5.988 -7.160 -19.929 1.00 91.44 666 GLY A N 1
ATOM 5059 C CA . GLY A 1 666 ? -6.465 -6.316 -21.021 1.00 91.44 666 GLY A CA 1
ATOM 5060 C C . GLY A 1 666 ? -7.321 -7.093 -22.027 1.00 91.44 666 GLY A C 1
ATOM 5061 O O . GLY A 1 666 ? -7.168 -6.878 -23.227 1.00 91.44 666 GLY A O 1
ATOM 5062 N N . CYS A 1 667 ? -8.158 -8.019 -21.548 1.00 93.50 667 CYS A N 1
ATOM 5063 C CA . CYS A 1 667 ? -9.079 -8.826 -22.359 1.00 93.50 667 CYS A CA 1
ATOM 5064 C C . CYS A 1 667 ? -10.542 -8.560 -21.979 1.00 93.50 667 CYS A C 1
ATOM 5066 O O . CYS A 1 667 ? -10.809 -7.817 -21.029 1.00 93.50 667 CYS A O 1
ATOM 5068 N N . ASP A 1 668 ? -11.483 -9.163 -22.708 1.00 93.75 668 ASP A N 1
ATOM 5069 C CA . ASP A 1 668 ? -12.888 -9.103 -22.318 1.00 93.75 668 ASP A CA 1
ATOM 5070 C C . ASP A 1 668 ? -13.119 -9.959 -21.061 1.00 93.75 668 ASP A C 1
ATOM 5072 O O . ASP A 1 668 ? -12.427 -10.956 -20.824 1.00 93.75 668 ASP A O 1
ATOM 5076 N N . VAL A 1 669 ? -14.089 -9.565 -20.236 1.00 92.69 669 VAL A N 1
ATOM 5077 C CA . VAL A 1 669 ? -14.519 -10.353 -19.075 1.00 92.69 669 VAL A CA 1
ATOM 5078 C C . VAL A 1 669 ? -14.992 -11.729 -19.545 1.00 92.69 669 VAL A C 1
ATOM 5080 O O . VAL A 1 669 ? -14.674 -12.733 -18.904 1.00 92.69 669 VAL A O 1
ATOM 5083 N N . ASP A 1 670 ? -15.666 -11.795 -20.695 1.00 92.31 670 ASP A N 1
ATOM 5084 C CA . ASP A 1 670 ? -16.218 -13.025 -21.251 1.00 92.31 670 ASP A CA 1
ATOM 5085 C C . ASP A 1 670 ? -15.178 -14.024 -21.771 1.00 92.31 670 ASP A C 1
ATOM 5087 O O . ASP A 1 670 ? -15.454 -15.227 -21.805 1.00 92.31 670 ASP A O 1
ATOM 5091 N N . ASP A 1 671 ? -13.947 -13.571 -22.023 1.00 93.50 671 ASP A N 1
ATOM 5092 C CA . ASP A 1 671 ? -12.822 -14.434 -22.407 1.00 93.50 671 ASP A CA 1
ATOM 5093 C C . ASP A 1 671 ? -12.327 -15.325 -21.252 1.00 93.50 671 ASP A C 1
ATOM 5095 O O . ASP A 1 671 ? -11.575 -16.284 -21.467 1.00 93.50 671 ASP A O 1
ATOM 5099 N N . ILE A 1 672 ? -12.709 -15.008 -20.010 1.00 96.31 672 ILE A N 1
ATOM 5100 C CA . ILE A 1 672 ? -12.234 -15.703 -18.812 1.00 96.31 672 ILE A CA 1
ATOM 5101 C C . ILE A 1 672 ? -13.239 -16.769 -18.393 1.00 96.31 672 ILE A C 1
ATOM 5103 O O . ILE A 1 672 ? -14.347 -16.461 -17.947 1.00 96.31 672 ILE A O 1
ATOM 5107 N N . TYR A 1 673 ? -12.819 -18.031 -18.445 1.00 96.88 673 TYR A N 1
ATOM 5108 C CA . TYR A 1 673 ? -13.570 -19.153 -17.899 1.00 96.88 673 TYR A CA 1
ATOM 5109 C C . TYR A 1 673 ? -13.383 -19.236 -16.381 1.00 96.88 673 TYR A C 1
ATOM 5111 O O . TYR A 1 673 ? -12.331 -19.644 -15.884 1.00 96.88 673 TYR A O 1
ATOM 5119 N N . CYS A 1 674 ? -14.406 -18.849 -15.625 1.00 96.44 674 CYS A N 1
ATOM 5120 C CA . CYS A 1 674 ? -14.398 -18.945 -14.169 1.00 96.44 674 CYS A CA 1
ATOM 5121 C C . CYS A 1 674 ? -14.905 -20.308 -13.704 1.00 96.44 674 CYS A C 1
ATOM 5123 O O . CYS A 1 674 ? -15.970 -20.768 -14.123 1.00 96.44 674 CYS A O 1
ATOM 5125 N N . THR A 1 675 ? -14.166 -20.936 -12.793 1.00 95.44 675 THR A N 1
ATOM 5126 C CA . THR A 1 675 ? -14.582 -22.184 -12.163 1.00 95.44 675 THR A CA 1
ATOM 5127 C C . THR A 1 675 ? -14.290 -22.221 -10.667 1.00 95.44 675 THR A C 1
ATOM 5129 O O . THR A 1 675 ? -13.359 -21.574 -10.184 1.00 95.44 675 THR A O 1
ATOM 5132 N N . ARG A 1 676 ? -15.071 -22.992 -9.903 1.00 93.19 676 ARG A N 1
ATOM 5133 C CA . ARG A 1 676 ? -14.807 -23.226 -8.479 1.00 93.19 676 ARG A CA 1
ATOM 5134 C C . ARG A 1 676 ? -15.270 -24.602 -8.021 1.00 93.19 676 ARG A C 1
ATOM 5136 O O . ARG A 1 676 ? -16.300 -25.110 -8.456 1.00 93.19 676 ARG A O 1
ATOM 5143 N N . GLN A 1 677 ? -14.559 -25.158 -7.048 1.00 90.12 677 GLN A N 1
ATOM 5144 C CA . GLN A 1 677 ? -15.020 -26.334 -6.326 1.00 90.12 677 GLN A CA 1
ATOM 5145 C C . GLN A 1 677 ? -16.192 -25.965 -5.413 1.00 90.12 677 GLN A C 1
ATOM 5147 O O . GLN A 1 677 ? -16.087 -25.036 -4.600 1.00 90.12 677 GLN A O 1
ATOM 5152 N N . ARG A 1 678 ? -17.271 -26.745 -5.482 1.00 85.44 678 ARG A N 1
ATOM 5153 C CA . ARG A 1 678 ? -18.397 -26.650 -4.558 1.00 85.44 678 ARG A CA 1
ATOM 5154 C C . ARG A 1 678 ? -17.927 -26.817 -3.114 1.00 85.44 678 ARG A C 1
ATOM 5156 O O . ARG A 1 678 ? -17.062 -27.636 -2.787 1.00 85.44 678 ARG A O 1
ATOM 5163 N N . ALA A 1 679 ? -18.495 -26.004 -2.230 1.00 71.56 679 ALA A N 1
ATOM 5164 C CA . ALA A 1 679 ? -18.192 -26.085 -0.815 1.00 71.56 679 ALA A CA 1
ATOM 5165 C C . ALA A 1 679 ? -18.825 -27.343 -0.199 1.00 71.56 679 ALA A C 1
ATOM 5167 O O . ALA A 1 679 ? -20.011 -27.591 -0.381 1.00 71.56 679 ALA A O 1
ATOM 5168 N N . THR A 1 680 ? -18.052 -28.105 0.574 1.00 63.34 680 THR A N 1
ATOM 5169 C CA . THR A 1 680 ? -18.558 -29.269 1.313 1.00 63.34 680 THR A CA 1
ATOM 5170 C C . THR A 1 680 ? -19.526 -28.850 2.423 1.00 63.34 680 THR A C 1
ATOM 5172 O O . THR A 1 680 ? -19.313 -27.834 3.090 1.00 63.34 680 THR A O 1
ATOM 5175 N N . GLU A 1 681 ? -20.576 -29.645 2.649 1.00 52.97 681 GLU A N 1
ATOM 5176 C CA . GLU A 1 681 ? -21.618 -29.377 3.659 1.00 52.97 681 GLU A CA 1
ATOM 5177 C C . GLU A 1 681 ? -21.099 -29.505 5.106 1.00 52.97 681 GLU A C 1
ATOM 5179 O O . GLU A 1 681 ? -21.601 -28.862 6.026 1.00 52.97 681 GLU A O 1
ATOM 5184 N N . HIS A 1 682 ? -20.029 -30.274 5.322 1.00 54.28 682 HIS A N 1
ATOM 5185 C CA . HIS A 1 682 ? -19.431 -30.509 6.640 1.00 54.28 682 HIS A CA 1
ATOM 5186 C C . HIS A 1 682 ? -18.338 -29.481 6.982 1.00 54.28 682 HIS A C 1
ATOM 5188 O O . HIS A 1 682 ? -17.155 -29.815 7.070 1.00 54.28 682 HIS A O 1
ATOM 5194 N N . LYS A 1 683 ? -18.706 -28.209 7.170 1.00 61.59 683 LYS A N 1
ATOM 5195 C CA . LYS A 1 683 ? -17.746 -27.159 7.570 1.00 61.59 683 LYS A CA 1
ATOM 5196 C C . LYS A 1 683 ? -17.497 -27.144 9.081 1.00 61.59 683 LYS A C 1
ATOM 5198 O O . LYS A 1 683 ? -18.355 -27.522 9.879 1.00 61.59 683 LYS A O 1
ATOM 5203 N N . ALA A 1 684 ? -16.315 -26.673 9.481 1.00 64.75 684 ALA A N 1
ATOM 5204 C CA . ALA A 1 684 ? -16.085 -26.211 10.848 1.00 64.75 684 ALA A CA 1
ATOM 5205 C C . ALA A 1 684 ? -17.107 -25.121 11.228 1.00 64.75 684 ALA A C 1
ATOM 5207 O O . ALA A 1 684 ? -17.524 -24.332 10.375 1.00 64.75 684 ALA A O 1
ATOM 5208 N N . LYS A 1 685 ? -17.451 -25.018 12.515 1.00 77.12 685 LYS A N 1
ATOM 5209 C CA . LYS A 1 685 ? -18.178 -23.862 13.054 1.00 77.12 685 LYS A CA 1
ATOM 5210 C C . LYS A 1 685 ? -17.195 -22.698 13.175 1.00 77.12 685 LYS A C 1
ATOM 5212 O O . LYS A 1 685 ? -16.503 -22.575 14.183 1.00 77.12 685 LYS A O 1
ATOM 5217 N N . LEU A 1 686 ? -17.085 -21.898 12.116 1.00 85.25 686 LEU A N 1
ATOM 5218 C CA . LEU A 1 686 ? -16.226 -20.717 12.078 1.00 85.25 686 LEU A CA 1
ATOM 5219 C C . LEU A 1 686 ? -16.981 -19.499 12.621 1.00 85.25 686 LEU A C 1
ATOM 5221 O O . LEU A 1 686 ? -17.944 -19.041 12.009 1.00 85.25 686 LEU A O 1
ATOM 5225 N N . LYS A 1 687 ? -16.521 -18.974 13.754 1.00 89.06 687 LYS A N 1
ATOM 5226 C CA . LYS A 1 687 ? -16.984 -17.726 14.355 1.00 89.06 687 LYS A CA 1
ATOM 5227 C C . LYS A 1 687 ? -16.065 -16.584 13.916 1.00 89.06 687 LYS A C 1
ATOM 5229 O O . LYS A 1 687 ? -14.855 -16.652 14.120 1.00 89.06 687 LYS A O 1
ATOM 5234 N N . LEU A 1 688 ? -16.631 -15.536 13.327 1.00 90.25 688 LEU A N 1
ATOM 5235 C CA . LEU A 1 688 ? -15.904 -14.315 12.980 1.00 90.25 688 LEU A CA 1
ATOM 5236 C C . LEU A 1 688 ? -16.325 -13.205 13.944 1.00 90.25 688 LEU A C 1
ATOM 5238 O O . LEU A 1 688 ? -17.512 -12.903 14.044 1.00 90.25 688 LEU A O 1
ATOM 5242 N N . ILE A 1 689 ? -15.365 -12.618 14.654 1.00 92.62 689 ILE A N 1
ATOM 5243 C CA . ILE A 1 689 ? -15.581 -11.529 15.611 1.00 92.62 689 ILE A CA 1
ATOM 5244 C C . ILE A 1 689 ? -14.831 -10.300 15.110 1.00 92.62 689 ILE A C 1
ATOM 5246 O O . ILE A 1 689 ? -13.629 -10.372 14.865 1.00 92.62 689 ILE A O 1
ATOM 5250 N N . GLN A 1 690 ? -15.510 -9.166 14.983 1.00 93.31 690 GLN A N 1
ATOM 5251 C CA . GLN A 1 690 ? -14.900 -7.898 14.606 1.00 93.31 690 GLN A CA 1
ATOM 5252 C C . GLN A 1 690 ? -14.800 -6.963 15.812 1.00 93.31 690 GLN A C 1
ATOM 5254 O O . GLN A 1 690 ? -15.789 -6.712 16.495 1.00 93.31 690 GLN A O 1
ATOM 5259 N N . VAL A 1 691 ? -13.612 -6.396 16.032 1.00 91.94 691 VAL A N 1
ATOM 5260 C CA . VAL A 1 691 ? -13.364 -5.391 17.074 1.00 91.94 691 VAL A CA 1
ATOM 5261 C C . VAL A 1 691 ? -13.202 -4.013 16.438 1.00 91.94 691 VAL A C 1
ATOM 5263 O O . VAL A 1 691 ? -12.230 -3.774 15.720 1.00 91.94 691 VAL A O 1
ATOM 5266 N N . THR A 1 692 ? -14.147 -3.106 16.704 1.00 87.06 692 THR A N 1
ATOM 5267 C CA . THR A 1 692 ? -14.332 -1.848 15.942 1.00 87.06 692 THR A CA 1
ATOM 5268 C C . THR A 1 692 ? -13.983 -0.565 16.705 1.00 87.06 692 THR A C 1
ATOM 5270 O O . THR A 1 692 ? -14.257 0.545 16.239 1.00 87.06 692 THR A O 1
ATOM 5273 N N . ASP A 1 693 ? -13.410 -0.668 17.901 1.00 84.88 693 ASP A N 1
ATOM 5274 C CA . ASP A 1 693 ? -13.125 0.473 18.782 1.00 84.88 693 ASP A CA 1
ATOM 5275 C C . ASP A 1 693 ? -11.619 0.714 19.007 1.00 84.88 693 ASP A C 1
ATOM 5277 O O . ASP A 1 693 ? -11.237 1.564 19.814 1.00 84.88 693 ASP A O 1
ATOM 5281 N N . LEU A 1 694 ? -10.750 0.012 18.269 1.00 84.12 694 LEU A N 1
ATOM 5282 C CA . LEU A 1 694 ? -9.288 0.191 18.286 1.00 84.12 694 LEU A CA 1
ATOM 5283 C C . LEU A 1 694 ? -8.763 1.057 17.123 1.00 84.12 694 LEU A C 1
ATOM 5285 O O . LEU A 1 694 ? -7.587 1.437 17.105 1.00 84.12 694 LEU A O 1
ATOM 5289 N N . GLY A 1 695 ? -9.627 1.426 16.173 1.00 81.44 695 GLY A N 1
ATOM 5290 C CA . GLY A 1 695 ? -9.259 2.184 14.978 1.00 81.44 695 GLY A CA 1
ATOM 5291 C C . GLY A 1 695 ? -8.748 1.287 13.847 1.00 81.44 695 GLY A C 1
ATOM 5292 O O . GLY A 1 695 ? -8.887 0.070 13.870 1.00 81.44 695 GLY A O 1
ATOM 5293 N N . ARG A 1 696 ? -8.121 1.891 12.830 1.00 82.38 696 ARG A N 1
ATOM 5294 C CA . ARG A 1 696 ? -7.620 1.165 11.643 1.00 82.38 696 ARG A CA 1
ATOM 5295 C C . ARG A 1 696 ? -6.460 0.200 11.943 1.00 82.38 696 ARG A C 1
ATOM 5297 O O . ARG A 1 696 ? -6.212 -0.705 11.155 1.00 82.38 696 ARG A O 1
ATOM 5304 N N . LEU A 1 697 ? -5.722 0.437 13.035 1.00 89.25 697 LEU A N 1
ATOM 5305 C CA . LEU A 1 697 ? -4.514 -0.308 13.427 1.00 89.25 697 LEU A CA 1
ATOM 5306 C C . LEU A 1 697 ? -3.520 -0.535 12.264 1.00 89.25 697 LEU A C 1
ATOM 5308 O O . LEU A 1 697 ? -2.946 -1.611 12.126 1.00 89.25 697 LEU A O 1
ATOM 5312 N N . GLY A 1 698 ? -3.290 0.487 11.431 1.00 86.88 698 GLY A N 1
ATOM 5313 C CA . GLY A 1 698 ? -2.310 0.429 10.335 1.00 86.88 698 GLY A CA 1
ATOM 5314 C C . GLY A 1 698 ? -0.849 0.461 10.814 1.00 86.88 698 GLY A C 1
ATOM 5315 O O . GLY A 1 698 ? -0.561 0.276 11.994 1.00 86.88 698 GLY A O 1
ATOM 5316 N N . MET A 1 699 ? 0.094 0.766 9.913 1.00 86.31 699 MET A N 1
ATOM 5317 C CA . MET A 1 699 ? 1.540 0.856 10.225 1.00 86.31 699 MET A CA 1
ATOM 5318 C C . MET A 1 699 ? 1.932 2.013 11.170 1.00 86.31 699 MET A C 1
ATOM 5320 O O . MET A 1 699 ? 3.071 2.080 11.653 1.00 86.31 699 MET A O 1
ATOM 5324 N N . GLN A 1 700 ? 1.011 2.947 11.405 1.00 85.44 700 GLN A N 1
ATOM 5325 C CA . GLN A 1 700 ? 1.146 4.057 12.343 1.00 85.44 700 GLN A CA 1
ATOM 5326 C C . GLN A 1 700 ? 0.066 3.912 13.416 1.00 85.44 700 GLN A C 1
ATOM 5328 O O . GLN A 1 700 ? -1.124 3.898 13.098 1.00 85.44 700 GLN A O 1
ATOM 5333 N N . ARG A 1 701 ? 0.492 3.777 14.674 1.00 88.69 701 ARG A N 1
ATOM 5334 C CA . ARG A 1 701 ? -0.369 3.546 15.840 1.00 88.69 701 ARG A CA 1
ATOM 5335 C C . ARG A 1 701 ? 0.042 4.488 16.963 1.00 88.69 701 ARG A C 1
ATOM 5337 O O . ARG A 1 701 ? 1.230 4.736 17.163 1.00 88.69 701 ARG A O 1
ATOM 5344 N N . GLY A 1 702 ? -0.939 5.041 17.670 1.00 88.50 702 GLY A N 1
ATOM 5345 C CA . GLY A 1 702 ? -0.702 5.854 18.862 1.00 88.50 702 GLY A CA 1
ATOM 5346 C C . GLY A 1 702 ? -0.431 4.999 20.104 1.00 88.50 702 GLY A C 1
ATOM 5347 O O . GLY A 1 702 ? -0.824 3.836 20.165 1.00 88.50 702 GLY A O 1
ATOM 5348 N N . ALA A 1 703 ? 0.166 5.597 21.138 1.00 88.69 703 ALA A N 1
ATOM 5349 C CA . ALA A 1 703 ? 0.533 4.887 22.369 1.00 88.69 703 ALA A CA 1
ATOM 5350 C C . ALA A 1 703 ? -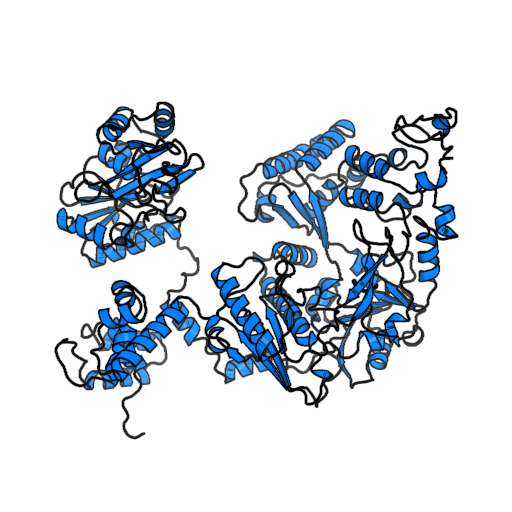0.656 4.199 23.073 1.00 88.69 703 ALA A C 1
ATOM 5352 O O . ALA A 1 703 ? -0.505 3.107 23.615 1.00 88.69 703 ALA A O 1
ATOM 5353 N N . ASP A 1 704 ? -1.851 4.805 23.058 1.00 85.31 704 ASP A N 1
ATOM 5354 C CA . ASP A 1 704 ? -3.033 4.168 23.656 1.00 85.31 704 ASP A CA 1
ATOM 5355 C C . ASP A 1 704 ? -3.548 2.987 22.820 1.00 85.31 704 ASP A C 1
ATOM 5357 O O . ASP A 1 704 ? -3.951 1.979 23.395 1.00 85.31 704 ASP A O 1
ATOM 5361 N N . GLN A 1 705 ? -3.474 3.063 21.485 1.00 90.19 705 GLN A N 1
ATOM 5362 C CA . GLN A 1 705 ? -3.838 1.939 20.614 1.00 90.19 705 GLN A CA 1
ATOM 5363 C C . GLN A 1 705 ? -2.924 0.739 20.871 1.00 90.19 705 GLN A C 1
ATOM 5365 O O . GLN A 1 705 ? -3.430 -0.361 21.068 1.00 90.19 705 GLN A O 1
ATOM 5370 N N . GLU A 1 706 ? -1.608 0.962 20.952 1.00 92.62 706 GLU A N 1
ATOM 5371 C CA . GLU A 1 706 ? -0.631 -0.100 21.240 1.00 92.62 706 GLU A CA 1
ATOM 5372 C C . GLU A 1 706 ? -0.854 -0.722 22.616 1.00 92.62 706 GLU A C 1
ATOM 5374 O O . GLU A 1 706 ? -0.909 -1.941 22.753 1.00 92.62 706 GLU A O 1
ATOM 5379 N N . ARG A 1 707 ? -1.081 0.102 23.645 1.00 92.31 707 ARG A N 1
ATOM 5380 C CA . ARG A 1 707 ? -1.390 -0.388 24.995 1.00 92.31 707 ARG A CA 1
ATOM 5381 C C . ARG A 1 707 ? -2.631 -1.286 25.007 1.00 92.31 707 ARG A C 1
ATOM 5383 O O . ARG A 1 707 ? -2.639 -2.317 25.678 1.00 92.31 707 ARG A O 1
ATOM 5390 N N . ARG A 1 708 ? -3.709 -0.868 24.335 1.00 93.06 708 ARG A N 1
ATOM 5391 C CA . ARG A 1 708 ? -4.977 -1.615 24.295 1.00 93.06 708 ARG A CA 1
ATOM 5392 C C . ARG A 1 708 ? -4.843 -2.895 23.478 1.00 93.06 708 ARG A C 1
ATOM 5394 O O . ARG A 1 708 ? -5.313 -3.935 23.928 1.00 93.06 708 ARG A O 1
ATOM 5401 N N . LEU A 1 709 ? -4.169 -2.820 22.331 1.00 94.94 709 LEU A N 1
ATOM 5402 C CA . LEU A 1 709 ? -3.862 -3.973 21.492 1.00 94.94 709 LEU A CA 1
ATOM 5403 C C . LEU A 1 709 ? -3.036 -5.000 22.268 1.00 94.94 709 LEU A C 1
ATOM 5405 O O . LEU A 1 709 ? -3.434 -6.155 22.329 1.00 94.94 709 LEU A O 1
ATOM 5409 N N . ALA A 1 710 ? -1.952 -4.583 22.925 1.00 94.56 710 ALA A N 1
ATOM 5410 C CA . ALA A 1 710 ? -1.121 -5.472 23.732 1.00 94.56 710 ALA A CA 1
ATOM 5411 C C . ALA A 1 710 ? -1.942 -6.186 24.817 1.00 94.56 710 ALA A C 1
ATOM 5413 O O . ALA A 1 710 ? -1.863 -7.402 24.939 1.00 94.56 710 ALA A O 1
ATOM 5414 N N . ALA A 1 711 ? -2.799 -5.458 25.544 1.00 94.00 711 ALA A N 1
ATOM 5415 C CA . ALA A 1 711 ? -3.676 -6.053 26.553 1.00 94.00 711 ALA A CA 1
ATOM 5416 C C . ALA A 1 711 ? -4.644 -7.098 25.966 1.00 94.00 711 ALA A C 1
ATOM 5418 O O . ALA A 1 711 ? -4.850 -8.153 26.565 1.00 94.00 711 ALA A O 1
ATOM 5419 N N . LEU A 1 712 ? -5.219 -6.813 24.794 1.00 96.00 712 LEU A N 1
ATOM 5420 C CA . LEU A 1 712 ? -6.114 -7.728 24.091 1.00 96.00 712 LEU A CA 1
ATOM 5421 C C . LEU A 1 712 ? -5.376 -8.978 23.594 1.00 96.00 712 LEU A C 1
ATOM 5423 O O . LEU A 1 712 ? -5.845 -10.093 23.807 1.00 96.00 712 LEU A O 1
ATOM 5427 N N . LEU A 1 713 ? -4.209 -8.801 22.968 1.00 96.25 713 LEU A N 1
ATOM 5428 C CA . LEU A 1 713 ? -3.402 -9.906 22.455 1.00 96.25 713 LEU A CA 1
ATOM 5429 C C . LEU A 1 713 ? -2.892 -10.803 23.582 1.00 96.25 713 LEU A C 1
ATOM 5431 O O . LEU A 1 713 ? -2.966 -12.019 23.441 1.00 96.25 713 LEU A O 1
ATOM 5435 N N . THR A 1 714 ? -2.421 -10.233 24.696 1.00 95.81 714 THR A N 1
ATOM 5436 C CA . THR A 1 714 ? -2.032 -11.010 25.882 1.00 95.81 714 THR A CA 1
ATOM 5437 C C . THR A 1 714 ? -3.205 -11.845 26.379 1.00 95.81 714 THR A C 1
ATOM 5439 O O . THR A 1 714 ? -3.068 -13.054 26.519 1.00 95.81 714 THR A O 1
ATOM 5442 N N . HIS A 1 715 ? -4.384 -11.235 26.545 1.00 96.50 715 HIS A N 1
ATOM 5443 C CA . HIS A 1 715 ? -5.571 -11.959 26.992 1.00 96.50 715 HIS A CA 1
ATOM 5444 C C . HIS A 1 715 ? -5.922 -13.129 26.062 1.00 96.50 715 HIS A C 1
ATOM 5446 O O . HIS A 1 715 ? -6.047 -14.251 26.535 1.00 96.50 715 HIS A O 1
ATOM 5452 N N . LEU A 1 716 ? -6.023 -12.895 24.749 1.00 96.19 716 LEU A N 1
ATOM 5453 C CA . LEU A 1 716 ? -6.393 -13.932 23.775 1.00 96.19 716 LEU A CA 1
ATOM 5454 C C . LEU A 1 716 ? -5.326 -15.030 23.630 1.00 96.19 716 LEU A C 1
ATOM 5456 O O . LEU A 1 716 ? -5.655 -16.192 23.378 1.00 96.19 716 LEU A O 1
ATOM 5460 N N . LYS A 1 717 ? -4.041 -14.694 23.794 1.00 95.00 717 LYS A N 1
ATOM 5461 C CA . LYS A 1 717 ? -2.956 -15.686 23.832 1.00 95.00 717 LYS A CA 1
ATOM 5462 C C . LYS A 1 717 ? -3.053 -16.569 25.075 1.00 95.00 717 LYS A C 1
ATOM 5464 O O . LYS A 1 717 ? -2.859 -17.776 24.961 1.00 95.00 717 LYS A O 1
ATOM 5469 N N . ASP A 1 718 ? -3.408 -15.999 26.221 1.00 95.06 718 ASP A N 1
ATOM 5470 C CA . ASP A 1 718 ? -3.500 -16.739 27.481 1.00 95.06 718 ASP A CA 1
ATOM 5471 C C . ASP A 1 718 ? -4.774 -17.596 27.565 1.00 95.06 718 ASP A C 1
ATOM 5473 O O . ASP A 1 718 ? -4.714 -18.750 27.995 1.00 95.06 718 ASP A O 1
ATOM 5477 N N . THR A 1 719 ? -5.925 -17.068 27.134 1.00 95.00 719 THR A N 1
ATOM 5478 C CA . THR A 1 719 ? -7.226 -17.747 27.268 1.00 95.00 719 THR A CA 1
ATOM 5479 C C . THR A 1 719 ? -7.536 -18.691 26.111 1.00 95.00 719 THR A C 1
ATOM 5481 O O . THR A 1 719 ? -8.023 -19.799 26.336 1.00 95.00 719 THR A O 1
ATOM 5484 N N . GLU A 1 720 ? -7.227 -18.288 24.877 1.00 93.81 720 GLU A N 1
ATOM 5485 C CA . GLU A 1 720 ? -7.587 -19.027 23.660 1.00 93.81 720 GLU A CA 1
ATOM 5486 C C . GLU A 1 720 ? -6.380 -19.615 22.916 1.00 93.81 720 GLU A C 1
ATOM 5488 O O . GLU A 1 720 ? -6.548 -20.267 21.883 1.00 93.81 720 GLU A O 1
ATOM 5493 N N . LYS A 1 721 ? -5.152 -19.415 23.422 1.00 94.06 721 LYS A N 1
ATOM 5494 C CA . LYS A 1 721 ? -3.904 -19.804 22.732 1.00 94.06 721 LYS A CA 1
ATOM 5495 C C . LYS A 1 721 ? -3.836 -19.235 21.314 1.00 94.06 721 LYS A C 1
ATOM 5497 O O . LYS A 1 721 ? -3.365 -19.897 20.385 1.00 94.06 721 LYS A O 1
ATOM 5502 N N . ALA A 1 722 ? -4.348 -18.015 21.151 1.00 94.56 722 ALA A N 1
ATOM 5503 C CA . ALA A 1 722 ? -4.492 -17.389 19.853 1.00 94.56 722 ALA A CA 1
ATOM 5504 C C . ALA A 1 722 ? -3.137 -17.149 19.173 1.00 94.56 722 ALA A C 1
ATOM 5506 O O . ALA A 1 722 ? -2.145 -16.810 19.822 1.00 94.56 722 ALA A O 1
ATOM 5507 N N . LYS A 1 723 ? -3.107 -17.281 17.845 1.00 95.38 723 LYS A N 1
ATOM 5508 C CA . LYS A 1 723 ? -1.986 -16.821 17.014 1.00 95.38 723 LYS A CA 1
ATOM 5509 C C . LYS A 1 723 ? -2.332 -15.502 16.341 1.00 95.38 723 LYS A C 1
ATOM 5511 O O . LYS A 1 723 ? -3.500 -15.243 16.060 1.00 95.38 723 LYS A O 1
ATOM 5516 N N . VAL A 1 724 ? -1.325 -14.672 16.086 1.00 95.69 724 VAL A N 1
ATOM 5517 C CA . VAL A 1 724 ? -1.518 -13.298 15.602 1.00 95.69 724 VAL A CA 1
ATOM 5518 C C . VAL A 1 724 ? -0.847 -13.089 14.250 1.00 95.69 724 VAL A C 1
ATOM 5520 O O . VAL A 1 724 ? 0.326 -13.420 14.091 1.00 95.69 724 VAL A O 1
ATOM 5523 N N . ILE A 1 725 ? -1.565 -12.480 13.307 1.00 95.44 725 ILE A N 1
ATOM 5524 C CA . ILE A 1 725 ? -1.005 -11.905 12.079 1.00 95.44 725 ILE A CA 1
ATOM 5525 C C . ILE A 1 725 ? -1.116 -10.380 12.167 1.00 95.44 725 ILE A C 1
ATOM 5527 O O . ILE A 1 725 ? -2.212 -9.840 12.322 1.00 95.44 725 ILE A O 1
ATOM 5531 N N . ASP A 1 726 ? 0.022 -9.693 12.064 1.00 94.81 726 ASP A N 1
ATOM 5532 C CA . ASP A 1 726 ? 0.126 -8.227 12.104 1.00 94.81 726 ASP A CA 1
ATOM 5533 C C . ASP A 1 726 ? 1.069 -7.717 10.988 1.00 94.81 726 ASP A C 1
ATOM 5535 O O . ASP A 1 726 ? 1.606 -8.488 10.200 1.00 94.81 726 ASP A O 1
ATOM 5539 N N . PHE A 1 727 ? 1.296 -6.413 10.851 1.00 93.12 727 PHE A N 1
ATOM 5540 C CA . PHE A 1 727 ? 2.296 -5.875 9.933 1.00 93.12 727 PHE A CA 1
ATOM 5541 C C . PHE A 1 727 ? 3.706 -6.222 10.413 1.00 93.12 727 PHE A C 1
ATOM 5543 O O . PHE A 1 727 ? 4.009 -6.136 11.599 1.00 93.12 727 PHE A O 1
ATOM 5550 N N . LYS A 1 728 ? 4.615 -6.499 9.469 1.00 89.31 728 LYS A N 1
ATOM 5551 C CA . LYS A 1 728 ? 6.022 -6.864 9.734 1.00 89.31 728 LYS A CA 1
ATOM 5552 C C . LYS A 1 728 ? 6.757 -5.912 10.691 1.00 89.31 728 LYS A C 1
ATOM 5554 O O . LYS A 1 728 ? 7.645 -6.342 11.414 1.00 89.31 728 LYS A O 1
ATOM 5559 N N . LYS A 1 729 ? 6.388 -4.626 10.705 1.00 89.31 729 LYS A N 1
ATOM 5560 C CA . LYS A 1 729 ? 6.932 -3.611 11.624 1.00 89.31 729 LYS A CA 1
ATOM 5561 C C . LYS A 1 729 ? 6.707 -3.954 13.107 1.00 89.31 729 LYS A C 1
ATOM 5563 O O . LYS A 1 729 ? 7.473 -3.500 13.945 1.00 89.31 729 LYS A O 1
ATOM 5568 N N . PHE A 1 730 ? 5.680 -4.739 13.413 1.00 89.62 730 PHE A N 1
ATOM 5569 C CA . PHE A 1 730 ? 5.242 -5.096 14.760 1.00 89.62 730 PHE A CA 1
ATOM 5570 C C . PHE A 1 730 ? 5.541 -6.564 15.099 1.00 89.62 730 PHE A C 1
ATOM 5572 O O . PHE A 1 730 ? 4.780 -7.221 15.806 1.00 89.62 730 PHE A O 1
ATOM 5579 N N . ALA A 1 731 ? 6.641 -7.096 14.557 1.00 75.31 731 ALA A N 1
ATOM 5580 C CA . ALA A 1 731 ? 7.013 -8.501 14.702 1.00 75.31 731 ALA A CA 1
ATOM 5581 C C . ALA A 1 731 ? 7.140 -8.962 16.168 1.00 75.31 731 ALA A C 1
ATOM 5583 O O . ALA A 1 731 ? 6.931 -10.139 16.436 1.00 75.31 731 ALA A O 1
ATOM 5584 N N . ASP A 1 732 ? 7.412 -8.056 17.112 1.00 74.88 732 ASP A N 1
ATOM 5585 C CA . ASP A 1 732 ? 7.616 -8.381 18.532 1.00 74.88 732 ASP A CA 1
ATOM 5586 C C . ASP A 1 732 ? 6.399 -9.044 19.197 1.00 74.88 732 ASP A C 1
ATOM 5588 O O . ASP A 1 732 ? 6.556 -9.871 20.096 1.00 74.88 732 ASP A O 1
ATOM 5592 N N . HIS A 1 733 ? 5.178 -8.721 18.760 1.00 75.38 733 HIS A N 1
ATOM 5593 C CA . HIS A 1 733 ? 3.953 -9.335 19.291 1.00 75.38 733 HIS A CA 1
ATOM 5594 C C . HIS A 1 733 ? 3.190 -10.187 18.271 1.00 75.38 733 HIS A C 1
ATOM 5596 O O . HIS A 1 733 ? 2.152 -10.764 18.621 1.00 75.38 733 HIS A O 1
ATOM 5602 N N . ALA A 1 734 ? 3.702 -10.311 17.046 1.00 80.81 734 ALA A N 1
ATOM 5603 C CA . ALA A 1 734 ? 3.064 -11.024 15.946 1.00 80.81 734 ALA A CA 1
ATOM 5604 C C . ALA A 1 734 ? 3.710 -12.396 15.694 1.00 80.81 734 ALA A C 1
ATOM 5606 O O . ALA A 1 734 ? 4.928 -12.519 15.626 1.00 80.81 734 ALA A O 1
ATOM 5607 N N . ASP A 1 735 ? 2.891 -13.435 15.510 1.00 89.56 735 ASP A N 1
ATOM 5608 C CA . ASP A 1 735 ? 3.369 -14.769 15.119 1.00 89.56 735 ASP A CA 1
ATOM 5609 C C . ASP A 1 735 ? 3.577 -14.877 13.599 1.00 89.56 735 ASP A C 1
ATOM 5611 O O . ASP A 1 735 ? 4.422 -15.635 13.127 1.00 89.56 735 ASP A O 1
ATOM 5615 N N . GLY A 1 736 ? 2.801 -14.112 12.828 1.00 89.75 736 GLY A N 1
ATOM 5616 C CA . GLY A 1 736 ? 2.897 -13.992 11.380 1.00 89.75 736 GLY A CA 1
ATOM 5617 C C . GLY A 1 736 ? 2.776 -12.546 10.914 1.00 89.75 736 GLY A C 1
ATOM 5618 O O . GLY A 1 736 ? 2.354 -11.662 11.660 1.00 89.75 736 GLY A O 1
ATOM 5619 N N . ALA A 1 737 ? 3.139 -12.310 9.658 1.00 90.88 737 ALA A N 1
ATOM 5620 C CA . ALA A 1 737 ? 3.059 -11.008 9.020 1.00 90.88 737 ALA A CA 1
ATOM 5621 C C . ALA A 1 737 ? 2.040 -10.989 7.870 1.00 90.88 737 ALA A C 1
ATOM 5623 O O . ALA A 1 737 ? 1.964 -11.943 7.092 1.00 90.88 737 ALA A O 1
ATOM 5624 N N . TRP A 1 738 ? 1.295 -9.891 7.717 1.00 91.25 738 TRP A N 1
ATOM 5625 C CA . TRP A 1 738 ? 0.482 -9.645 6.519 1.00 91.25 738 TRP A CA 1
ATOM 5626 C C . TRP A 1 738 ? 1.310 -9.826 5.234 1.00 91.25 738 TRP A C 1
ATOM 5628 O O . TRP A 1 738 ? 2.503 -9.510 5.205 1.00 91.25 738 TRP A O 1
ATOM 5638 N N . TRP A 1 739 ? 0.671 -10.375 4.197 1.00 87.19 739 TRP A N 1
ATOM 5639 C CA . TRP A 1 739 ? 1.206 -10.786 2.885 1.00 87.19 739 TRP A CA 1
ATOM 5640 C C . TRP A 1 739 ? 2.234 -11.925 2.910 1.00 87.19 739 TRP A C 1
ATOM 5642 O O . TRP A 1 739 ? 2.207 -12.782 2.032 1.00 87.19 739 TRP A O 1
ATOM 5652 N N . ARG A 1 740 ? 3.083 -12.014 3.942 1.00 84.00 740 ARG A N 1
ATOM 5653 C CA . ARG A 1 740 ? 4.021 -13.138 4.121 1.00 84.00 740 ARG A CA 1
ATOM 5654 C C . ARG A 1 740 ? 3.315 -14.411 4.591 1.00 84.00 740 ARG A C 1
ATOM 5656 O O . ARG A 1 740 ? 3.567 -15.486 4.066 1.00 84.00 740 ARG A O 1
ATOM 5663 N N . ASP A 1 741 ? 2.465 -14.280 5.605 1.00 86.19 741 ASP A N 1
ATOM 5664 C CA . ASP A 1 741 ? 1.847 -15.399 6.324 1.00 86.19 741 ASP A CA 1
ATOM 5665 C C . ASP A 1 741 ? 0.325 -15.454 6.157 1.00 86.19 741 ASP A C 1
ATOM 5667 O O . ASP A 1 741 ? -0.278 -16.514 6.337 1.00 86.19 741 ASP A O 1
ATOM 5671 N N . SER A 1 742 ? -0.310 -14.337 5.783 1.00 87.31 742 SER A N 1
ATOM 5672 C CA . SER A 1 742 ? -1.743 -14.298 5.456 1.00 87.31 742 SER A CA 1
ATOM 5673 C C . SER A 1 742 ? -2.064 -14.971 4.115 1.00 87.31 742 SER A C 1
ATOM 5675 O O . SER A 1 742 ? -3.202 -15.378 3.889 1.00 87.31 742 SER A O 1
ATOM 5677 N N . ARG A 1 743 ? -1.058 -15.158 3.252 1.00 82.94 743 ARG A N 1
ATOM 5678 C CA . ARG A 1 743 ? -1.129 -15.858 1.959 1.00 82.94 743 ARG A CA 1
ATOM 5679 C C . ARG A 1 743 ? -0.070 -16.953 1.899 1.00 82.94 743 ARG A C 1
ATOM 5681 O O . ARG A 1 743 ? 0.856 -16.957 2.699 1.00 82.94 743 ARG A O 1
ATOM 5688 N N . GLY A 1 744 ? -0.248 -17.947 1.025 1.00 75.56 744 GLY A N 1
ATOM 5689 C CA . GLY A 1 744 ? 0.796 -18.949 0.731 1.00 75.56 744 GLY A CA 1
ATOM 5690 C C . GLY A 1 744 ? 1.347 -19.794 1.900 1.00 75.56 744 GLY A C 1
ATOM 5691 O O . GLY A 1 744 ? 2.253 -20.586 1.686 1.00 75.56 744 GLY A O 1
ATOM 5692 N N . SER A 1 745 ? 0.816 -19.679 3.123 1.00 79.25 745 SER A N 1
ATOM 5693 C CA . SER A 1 745 ? 1.337 -20.375 4.310 1.00 79.25 745 SER A CA 1
ATOM 5694 C C . SER A 1 745 ? 0.363 -21.416 4.874 1.00 79.25 745 SER A C 1
ATOM 5696 O O . SER A 1 745 ? -0.858 -21.219 4.841 1.00 79.25 745 SER A O 1
ATOM 5698 N N . ASN A 1 746 ? 0.915 -22.513 5.409 1.00 82.12 746 ASN A N 1
ATOM 5699 C CA . ASN A 1 746 ? 0.198 -23.551 6.165 1.00 82.12 746 ASN A CA 1
ATOM 5700 C C . ASN A 1 746 ? 0.498 -23.509 7.675 1.00 82.12 746 ASN A C 1
ATOM 5702 O O . ASN A 1 746 ? -0.013 -24.346 8.416 1.00 82.12 746 ASN A O 1
ATOM 5706 N N . ALA A 1 747 ? 1.271 -22.525 8.144 1.00 82.69 747 ALA A N 1
ATOM 5707 C CA . ALA A 1 747 ? 1.706 -22.414 9.538 1.00 82.69 747 ALA A CA 1
ATOM 5708 C C . ALA A 1 747 ? 0.556 -22.366 10.564 1.00 82.69 747 ALA A C 1
ATOM 5710 O O . ALA A 1 747 ? 0.719 -22.786 11.704 1.00 82.69 747 ALA A O 1
ATOM 5711 N N . PHE A 1 748 ? -0.626 -21.898 10.155 1.00 89.00 748 PHE A N 1
ATOM 5712 C CA . PHE A 1 748 ? -1.779 -21.698 11.040 1.00 89.00 748 PHE A CA 1
ATOM 5713 C C . PHE A 1 748 ? -2.846 -22.796 10.917 1.00 89.00 748 PHE A C 1
ATOM 5715 O O . PHE A 1 748 ? -3.890 -22.705 11.557 1.00 89.00 748 PHE A O 1
ATOM 5722 N N . GLN A 1 749 ? -2.608 -23.861 10.138 1.00 85.81 749 GLN A N 1
ATOM 5723 C CA . GLN A 1 749 ? -3.621 -24.903 9.897 1.00 85.81 749 GLN A CA 1
ATOM 5724 C C . GLN A 1 749 ? -4.072 -25.632 11.178 1.00 85.81 749 GLN A C 1
ATOM 5726 O O . GLN A 1 749 ? -5.203 -26.110 11.252 1.00 85.81 749 GLN A O 1
ATOM 5731 N N . GLY A 1 750 ? -3.191 -25.711 12.184 1.00 86.75 750 GLY A N 1
ATOM 5732 C CA . GLY A 1 750 ? -3.455 -26.338 13.484 1.00 86.75 750 GLY A CA 1
ATOM 5733 C C . GLY A 1 750 ? -4.001 -25.387 14.554 1.00 86.75 750 GLY A C 1
ATOM 5734 O O . GLY A 1 750 ? -4.234 -25.812 15.681 1.00 86.75 750 GLY A O 1
ATOM 5735 N N . VAL A 1 751 ? -4.194 -24.107 14.232 1.00 91.19 751 VAL A N 1
ATOM 5736 C CA . VAL A 1 751 ? -4.613 -23.069 15.184 1.00 91.19 751 VAL A CA 1
ATOM 5737 C C . VAL A 1 751 ? -6.136 -23.051 15.300 1.00 91.19 751 VAL A C 1
ATOM 5739 O O . VAL A 1 751 ? -6.822 -23.187 14.294 1.00 91.19 751 VAL A O 1
ATOM 5742 N N . SER A 1 752 ? -6.697 -22.892 16.499 1.00 93.75 752 SER A N 1
ATOM 5743 C CA . SER A 1 752 ? -8.159 -22.766 16.672 1.00 93.75 752 SER A CA 1
ATOM 5744 C C . SER A 1 752 ? -8.638 -21.313 16.718 1.00 93.75 752 SER A C 1
ATOM 5746 O O . SER A 1 752 ? -9.718 -21.028 16.205 1.00 93.75 752 SER A O 1
ATOM 5748 N N . THR A 1 753 ? -7.811 -20.405 17.248 1.00 96.44 753 THR A N 1
ATOM 5749 C CA . THR A 1 753 ? -8.103 -18.968 17.327 1.00 96.44 753 THR A CA 1
ATOM 5750 C C . THR A 1 753 ? -7.021 -18.150 16.625 1.00 96.44 753 THR A C 1
ATOM 5752 O O . THR A 1 753 ? -5.842 -18.234 16.973 1.00 96.44 753 THR A O 1
ATOM 5755 N N . LEU A 1 754 ? -7.417 -17.342 15.641 1.00 96.38 754 LEU A N 1
ATOM 5756 C CA . LEU A 1 754 ? -6.524 -16.458 14.886 1.00 96.38 754 LEU A CA 1
ATOM 5757 C C . LEU A 1 754 ? -6.932 -14.996 15.081 1.00 96.38 754 LEU A C 1
ATOM 5759 O O . LEU A 1 754 ? -8.109 -14.664 14.995 1.00 96.38 754 LEU A O 1
ATOM 5763 N N . VAL A 1 755 ? -5.962 -14.114 15.299 1.00 96.88 755 VAL A N 1
ATOM 5764 C CA . VAL A 1 755 ? -6.175 -12.665 15.371 1.00 96.88 755 VAL A CA 1
ATOM 5765 C C . VAL A 1 755 ? -5.526 -12.011 14.159 1.00 96.88 755 VAL A C 1
ATOM 5767 O O . VAL A 1 755 ? -4.319 -12.142 13.956 1.00 96.88 755 VAL A O 1
ATOM 5770 N N . LEU A 1 756 ? -6.320 -11.299 13.365 1.00 96.12 756 LEU A N 1
ATOM 5771 C CA . LEU A 1 756 ? -5.869 -10.494 12.234 1.00 96.12 756 LEU A CA 1
ATOM 5772 C C . LEU A 1 756 ? -5.898 -9.020 12.645 1.00 96.12 756 LEU A C 1
ATOM 5774 O O . LEU A 1 756 ? -6.964 -8.464 12.927 1.00 96.12 756 LEU A O 1
ATOM 5778 N N . VAL A 1 757 ? -4.723 -8.396 12.727 1.00 95.44 757 VAL A N 1
ATOM 5779 C CA . VAL A 1 757 ? -4.573 -7.051 13.293 1.00 95.44 757 VAL A CA 1
ATOM 5780 C C . VAL A 1 757 ? -4.511 -5.993 12.195 1.00 95.44 757 VAL A C 1
ATOM 5782 O O . VAL A 1 757 ? -3.577 -5.959 11.397 1.00 95.44 757 VAL A O 1
ATOM 5785 N N . GLY A 1 758 ? -5.468 -5.068 12.219 1.00 92.19 758 GLY A N 1
ATOM 5786 C CA . GLY A 1 758 ? -5.526 -3.909 11.338 1.00 92.19 758 GLY A CA 1
ATOM 5787 C C . GLY A 1 758 ? -6.073 -4.188 9.945 1.00 92.19 758 GLY A C 1
ATOM 5788 O O . GLY A 1 758 ? -6.298 -5.324 9.539 1.00 92.19 758 GLY A O 1
ATOM 5789 N N . THR A 1 759 ? -6.318 -3.105 9.208 1.00 89.75 759 THR A N 1
ATOM 5790 C CA . THR A 1 759 ? -6.758 -3.166 7.809 1.00 89.75 759 THR A CA 1
ATOM 5791 C C . THR A 1 759 ? -5.549 -3.365 6.883 1.00 89.75 759 THR A C 1
ATOM 5793 O O . THR A 1 759 ? -4.751 -2.422 6.788 1.00 89.75 759 THR A O 1
ATOM 5796 N N . PRO A 1 760 ? -5.402 -4.509 6.180 1.00 88.94 760 PRO A N 1
ATOM 5797 C CA . PRO A 1 760 ? -4.261 -4.791 5.305 1.00 88.94 760 PRO A CA 1
ATOM 5798 C C . PRO A 1 760 ? -4.355 -3.959 4.023 1.00 88.94 760 PRO A C 1
ATOM 5800 O O . PRO A 1 760 ? -4.797 -4.415 2.980 1.00 88.94 760 PRO A O 1
ATOM 5803 N N . CYS A 1 761 ? -3.992 -2.684 4.118 1.00 85.94 761 CYS A N 1
ATOM 5804 C CA . CYS A 1 761 ? -3.974 -1.776 2.985 1.00 85.94 761 CYS A CA 1
ATOM 5805 C C . CYS A 1 761 ? -2.533 -1.619 2.500 1.00 85.94 761 CYS A C 1
ATOM 5807 O O . CYS A 1 761 ? -1.715 -1.072 3.253 1.00 85.94 761 CYS A O 1
ATOM 5809 N N . PRO A 1 762 ? -2.221 -2.054 1.268 1.00 80.25 762 PRO A N 1
ATOM 5810 C CA . PRO A 1 762 ? -0.957 -1.732 0.621 1.00 80.25 762 PRO A CA 1
ATOM 5811 C C . PRO A 1 762 ? -0.780 -0.216 0.455 1.00 80.25 762 PRO A C 1
ATOM 5813 O O . PRO A 1 762 ? -1.680 0.580 0.743 1.00 80.25 762 PRO A O 1
ATOM 5816 N N . ASN A 1 763 ? 0.400 0.196 -0.008 1.00 82.94 763 ASN A N 1
ATOM 5817 C CA . ASN A 1 763 ? 0.681 1.604 -0.269 1.00 82.94 763 ASN A CA 1
ATOM 5818 C C . ASN A 1 763 ? -0.319 2.162 -1.300 1.00 82.94 763 ASN A C 1
ATOM 5820 O O . ASN A 1 763 ? -0.313 1.740 -2.453 1.00 82.94 763 ASN A O 1
ATOM 5824 N N . LEU A 1 764 ? -1.151 3.123 -0.881 1.00 82.62 764 LEU A N 1
ATOM 5825 C CA . LEU A 1 764 ? -2.177 3.728 -1.734 1.00 82.62 764 LEU A CA 1
ATOM 5826 C C . LEU A 1 764 ? -1.577 4.360 -2.988 1.00 82.62 764 LEU A C 1
ATOM 5828 O O . LEU A 1 764 ? -2.104 4.153 -4.071 1.00 82.62 764 LEU A O 1
ATOM 5832 N N . ALA A 1 765 ? -0.428 5.032 -2.873 1.00 80.12 765 ALA A N 1
ATOM 5833 C CA . ALA A 1 765 ? 0.228 5.619 -4.032 1.00 80.12 765 ALA A CA 1
ATOM 5834 C C . ALA A 1 765 ? 0.683 4.543 -5.030 1.00 80.12 765 ALA A C 1
ATOM 5836 O O . ALA A 1 765 ? 0.629 4.787 -6.229 1.00 80.12 765 ALA A O 1
ATOM 5837 N N . ALA A 1 766 ? 1.101 3.359 -4.576 1.00 82.56 766 ALA A N 1
ATOM 5838 C CA . ALA A 1 766 ? 1.432 2.261 -5.487 1.00 82.56 766 ALA A CA 1
ATOM 5839 C C . ALA A 1 766 ? 0.171 1.707 -6.172 1.00 82.56 766 ALA A C 1
ATOM 5841 O O . ALA A 1 766 ? 0.154 1.550 -7.386 1.00 82.56 766 ALA A O 1
ATOM 5842 N N . LEU A 1 767 ? -0.913 1.512 -5.414 1.00 86.56 767 LEU A N 1
ATOM 5843 C CA . LEU A 1 767 ? -2.191 1.023 -5.941 1.00 86.56 767 LEU A CA 1
ATOM 5844 C C . LEU A 1 767 ? -2.832 1.988 -6.949 1.00 86.56 767 LEU A C 1
ATOM 5846 O O . LEU A 1 767 ? -3.365 1.552 -7.965 1.00 86.56 767 LEU A O 1
ATOM 5850 N N . GLU A 1 768 ? -2.753 3.294 -6.697 1.00 84.69 768 GLU A N 1
ATOM 5851 C CA . GLU A 1 768 ? -3.170 4.330 -7.647 1.00 84.69 768 GLU A CA 1
ATOM 5852 C C . GLU A 1 768 ? -2.332 4.289 -8.929 1.00 84.69 768 GLU A C 1
ATOM 5854 O O . GLU A 1 768 ? -2.865 4.459 -10.024 1.00 84.69 768 GLU A O 1
ATOM 5859 N N . ALA A 1 769 ? -1.023 4.051 -8.806 1.00 84.19 769 ALA A N 1
ATOM 5860 C CA . ALA A 1 769 ? -0.130 3.948 -9.954 1.00 84.19 769 ALA A CA 1
ATOM 5861 C C . ALA A 1 769 ? -0.422 2.712 -10.806 1.00 84.19 769 ALA A C 1
ATOM 5863 O O . ALA A 1 769 ? -0.471 2.817 -12.032 1.00 84.19 769 ALA A O 1
ATOM 5864 N N . ASP A 1 770 ? -0.668 1.569 -10.168 1.00 85.81 770 ASP A N 1
ATOM 5865 C CA . ASP A 1 770 ? -1.066 0.341 -10.852 1.00 85.81 770 ASP A CA 1
ATOM 5866 C C . ASP A 1 770 ? -2.412 0.519 -11.557 1.00 85.81 770 ASP A C 1
ATOM 5868 O O . ASP A 1 770 ? -2.547 0.174 -12.732 1.00 85.81 770 ASP A O 1
ATOM 5872 N N . TRP A 1 771 ? -3.394 1.123 -10.881 1.00 87.62 771 TRP A N 1
ATOM 5873 C CA . TRP A 1 771 ? -4.697 1.426 -11.470 1.00 87.62 771 TRP A CA 1
ATOM 5874 C C . TRP A 1 771 ? -4.579 2.323 -12.705 1.00 87.62 771 TRP A C 1
ATOM 5876 O O . TRP A 1 771 ? -5.149 2.000 -13.753 1.00 87.62 771 TRP A O 1
ATOM 5886 N N . LEU A 1 772 ? -3.821 3.421 -12.609 1.00 84.81 772 LEU A N 1
ATOM 5887 C CA . LEU A 1 772 ? -3.600 4.334 -13.730 1.00 84.81 772 LEU A CA 1
ATOM 5888 C C . LEU A 1 772 ? -2.872 3.629 -14.881 1.00 84.81 772 LEU A C 1
ATOM 5890 O O . LEU A 1 772 ? -3.260 3.793 -16.033 1.00 84.81 772 LEU A O 1
ATOM 5894 N N . SER A 1 773 ? -1.872 2.797 -14.581 1.00 82.69 773 SER A N 1
ATOM 5895 C CA . SER A 1 773 ? -1.113 2.059 -15.601 1.00 82.69 773 SER A CA 1
ATOM 5896 C C . SER A 1 773 ? -1.991 1.056 -16.358 1.00 82.69 773 SER A C 1
ATOM 5898 O O . SER A 1 773 ? -1.851 0.893 -17.569 1.00 82.69 773 SER A O 1
ATOM 5900 N N . MET A 1 774 ? -2.936 0.405 -15.669 1.00 85.06 774 MET A N 1
ATOM 5901 C CA . MET A 1 774 ? -3.875 -0.532 -16.295 1.00 85.06 774 MET A CA 1
ATOM 5902 C C . MET A 1 774 ? -4.981 0.189 -17.078 1.00 85.06 774 MET A C 1
ATOM 5904 O O . MET A 1 774 ? -5.266 -0.166 -18.222 1.00 85.06 774 MET A O 1
ATOM 5908 N N . THR A 1 775 ? -5.605 1.209 -16.481 1.00 85.19 775 THR A N 1
ATOM 5909 C CA . THR A 1 775 ? -6.846 1.815 -17.002 1.00 85.19 775 THR A CA 1
ATOM 5910 C C . THR A 1 775 ? -6.637 3.096 -17.806 1.00 85.19 775 THR A C 1
ATOM 5912 O O . THR A 1 775 ? -7.497 3.457 -18.603 1.00 85.19 775 THR A O 1
ATOM 5915 N N . GLY A 1 776 ? -5.534 3.812 -17.585 1.00 81.00 776 GLY A N 1
ATOM 5916 C CA . GLY A 1 776 ? -5.330 5.183 -18.058 1.00 81.00 776 GLY A CA 1
ATOM 5917 C C . GLY A 1 776 ? -6.213 6.231 -17.364 1.00 81.00 776 GLY A C 1
ATOM 5918 O O . GLY A 1 776 ? -6.208 7.385 -17.781 1.00 81.00 776 GLY A O 1
ATOM 5919 N N . ARG A 1 777 ? -6.982 5.860 -16.328 1.00 81.25 777 ARG A N 1
ATOM 5920 C CA . ARG A 1 777 ? -7.933 6.745 -15.634 1.00 81.25 777 ARG A CA 1
ATOM 5921 C C . ARG A 1 777 ? -7.388 7.199 -14.279 1.00 81.25 777 ARG A C 1
ATOM 5923 O O . ARG A 1 777 ? -6.901 6.381 -13.499 1.00 81.25 777 ARG A O 1
ATOM 5930 N N . GLN A 1 778 ? -7.511 8.494 -13.982 1.00 73.75 778 GLN A N 1
ATOM 5931 C CA . GLN A 1 778 ? -7.113 9.050 -12.685 1.00 73.75 778 GLN A CA 1
ATOM 5932 C C . GLN A 1 778 ? -8.054 8.562 -11.566 1.00 73.75 778 GLN A C 1
ATOM 5934 O O . GLN A 1 778 ? -9.269 8.571 -11.771 1.00 73.75 778 GLN A O 1
ATOM 5939 N N . PRO A 1 779 ? -7.533 8.181 -10.383 1.00 72.56 779 PRO A N 1
ATOM 5940 C CA . PRO A 1 779 ? -8.344 7.708 -9.258 1.00 72.56 779 PRO A CA 1
ATOM 5941 C C . PRO A 1 779 ? -9.449 8.681 -8.824 1.00 72.56 779 PRO A C 1
ATOM 5943 O O . PRO A 1 779 ? -10.581 8.260 -8.618 1.00 72.56 779 PRO A O 1
ATOM 5946 N N . GLU A 1 780 ? -9.147 9.980 -8.730 1.00 66.44 780 GLU A N 1
ATOM 5947 C CA . GLU A 1 780 ? -10.094 11.014 -8.270 1.00 66.44 780 GLU A CA 1
ATOM 5948 C C . GLU A 1 780 ? -11.259 11.246 -9.242 1.00 66.44 780 GLU A C 1
ATOM 5950 O O . GLU A 1 780 ? -12.342 11.649 -8.829 1.00 66.44 780 GLU A O 1
ATOM 5955 N N . ALA A 1 781 ? -11.046 10.956 -10.527 1.00 58.41 781 ALA A N 1
ATOM 5956 C CA . ALA A 1 781 ? -12.056 11.070 -11.575 1.00 58.41 781 ALA A CA 1
ATOM 5957 C C . ALA A 1 781 ? -12.800 9.745 -11.834 1.00 58.41 781 ALA A C 1
ATOM 5959 O O . ALA A 1 781 ? -13.654 9.688 -12.717 1.00 58.41 781 ALA A O 1
ATOM 5960 N N . SER A 1 782 ? -12.455 8.666 -11.121 1.00 65.44 782 SER A N 1
ATOM 5961 C CA . SER A 1 782 ? -12.920 7.310 -11.413 1.00 65.44 782 SER A CA 1
ATOM 5962 C C . SER A 1 782 ? -13.789 6.756 -10.288 1.00 65.44 782 SER A C 1
ATOM 5964 O O . SER A 1 782 ? -13.281 6.353 -9.242 1.00 65.44 782 SER A O 1
ATOM 5966 N N . GLU A 1 783 ? -15.086 6.595 -10.554 1.00 78.12 783 GLU A N 1
ATOM 5967 C CA . GLU A 1 783 ? -16.026 5.927 -9.637 1.00 78.12 783 GLU A CA 1
ATOM 5968 C C . GLU A 1 783 ? -15.630 4.462 -9.344 1.00 78.12 783 GLU A C 1
ATOM 5970 O O . GLU A 1 783 ? -15.933 3.932 -8.276 1.00 78.12 783 GLU A O 1
ATOM 5975 N N . ASP A 1 784 ? -14.857 3.832 -10.239 1.00 82.19 784 ASP A N 1
ATOM 5976 C CA . ASP A 1 784 ? -14.451 2.422 -10.142 1.00 82.19 784 ASP A CA 1
ATOM 5977 C C . ASP A 1 784 ? -13.262 2.152 -9.196 1.00 82.19 784 ASP A C 1
ATOM 5979 O O . ASP A 1 784 ? -13.050 1.006 -8.780 1.00 82.19 784 ASP A O 1
ATOM 5983 N N . PHE A 1 785 ? -12.468 3.172 -8.836 1.00 85.25 785 PHE A N 1
ATOM 5984 C CA . PHE A 1 785 ? -11.214 2.955 -8.098 1.00 85.25 785 PHE A CA 1
ATOM 5985 C C . PHE A 1 785 ? -11.460 2.522 -6.647 1.00 85.25 785 PHE A C 1
ATOM 5987 O O . PHE A 1 785 ? -10.841 1.576 -6.159 1.00 85.25 785 PHE A O 1
ATOM 5994 N N . ALA A 1 786 ? -12.382 3.187 -5.946 1.00 82.75 786 ALA A N 1
ATOM 5995 C CA . ALA A 1 786 ? -12.698 2.861 -4.556 1.00 82.75 786 ALA A CA 1
ATOM 5996 C C . ALA A 1 786 ? -13.297 1.445 -4.395 1.00 82.75 786 ALA A C 1
ATOM 5998 O O . ALA A 1 786 ? -12.848 0.717 -3.500 1.00 82.75 786 ALA A O 1
ATOM 5999 N N . PRO A 1 787 ? -14.234 0.992 -5.255 1.00 82.88 787 PRO A N 1
ATOM 6000 C CA . PRO A 1 787 ? -14.662 -0.405 -5.292 1.00 82.88 787 PRO A CA 1
ATOM 6001 C C . PRO A 1 787 ? -13.510 -1.389 -5.530 1.00 82.88 787 PRO A C 1
ATOM 6003 O O . PRO A 1 787 ? -13.391 -2.369 -4.795 1.00 82.88 787 PRO A O 1
ATOM 6006 N N . TRP A 1 788 ? -12.630 -1.118 -6.500 1.00 86.19 788 TRP A N 1
ATOM 6007 C CA . TRP A 1 788 ? -11.463 -1.965 -6.785 1.00 86.19 788 TRP A CA 1
ATOM 6008 C C . TRP A 1 788 ? -10.509 -2.071 -5.585 1.00 86.19 788 TRP A C 1
ATOM 6010 O O . TRP A 1 788 ? -10.119 -3.171 -5.182 1.00 86.19 788 TRP A O 1
ATOM 6020 N N . LEU A 1 789 ? -10.196 -0.940 -4.945 1.00 87.00 789 LEU A N 1
ATOM 6021 C CA . LEU A 1 789 ? -9.373 -0.889 -3.736 1.00 87.00 789 LEU A CA 1
ATOM 6022 C C . LEU A 1 789 ? -10.015 -1.674 -2.585 1.00 87.00 789 LEU A C 1
ATOM 6024 O O . LEU A 1 789 ? -9.334 -2.419 -1.876 1.00 87.00 789 LEU A O 1
ATOM 6028 N N . THR A 1 790 ? -11.327 -1.525 -2.405 1.00 83.56 790 THR A N 1
ATOM 6029 C CA . THR A 1 790 ? -12.076 -2.225 -1.356 1.00 83.56 790 THR A CA 1
ATOM 6030 C C . THR A 1 790 ? -12.034 -3.736 -1.565 1.00 83.56 790 THR A C 1
ATOM 6032 O O . THR A 1 790 ? -11.729 -4.460 -0.615 1.00 83.56 790 THR A O 1
ATOM 6035 N N . ARG A 1 791 ? -12.242 -4.214 -2.802 1.00 85.25 791 ARG A N 1
ATOM 6036 C CA . ARG A 1 791 ? -12.116 -5.641 -3.148 1.00 85.25 791 ARG A CA 1
ATOM 6037 C C . ARG A 1 791 ? -10.721 -6.180 -2.848 1.00 85.25 791 ARG A C 1
ATOM 6039 O O . ARG A 1 791 ? -10.608 -7.237 -2.233 1.00 85.25 791 ARG A O 1
ATOM 6046 N N . LYS A 1 792 ? -9.657 -5.440 -3.190 1.00 85.88 792 LYS A N 1
ATOM 6047 C CA . LYS A 1 792 ? -8.273 -5.842 -2.867 1.00 85.88 792 LYS A CA 1
ATOM 6048 C C . LYS A 1 792 ? -8.038 -5.993 -1.360 1.00 85.88 792 LYS A C 1
ATOM 6050 O O . LYS A 1 792 ? -7.479 -6.998 -0.931 1.00 85.88 792 LYS A O 1
ATOM 6055 N N . ILE A 1 793 ? -8.502 -5.044 -0.546 1.00 87.25 793 ILE A N 1
ATOM 6056 C CA . ILE A 1 793 ? -8.349 -5.118 0.919 1.00 87.25 793 ILE A CA 1
ATOM 6057 C C . ILE A 1 793 ? -9.158 -6.289 1.500 1.00 87.25 793 ILE A C 1
ATOM 6059 O O . ILE A 1 793 ? -8.676 -7.015 2.371 1.00 87.25 793 ILE A O 1
ATOM 6063 N N . GLN A 1 794 ? -10.387 -6.491 1.025 1.00 85.81 794 GLN A N 1
ATOM 6064 C CA . GLN A 1 794 ? -11.234 -7.599 1.468 1.00 85.81 794 GLN A CA 1
ATOM 6065 C C . GLN A 1 794 ? -10.653 -8.962 1.070 1.00 85.81 794 GLN A C 1
ATOM 6067 O O . GLN A 1 794 ? -10.691 -9.893 1.877 1.00 85.81 794 GLN A O 1
ATOM 6072 N N . ALA A 1 795 ? -10.048 -9.071 -0.117 1.00 86.19 795 ALA A N 1
ATOM 6073 C CA . ALA A 1 795 ? -9.348 -10.270 -0.570 1.00 86.19 795 ALA A CA 1
ATOM 6074 C C . ALA A 1 795 ? -8.239 -10.692 0.409 1.00 86.19 795 ALA A C 1
ATOM 6076 O O . ALA A 1 795 ? -8.158 -11.865 0.781 1.00 86.19 795 ALA A O 1
ATOM 6077 N N . ASP A 1 796 ? -7.437 -9.745 0.907 1.00 90.00 796 ASP A N 1
ATOM 6078 C CA . ASP A 1 796 ? -6.395 -10.030 1.902 1.00 90.00 796 ASP A CA 1
ATOM 6079 C C . ASP A 1 796 ? -6.967 -10.513 3.244 1.00 90.00 796 ASP A C 1
ATOM 6081 O O . ASP A 1 796 ? -6.427 -11.443 3.858 1.00 90.00 796 ASP A O 1
ATOM 6085 N N . ILE A 1 797 ? -8.088 -9.937 3.689 1.00 90.25 797 ILE A N 1
ATOM 6086 C CA . ILE A 1 797 ? -8.788 -10.373 4.908 1.00 90.25 797 ILE A CA 1
ATOM 6087 C C . ILE A 1 797 ? -9.315 -11.804 4.738 1.00 90.25 797 ILE A C 1
ATOM 6089 O O . ILE A 1 797 ? -9.092 -12.651 5.607 1.00 90.25 797 ILE A O 1
ATOM 6093 N N . LEU A 1 798 ? -9.956 -12.105 3.605 1.00 87.88 798 LEU A N 1
ATOM 6094 C CA . LEU A 1 798 ? -10.462 -13.441 3.274 1.00 87.88 798 LEU A CA 1
ATOM 6095 C C . LEU A 1 798 ? -9.345 -14.487 3.209 1.00 87.88 798 LEU A C 1
ATOM 6097 O O . LEU A 1 798 ? -9.489 -15.595 3.739 1.00 87.88 798 LEU A O 1
ATOM 6101 N N . GLN A 1 799 ? -8.207 -14.135 2.614 1.00 86.69 799 GLN A N 1
ATOM 6102 C CA . GLN A 1 799 ? -7.022 -14.992 2.568 1.00 86.69 799 GLN A CA 1
ATOM 6103 C C . GLN A 1 799 ? -6.455 -15.273 3.965 1.00 86.69 799 GLN A C 1
ATOM 6105 O O . GLN A 1 799 ? -6.115 -16.429 4.269 1.00 86.69 799 GLN A O 1
ATOM 6110 N N . GLY A 1 800 ? -6.437 -14.249 4.827 1.00 90.50 800 GLY A N 1
ATOM 6111 C CA . GLY A 1 800 ? -6.075 -14.347 6.241 1.00 90.50 800 GLY A CA 1
ATOM 6112 C C . GLY A 1 800 ? -7.000 -15.281 7.027 1.00 90.50 800 GLY A C 1
ATOM 6113 O O . GLY A 1 800 ? -6.521 -16.212 7.675 1.00 90.50 800 GLY A O 1
ATOM 6114 N N . ILE A 1 801 ? -8.322 -15.114 6.908 1.00 90.31 801 ILE A N 1
ATOM 6115 C CA . ILE A 1 801 ? -9.326 -16.016 7.513 1.00 90.31 801 ILE A CA 1
ATOM 6116 C C . ILE A 1 801 ? -9.096 -17.458 7.035 1.00 90.31 801 ILE A C 1
ATOM 6118 O O . ILE A 1 801 ? -9.107 -18.413 7.818 1.00 90.31 801 ILE A O 1
ATOM 6122 N N . GLY A 1 802 ? -8.801 -17.612 5.743 1.00 87.50 802 GLY A N 1
ATOM 6123 C CA . GLY A 1 802 ? -8.512 -18.882 5.092 1.00 87.50 802 GLY A CA 1
ATOM 6124 C C . GLY A 1 802 ? -7.333 -19.669 5.670 1.00 87.50 802 GLY A C 1
ATOM 6125 O O . GLY A 1 802 ? -7.218 -20.875 5.413 1.00 87.50 802 GLY A O 1
ATOM 6126 N N . ARG A 1 803 ? -6.455 -19.038 6.464 1.00 88.81 803 ARG A N 1
ATOM 6127 C CA . ARG A 1 803 ? -5.294 -19.704 7.077 1.00 88.81 803 ARG A CA 1
ATOM 6128 C C . ARG A 1 803 ? -5.681 -20.778 8.096 1.00 88.81 803 ARG A C 1
ATOM 6130 O O . ARG A 1 803 ? -4.929 -21.737 8.249 1.00 88.81 803 ARG A O 1
ATOM 6137 N N . LEU A 1 804 ? -6.870 -20.689 8.703 1.00 88.19 804 LEU A N 1
ATOM 6138 C CA . LEU A 1 804 ? -7.385 -21.712 9.626 1.00 88.19 804 LEU A CA 1
ATOM 6139 C C . LEU A 1 804 ? -7.846 -23.009 8.941 1.00 88.19 804 LEU A C 1
ATOM 6141 O O . LEU A 1 804 ? -8.071 -24.011 9.622 1.00 88.19 804 LEU A O 1
ATOM 6145 N N . ARG A 1 805 ? -7.994 -23.008 7.605 1.00 84.06 805 ARG A N 1
ATOM 6146 C CA . ARG A 1 805 ? -8.428 -24.176 6.810 1.00 84.06 805 ARG A CA 1
ATOM 6147 C C . ARG A 1 805 ? -9.737 -24.790 7.321 1.00 84.06 805 ARG A C 1
ATOM 6149 O O . ARG A 1 805 ? -9.867 -26.009 7.421 1.00 84.06 805 ARG A O 1
ATOM 6156 N N . ALA A 1 806 ? -10.715 -23.941 7.643 1.00 82.44 806 ALA A N 1
ATOM 6157 C CA . ALA A 1 806 ? -12.008 -24.346 8.205 1.00 82.44 806 ALA A CA 1
ATOM 6158 C C . ALA A 1 806 ? -12.739 -25.413 7.362 1.00 82.44 806 ALA A C 1
ATOM 6160 O O . ALA A 1 806 ? -13.392 -26.304 7.901 1.00 82.44 806 ALA A O 1
ATOM 6161 N N . ASN A 1 807 ? -12.569 -25.371 6.038 1.00 76.94 807 ASN A N 1
ATOM 6162 C CA . ASN A 1 807 ? -13.085 -26.356 5.083 1.00 76.94 807 ASN A CA 1
ATOM 6163 C C . ASN A 1 807 ? -12.504 -27.772 5.246 1.00 76.94 807 ASN A C 1
ATOM 6165 O O . ASN A 1 807 ? -13.116 -28.731 4.792 1.00 76.94 807 ASN A O 1
ATOM 6169 N N . ARG A 1 808 ? -11.336 -27.919 5.879 1.00 78.00 808 ARG A N 1
ATOM 6170 C CA . ARG A 1 808 ? -10.656 -29.207 6.102 1.00 78.00 808 ARG A CA 1
ATOM 6171 C C . ARG A 1 808 ? -10.820 -29.735 7.528 1.00 78.00 808 ARG A C 1
ATOM 6173 O O . ARG A 1 808 ? -10.197 -30.732 7.878 1.00 78.00 808 ARG A O 1
ATOM 6180 N N . ARG A 1 809 ? -11.607 -29.052 8.365 1.00 81.81 809 ARG A N 1
ATOM 6181 C CA . ARG A 1 809 ? -11.731 -29.333 9.805 1.00 81.81 809 ARG A CA 1
ATOM 6182 C C . ARG A 1 809 ? -13.199 -29.524 10.212 1.00 81.81 809 ARG A C 1
ATOM 6184 O O . ARG A 1 809 ? -13.697 -28.762 11.041 1.00 81.81 809 ARG A O 1
ATOM 6191 N N . PRO A 1 810 ? -13.909 -30.508 9.628 1.00 79.12 810 PRO A N 1
ATOM 6192 C CA . PRO A 1 810 ? -15.314 -30.756 9.946 1.00 79.12 810 PRO A CA 1
ATOM 6193 C C . PRO A 1 810 ? -15.502 -30.951 11.456 1.00 79.12 810 PRO A C 1
ATOM 6195 O O . PRO A 1 810 ? -14.718 -31.643 12.103 1.00 79.12 810 PRO A O 1
ATOM 6198 N N . GLY A 1 811 ? -16.522 -30.309 12.028 1.00 79.94 811 GLY A N 1
ATOM 6199 C CA . GLY A 1 811 ? -16.846 -30.415 13.457 1.00 79.94 811 GLY A CA 1
ATOM 6200 C C . GLY A 1 811 ? -15.954 -29.611 14.414 1.00 79.94 811 GLY A C 1
ATOM 6201 O O . GLY A 1 811 ? -16.287 -29.519 15.594 1.00 79.94 811 GLY A O 1
ATOM 6202 N N . ALA A 1 812 ? -14.868 -28.987 13.945 1.00 86.19 812 ALA A N 1
ATOM 6203 C CA . ALA A 1 812 ? -14.064 -28.094 14.779 1.00 86.19 812 ALA A CA 1
ATOM 6204 C C . ALA A 1 812 ? -14.790 -26.760 15.038 1.00 86.19 812 ALA A C 1
ATOM 6206 O O . ALA A 1 812 ? -15.484 -26.245 14.160 1.00 86.19 812 ALA A O 1
ATOM 6207 N N . SER A 1 813 ? -14.578 -26.176 16.219 1.00 89.50 813 SER A N 1
ATOM 6208 C CA . SER A 1 813 ? -14.966 -24.795 16.536 1.00 89.50 813 SER A CA 1
ATOM 6209 C C . SER A 1 813 ? -13.755 -23.890 16.354 1.00 89.50 813 SER A C 1
ATOM 6211 O O . SER A 1 813 ? -12.725 -24.113 16.991 1.00 89.50 813 SER A O 1
ATOM 6213 N N . LEU A 1 814 ? -13.865 -22.908 15.463 1.00 91.31 814 LEU A N 1
ATOM 6214 C CA . LEU A 1 814 ? -12.773 -22.014 15.081 1.00 91.31 814 LEU A CA 1
ATOM 6215 C C . LEU A 1 814 ? -13.208 -20.566 15.268 1.00 91.31 814 LEU A C 1
ATOM 6217 O O . LEU A 1 814 ? -14.345 -20.235 14.939 1.00 91.31 814 LEU A O 1
ATOM 6221 N N . THR A 1 815 ? -12.298 -19.708 15.715 1.00 94.75 815 THR A N 1
ATOM 6222 C CA . THR A 1 815 ? -12.578 -18.284 15.928 1.00 94.75 815 THR A CA 1
ATOM 6223 C C . THR A 1 815 ? -11.555 -17.427 15.194 1.00 94.75 815 THR A C 1
ATOM 6225 O O . THR A 1 815 ? -10.351 -17.680 15.263 1.00 94.75 815 THR A O 1
ATOM 6228 N N . VAL A 1 816 ? -12.018 -16.387 14.501 1.00 95.38 816 VAL A N 1
ATOM 6229 C CA . VAL A 1 816 ? -11.149 -15.336 13.961 1.00 95.38 816 VAL A CA 1
ATOM 6230 C C . VAL A 1 816 ? -11.560 -13.993 14.540 1.00 95.38 816 VAL A C 1
ATOM 6232 O O . VAL A 1 816 ? -12.705 -13.577 14.378 1.00 95.38 816 VAL A O 1
ATOM 6235 N N . TYR A 1 817 ? -10.608 -13.307 15.167 1.00 96.75 817 TYR A N 1
ATOM 6236 C CA . TYR A 1 817 ? -10.750 -11.923 15.603 1.00 96.75 817 TYR A CA 1
ATOM 6237 C C . TYR A 1 817 ? -10.179 -10.985 14.538 1.00 96.75 817 TYR A C 1
ATOM 6239 O O . TYR A 1 817 ? -9.002 -11.068 14.188 1.00 96.75 817 TYR A O 1
ATOM 6247 N N . LEU A 1 818 ? -11.007 -10.075 14.038 1.00 94.88 818 LEU A N 1
ATOM 6248 C CA . LEU A 1 818 ? -10.670 -9.058 13.049 1.00 94.88 818 LEU A CA 1
ATOM 6249 C C . LEU A 1 818 ? -10.585 -7.709 13.765 1.00 94.88 818 LEU A C 1
ATOM 6251 O O . LEU A 1 818 ? -11.606 -7.106 14.095 1.00 94.88 818 LEU A O 1
ATOM 6255 N N . LEU A 1 819 ? -9.370 -7.230 14.036 1.00 94.62 819 LEU A N 1
ATOM 6256 C CA . LEU A 1 819 ? -9.168 -5.957 14.734 1.00 94.62 819 LEU A CA 1
ATOM 6257 C C . LEU A 1 819 ? -9.096 -4.824 13.709 1.00 94.62 819 LEU A C 1
ATOM 6259 O O . LEU A 1 819 ? -8.015 -4.413 13.288 1.00 94.62 819 LEU A O 1
ATOM 6263 N N . THR A 1 820 ? -10.254 -4.359 13.250 1.00 87.56 820 THR A N 1
ATOM 6264 C CA . THR A 1 820 ? -10.357 -3.357 12.188 1.00 87.56 820 THR A CA 1
ATOM 6265 C C . THR A 1 820 ? -11.676 -2.603 12.279 1.00 87.56 820 THR A C 1
ATOM 6267 O O . THR A 1 820 ? -12.725 -3.182 12.549 1.00 87.56 820 THR A O 1
ATOM 6270 N N . ASN A 1 821 ? -11.633 -1.309 11.969 1.00 82.69 821 ASN A N 1
ATOM 6271 C CA . ASN A 1 821 ? -12.826 -0.472 11.828 1.00 82.69 821 ASN A CA 1
ATOM 6272 C C . ASN A 1 821 ? -13.386 -0.463 10.399 1.00 82.69 821 ASN A C 1
ATOM 6274 O O . ASN A 1 821 ? -14.355 0.244 10.136 1.00 82.69 821 ASN A O 1
ATOM 6278 N N . LEU A 1 822 ? -12.749 -1.184 9.471 1.00 82.00 822 LEU A N 1
ATOM 6279 C CA . LEU A 1 822 ? -13.254 -1.331 8.111 1.00 82.00 822 LEU A CA 1
ATOM 6280 C C . LEU A 1 822 ? -14.597 -2.062 8.145 1.00 82.00 822 LEU A C 1
ATOM 6282 O O . LEU A 1 822 ? -14.718 -3.086 8.810 1.00 82.00 822 LEU A O 1
ATOM 6286 N N . GLU A 1 823 ? -15.581 -1.563 7.410 1.00 77.44 823 GLU A N 1
ATOM 6287 C CA . GLU A 1 823 ? -16.825 -2.291 7.184 1.00 77.44 823 GLU A CA 1
ATOM 6288 C C . GLU A 1 823 ? -16.537 -3.539 6.340 1.00 77.44 823 GLU A C 1
ATOM 6290 O O . GLU A 1 823 ? -15.927 -3.458 5.271 1.00 77.44 823 GLU A O 1
ATOM 6295 N N . LEU A 1 824 ? -16.902 -4.705 6.867 1.00 75.75 824 LEU A N 1
ATOM 6296 C CA . LEU A 1 824 ? -16.611 -5.986 6.242 1.00 75.75 824 LEU A CA 1
ATOM 6297 C C . LEU A 1 824 ? -17.853 -6.505 5.540 1.00 75.75 824 LEU A C 1
ATOM 6299 O O . LEU A 1 824 ? -18.929 -6.549 6.127 1.00 75.75 824 LEU A O 1
ATOM 6303 N N . ASP A 1 825 ? -17.667 -6.980 4.317 1.00 73.12 825 ASP A N 1
ATOM 6304 C CA . ASP A 1 825 ? -18.713 -7.642 3.545 1.00 73.12 825 ASP A CA 1
ATOM 6305 C C . ASP A 1 825 ? -18.831 -9.132 3.918 1.00 73.12 825 ASP A C 1
ATOM 6307 O O . ASP A 1 825 ? -18.757 -10.038 3.091 1.00 73.12 825 ASP A O 1
ATOM 6311 N N . LEU A 1 826 ? -18.871 -9.402 5.226 1.00 73.31 826 LEU A N 1
ATOM 6312 C CA . LEU A 1 826 ? -18.915 -10.740 5.808 1.00 73.31 826 LEU A CA 1
ATOM 6313 C C . LEU A 1 826 ? -19.790 -10.726 7.062 1.00 73.31 826 LEU A C 1
ATOM 6315 O O . LEU A 1 826 ? -19.780 -9.740 7.802 1.00 73.31 826 LEU A O 1
ATOM 6319 N N . PRO A 1 827 ? -20.499 -11.827 7.367 1.00 77.88 827 PRO A N 1
ATOM 6320 C CA . PRO A 1 827 ? -21.235 -11.926 8.616 1.00 77.88 827 PRO A CA 1
ATOM 6321 C C . PRO A 1 827 ? -20.242 -12.024 9.780 1.00 77.88 827 PRO A C 1
ATOM 6323 O O . PRO A 1 827 ? -19.511 -13.009 9.907 1.00 77.88 827 PRO A O 1
ATOM 6326 N N . VAL A 1 828 ? -20.216 -10.997 10.629 1.00 83.69 828 VAL A N 1
ATOM 6327 C CA . VAL A 1 828 ? -19.316 -10.894 11.784 1.00 83.69 828 VAL A CA 1
ATOM 6328 C C . VAL A 1 828 ? -20.079 -10.488 13.042 1.00 83.69 828 VAL A C 1
ATOM 6330 O O . VAL A 1 828 ? -21.034 -9.715 12.991 1.00 83.69 828 VAL A O 1
ATOM 6333 N N . GLU A 1 829 ? -19.639 -10.994 14.190 1.00 90.31 829 GLU A N 1
ATOM 6334 C CA . GLU A 1 829 ? -20.086 -10.530 15.503 1.00 90.31 829 GLU A CA 1
ATOM 6335 C C . GLU A 1 829 ? -19.257 -9.311 15.907 1.00 90.31 829 GLU A C 1
ATOM 6337 O O . GLU A 1 829 ? -18.048 -9.417 16.106 1.00 90.31 829 GLU A O 1
ATOM 6342 N N . VAL A 1 830 ? -19.887 -8.143 16.003 1.00 89.88 830 VAL A N 1
ATOM 6343 C CA . VAL A 1 830 ? -19.200 -6.895 16.361 1.00 89.88 830 VAL A CA 1
ATOM 6344 C C . VAL A 1 830 ? -19.138 -6.758 17.882 1.00 89.88 830 VAL A C 1
ATOM 6346 O O . VAL A 1 830 ? -20.172 -6.793 18.547 1.00 89.88 830 VAL A O 1
ATOM 6349 N N . ILE A 1 831 ? -17.934 -6.587 18.432 1.00 90.19 831 ILE A N 1
ATOM 6350 C CA . ILE A 1 831 ? -17.671 -6.502 19.878 1.00 90.19 831 ILE A CA 1
ATOM 6351 C C . ILE A 1 831 ? -16.689 -5.353 20.159 1.00 90.19 831 ILE A C 1
ATOM 6353 O O . ILE A 1 831 ? -15.799 -5.081 19.353 1.00 90.19 831 ILE A O 1
ATOM 6357 N N . ALA A 1 832 ? -16.806 -4.668 21.301 1.00 86.88 832 ALA A N 1
ATOM 6358 C CA . ALA A 1 832 ? -15.793 -3.700 21.731 1.00 86.88 832 ALA A CA 1
ATOM 6359 C C . ALA A 1 832 ? -14.623 -4.394 22.450 1.00 86.88 832 ALA A C 1
ATOM 6361 O O . ALA A 1 832 ? -14.802 -5.377 23.168 1.00 86.88 832 ALA A O 1
ATOM 6362 N N . ALA A 1 833 ? -13.408 -3.855 22.340 1.00 90.19 833 ALA A N 1
ATOM 6363 C CA . ALA A 1 833 ? -12.221 -4.464 22.942 1.00 90.19 833 ALA A CA 1
ATOM 6364 C C . ALA A 1 833 ? -12.353 -4.663 24.465 1.00 90.19 833 ALA A C 1
ATOM 6366 O O . ALA A 1 833 ? -11.824 -5.638 25.005 1.00 90.19 833 ALA A O 1
ATOM 6367 N N . LYS A 1 834 ? -13.074 -3.766 25.156 1.00 87.00 834 LYS A N 1
ATOM 6368 C CA . LYS A 1 834 ? -13.327 -3.869 26.604 1.00 87.00 834 LYS A CA 1
ATOM 6369 C C . LYS A 1 834 ? -14.167 -5.087 26.998 1.00 87.00 834 LYS A C 1
ATOM 6371 O O . LYS A 1 834 ? -13.981 -5.593 28.101 1.00 87.00 834 LYS A O 1
ATOM 6376 N N . ASP A 1 835 ? -15.048 -5.549 26.112 1.00 88.12 835 ASP A N 1
ATOM 6377 C CA . ASP A 1 835 ? -15.972 -6.653 26.387 1.00 88.12 835 ASP A CA 1
ATOM 6378 C C . ASP A 1 835 ? -15.263 -8.008 26.248 1.00 88.12 835 ASP A C 1
ATOM 6380 O O . ASP A 1 835 ? -15.698 -9.000 26.823 1.00 88.12 835 ASP A O 1
ATOM 6384 N N . ILE A 1 836 ? -14.123 -8.036 25.544 1.00 91.19 836 ILE A N 1
ATOM 6385 C CA . ILE A 1 836 ? -13.190 -9.169 25.547 1.00 91.19 836 ILE A CA 1
ATOM 6386 C C . ILE A 1 836 ? -12.300 -9.102 26.794 1.00 91.19 836 ILE A C 1
ATOM 6388 O O . ILE A 1 836 ? -12.165 -10.077 27.528 1.00 91.19 836 ILE A O 1
ATOM 6392 N N . THR A 1 837 ? -11.684 -7.944 27.061 1.00 91.50 837 THR A N 1
ATOM 6393 C CA . THR A 1 837 ? -10.898 -7.735 28.282 1.00 91.50 837 THR A CA 1
ATOM 6394 C C . THR A 1 837 ? -10.937 -6.290 28.763 1.00 91.50 837 THR A C 1
ATOM 6396 O O . THR A 1 837 ? -10.565 -5.353 28.053 1.00 91.50 837 THR A O 1
ATOM 6399 N N . LEU A 1 838 ? -11.278 -6.101 30.041 1.00 87.19 838 LEU A N 1
ATOM 6400 C CA . LEU A 1 838 ? -11.325 -4.780 30.681 1.00 87.19 838 LEU A CA 1
ATOM 6401 C C . LEU A 1 838 ? -9.972 -4.046 30.628 1.00 87.19 838 LEU A C 1
ATOM 6403 O O . LEU A 1 838 ? -9.912 -2.813 30.643 1.00 87.19 838 LEU A O 1
ATOM 6407 N N . ALA A 1 839 ? -8.857 -4.776 30.521 1.00 87.38 839 ALA A N 1
ATOM 6408 C CA . ALA A 1 839 ? -7.531 -4.179 30.380 1.00 87.38 839 ALA A CA 1
ATOM 6409 C C . ALA A 1 839 ? -7.390 -3.361 29.077 1.00 87.38 839 ALA A C 1
ATOM 6411 O O . ALA A 1 839 ? -6.698 -2.326 29.066 1.00 87.38 839 ALA A O 1
ATOM 6412 N N . ALA A 1 840 ? -8.103 -3.768 28.021 1.00 89.50 840 ALA A N 1
ATOM 6413 C CA . ALA A 1 840 ? -8.159 -3.105 26.722 1.00 89.50 840 ALA A CA 1
ATOM 6414 C C . ALA A 1 840 ? -9.174 -1.948 26.661 1.00 89.50 840 ALA A C 1
ATOM 6416 O O . ALA A 1 840 ? -9.286 -1.305 25.619 1.00 89.50 840 ALA A O 1
ATOM 6417 N N . ALA A 1 841 ? -9.851 -1.605 27.762 1.00 79.44 841 ALA A N 1
ATOM 6418 C CA . ALA A 1 841 ? -10.699 -0.418 27.825 1.00 79.44 841 ALA A CA 1
ATOM 6419 C C . ALA A 1 841 ? -9.898 0.880 27.590 1.00 79.44 841 ALA A C 1
ATOM 6421 O O . ALA A 1 841 ? -8.704 0.994 27.932 1.00 79.44 841 ALA A O 1
ATOM 6422 N N . THR A 1 842 ? -10.559 1.870 26.996 1.00 79.31 842 THR A N 1
ATOM 6423 C CA . THR A 1 842 ? -10.046 3.238 26.857 1.00 79.31 842 THR A CA 1
ATOM 6424 C C . THR A 1 842 ? -9.885 3.900 28.226 1.00 79.31 842 THR A C 1
ATOM 6426 O O . THR A 1 842 ? -10.431 3.449 29.234 1.00 79.31 842 THR A O 1
ATOM 6429 N N . LYS A 1 843 ? -9.129 5.003 28.284 1.00 73.44 843 LYS A N 1
ATOM 6430 C CA . LYS A 1 843 ? -9.021 5.798 29.520 1.00 73.44 843 LYS A CA 1
ATOM 6431 C C . LYS A 1 843 ? -10.394 6.272 30.005 1.00 73.44 843 LYS A C 1
ATOM 6433 O O . LYS A 1 843 ? -10.665 6.170 31.194 1.00 73.44 843 LYS A O 1
ATOM 6438 N N . LEU A 1 844 ? -11.244 6.724 29.080 1.00 70.81 844 LEU A N 1
ATOM 6439 C CA . LEU A 1 844 ? -12.591 7.200 29.386 1.00 70.81 844 LEU A CA 1
ATOM 6440 C C . LEU A 1 844 ? -13.452 6.087 29.995 1.00 70.81 844 LEU A C 1
ATOM 6442 O O . LEU A 1 844 ? -14.019 6.277 31.063 1.00 70.81 844 LEU A O 1
ATOM 6446 N N . GLU A 1 845 ? -13.472 4.907 29.374 1.00 74.12 845 GLU A N 1
ATOM 6447 C CA . GLU A 1 845 ? -14.234 3.752 29.870 1.00 74.12 845 GLU A CA 1
ATOM 6448 C C . GLU A 1 845 ? -13.737 3.274 31.237 1.00 74.12 845 GLU A C 1
ATOM 6450 O O . GLU A 1 845 ? -14.538 2.959 32.111 1.00 74.12 845 GLU A O 1
ATOM 6455 N N . LYS A 1 846 ? -12.418 3.268 31.468 1.00 71.06 846 LYS A N 1
ATOM 6456 C CA . LYS A 1 846 ? -11.856 2.931 32.787 1.00 71.06 846 LYS A CA 1
ATOM 6457 C C . LYS A 1 846 ? -12.295 3.923 33.857 1.00 71.06 846 LYS A C 1
ATOM 6459 O O . LYS A 1 846 ? -12.595 3.514 34.977 1.00 71.06 846 LYS A O 1
ATOM 6464 N N . THR A 1 847 ? -12.335 5.210 33.524 1.00 68.12 847 THR A N 1
ATOM 6465 C CA . THR A 1 847 ? -12.836 6.235 34.439 1.00 68.12 847 THR A CA 1
ATOM 6466 C C . THR A 1 847 ? -14.330 6.069 34.701 1.00 68.12 847 THR A C 1
ATOM 6468 O O . THR A 1 847 ? -14.737 6.124 35.858 1.00 68.12 847 THR A O 1
ATOM 6471 N N . GLU A 1 848 ? -15.130 5.791 33.673 1.00 71.38 848 GLU A N 1
ATOM 6472 C CA . GLU A 1 848 ? -16.560 5.509 33.822 1.00 71.38 848 GLU A CA 1
ATOM 6473 C C . GLU A 1 848 ? -16.802 4.316 34.760 1.00 71.38 848 GLU A C 1
ATOM 6475 O O . GLU A 1 848 ? -17.584 4.400 35.707 1.00 71.38 848 GLU A O 1
ATOM 6480 N N . MET A 1 849 ? -16.073 3.217 34.554 1.00 72.12 849 MET A N 1
ATOM 6481 C CA . MET A 1 849 ? -16.147 2.034 35.411 1.00 72.12 849 MET A CA 1
ATOM 6482 C C . MET A 1 849 ? -15.745 2.340 36.856 1.00 72.12 849 MET A C 1
ATOM 6484 O O . MET A 1 849 ? -16.407 1.878 37.782 1.00 72.12 849 MET A O 1
ATOM 6488 N N . ALA A 1 850 ? -14.682 3.123 37.065 1.00 71.50 850 ALA A N 1
ATOM 6489 C CA . ALA A 1 850 ? -14.244 3.523 38.400 1.00 71.50 850 ALA A CA 1
ATOM 6490 C C . ALA A 1 850 ? -15.299 4.384 39.112 1.00 71.50 850 ALA A C 1
ATOM 6492 O O . ALA A 1 850 ? -15.519 4.213 40.309 1.00 71.50 850 ALA A O 1
ATOM 6493 N N . ILE A 1 851 ? -15.984 5.264 38.375 1.00 71.25 851 ILE A N 1
ATOM 6494 C CA . ILE A 1 851 ? -17.102 6.067 38.883 1.00 71.25 851 ILE A CA 1
ATOM 6495 C C . ILE A 1 851 ? -18.277 5.163 39.269 1.00 71.25 851 ILE A C 1
ATOM 6497 O O . ILE A 1 851 ? -18.762 5.258 40.394 1.00 71.25 851 ILE A O 1
ATOM 6501 N N . ARG A 1 852 ? -18.693 4.237 38.393 1.00 75.75 852 ARG A N 1
ATOM 6502 C CA . ARG A 1 852 ? -19.767 3.270 38.688 1.00 75.75 852 ARG A CA 1
ATOM 6503 C C . ARG A 1 852 ? -19.439 2.409 39.910 1.00 75.75 852 ARG A C 1
ATOM 6505 O O . ARG A 1 852 ? -20.278 2.255 40.793 1.00 75.75 852 ARG A O 1
ATOM 6512 N N . ALA A 1 853 ? -18.208 1.906 40.002 1.00 74.88 853 ALA A N 1
ATOM 6513 C CA . ALA A 1 853 ? -17.742 1.122 41.144 1.00 74.88 853 ALA A CA 1
ATOM 6514 C C . ALA A 1 853 ? -17.708 1.947 42.442 1.00 74.88 853 ALA A C 1
ATOM 6516 O O . ALA A 1 853 ? -18.102 1.451 43.495 1.00 74.88 853 ALA A O 1
ATOM 6517 N N . ALA A 1 854 ? -17.283 3.212 42.374 1.00 74.56 854 ALA A N 1
ATOM 6518 C CA . ALA A 1 854 ? -17.299 4.127 43.511 1.00 74.56 854 ALA A CA 1
ATOM 6519 C C . ALA A 1 854 ? -18.726 4.412 44.003 1.00 74.56 854 ALA A C 1
ATOM 6521 O O . ALA A 1 854 ? -18.964 4.399 45.209 1.00 74.56 854 ALA A O 1
ATOM 6522 N N . VAL A 1 855 ? -19.677 4.625 43.088 1.00 76.44 855 VAL A N 1
ATOM 6523 C CA . VAL A 1 855 ? -21.098 4.804 43.424 1.00 76.44 855 VAL A CA 1
ATOM 6524 C C . VAL A 1 855 ? -21.661 3.545 44.082 1.00 76.44 855 VAL A C 1
ATOM 6526 O O . VAL A 1 855 ? -22.208 3.638 45.179 1.00 76.44 855 VAL A O 1
ATOM 6529 N N . ALA A 1 856 ? -21.449 2.372 43.479 1.00 77.88 856 ALA A N 1
ATOM 6530 C CA . ALA A 1 856 ? -21.911 1.098 44.028 1.00 77.88 856 ALA A CA 1
ATOM 6531 C C . ALA A 1 856 ? -21.323 0.822 45.422 1.00 77.88 856 ALA A C 1
ATOM 6533 O O . ALA A 1 856 ? -22.032 0.375 46.320 1.00 77.88 856 ALA A O 1
ATOM 6534 N N . HIS A 1 857 ? -20.044 1.142 45.640 1.00 77.31 857 HIS A N 1
ATOM 6535 C CA . HIS A 1 857 ? -19.403 1.012 46.948 1.00 77.31 857 HIS A CA 1
ATOM 6536 C C . HIS A 1 857 ? -20.022 1.947 47.998 1.00 77.31 857 HIS A C 1
ATOM 6538 O O . HIS A 1 857 ? -20.274 1.526 49.127 1.00 77.31 857 HIS A O 1
ATOM 6544 N N . LEU A 1 858 ? -20.301 3.205 47.642 1.00 79.50 858 LEU A N 1
ATOM 6545 C CA . LEU A 1 858 ? -20.961 4.159 48.540 1.00 79.50 858 LEU A CA 1
ATOM 6546 C C . LEU A 1 858 ? -22.391 3.715 48.881 1.00 79.50 858 LEU A C 1
ATOM 6548 O O . LEU A 1 858 ? -22.776 3.767 50.045 1.00 79.50 858 LEU A O 1
ATOM 6552 N N . GLN A 1 859 ? -23.138 3.195 47.902 1.00 80.94 859 GLN A N 1
ATOM 6553 C CA . GLN A 1 859 ? -24.470 2.620 48.120 1.00 80.94 859 GLN A CA 1
ATOM 6554 C C . GLN A 1 859 ? -24.416 1.401 49.053 1.00 80.94 859 GLN A C 1
ATOM 6556 O O . GLN A 1 859 ? -25.163 1.341 50.026 1.00 80.94 859 GLN A O 1
ATOM 6561 N N . GLN A 1 860 ? -23.496 0.460 48.811 1.00 81.88 860 GLN A N 1
ATOM 6562 C CA . GLN A 1 860 ? -23.331 -0.743 49.642 1.00 81.88 860 GLN A CA 1
ATOM 6563 C C . GLN A 1 860 ? -22.903 -0.427 51.080 1.00 81.88 860 GLN A C 1
ATOM 6565 O O . GLN A 1 860 ? -23.275 -1.143 52.005 1.00 81.88 860 GLN A O 1
ATOM 6570 N N . THR A 1 861 ? -22.127 0.638 51.279 1.00 80.00 861 THR A N 1
ATOM 6571 C CA . THR A 1 861 ? -21.664 1.075 52.607 1.00 80.00 861 THR A CA 1
ATOM 6572 C C . THR A 1 861 ? -22.643 2.019 53.311 1.00 80.00 861 THR A C 1
ATOM 6574 O O . THR A 1 861 ? -22.377 2.440 54.435 1.00 80.00 861 THR A O 1
ATOM 6577 N N . GLY A 1 862 ? -23.774 2.360 52.677 1.00 76.25 862 GLY A N 1
ATOM 6578 C CA . GLY A 1 862 ? -24.762 3.306 53.208 1.00 76.25 862 GLY A CA 1
ATOM 6579 C C . GLY A 1 862 ? -24.260 4.753 53.288 1.00 76.25 862 GLY A C 1
ATOM 6580 O O . GLY A 1 862 ? -24.866 5.587 53.961 1.00 76.25 862 GLY A O 1
ATOM 6581 N N . ALA A 1 863 ? -23.142 5.067 52.631 1.00 77.19 863 ALA A N 1
ATOM 6582 C CA . ALA A 1 863 ? -22.551 6.395 52.620 1.00 77.19 863 ALA A CA 1
ATOM 6583 C C . ALA A 1 863 ? -23.224 7.292 51.568 1.00 77.19 863 ALA A C 1
ATOM 6585 O O . ALA A 1 863 ? -23.596 6.850 50.481 1.00 77.19 863 ALA A O 1
ATOM 6586 N N . LYS A 1 864 ? -23.350 8.594 51.866 1.00 76.25 864 LYS A N 1
ATOM 6587 C CA . LYS A 1 864 ? -23.976 9.554 50.945 1.00 76.25 864 LYS A CA 1
ATOM 6588 C C . LYS A 1 864 ? -23.176 9.649 49.642 1.00 76.25 864 LYS A C 1
ATOM 6590 O O . LYS A 1 864 ? -22.018 10.078 49.639 1.00 76.25 864 LYS A O 1
ATOM 6595 N N . VAL A 1 865 ? -23.821 9.305 48.530 1.00 74.88 865 VAL A N 1
ATOM 6596 C CA . VAL A 1 865 ? -23.235 9.390 47.189 1.00 74.88 865 VAL A CA 1
ATOM 6597 C C . VAL A 1 865 ? -23.160 10.861 46.773 1.00 74.88 865 VAL A C 1
ATOM 6599 O O . VAL A 1 865 ? -24.139 11.462 46.345 1.00 74.88 865 VAL A O 1
ATOM 6602 N N . THR A 1 866 ? -21.989 11.470 46.953 1.00 79.00 866 THR A N 1
ATOM 6603 C CA . THR A 1 866 ? -21.705 12.857 46.548 1.00 79.00 866 THR A CA 1
ATOM 6604 C C . THR A 1 866 ? -20.615 12.880 45.484 1.00 79.00 866 THR A C 1
ATOM 6606 O O . THR A 1 866 ? -19.746 12.007 45.469 1.00 79.00 866 THR A O 1
ATOM 6609 N N . GLN A 1 867 ? -20.604 13.907 44.626 1.00 72.06 867 GLN A N 1
ATOM 6610 C CA . GLN A 1 867 ? -19.567 14.069 43.597 1.00 72.06 867 GLN A CA 1
ATOM 6611 C C . GLN A 1 867 ? -18.148 14.040 44.191 1.00 72.06 867 GLN A C 1
ATOM 6613 O O . GLN A 1 867 ? -17.259 13.403 43.635 1.00 72.06 867 GLN A O 1
ATOM 6618 N N . ALA A 1 868 ? -17.943 14.678 45.348 1.00 78.31 868 ALA A N 1
ATOM 6619 C CA . ALA A 1 868 ? -16.659 14.685 46.047 1.00 78.31 868 ALA A CA 1
ATOM 6620 C C . ALA A 1 868 ? -16.256 13.288 46.562 1.00 78.31 868 ALA A C 1
ATOM 6622 O O . ALA A 1 868 ? -15.098 12.888 46.430 1.00 78.31 868 ALA A O 1
ATOM 6623 N N . ALA A 1 869 ? -17.205 12.519 47.109 1.00 73.62 869 ALA A N 1
ATOM 6624 C CA . ALA A 1 869 ? -16.948 11.157 47.581 1.00 73.62 869 ALA A CA 1
ATOM 6625 C C . ALA A 1 869 ? -16.625 10.197 46.424 1.00 73.62 869 ALA A C 1
ATOM 6627 O O . ALA A 1 869 ? -15.672 9.421 46.511 1.00 73.62 869 ALA A O 1
ATOM 6628 N N . VAL A 1 870 ? -17.368 10.298 45.317 1.00 75.31 870 VAL A N 1
ATOM 6629 C CA . VAL A 1 870 ? -17.139 9.506 44.099 1.00 75.31 870 VAL A CA 1
ATOM 6630 C C . VAL A 1 870 ? -15.785 9.845 43.478 1.00 75.31 870 VAL A C 1
ATOM 6632 O O . VAL A 1 870 ? -15.016 8.939 43.175 1.00 75.31 870 VAL A O 1
ATOM 6635 N N . ALA A 1 871 ? -15.443 11.131 43.369 1.00 75.50 871 ALA A N 1
ATOM 6636 C CA . ALA A 1 871 ? -14.149 11.592 42.865 1.00 75.50 871 ALA A CA 1
ATOM 6637 C C . ALA A 1 871 ? -12.970 11.022 43.673 1.00 75.50 871 ALA A C 1
ATOM 6639 O O . ALA A 1 871 ? -12.003 10.510 43.103 1.00 75.50 871 ALA A O 1
ATOM 6640 N N . LYS A 1 872 ? -13.084 11.029 45.009 1.00 78.44 872 LYS A N 1
ATOM 6641 C CA . LYS A 1 872 ? -12.068 10.474 45.913 1.00 78.44 872 LYS A CA 1
ATOM 6642 C C . LYS A 1 872 ? -11.868 8.968 45.711 1.00 78.44 872 LYS A C 1
ATOM 6644 O O . LYS A 1 872 ? -10.726 8.517 45.642 1.00 78.44 872 LYS A O 1
ATOM 6649 N N . LEU A 1 873 ? -12.952 8.198 45.605 1.00 73.44 873 LEU A N 1
ATOM 6650 C CA . LEU A 1 873 ? -12.896 6.742 45.416 1.00 73.44 873 LEU A CA 1
ATOM 6651 C C . LEU A 1 873 ? -12.428 6.346 44.009 1.00 73.44 873 LEU A C 1
ATOM 6653 O O . LEU A 1 873 ? -11.604 5.445 43.867 1.00 73.44 873 LEU A O 1
ATOM 6657 N N . ALA A 1 874 ? -12.894 7.055 42.980 1.00 71.50 874 ALA A N 1
ATOM 6658 C CA . ALA A 1 874 ? -12.514 6.825 41.588 1.00 71.50 874 ALA A CA 1
ATOM 6659 C C . ALA A 1 874 ? -11.129 7.405 41.226 1.00 71.50 874 ALA A C 1
ATOM 6661 O O . ALA A 1 874 ? -10.657 7.201 40.109 1.00 71.50 874 ALA A O 1
ATOM 6662 N N . LYS A 1 875 ? -10.461 8.102 42.163 1.00 77.12 875 LYS A N 1
ATOM 6663 C CA . LYS A 1 875 ? -9.146 8.754 41.993 1.00 77.12 875 LYS A CA 1
ATOM 6664 C C . LYS A 1 875 ? -9.098 9.730 40.809 1.00 77.12 875 LYS A C 1
ATOM 6666 O O . LYS A 1 875 ? -8.109 9.798 40.081 1.00 77.12 875 LYS A O 1
ATOM 6671 N N . VAL A 1 876 ? -10.167 10.500 40.633 1.00 72.88 876 VAL A N 1
ATOM 6672 C CA . VAL A 1 876 ? -10.299 11.544 39.604 1.00 72.88 876 VAL A CA 1
ATOM 6673 C C . VAL A 1 876 ? -10.720 12.861 40.250 1.00 72.88 876 VAL A C 1
ATOM 6675 O O . VAL A 1 876 ? -11.196 12.872 41.382 1.00 72.88 876 VAL A O 1
ATOM 6678 N N . SER A 1 877 ? -10.528 13.998 39.577 1.00 74.62 877 SER A N 1
ATOM 6679 C CA . SER A 1 877 ? -10.923 15.286 40.159 1.00 74.62 877 SER A CA 1
ATOM 6680 C C . SER A 1 877 ? -12.445 15.456 40.162 1.00 74.62 877 SER A C 1
ATOM 6682 O O . SER A 1 877 ? -13.137 15.018 39.241 1.00 74.62 877 SER A O 1
ATOM 6684 N N . GLN A 1 878 ? -12.981 16.143 41.174 1.00 75.94 878 GLN A N 1
ATOM 6685 C CA . GLN A 1 878 ? -14.419 16.422 41.271 1.00 75.94 878 GLN A CA 1
ATOM 6686 C C . GLN A 1 878 ? -14.938 17.187 40.043 1.00 75.94 878 GLN A C 1
ATOM 6688 O O . GLN A 1 878 ? -15.978 16.838 39.490 1.00 75.94 878 GLN A O 1
ATOM 6693 N N . GLY A 1 879 ? -14.181 18.179 39.562 1.00 67.94 879 GLY A N 1
ATOM 6694 C CA . GLY A 1 879 ? -14.532 18.929 38.353 1.00 67.94 879 GLY A CA 1
ATOM 6695 C C . GLY A 1 879 ? -14.502 18.090 37.069 1.00 67.94 879 GLY A C 1
ATOM 6696 O O . GLY A 1 879 ? -15.153 18.452 36.094 1.00 67.94 879 GLY A O 1
ATOM 6697 N N . TYR A 1 880 ? -13.765 16.974 37.040 1.00 61.06 880 TYR A N 1
ATOM 6698 C CA . TYR A 1 880 ? -13.792 16.028 35.919 1.00 61.06 880 TYR A CA 1
ATOM 6699 C C . TYR A 1 880 ? -15.027 15.120 35.976 1.00 61.06 880 TYR A C 1
ATOM 6701 O O . TYR A 1 880 ? -15.668 14.897 34.954 1.00 61.06 880 TYR A O 1
ATOM 6709 N N . VAL A 1 881 ? -15.411 14.662 37.173 1.00 63.53 881 VAL A N 1
ATOM 6710 C CA . VAL A 1 881 ? -16.651 13.897 37.397 1.00 63.53 881 VAL A CA 1
ATOM 6711 C C . VAL A 1 881 ? -17.886 14.725 37.024 1.00 63.53 881 VAL A C 1
ATOM 6713 O O . VAL A 1 881 ? -18.754 14.228 36.315 1.00 63.53 881 VAL A O 1
ATOM 6716 N N . SER A 1 882 ? -17.929 15.994 37.442 1.00 63.69 882 SER A N 1
ATOM 6717 C CA . SER A 1 882 ? -19.032 16.915 37.136 1.00 63.69 882 SER A CA 1
ATOM 6718 C C . SER A 1 882 ? -19.170 17.188 35.631 1.00 63.69 882 SER A C 1
ATOM 6720 O O . SER A 1 882 ? -20.253 17.033 35.078 1.00 63.69 882 SER A O 1
ATOM 6722 N N . ARG A 1 883 ? -18.062 17.513 34.944 1.00 59.56 883 ARG A N 1
ATOM 6723 C CA . ARG A 1 883 ? -18.082 17.863 33.510 1.00 59.56 883 ARG A CA 1
ATOM 6724 C C . ARG A 1 883 ? -18.321 16.683 32.573 1.00 59.56 883 ARG A C 1
ATOM 6726 O O . ARG A 1 883 ? -18.980 16.854 31.560 1.00 59.56 883 ARG A O 1
ATOM 6733 N N . CYS A 1 884 ? -17.740 15.518 32.861 1.00 47.62 884 CYS A N 1
ATOM 6734 C CA . CYS A 1 884 ? -17.729 14.398 31.913 1.00 47.62 884 CYS A CA 1
ATOM 6735 C C . CYS A 1 884 ? -18.792 13.334 32.209 1.00 47.62 884 CYS A C 1
ATOM 6737 O O . CYS A 1 884 ? -19.089 12.524 31.339 1.00 47.62 884 CYS A O 1
ATOM 6739 N N . PHE A 1 885 ? -19.319 13.291 33.437 1.00 54.88 885 PHE A N 1
ATOM 6740 C CA . PHE A 1 885 ? -20.191 12.211 33.907 1.00 54.88 885 PHE A CA 1
ATOM 6741 C C . PHE A 1 885 ? -21.325 12.715 34.816 1.00 54.88 885 PHE A C 1
ATOM 6743 O O . PHE A 1 885 ? -21.875 11.930 35.587 1.00 54.88 885 PHE A O 1
ATOM 6750 N N . GLY A 1 886 ? -21.674 14.007 34.749 1.00 55.53 886 GLY A N 1
ATOM 6751 C CA . GLY A 1 886 ? -22.755 14.605 35.542 1.00 55.53 886 GLY A CA 1
ATOM 6752 C C . GLY A 1 886 ? -24.105 13.925 35.305 1.00 55.53 886 GLY A C 1
ATOM 6753 O O . GLY A 1 886 ? -24.743 13.496 36.264 1.00 55.53 886 GLY A O 1
ATOM 6754 N N . GLU A 1 887 ? -24.472 13.727 34.037 1.00 58.34 887 GLU A N 1
ATOM 6755 C CA . GLU A 1 887 ? -25.682 12.996 33.631 1.00 58.34 887 GLU A CA 1
ATOM 6756 C C . GLU A 1 887 ? -25.641 11.532 34.088 1.00 58.34 887 GLU A C 1
ATOM 6758 O O . GLU A 1 887 ? -26.583 11.051 34.707 1.00 58.34 887 GLU A O 1
ATOM 6763 N N . LEU A 1 888 ? -24.511 10.839 33.894 1.00 50.34 888 LEU A N 1
ATOM 6764 C CA . LEU A 1 888 ? -24.340 9.455 34.350 1.00 50.34 888 LEU A CA 1
ATOM 6765 C C . LEU A 1 888 ? -24.545 9.318 35.869 1.00 50.34 888 LEU A C 1
ATOM 6767 O O . LEU A 1 888 ? -25.148 8.353 36.336 1.00 50.34 888 LEU A O 1
ATOM 6771 N N . LEU A 1 889 ? -24.035 10.271 36.649 1.00 57.09 889 LEU A N 1
ATOM 6772 C CA . LEU A 1 889 ? -24.244 10.318 38.094 1.00 57.09 889 LEU A CA 1
ATOM 6773 C C . LEU A 1 889 ? -25.712 10.550 38.442 1.00 57.09 889 LEU A C 1
ATOM 6775 O O . LEU A 1 889 ? -26.209 9.890 39.347 1.00 57.09 889 LEU A O 1
ATOM 6779 N N . GLN A 1 890 ? -26.409 11.434 37.727 1.00 62.47 890 GLN A N 1
ATOM 6780 C CA . GLN A 1 890 ? -27.844 11.649 37.914 1.00 62.47 890 GLN A CA 1
ATOM 6781 C C . GLN A 1 890 ? -28.644 10.372 37.621 1.00 62.47 890 GLN A C 1
ATOM 6783 O O . GLN A 1 890 ? -29.475 9.989 38.442 1.00 62.47 890 GLN A O 1
ATOM 6788 N N . THR A 1 891 ? -28.336 9.648 36.538 1.00 55.38 891 THR A N 1
ATOM 6789 C CA . THR A 1 891 ? -29.002 8.376 36.205 1.00 55.38 891 THR A CA 1
ATOM 6790 C C . THR A 1 891 ? -28.751 7.300 37.266 1.00 55.38 891 THR A C 1
ATOM 6792 O O . THR A 1 891 ? -29.681 6.636 37.708 1.00 55.38 891 THR A O 1
ATOM 6795 N N . LEU A 1 892 ? -27.508 7.152 37.740 1.00 51.34 892 LEU A N 1
ATOM 6796 C CA . LEU A 1 892 ? -27.153 6.163 38.772 1.00 51.34 892 LEU A CA 1
ATOM 6797 C C . LEU A 1 892 ? -27.758 6.475 40.152 1.00 51.34 892 LEU A C 1
ATOM 6799 O O . LEU A 1 892 ? -27.920 5.575 40.979 1.00 51.34 892 LEU A O 1
ATOM 6803 N N . LEU A 1 893 ? -28.057 7.748 40.418 1.00 60.31 893 LEU A N 1
ATOM 6804 C CA . LEU A 1 893 ? -28.721 8.213 41.638 1.00 60.31 893 LEU A CA 1
ATOM 6805 C C . LEU A 1 893 ? -30.253 8.118 41.546 1.00 60.31 893 LEU A C 1
ATOM 6807 O O . LEU A 1 893 ? -30.900 7.947 42.583 1.00 60.31 893 LEU A O 1
ATOM 6811 N N . GLY A 1 894 ? -30.813 8.194 40.333 1.00 48.47 894 GLY A N 1
ATOM 6812 C CA . GLY A 1 894 ? -32.250 8.107 40.056 1.00 48.47 894 GLY A CA 1
ATOM 6813 C C . GLY A 1 894 ? -32.891 6.799 40.525 1.00 48.47 894 GLY A C 1
ATOM 6814 O O . GLY A 1 894 ? -34.007 6.824 41.033 1.00 48.47 894 GLY A O 1
ATOM 6815 N N . ASP A 1 895 ? -32.151 5.686 40.493 1.00 39.62 895 ASP A N 1
ATOM 6816 C CA . ASP A 1 895 ? -32.657 4.374 40.927 1.00 39.62 895 ASP A CA 1
ATOM 6817 C C . ASP A 1 895 ? -32.646 4.158 42.453 1.00 39.62 895 ASP A C 1
ATOM 6819 O O . ASP A 1 895 ? -33.136 3.137 42.937 1.00 39.62 895 ASP A O 1
ATOM 6823 N N . SER A 1 896 ? -32.068 5.067 43.253 1.00 39.78 896 SER A N 1
ATOM 6824 C CA . SER A 1 896 ? -31.776 4.752 44.665 1.00 39.78 896 SER A CA 1
ATOM 6825 C C . SER A 1 896 ? -31.992 5.856 45.700 1.00 39.78 896 SER A C 1
ATOM 6827 O O . SER A 1 896 ? -31.639 5.644 46.856 1.00 39.78 896 SER A O 1
ATOM 6829 N N . ASN A 1 897 ? -32.631 6.987 45.380 1.00 34.72 897 ASN A N 1
ATOM 6830 C CA . ASN A 1 897 ? -33.016 7.957 46.418 1.00 34.72 897 ASN A CA 1
ATOM 6831 C C . ASN A 1 897 ? -34.284 8.760 46.088 1.00 34.72 897 ASN A C 1
ATOM 6833 O O . ASN A 1 897 ? -34.243 9.970 45.867 1.00 34.72 897 ASN A O 1
ATOM 6837 N N . SER A 1 898 ? -35.456 8.127 46.203 1.00 33.53 898 SER A N 1
ATOM 6838 C CA . SER A 1 898 ? -36.674 8.879 46.517 1.00 33.53 898 SER A CA 1
ATOM 6839 C C . SER A 1 898 ? -36.605 9.302 47.991 1.00 33.53 898 SER A C 1
ATOM 6841 O O . SER A 1 898 ? -36.961 8.512 48.867 1.00 33.53 898 SER A O 1
ATOM 6843 N N . LYS A 1 899 ? -36.076 10.505 48.257 1.00 36.66 899 LYS A N 1
ATOM 6844 C CA . LYS A 1 899 ? -36.258 11.366 49.455 1.00 36.66 899 LYS A CA 1
ATOM 6845 C C . LYS A 1 899 ? -34.970 12.146 49.747 1.00 36.66 899 LYS A C 1
ATOM 6847 O O . LYS A 1 899 ? -34.175 11.738 50.588 1.00 36.66 899 LYS A O 1
ATOM 6852 N N . SER A 1 900 ? -34.770 13.290 49.090 1.00 25.62 900 SER A N 1
ATOM 6853 C CA . SER A 1 900 ? -34.456 14.574 49.759 1.00 25.62 900 SER A CA 1
ATOM 6854 C C . SER A 1 900 ? -34.040 15.681 48.771 1.00 25.62 900 SER A C 1
ATOM 6856 O O . SER A 1 900 ? -32.906 15.744 48.317 1.00 25.62 900 SER A O 1
ATOM 6858 N N . ASN A 1 901 ? -35.015 16.564 48.539 1.00 26.94 901 ASN A N 1
ATOM 6859 C CA . ASN A 1 901 ? -35.015 18.013 48.300 1.00 26.94 901 ASN A CA 1
ATOM 6860 C C . ASN A 1 901 ? -34.221 18.715 47.178 1.00 26.94 901 ASN A C 1
ATOM 6862 O O . ASN A 1 901 ? -32.997 18.809 47.188 1.00 26.94 901 ASN A O 1
ATOM 6866 N N . ASN A 1 902 ? -35.054 19.442 46.416 1.00 29.31 902 ASN A N 1
ATOM 6867 C CA . ASN A 1 902 ? -34.909 20.777 45.831 1.00 29.31 902 ASN A CA 1
ATOM 6868 C C . ASN A 1 902 ? -33.957 20.939 44.648 1.00 29.31 902 ASN A C 1
ATOM 6870 O O . ASN A 1 902 ? -32.928 21.602 44.742 1.00 29.31 902 ASN A O 1
ATOM 6874 N N . PHE A 1 903 ? -34.420 20.467 43.493 1.00 26.58 903 PHE A N 1
ATOM 6875 C CA . PHE A 1 903 ? -34.240 21.202 42.246 1.00 26.58 903 PHE A CA 1
ATOM 6876 C C . PHE A 1 903 ? -35.611 21.320 41.576 1.00 26.58 903 PHE A C 1
ATOM 6878 O O . PHE A 1 903 ? -36.284 20.315 41.364 1.00 26.58 903 PHE A O 1
ATOM 6885 N N . SER A 1 904 ? -36.054 22.550 41.328 1.00 31.11 904 SER A N 1
ATOM 6886 C CA . SER A 1 904 ? -37.224 22.853 40.508 1.00 31.11 904 SER A CA 1
ATOM 6887 C C . SER A 1 904 ? -36.856 22.601 39.047 1.00 31.11 904 SER A C 1
ATOM 6889 O O . SER A 1 904 ? -36.231 23.449 38.413 1.00 31.11 904 SER A O 1
ATOM 6891 N N . GLY A 1 905 ? -37.175 21.413 38.549 1.00 31.28 905 GLY A N 1
ATOM 6892 C CA . GLY A 1 905 ? -37.306 21.145 37.124 1.00 31.28 905 GLY A CA 1
ATOM 6893 C C . GLY A 1 905 ? -38.755 20.754 36.895 1.00 31.28 905 GLY A C 1
ATOM 6894 O O . GLY A 1 905 ? -39.166 19.688 37.342 1.00 31.28 905 GLY A O 1
ATOM 6895 N N . ASP A 1 906 ? -39.537 21.654 36.310 1.00 32.25 906 ASP A N 1
ATOM 6896 C CA . ASP A 1 906 ? -40.900 21.353 35.891 1.00 32.25 906 ASP A CA 1
ATOM 6897 C C . ASP A 1 906 ? -40.841 20.305 34.768 1.00 32.25 906 ASP A C 1
ATOM 6899 O O . ASP A 1 906 ? -40.370 20.595 33.668 1.00 32.25 906 ASP A O 1
ATOM 6903 N N . ASP A 1 907 ? -41.307 19.084 35.040 1.00 37.56 907 ASP A N 1
ATOM 6904 C CA . ASP A 1 907 ? -41.695 18.153 33.980 1.00 37.56 907 ASP A CA 1
ATOM 6905 C C . ASP A 1 907 ? -42.944 18.718 33.275 1.00 37.56 907 ASP A C 1
ATOM 6907 O O . ASP A 1 907 ? -43.877 19.172 33.953 1.00 37.56 907 ASP A O 1
ATOM 6911 N N . PRO A 1 908 ? -43.021 18.702 31.931 1.00 37.28 908 PRO A N 1
ATOM 6912 C CA . PRO A 1 908 ? -44.198 19.200 31.234 1.00 37.28 908 PRO A CA 1
ATOM 6913 C C . PRO A 1 908 ? -45.431 18.323 31.542 1.00 37.28 908 PRO A C 1
ATOM 6915 O O . PRO A 1 908 ? -45.302 17.107 31.718 1.00 37.28 908 PRO A O 1
ATOM 6918 N N . PRO A 1 909 ? -46.650 18.902 31.591 1.00 39.50 909 PRO A N 1
ATOM 6919 C CA . PRO A 1 909 ? -47.858 18.171 31.964 1.00 39.50 909 PRO A CA 1
ATOM 6920 C C . PRO A 1 909 ? -48.118 16.943 31.065 1.00 39.50 909 PRO A C 1
ATOM 6922 O O . PRO A 1 909 ? -47.854 17.007 29.862 1.00 39.50 909 PRO A O 1
ATOM 6925 N N . PRO A 1 910 ? -48.737 15.860 31.584 1.00 44.38 910 PRO A N 1
ATOM 6926 C CA . PRO A 1 910 ? -49.047 14.627 30.836 1.00 44.38 910 PRO A CA 1
ATOM 6927 C C . PRO A 1 910 ? -49.838 14.817 29.526 1.00 44.38 910 PRO A C 1
ATOM 6929 O O . PRO A 1 910 ? -49.869 13.927 28.676 1.00 44.38 910 PRO A O 1
ATOM 6932 N N . GLU A 1 911 ? -50.483 15.971 29.355 1.00 42.16 911 GLU A N 1
ATOM 6933 C CA . GLU A 1 911 ? -51.189 16.378 28.136 1.00 42.16 911 GLU A CA 1
ATOM 6934 C C . GLU A 1 911 ? -50.245 16.656 26.951 1.00 42.16 911 GLU A C 1
ATOM 6936 O O . GLU A 1 911 ? -50.576 16.315 25.816 1.00 42.16 911 GLU A O 1
ATOM 6941 N N . VAL A 1 912 ? -49.038 17.179 27.204 1.00 43.47 912 VAL A N 1
ATOM 6942 C CA . VAL A 1 912 ? -48.038 17.513 26.170 1.00 43.47 912 VAL A CA 1
ATOM 6943 C C . VAL A 1 912 ? -47.434 16.246 25.562 1.00 43.47 912 VAL A C 1
ATOM 6945 O O . VAL A 1 912 ? -47.270 16.150 24.348 1.00 43.47 912 VAL A O 1
ATOM 6948 N N . ALA A 1 913 ? -47.186 15.225 26.387 1.00 43.81 913 ALA A N 1
ATOM 6949 C CA . ALA A 1 913 ? -46.683 13.936 25.919 1.00 43.81 913 ALA A CA 1
ATOM 6950 C C . ALA A 1 913 ? -47.667 13.251 24.952 1.00 43.81 913 ALA A C 1
ATOM 6952 O O . ALA A 1 913 ? -47.248 12.712 23.931 1.00 43.81 913 ALA A O 1
ATOM 6953 N N . ARG A 1 914 ? -48.982 13.315 25.214 1.00 45.59 914 ARG A N 1
ATOM 6954 C CA . ARG A 1 914 ? -50.003 12.747 24.310 1.00 45.59 914 ARG A CA 1
ATOM 6955 C C . ARG A 1 914 ? -50.098 13.490 22.977 1.00 45.59 914 ARG A C 1
ATOM 6957 O O . ARG A 1 914 ? -50.305 12.852 21.950 1.00 45.59 914 ARG A O 1
ATOM 6964 N N . LEU A 1 915 ? -49.925 14.810 22.988 1.00 46.03 915 LEU A N 1
ATOM 6965 C CA . LEU A 1 915 ? -49.914 15.642 21.782 1.00 46.03 915 LEU A CA 1
ATOM 6966 C C . LEU A 1 915 ? -48.684 15.370 20.899 1.00 46.03 915 LEU A C 1
ATOM 6968 O O . LEU A 1 915 ? -48.817 15.278 19.681 1.00 46.03 915 LEU A O 1
ATOM 6972 N N . ILE A 1 916 ? -47.512 15.161 21.508 1.00 46.72 916 ILE A N 1
ATOM 6973 C CA . ILE A 1 916 ? -46.276 14.792 20.796 1.00 46.72 916 ILE A CA 1
ATOM 6974 C C . ILE A 1 916 ? -46.403 13.400 20.164 1.00 46.72 916 ILE A C 1
ATOM 6976 O O . ILE A 1 916 ? -46.038 13.225 19.005 1.00 46.72 916 ILE A O 1
ATOM 6980 N N . TRP A 1 917 ? -46.979 12.423 20.874 1.00 47.03 917 TRP A N 1
ATOM 6981 C CA . TRP A 1 917 ? -47.224 11.091 20.307 1.00 47.03 917 TRP A CA 1
ATOM 6982 C C . TRP A 1 917 ? -48.252 11.107 19.168 1.00 47.03 917 TRP A C 1
ATOM 6984 O O . TRP A 1 917 ? -48.046 10.436 18.162 1.00 47.03 917 TRP A O 1
ATOM 6994 N N . GLY A 1 918 ? -49.287 11.949 19.251 1.00 49.38 918 GLY A N 1
ATOM 6995 C CA . GLY A 1 918 ? -50.208 12.170 18.131 1.00 49.38 918 GLY A CA 1
ATOM 6996 C C . GLY A 1 918 ? -49.540 12.791 16.894 1.00 49.38 918 GLY A C 1
ATOM 6997 O O . GLY A 1 918 ? -49.896 12.442 15.773 1.00 49.38 918 GLY A O 1
ATOM 6998 N N . ALA A 1 919 ? -48.546 13.670 17.076 1.00 49.00 919 ALA A N 1
ATOM 6999 C CA . ALA A 1 919 ? -47.760 14.241 15.977 1.00 49.00 919 ALA A CA 1
ATOM 7000 C C . ALA A 1 919 ? -46.777 13.229 15.357 1.00 49.00 919 ALA A C 1
ATOM 7002 O O . ALA A 1 919 ? -46.514 13.288 14.158 1.00 49.00 919 ALA A O 1
ATOM 7003 N N . ILE A 1 920 ? -46.273 12.280 16.156 1.00 46.25 920 ILE A N 1
ATOM 7004 C CA . ILE A 1 920 ? -45.442 11.156 15.695 1.00 46.25 920 ILE A CA 1
ATOM 7005 C C . ILE A 1 920 ? -46.237 10.220 14.776 1.00 46.25 920 ILE A C 1
ATOM 7007 O O . ILE A 1 920 ? -45.715 9.817 13.740 1.00 46.25 920 ILE A O 1
ATOM 7011 N N . ASP A 1 921 ? -47.498 9.935 15.104 1.00 43.62 921 ASP A N 1
ATOM 7012 C CA . ASP A 1 921 ? -48.354 9.043 14.306 1.00 43.62 921 ASP A CA 1
ATOM 7013 C C . ASP A 1 921 ? -48.855 9.670 12.989 1.00 43.62 921 ASP A C 1
ATOM 7015 O O . ASP A 1 921 ? -49.263 8.950 12.079 1.00 43.62 921 ASP A O 1
ATOM 7019 N N . LEU A 1 922 ? -48.829 11.002 12.872 1.00 43.72 922 LEU A N 1
ATOM 7020 C CA . LEU A 1 922 ? -49.321 11.753 11.706 1.00 43.72 922 LEU A CA 1
ATOM 7021 C C . LEU A 1 922 ? -48.207 12.242 10.761 1.00 43.72 922 LEU A C 1
ATOM 7023 O O . LEU A 1 922 ? -48.512 12.846 9.733 1.00 43.72 922 LEU A O 1
ATOM 7027 N N . ALA A 1 923 ? -46.931 12.023 11.094 1.00 44.00 923 ALA A N 1
ATOM 7028 C CA . ALA A 1 923 ? -45.804 12.550 10.329 1.00 44.00 923 ALA A CA 1
ATOM 7029 C C . ALA A 1 923 ? -45.214 11.517 9.354 1.00 44.00 923 ALA A C 1
ATOM 7031 O O . ALA A 1 923 ? -44.573 10.548 9.755 1.00 44.00 923 ALA A O 1
ATOM 7032 N N . ASP A 1 924 ? -45.334 11.790 8.054 1.00 35.97 924 ASP A N 1
ATOM 7033 C CA . ASP A 1 924 ? -44.858 10.888 6.994 1.00 35.97 924 ASP A CA 1
ATOM 7034 C C . ASP A 1 924 ? -43.339 10.966 6.749 1.00 35.97 924 ASP A C 1
ATOM 7036 O O . ASP A 1 924 ? -42.750 10.092 6.107 1.00 35.97 924 ASP A O 1
ATOM 7040 N N . THR A 1 925 ? -42.675 12.015 7.249 1.00 41.28 925 THR A N 1
ATOM 7041 C CA . THR A 1 925 ? -41.221 12.194 7.132 1.00 41.28 925 THR A CA 1
ATOM 7042 C C . THR A 1 925 ? -40.590 12.741 8.421 1.00 41.28 925 THR A C 1
ATOM 7044 O O . THR A 1 925 ? -41.249 13.447 9.192 1.00 41.28 925 THR A O 1
ATOM 7047 N N . PRO A 1 926 ? -39.286 12.491 8.658 1.00 39.44 926 PRO A N 1
ATOM 7048 C CA . PRO A 1 926 ? -38.576 13.021 9.826 1.00 39.44 926 PRO A CA 1
ATOM 7049 C C . PRO A 1 926 ? -38.590 14.549 9.910 1.00 39.44 926 PRO A C 1
ATOM 7051 O O . PRO A 1 926 ? -38.558 15.107 11.001 1.00 39.44 926 PRO A O 1
ATOM 7054 N N . GLN A 1 927 ? -38.648 15.227 8.764 1.00 41.19 927 GLN A N 1
ATOM 7055 C CA . GLN A 1 927 ? -38.664 16.683 8.706 1.00 41.19 927 GLN A CA 1
ATOM 7056 C C . GLN A 1 927 ? -40.040 17.245 9.083 1.00 41.19 927 GLN A C 1
ATOM 7058 O O . GLN A 1 927 ? -40.116 18.123 9.935 1.00 41.19 927 GLN A O 1
ATOM 7063 N N . THR A 1 928 ? -41.124 16.649 8.576 1.00 44.31 928 THR A N 1
ATOM 7064 C CA . THR A 1 928 ? -42.497 17.015 8.970 1.00 44.31 928 THR A CA 1
ATOM 7065 C C . THR A 1 928 ? -42.788 16.715 10.438 1.00 44.31 928 THR A C 1
ATOM 7067 O O . THR A 1 928 ? -43.575 17.424 11.057 1.00 44.31 928 THR A O 1
ATOM 7070 N N . LEU A 1 929 ? -42.135 15.702 11.021 1.00 45.69 929 LEU A N 1
ATOM 7071 C CA . LEU A 1 929 ? -42.230 15.416 12.452 1.00 45.69 929 LEU A CA 1
ATOM 7072 C C . LEU A 1 929 ? -41.598 16.533 13.288 1.00 45.69 929 LEU A C 1
ATOM 7074 O O . LEU A 1 929 ? -42.200 17.012 14.243 1.00 45.69 929 LEU A O 1
ATOM 7078 N N . VAL A 1 930 ? -40.388 16.952 12.915 1.00 42.81 930 VAL A N 1
ATOM 7079 C CA . VAL A 1 930 ? -39.665 18.025 13.607 1.00 42.81 930 VAL A CA 1
ATOM 7080 C C . VAL A 1 930 ? -40.419 19.346 13.481 1.00 42.81 930 VAL A C 1
ATOM 7082 O O . VAL A 1 930 ? -40.618 20.014 14.487 1.00 42.81 930 VAL A O 1
ATOM 7085 N N . GLU A 1 931 ? -40.906 19.683 12.287 1.00 47.09 931 GLU A N 1
ATOM 7086 C CA . GLU A 1 931 ? -41.694 20.898 12.050 1.00 47.09 931 GLU A CA 1
ATOM 7087 C C . GLU A 1 931 ? -43.014 20.877 12.837 1.00 47.09 931 GLU A C 1
ATOM 7089 O O . GLU A 1 931 ? -43.307 21.830 13.553 1.00 47.09 931 GLU A O 1
ATOM 7094 N N . SER A 1 932 ? -43.750 19.758 12.831 1.00 50.66 932 SER A N 1
ATOM 7095 C CA . SER A 1 932 ? -45.015 19.631 13.574 1.00 50.66 932 SER A CA 1
ATOM 7096 C C . SER A 1 932 ? -44.822 19.696 15.089 1.00 50.66 932 SER A C 1
ATOM 7098 O O . SER A 1 932 ? -45.636 20.297 15.784 1.00 50.66 932 SER A O 1
ATOM 7100 N N . VAL A 1 933 ? -43.748 19.098 15.615 1.00 49.59 933 VAL A N 1
ATOM 7101 C CA . VAL A 1 933 ? -43.412 19.143 17.048 1.00 49.59 933 VAL A CA 1
ATOM 7102 C C . VAL A 1 933 ? -42.932 20.539 17.454 1.00 49.59 933 VAL A C 1
ATOM 7104 O O . VAL A 1 933 ? -43.288 21.013 18.532 1.00 49.59 933 VAL A O 1
ATOM 7107 N N . CYS A 1 934 ? -42.177 21.227 16.595 1.00 47.62 934 CYS A N 1
ATOM 7108 C CA . CYS A 1 934 ? -41.760 22.610 16.820 1.00 47.62 934 CYS A CA 1
ATOM 7109 C C . CYS A 1 934 ? -42.949 23.585 16.799 1.00 47.62 934 CYS A C 1
ATOM 7111 O O . CYS A 1 934 ? -43.049 24.425 17.695 1.00 47.62 934 CYS A O 1
ATOM 7113 N N . ASP A 1 935 ? -43.879 23.431 15.854 1.00 49.00 935 ASP A N 1
ATOM 7114 C CA . ASP A 1 935 ? -45.086 24.261 15.756 1.00 49.00 935 ASP A CA 1
ATOM 7115 C C . ASP A 1 935 ? -46.057 24.020 16.924 1.00 49.00 935 ASP A C 1
ATOM 7117 O O . ASP A 1 935 ? -46.662 24.967 17.439 1.00 49.00 935 ASP A O 1
ATOM 7121 N N . LEU A 1 936 ? -46.178 22.771 17.399 1.00 48.16 936 LEU A N 1
ATOM 7122 C CA . LEU A 1 936 ? -47.019 22.428 18.553 1.00 48.16 936 LEU A CA 1
ATOM 7123 C C . LEU A 1 936 ? -46.496 22.999 19.872 1.00 48.16 936 LEU A C 1
ATOM 7125 O O . LEU A 1 936 ? -47.286 23.281 20.774 1.00 48.16 936 LEU A O 1
ATOM 7129 N N . LEU A 1 937 ? -45.176 23.124 20.008 1.00 49.56 937 LEU A N 1
ATOM 7130 C CA . LEU A 1 937 ? -44.536 23.463 21.277 1.00 49.56 937 LEU A CA 1
ATOM 7131 C C . LEU A 1 937 ? -44.187 24.942 21.425 1.00 49.56 937 LEU A C 1
ATOM 7133 O O . LEU A 1 937 ? -43.750 25.298 22.514 1.00 49.56 937 LEU A O 1
ATOM 7137 N N . ASN A 1 938 ? -44.391 25.773 20.392 1.00 45.03 938 ASN A N 1
ATOM 7138 C CA . ASN A 1 938 ? -44.340 27.249 20.367 1.00 45.03 938 ASN A CA 1
ATOM 7139 C C . ASN A 1 938 ? -43.881 27.940 21.683 1.00 45.03 938 ASN A C 1
ATOM 7141 O O . ASN A 1 938 ? -44.646 28.624 22.363 1.00 45.03 938 ASN A O 1
ATOM 7145 N N . GLY A 1 939 ? -42.605 27.758 22.048 1.00 46.66 939 GLY A N 1
ATOM 7146 C CA . GLY A 1 939 ? -41.947 28.422 23.182 1.00 46.66 939 GLY A CA 1
ATOM 7147 C C . GLY A 1 939 ? -42.163 27.842 24.592 1.00 46.66 939 GLY A C 1
ATOM 7148 O O . GLY A 1 939 ? -41.711 28.463 25.550 1.00 46.66 939 GLY A O 1
ATOM 7149 N N . LEU A 1 940 ? -42.813 26.686 24.762 1.00 38.19 940 LEU A N 1
ATOM 7150 C CA . LEU A 1 940 ? -43.133 26.120 26.084 1.00 38.19 940 LEU A CA 1
ATOM 7151 C C . LEU A 1 940 ? -42.055 25.192 26.678 1.00 38.19 940 LEU A C 1
ATOM 7153 O O . LEU A 1 940 ? -42.089 24.957 27.883 1.00 38.19 940 LEU A O 1
ATOM 7157 N N . VAL A 1 941 ? -41.098 24.670 25.893 1.00 43.19 941 VAL A N 1
ATOM 7158 C CA . VAL A 1 941 ? -40.033 23.769 26.396 1.00 43.19 941 VAL A CA 1
ATOM 7159 C C . VAL A 1 941 ? -38.707 23.970 25.641 1.00 43.19 941 VAL A C 1
ATOM 7161 O O . VAL A 1 941 ? -38.700 24.122 24.422 1.00 43.19 941 VAL A O 1
ATOM 7164 N N . ASP A 1 942 ? -37.581 23.938 26.367 1.00 45.47 942 ASP A N 1
ATOM 7165 C CA . ASP A 1 942 ? -36.210 23.962 25.825 1.00 45.47 942 ASP A CA 1
ATOM 7166 C C . ASP A 1 942 ? -35.949 22.743 24.897 1.00 45.47 942 ASP A C 1
ATOM 7168 O O . ASP A 1 942 ? -36.193 21.603 25.316 1.00 45.47 942 ASP A O 1
ATOM 7172 N N . PRO A 1 943 ? -35.430 22.931 23.662 1.00 39.03 943 PRO A N 1
ATOM 7173 C CA . PRO A 1 943 ? -35.160 21.855 22.697 1.00 39.03 943 PRO A CA 1
ATOM 7174 C C . PRO A 1 943 ? -34.282 20.711 23.224 1.00 39.03 943 PRO A C 1
ATOM 7176 O O . PRO A 1 943 ? -34.382 19.580 22.745 1.00 39.03 943 PRO A O 1
ATOM 7179 N N . SER A 1 944 ? -33.432 20.980 24.218 1.00 41.69 944 SER A N 1
ATOM 7180 C CA . SER A 1 944 ? -32.577 19.968 24.850 1.00 41.69 944 SER A CA 1
ATOM 7181 C C . SER A 1 944 ? -33.357 18.956 25.709 1.00 41.69 944 SER A C 1
ATOM 7183 O O . SER A 1 944 ? -32.928 17.808 25.830 1.00 41.69 944 SER A O 1
ATOM 7185 N N . ASN A 1 945 ? -34.546 19.322 26.206 1.00 40.50 945 ASN A N 1
ATOM 7186 C CA . ASN A 1 945 ? -35.408 18.455 27.022 1.00 40.50 945 ASN A CA 1
ATOM 7187 C C . ASN A 1 945 ? -36.339 17.550 26.190 1.00 40.50 945 ASN A C 1
ATOM 7189 O O . ASN A 1 945 ? -36.781 16.506 26.672 1.00 40.50 945 ASN A O 1
ATOM 7193 N N . VAL A 1 946 ? -36.596 17.889 24.921 1.00 41.44 946 VAL A N 1
ATOM 7194 C CA . VAL A 1 946 ? -37.440 17.089 24.004 1.00 41.44 946 VAL A CA 1
ATOM 7195 C C . VAL A 1 946 ? -36.802 15.725 23.697 1.00 41.44 946 VAL A C 1
ATOM 7197 O O . VAL A 1 946 ? -37.493 14.714 23.554 1.00 41.44 946 VAL A O 1
ATOM 7200 N N . LEU A 1 947 ? -35.467 15.668 23.671 1.00 41.31 947 LEU A N 1
ATOM 7201 C CA . LEU A 1 947 ? -34.703 14.444 23.425 1.00 41.31 947 LEU A CA 1
ATOM 7202 C C . LEU A 1 947 ? -34.847 13.422 24.569 1.00 41.31 947 LEU A C 1
ATOM 7204 O O . LEU A 1 947 ? -34.852 12.219 24.316 1.00 41.31 947 LEU A O 1
ATOM 7208 N N . GLY A 1 948 ? -35.014 13.892 25.811 1.00 45.22 948 GLY A N 1
ATOM 7209 C CA . GLY A 1 948 ? -35.242 13.036 26.980 1.00 45.22 948 GLY A CA 1
ATOM 7210 C C . GLY A 1 948 ? -36.589 12.309 26.931 1.00 45.22 948 GLY A C 1
ATOM 7211 O O . GLY A 1 948 ? -36.663 11.128 27.262 1.00 45.22 948 GLY A O 1
ATOM 7212 N N . LEU A 1 949 ? -37.632 12.979 26.429 1.00 41.84 949 LEU A N 1
ATOM 7213 C CA . LEU A 1 949 ? -38.980 12.418 26.267 1.00 41.84 949 LEU A CA 1
ATOM 7214 C C . LEU A 1 949 ? -39.067 11.383 25.132 1.00 41.84 949 LEU A C 1
ATOM 7216 O O . LEU A 1 949 ? -39.736 10.365 25.290 1.00 41.84 949 LEU A O 1
ATOM 7220 N N . LEU A 1 950 ? -38.354 11.593 24.019 1.00 39.91 950 LEU A N 1
ATOM 7221 C CA . LEU A 1 950 ? -38.302 10.639 22.896 1.00 39.91 950 LEU A CA 1
ATOM 7222 C C . LEU A 1 950 ? -37.536 9.348 23.236 1.00 39.91 950 LEU A C 1
ATOM 7224 O O . LEU A 1 950 ? -37.799 8.297 22.652 1.00 39.91 950 LEU A O 1
ATOM 7228 N N . LEU A 1 951 ? -36.593 9.415 24.180 1.00 39.19 951 LEU A N 1
ATOM 7229 C CA . LEU A 1 951 ? -35.781 8.275 24.618 1.00 39.19 951 LEU A CA 1
ATOM 7230 C C . LEU A 1 951 ? -36.429 7.457 25.748 1.00 39.19 951 LEU A C 1
ATOM 7232 O O . LEU A 1 951 ? -35.999 6.329 25.986 1.00 39.19 951 LEU A O 1
ATOM 7236 N N . ALA A 1 952 ? -37.452 7.990 26.424 1.00 39.59 952 ALA A N 1
ATOM 7237 C CA . ALA A 1 952 ? -38.086 7.350 27.581 1.00 39.59 952 ALA A CA 1
ATOM 7238 C C . ALA A 1 952 ? -39.064 6.207 27.229 1.00 39.59 952 ALA A C 1
ATOM 7240 O O . ALA A 1 952 ? -39.441 5.441 28.111 1.00 39.59 952 ALA A O 1
ATOM 7241 N N . GLY A 1 953 ? -39.433 6.038 25.953 1.00 39.25 953 GLY A N 1
ATOM 7242 C CA . GLY A 1 953 ? -40.444 5.059 25.535 1.00 39.25 953 GLY A CA 1
ATOM 7243 C C . GLY A 1 953 ? -41.863 5.420 26.014 1.00 39.25 953 GLY A C 1
ATOM 7244 O O . GLY A 1 953 ? -42.033 6.285 26.874 1.00 39.25 953 GLY A O 1
ATOM 7245 N N . PRO A 1 954 ? -42.915 4.818 25.431 1.00 34.94 954 PRO A N 1
ATOM 7246 C CA . PRO A 1 954 ? -44.284 5.112 25.840 1.00 34.94 954 PRO A CA 1
ATOM 7247 C C . PRO A 1 954 ? -44.510 4.680 27.302 1.00 34.94 954 PRO A C 1
ATOM 7249 O O . PRO A 1 954 ? -44.073 3.594 27.684 1.00 34.94 954 PRO A O 1
ATOM 7252 N N . PRO A 1 955 ? -45.197 5.487 28.132 1.00 38.84 955 PRO A N 1
ATOM 7253 C CA . PRO A 1 955 ? -45.585 5.058 29.468 1.00 38.84 955 PRO A CA 1
ATOM 7254 C C . PRO A 1 955 ? -46.613 3.923 29.359 1.00 38.84 955 PRO A C 1
ATOM 7256 O O . PRO A 1 955 ? -47.636 4.074 28.691 1.00 38.84 955 PRO A O 1
ATOM 7259 N N . ASP A 1 956 ? -46.328 2.790 30.005 1.00 41.41 956 ASP A N 1
ATOM 7260 C CA . ASP A 1 956 ? -47.162 1.586 29.985 1.00 41.41 956 ASP A CA 1
ATOM 7261 C C . ASP A 1 956 ? -48.649 1.881 30.284 1.00 41.41 956 ASP A C 1
ATOM 7263 O O . ASP A 1 956 ? -49.029 2.310 31.377 1.00 41.41 956 ASP A O 1
ATOM 7267 N N . GLY A 1 957 ? -49.499 1.569 29.304 1.00 31.47 957 GLY A N 1
ATOM 7268 C CA . GLY A 1 957 ? -50.955 1.439 29.383 1.00 31.47 957 GLY A CA 1
ATOM 7269 C C . GLY A 1 957 ? -51.401 0.360 28.383 1.00 31.47 957 GLY A C 1
ATOM 7270 O O . GLY A 1 957 ? -50.683 0.106 27.419 1.00 31.47 957 GLY A O 1
ATOM 7271 N N . PRO A 1 958 ? -52.509 -0.367 28.615 1.00 30.80 958 PRO A N 1
ATOM 7272 C CA . PRO A 1 958 ? -52.720 -1.669 27.988 1.00 30.80 958 PRO A CA 1
ATOM 7273 C C . PRO A 1 958 ? -52.981 -1.568 26.477 1.00 30.80 958 PRO A C 1
ATOM 7275 O O . PRO A 1 958 ? -54.051 -1.121 26.083 1.00 30.80 958 PRO A O 1
ATOM 7278 N N . ARG A 1 959 ? -51.997 -2.081 25.723 1.00 29.39 959 ARG A N 1
ATOM 7279 C CA . ARG A 1 959 ? -51.945 -2.481 24.300 1.00 29.39 959 ARG A CA 1
ATOM 7280 C C . ARG A 1 959 ? -52.524 -1.539 23.253 1.00 29.39 959 ARG A C 1
ATOM 7282 O O . ARG A 1 959 ? -53.764 -1.500 23.113 1.00 29.39 959 ARG A O 1
#

Secondary structure (DSSP, 8-state):
---PPPHHHHHHHTTSTT--HHHHHHHHHTTSEEEE-TT-B-TT--TT-TTB-TTSBBSSSSEEEEEEE-TTS-EEEEEEE-TTSSEEES--GGGTS--S-BTTBPPPEEEE--BTTEEEEEESSHHHHHHHHHH-SEEEEEGGG-GGG-HHHHHHHHHHTT--EEEEEPPTTGGG-HHHHHHHHHHHHHHHTTTPEEEEEESS-SSGGG--TTSS-HHHHHH-EEEEHHHHHHTS----------HHHHHHHHHH----HHHHHHHHHHHTT-SPPSSEEE-TT-HHHHHHHHHHTT-SEEEE-PPTTSSHHHHHHH--GGGGT-SEEEEE-TTTTS-SSHHHHTSPB-PPP-S-EEEEE-TTS-EEEEE--TT---SB--S-TTHHHHHHHHHTT-TTTTSIIIIITT-TTHHHHHH--BTTB-HHHHHHHHHHSSEEEE-GGGS--TTS-GGGEEEEEESHHHH---EEEEEEEHHHHHHHHHHHHHH-HHHHHHHHHHHHHHHHHTTSPPBTTBB-HHHHHHHSPPPP---HHHHHHHHH---HHHH-TTEETTEEHHHHTT---------SSSPPP-----HHHHTT--HHHHHHHHHHSPP--HHHHHHHHHTT-EEEEETTEEEEEEE--HHHHHHHHSSEEEEE-SS--HHHHHHHHTS-GGGEEEEEEPPPS---EEEEEEE-SS----S---HHHHHHHHHHHHHHHHHH--EEEE-GGGTTT-SEETTTTSSS--TTTT-SEEEEES-----HHHHHHHHHHHH---GGG-TTHHHHHHHHHHHHHHHHHGGG-GGG-TT-EEEEEEE--SPPSS--EEE-HHHH-GGG--HHHHHHHHHHHHHHHHHHTT----HHHHHHHHTS-HHHHHHHHHHHHHHHHHTT----------PPPHHHHHHHHHHHHT-SSHHHHHHHHHHHHTTSS-HHHHHHHHHS-PPP---

Sequence (959 aa):
MAGKLALAHRLNLRQRPHVTDAEIDALVTAGVLFTWPGGQTVAGAGVGLPGVMGDGRLMGQPSWAVAIPNVDGLLAGVQIRNPEGGYFWASTPNRGGATPHVDGELPLGIYGTPHGGVAELDEGYFKPALTQTRYGGLHIGMAGGQWANSPQQLRAVFDSHDITQAVLNADGGAIQNPNVLGAYRKLASLLEGWGITLQVRWWGQAEKVHGDVDEISPDTYHGAKWLTWAEFEDMAPVVTTPRRNSWAERLAQRLTRKLTPQDSANALKKALGHEPYAGHEYEPGQRLATWKDAVANGYRYILDQSGTGAGKSHDTGLAIPEDFGVAKLLYLSAGHYAPTAPTLAQWPDLHGRHNGLTREAQADGLTRLKRAGRGDEKVVPANCGRTDLIHVLRAKNIHGADQASVVCNTCPLQDACRHSEGNGYGYLHQRQQGLTAPRLRLHPDAAPGDDFGWADTVAIWDEPAESFSTSKTVAVTAADVEATLARLAMADSALLESLRPLLTALRLLFEAKQGKYGLDHATILAALPAVPEVDLAALRDVLEGDLTDILDPELEDGLRVSDLAGRSTHIRSASGLHGPRETTINLRATFGHSPNQGRALAETLPKQWLPDLLTALKERGRLHLSFDTLTLTLPNPRHRDIVQAAKATLFLDATLSREDLALMLGCDVDDIYCTRQRATEHKAKLKLIQVTDLGRLGMQRGADQERRLAALLTHLKDTEKAKVIDFKKFADHADGAWWRDSRGSNAFQGVSTLVLVGTPCPNLAALEADWLSMTGRQPEASEDFAPWLTRKIQADILQGIGRLRANRRPGASLTVYLLTNLELDLPVEVIAAKDITLAAATKLEKTEMAIRAAVAHLQQTGAKVTQAAVAKLAKVSQGYVSRCFGELLQTLLGDSNSKSNNFSGDDPPPEVARLIWGAIDLADTPQTLVESVCDLLNGLVDPSNVLGLLLAGPPDGPR

Nearest PDB structures (foldseek):
  2vsf-assembly1_A  TM=4.669E-01  e=1.252E-08  Thermoplasma acidophilum
  5h8w-assembly1_A  TM=4.289E-01  e=2.185E-09  Thermoplasma acidophilum

Mean predicted aligned error: 19.17 Å

Radius of gyration: 36.97 Å; Cα contacts (8 Å, |Δi|>4): 1507; chains: 1; bounding box: 110×90×84 Å

pLDDT: mean 78.85, std 19.21, range [25.62, 98.31]

Foldseek 3Di:
DLAAADPVQVVVVVVFAPDDPVLVVVCSNLVQKHKDQFQDADPPDDQADQQAANVRTGHDHTAMKGFAAALVRDGLFIWGADPVDDIDTSGDPVRRYDDSDDPNAHGKRKEAAADPLEEEEFEAHVQQSSCCSVPNHIYIYDHLLQVLRVLVRVVVNSVVRVHQEYEYQDAQLCLAPPSSVVSVVSVCVSCVVVNHFYWYWALPRNHNVVGGPSRDDPCSRVPTDTHGPVRSNVPRPPPPPPDPQDPVSVVVVVVVPPPDVVNLVVLLCVLVPPVPDPFAADAQPCVLVVVLVCLVVQQFFAEAQAAFPSCPLVVLLVDFLVSNQFQAEEEADPCLQPAPYPSNVPAAAQDDFAQAWDWDQDLQRDTTIDGDDVPGDGPGAGQALCVLLLVLCVLLVAPCSPPCVQALVLAPCNVVLCPHGDHRHVSNVSNVVSVVDRYYYYHLVRDDAPPDQQLRYEYEYEPCVPRVDFKDKHKDFLVLLVQLLVLCVVQPVVVSVQCVQQSVLVNVQLVDDADPFGDWQVRSLVSGDPQGDDDLVVSSVSQNPDCCQLSHLQDDPNDGVVNVVVDPPPPDDPDDDDDDDDDDPPPVVVSSHDPVSSVVCSVPHRRPCVSLVSCLSVDLWTWGDDNRIIMIMATDCRSLNSSVSHSHYYYYANQDDLVNVCLSNVHDSVSYRYYYYDFDPQFAAEAEAEAAALAQQPPDHDPLSVQLVVQLLVLCCVPQVEAEEDDPSPVVSHPHYQPGDLASDLSQQPGQEYEYGGQPQDDPVVLQRSCSNRPVDHPVRDPVSVVVRVSSSLSSVSSNSSSNVRSVDGHHHHYYYYHRNDDHSDDHHYDHSCVSPVSSDDPLVLLVVLLVVQLVVCVVVVHDDDLVSSCVRSVHDSVCCCVPCVVVSVVSVVVPDPDDDDDDDDDDDPVLLVLLVVLVVVDPDPVSSVVSNCVSCVPPDDPVVVVVSVVPDDDDDPD